Protein AF-A0A661NHE3-F1 (afdb_monomer_lite)

Secondary structure (DSSP, 8-state):
----PPPPP-----------------BSSSEEEEEE---SSSEEEEEEE-TTSSEEEEEEE--TT--S-EEEEEETTT--EEE-S-SSS-EEEEEE-TTSSEEEEEE-TTSTTHHHHHHHHHHHHHTT----------TEEEEEEEETTT--EEE----SEE-EEEEE-TTSSEEEEEE-HHHHHS---HHHHHHHHH-GGGG-EEEEEETTS---EE----SS-EEEEEE-TTSSEEEEEEE-TTSS-EEEEEEETTS-S-EE----SSBEEEEEE-TTSSEEEEEE-TT-TT-BEEEEEETT--S--EE-B-SSSBEEEEEE-TTSSEEEEEE--STT---EEEEEEE-HHHHHHHTTS-SPPPPPPPPP----PPPPSS--SS--HHHHHHHHHHHTSGGGTT--TTSHHHHHHHHHHHHHHHHTTPEE-SSTTSSEEEEEEEEEEEE-TT-EEEETT--B--BTTTEEE-TTPPSEEEEEEEEEE-TT--EEEETTEEEETTTT---TTSEEEEESS--TT--HHHHHHHGGGS-HHHHHHHHHHTT-SEEEEEPPTT-S-S-SSPP----S-----SSEEEEE-HHHHHHHHGGGT--HHHHHHHTSSTT----EEEEEEEEEEEE-EEEEEEEEEEEEEEE--S-TTSPPEEEEEE----TT-SSSS----GGGTT-----IIIIIIHHHHHHHHHHHHHHHHHTT----SS-EEEEEES-STTTSHHHHHHHHHHHHTTPPPPSEEEEE-S-S--SS-EEEE-GGG-THHHHHHHHHHHTT---EEE------SSTHHHHHHTT--EEEEE----TTTTSTT--GGG--HHHHHHHHHHHHHHHHHHHT-SSPPPPPPPP-PPPPSS---S-SEE--EEE-TT--S-SSEEEEEE-TTSHHHHTT--TT-EEEEETTEE--SHHHHHHHHHTPPTTS-EEEEEEETTEEEEEEE-PEE--

Structure (mmCIF, N/CA/C/O backbone):
data_AF-A0A661NHE3-F1
#
_entry.id   AF-A0A661NHE3-F1
#
loop_
_atom_site.group_PDB
_atom_site.id
_atom_site.type_symbol
_atom_site.label_atom_id
_atom_site.label_alt_id
_atom_site.label_comp_id
_atom_site.label_asym_id
_atom_site.label_entity_id
_atom_site.label_seq_id
_atom_site.pdbx_PDB_ins_code
_atom_site.Cartn_x
_atom_site.Cartn_y
_atom_site.Cartn_z
_atom_site.occupancy
_atom_site.B_iso_or_equiv
_atom_site.auth_seq_id
_atom_site.auth_comp_id
_atom_site.auth_asym_id
_atom_site.auth_atom_id
_atom_site.pdbx_PDB_model_num
ATOM 1 N N . MET A 1 1 ? -23.216 45.157 18.270 1.00 33.38 1 MET A N 1
ATOM 2 C CA . MET A 1 1 ? -23.134 44.299 17.065 1.00 33.38 1 MET A CA 1
ATOM 3 C C . MET A 1 1 ? -21.672 44.033 16.724 1.00 33.38 1 MET A C 1
ATOM 5 O O . MET A 1 1 ? -21.000 44.964 16.312 1.00 33.38 1 MET A O 1
ATOM 9 N N . ARG A 1 2 ? -21.183 42.803 16.937 1.00 21.91 2 ARG A N 1
ATOM 10 C CA . ARG A 1 2 ? -20.090 42.123 16.203 1.00 21.91 2 ARG A CA 1
ATOM 11 C C . ARG A 1 2 ? -19.847 40.778 16.897 1.00 21.91 2 ARG A C 1
ATOM 13 O O . ARG A 1 2 ? -19.421 40.731 18.045 1.00 21.91 2 ARG A O 1
ATOM 20 N N . ALA A 1 3 ? -20.243 39.705 16.220 1.00 22.00 3 ALA A N 1
ATOM 21 C CA . ALA A 1 3 ? -20.172 38.332 16.696 1.00 22.00 3 ALA A CA 1
ATOM 22 C C . ALA A 1 3 ? -18.764 37.768 16.459 1.00 22.00 3 ALA A C 1
ATOM 24 O O . ALA A 1 3 ? -18.305 37.716 15.321 1.00 22.00 3 ALA A O 1
ATOM 25 N N . THR A 1 4 ? -18.088 37.337 17.522 1.00 23.34 4 THR A N 1
ATOM 26 C CA . THR A 1 4 ? -16.823 36.598 17.454 1.00 23.34 4 THR A CA 1
ATOM 27 C C . THR A 1 4 ? -17.102 35.110 17.662 1.00 23.34 4 THR A C 1
ATOM 29 O O . THR A 1 4 ? -17.581 34.673 18.709 1.00 23.34 4 THR A O 1
ATOM 32 N N . GLY A 1 5 ? -16.857 34.325 16.611 1.00 21.53 5 GLY A N 1
ATOM 33 C CA . GLY A 1 5 ? -17.004 32.873 16.614 1.00 21.53 5 GLY A CA 1
ATOM 34 C C . GLY A 1 5 ? -15.977 32.212 17.532 1.00 21.53 5 GLY A C 1
ATOM 35 O O . GLY A 1 5 ? -14.779 32.432 17.391 1.00 21.53 5 GLY A O 1
ATOM 36 N N . LYS A 1 6 ? -16.455 31.391 18.473 1.00 22.67 6 LYS A N 1
ATOM 37 C CA . LYS A 1 6 ? -15.630 30.536 19.336 1.00 22.67 6 LYS A CA 1
ATOM 38 C C . LYS A 1 6 ? -15.621 29.107 18.795 1.00 22.67 6 LYS A C 1
ATOM 40 O O . LYS A 1 6 ? -16.653 28.438 18.757 1.00 22.67 6 LYS A O 1
ATOM 45 N N . THR A 1 7 ? -14.443 28.652 18.391 1.00 21.48 7 THR A N 1
ATOM 46 C CA . THR A 1 7 ? -14.122 27.285 17.968 1.00 21.48 7 THR A CA 1
ATOM 47 C C . THR A 1 7 ? -14.024 26.364 19.192 1.00 21.48 7 THR A C 1
ATOM 49 O O . THR A 1 7 ? -13.417 26.709 20.202 1.00 21.48 7 THR A O 1
ATOM 52 N N . ILE A 1 8 ? -14.671 25.198 19.122 1.00 22.72 8 ILE A N 1
ATOM 53 C CA . ILE A 1 8 ? -14.806 24.211 20.207 1.00 22.72 8 ILE A CA 1
ATOM 54 C C . ILE A 1 8 ? -13.674 23.177 20.090 1.00 22.72 8 ILE A C 1
ATOM 56 O O . ILE A 1 8 ? -13.579 22.504 19.069 1.00 22.72 8 ILE A O 1
ATOM 60 N N . SER A 1 9 ? -12.860 23.028 21.140 1.00 21.00 9 SER A N 1
ATOM 61 C CA . SER A 1 9 ? -11.809 22.004 21.269 1.00 21.00 9 SER A CA 1
ATOM 62 C C . SER A 1 9 ? -12.360 20.740 21.955 1.00 21.00 9 SER A C 1
ATOM 64 O O . SER A 1 9 ? -13.017 20.834 22.992 1.00 21.00 9 SER A O 1
ATOM 66 N N . CYS A 1 10 ? -12.142 19.559 21.368 1.00 22.62 10 CYS A N 1
ATOM 67 C CA . CYS A 1 10 ? -12.418 18.238 21.951 1.00 22.62 10 CYS A CA 1
ATOM 68 C C . CYS A 1 10 ? -11.244 17.309 21.604 1.00 22.62 10 CYS A C 1
ATOM 70 O O . CYS A 1 10 ? -10.941 17.120 20.429 1.00 22.62 10 CYS A O 1
ATOM 72 N N . ILE A 1 11 ? -10.584 16.763 22.629 1.00 23.95 11 ILE A N 1
ATOM 73 C CA . ILE A 1 11 ? -9.364 15.949 22.535 1.00 23.95 11 ILE A CA 1
ATOM 74 C C . ILE A 1 11 ? -9.746 14.456 22.499 1.00 23.95 11 ILE A C 1
ATOM 76 O O . ILE A 1 11 ? -10.227 13.907 23.486 1.00 23.95 11 ILE A O 1
ATOM 80 N N . LEU A 1 12 ? -9.525 13.817 21.349 1.00 21.73 12 LEU A N 1
ATOM 81 C CA . LEU A 1 12 ? -9.171 12.395 21.186 1.00 21.73 12 LEU A CA 1
ATOM 82 C C . LEU A 1 12 ? -7.695 12.394 20.723 1.00 21.73 12 LEU A C 1
ATOM 84 O O . LEU A 1 12 ? -7.276 13.417 20.169 1.00 21.73 12 LEU A O 1
ATOM 88 N N . PRO A 1 13 ? -6.889 11.325 20.887 1.00 23.41 13 PRO A N 1
ATOM 89 C CA . PRO A 1 13 ? -5.563 11.302 20.292 1.00 23.41 13 PRO A CA 1
ATOM 90 C C . PRO A 1 13 ? -5.758 11.246 18.775 1.00 23.41 13 PRO A C 1
ATOM 92 O O . PRO A 1 13 ? -6.022 10.192 18.201 1.00 23.41 13 PRO A O 1
ATOM 95 N N . LEU A 1 14 ? -5.708 12.418 18.137 1.00 23.81 14 LEU A N 1
ATOM 96 C CA . LEU A 1 14 ? -5.632 12.534 16.695 1.00 23.81 14 LEU A CA 1
ATOM 97 C C . LEU A 1 14 ? -4.378 11.763 16.282 1.00 23.81 14 LEU A C 1
ATOM 99 O O . LEU A 1 14 ? -3.260 12.151 16.623 1.00 23.81 14 LEU A O 1
ATOM 103 N N . LEU A 1 15 ? -4.564 10.704 15.500 1.00 25.50 15 LEU A N 1
ATOM 104 C CA . LEU A 1 15 ? -3.601 10.336 14.473 1.00 25.50 15 LEU A CA 1
ATOM 105 C C . LEU A 1 15 ? -3.486 11.544 13.531 1.00 25.50 15 LEU A C 1
ATOM 107 O O . LEU A 1 15 ? -4.123 11.603 12.483 1.00 25.50 15 LEU A O 1
ATOM 111 N N . LEU A 1 16 ? -2.694 12.540 13.933 1.00 23.27 16 LEU A N 1
ATOM 112 C CA . LEU A 1 16 ? -2.116 13.531 13.039 1.00 23.27 16 LEU A CA 1
ATOM 113 C C . LEU A 1 16 ? -1.080 12.784 12.195 1.00 23.27 16 LEU A C 1
ATOM 115 O O . LEU A 1 16 ? 0.127 12.906 12.371 1.00 23.27 16 LEU A O 1
ATOM 119 N N . LEU A 1 17 ? -1.572 11.981 11.252 1.00 26.16 17 LEU A N 1
ATOM 120 C CA . LEU A 1 17 ? -0.911 11.947 9.965 1.00 26.16 17 LEU A CA 1
ATOM 121 C C . LEU A 1 17 ? -1.036 13.380 9.467 1.00 26.16 17 LEU A C 1
ATOM 123 O O . LEU A 1 17 ? -2.151 13.861 9.255 1.00 26.16 17 LEU A O 1
ATOM 127 N N . ALA A 1 18 ? 0.094 14.080 9.353 1.00 22.95 18 ALA A N 1
ATOM 128 C CA . ALA A 1 18 ? 0.154 15.231 8.475 1.00 22.95 18 ALA A CA 1
ATOM 129 C C . ALA A 1 18 ? -0.562 14.798 7.198 1.00 22.95 18 ALA A C 1
ATOM 131 O O . ALA A 1 18 ? -0.171 13.792 6.597 1.00 22.95 18 ALA A O 1
ATOM 132 N N . ALA A 1 19 ? -1.663 15.468 6.850 1.00 23.30 19 ALA A N 1
ATOM 133 C CA . ALA A 1 19 ? -2.209 15.307 5.522 1.00 23.30 19 ALA A CA 1
ATOM 134 C C . ALA A 1 19 ? -1.012 15.566 4.603 1.00 23.30 19 ALA A C 1
ATOM 136 O O . ALA A 1 19 ? -0.454 16.668 4.675 1.00 23.30 19 ALA A O 1
ATOM 137 N N . PRO A 1 20 ? -0.527 14.575 3.829 1.00 26.94 20 PRO A N 1
ATOM 138 C CA . PRO A 1 20 ? 0.420 14.918 2.795 1.00 26.94 20 PRO A CA 1
ATOM 139 C C . PRO A 1 20 ? -0.284 16.002 1.992 1.00 26.94 20 PRO A C 1
ATOM 141 O O . PRO A 1 20 ? -1.492 15.887 1.737 1.00 26.94 20 PRO A O 1
ATOM 144 N N . ALA A 1 21 ? 0.445 17.075 1.679 1.00 24.94 21 ALA A N 1
ATOM 145 C CA . ALA A 1 21 ? -0.025 18.074 0.740 1.00 24.94 21 ALA A CA 1
ATOM 146 C C . ALA A 1 21 ? -0.766 17.338 -0.377 1.00 24.94 21 ALA A C 1
ATOM 148 O O . ALA A 1 21 ? -0.314 16.265 -0.811 1.00 24.94 21 ALA A O 1
ATOM 149 N N . ARG A 1 22 ? -1.940 17.863 -0.756 1.00 27.81 22 ARG A N 1
ATOM 150 C CA . ARG A 1 22 ? -2.633 17.457 -1.979 1.00 27.81 22 ARG A CA 1
ATOM 151 C C . ARG A 1 22 ? -1.551 17.054 -2.977 1.00 27.81 22 ARG A C 1
ATOM 153 O O . ARG A 1 22 ? -0.647 17.852 -3.226 1.00 27.81 22 ARG A O 1
ATOM 160 N N . ALA A 1 23 ? -1.631 15.854 -3.546 1.00 33.88 23 ALA A N 1
ATOM 161 C CA . ALA A 1 23 ? -1.002 15.631 -4.841 1.00 33.88 23 ALA A CA 1
ATOM 162 C C . ALA A 1 23 ? -1.813 16.466 -5.848 1.00 33.88 23 ALA A C 1
ATOM 164 O O . ALA A 1 23 ? -2.555 15.936 -6.659 1.00 33.88 23 ALA A O 1
ATOM 165 N N . GLY A 1 24 ? -1.820 17.781 -5.646 1.00 31.31 24 GLY A N 1
ATOM 166 C CA . GLY A 1 24 ? -2.369 18.760 -6.541 1.00 31.31 24 GLY A CA 1
ATOM 167 C C . GLY A 1 24 ? -1.268 18.980 -7.542 1.00 31.31 24 GLY A C 1
ATOM 168 O O . GLY A 1 24 ? -0.211 19.478 -7.174 1.00 31.31 24 GLY A O 1
ATOM 169 N N . ASP A 1 25 ? -1.511 18.502 -8.752 1.00 35.94 25 ASP A N 1
ATOM 170 C CA . ASP A 1 25 ? -1.355 19.293 -9.966 1.00 35.94 25 ASP A CA 1
ATOM 171 C C . ASP A 1 25 ? -0.020 20.040 -10.140 1.00 35.94 25 ASP A C 1
ATOM 173 O O . ASP A 1 25 ? 0.026 21.074 -10.795 1.00 35.94 25 ASP A O 1
ATOM 177 N N . GLY A 1 26 ? 1.078 19.484 -9.622 1.00 37.78 26 GLY A N 1
ATOM 178 C CA . GLY A 1 26 ? 2.458 19.877 -9.931 1.00 37.78 26 GLY A CA 1
ATOM 179 C C . GLY A 1 26 ? 2.926 19.382 -11.307 1.00 37.78 26 GLY A C 1
ATOM 180 O O . GLY A 1 26 ? 4.033 18.872 -11.494 1.00 37.78 26 GLY A O 1
ATOM 181 N N . THR A 1 27 ? 2.021 19.394 -12.281 1.00 54.16 27 THR A N 1
ATOM 182 C CA . THR A 1 27 ? 2.339 19.135 -13.684 1.00 54.16 27 THR A CA 1
ATOM 183 C C . THR A 1 27 ? 1.502 20.097 -14.504 1.00 54.16 27 THR A C 1
ATOM 185 O O . THR A 1 27 ? 0.339 20.347 -14.186 1.00 54.16 27 THR A O 1
ATOM 188 N N . ALA A 1 28 ? 2.060 20.644 -15.580 1.00 62.88 28 ALA A N 1
ATOM 189 C CA . ALA A 1 28 ? 1.405 21.654 -16.415 1.00 62.88 28 ALA A CA 1
ATOM 190 C C . ALA A 1 28 ? 0.200 21.123 -17.241 1.00 62.88 28 ALA A C 1
ATOM 192 O O . ALA A 1 28 ? -0.086 21.648 -18.318 1.00 62.88 28 ALA A O 1
ATOM 193 N N . GLY A 1 29 ? -0.500 20.089 -16.751 1.00 81.00 29 GLY A N 1
ATOM 194 C CA . GLY A 1 29 ? -1.639 19.404 -17.370 1.00 81.00 29 GLY A CA 1
ATOM 195 C C . GLY A 1 29 ? -1.261 18.230 -18.278 1.00 81.00 29 GLY A C 1
ATOM 196 O O . GLY A 1 29 ? -2.140 17.649 -18.915 1.00 81.00 29 GLY A O 1
ATOM 197 N N . PHE A 1 30 ? 0.031 17.899 -18.379 1.00 90.81 30 PHE A N 1
ATOM 198 C CA . PHE A 1 30 ? 0.536 16.853 -19.275 1.00 90.81 30 PHE A CA 1
ATOM 199 C C . PHE A 1 30 ? 0.293 15.436 -18.764 1.00 90.81 30 PHE A C 1
ATOM 201 O O . PHE A 1 30 ? 0.089 14.528 -19.566 1.00 90.81 30 PHE A O 1
ATOM 208 N N . ILE A 1 31 ? 0.345 15.258 -17.446 1.00 91.12 31 ILE A N 1
ATOM 209 C CA . ILE A 1 31 ? 0.334 13.963 -16.776 1.00 91.12 31 ILE A CA 1
ATOM 210 C C . ILE A 1 31 ? -0.879 13.924 -15.852 1.00 91.12 31 ILE A C 1
ATOM 212 O O . ILE A 1 31 ? -1.061 14.812 -15.022 1.00 91.12 31 ILE A O 1
ATOM 216 N N . THR A 1 32 ? -1.702 12.885 -15.966 1.00 87.25 32 THR A N 1
ATOM 217 C CA . THR A 1 32 ? -2.829 12.657 -15.046 1.00 87.25 32 THR A CA 1
ATOM 218 C C . THR A 1 32 ? -2.866 11.206 -14.579 1.00 87.25 32 THR A C 1
ATOM 220 O O . THR A 1 32 ? -2.234 10.340 -15.176 1.00 87.25 32 THR A O 1
ATOM 223 N N . ASN A 1 33 ? -3.559 10.936 -13.467 1.00 83.50 33 ASN A N 1
ATOM 224 C CA . ASN A 1 33 ? -3.674 9.588 -12.891 1.00 83.50 33 ASN A CA 1
ATOM 225 C C . ASN A 1 33 ? -2.318 8.906 -12.608 1.00 83.50 33 ASN A C 1
ATOM 227 O O . ASN A 1 33 ? -2.192 7.685 -12.703 1.00 83.50 33 ASN A O 1
ATOM 231 N N . ALA A 1 34 ? -1.307 9.699 -12.236 1.00 88.56 34 ALA A N 1
ATOM 232 C CA . ALA A 1 34 ? 0.022 9.200 -11.914 1.00 88.56 34 ALA A CA 1
ATOM 233 C C . ALA A 1 34 ? -0.010 8.182 -10.768 1.00 88.56 34 ALA A C 1
ATOM 235 O O . ALA A 1 34 ? -0.600 8.418 -9.709 1.00 88.56 34 ALA A O 1
ATOM 236 N N . ARG A 1 35 ? 0.666 7.050 -10.974 1.00 89.62 35 ARG A N 1
ATOM 237 C CA . ARG A 1 35 ? 0.737 5.952 -10.007 1.00 89.62 35 ARG A CA 1
ATOM 238 C C . ARG A 1 35 ? 2.104 5.288 -10.006 1.00 89.62 35 ARG A C 1
ATOM 240 O O . ARG A 1 35 ? 2.732 5.149 -11.049 1.00 89.62 35 ARG A O 1
ATOM 247 N N . GLN A 1 36 ? 2.527 4.819 -8.836 1.00 92.62 36 GLN A N 1
ATOM 248 C CA . GLN A 1 36 ? 3.694 3.951 -8.712 1.00 92.62 36 GLN A CA 1
ATOM 249 C C . GLN A 1 36 ? 3.363 2.575 -9.310 1.00 92.62 36 GLN A C 1
ATOM 251 O O . GLN A 1 36 ? 2.350 1.965 -8.956 1.00 92.62 36 GLN A O 1
ATOM 256 N N . LEU A 1 37 ? 4.200 2.115 -10.238 1.00 94.19 37 LEU A N 1
ATOM 257 C CA . LEU A 1 37 ? 4.084 0.821 -10.906 1.00 94.19 37 LEU A CA 1
ATOM 258 C C . LEU A 1 37 ? 4.874 -0.255 -10.153 1.00 94.19 37 LEU A C 1
ATOM 260 O O . LEU A 1 37 ? 4.342 -1.338 -9.933 1.00 94.19 37 LEU A O 1
ATOM 264 N N . THR A 1 38 ? 6.099 0.054 -9.709 1.00 95.19 38 THR A N 1
ATOM 265 C CA . THR A 1 38 ? 6.966 -0.894 -8.990 1.00 95.19 38 THR A CA 1
ATOM 266 C C . THR A 1 38 ? 7.050 -0.585 -7.495 1.00 95.19 38 THR A C 1
ATOM 268 O O . THR A 1 38 ? 7.410 0.519 -7.096 1.00 95.19 38 THR A O 1
ATOM 271 N N . PHE A 1 39 ? 6.753 -1.566 -6.645 1.00 92.38 39 PHE A N 1
ATOM 272 C CA . PHE A 1 39 ? 6.856 -1.512 -5.181 1.00 92.38 39 PHE A CA 1
ATOM 273 C C . PHE A 1 39 ? 7.915 -2.474 -4.643 1.00 92.38 39 PHE A C 1
ATOM 275 O O . PHE A 1 39 ? 8.493 -2.214 -3.586 1.00 92.38 39 PHE A O 1
ATOM 282 N N . ALA A 1 40 ? 8.154 -3.594 -5.333 1.00 91.44 40 ALA A N 1
ATOM 283 C CA . ALA A 1 40 ? 9.078 -4.618 -4.868 1.00 91.44 40 ALA A CA 1
ATOM 284 C C . ALA A 1 40 ? 10.536 -4.248 -5.172 1.00 91.44 40 ALA A C 1
ATOM 286 O O . ALA A 1 40 ? 10.857 -3.645 -6.201 1.00 91.44 40 ALA A O 1
ATOM 287 N N . GLY A 1 41 ? 11.426 -4.679 -4.281 1.00 89.69 41 GLY A N 1
ATOM 288 C CA . GLY A 1 41 ? 12.846 -4.363 -4.338 1.00 89.69 41 GLY A CA 1
ATOM 289 C C . GLY A 1 41 ? 13.197 -2.991 -3.768 1.00 89.69 41 GLY A C 1
ATOM 290 O O . GLY A 1 41 ? 12.346 -2.171 -3.431 1.00 89.69 41 GLY A O 1
ATOM 291 N N . ARG A 1 42 ? 14.500 -2.752 -3.630 1.00 89.50 42 ARG A N 1
ATOM 292 C CA . ARG A 1 42 ? 15.057 -1.513 -3.092 1.00 89.50 42 ARG A CA 1
ATOM 293 C C . ARG A 1 42 ? 14.781 -0.332 -4.014 1.00 89.50 42 ARG A C 1
ATOM 295 O O . ARG A 1 42 ? 14.401 0.725 -3.526 1.00 89.50 42 ARG A O 1
ATOM 302 N N . ARG A 1 43 ? 15.015 -0.512 -5.315 1.00 92.81 43 ARG A N 1
ATOM 303 C CA . ARG A 1 43 ? 14.839 0.510 -6.351 1.00 92.81 43 ARG A CA 1
ATOM 304 C C . ARG A 1 43 ? 14.634 -0.120 -7.723 1.00 92.81 43 ARG A C 1
ATOM 306 O O . ARG A 1 43 ? 15.148 -1.210 -7.984 1.00 92.81 43 ARG A O 1
ATOM 313 N N . ALA A 1 44 ? 13.930 0.579 -8.595 1.00 94.94 44 ALA A N 1
ATOM 314 C CA . ALA A 1 44 ? 13.826 0.285 -10.017 1.00 94.94 44 ALA A CA 1
ATOM 315 C C . ALA A 1 44 ? 14.368 1.476 -10.816 1.00 94.94 44 ALA A C 1
ATOM 317 O O . ALA A 1 44 ? 14.286 2.619 -10.364 1.00 94.94 44 ALA A O 1
ATOM 318 N N . GLY A 1 45 ? 14.992 1.178 -11.951 1.00 88.81 45 GLY A N 1
ATOM 319 C CA . GLY A 1 45 ? 15.543 2.172 -12.866 1.00 88.81 45 GLY A CA 1
ATOM 320 C C . GLY A 1 45 ? 14.727 2.238 -14.150 1.00 88.81 45 GLY A C 1
ATOM 321 O O . GLY A 1 45 ? 13.499 2.220 -14.111 1.00 88.81 45 GLY A O 1
ATOM 322 N N . GLU A 1 46 ? 15.434 2.289 -15.275 1.00 91.31 46 GLU A N 1
ATOM 323 C CA . GLU A 1 46 ? 14.850 2.314 -16.619 1.00 91.31 46 GLU A CA 1
ATOM 324 C C . GLU A 1 46 ? 13.948 1.103 -16.902 1.00 91.31 46 GLU A C 1
ATOM 326 O O . GLU A 1 46 ? 14.176 -0.004 -16.394 1.00 91.31 46 GLU A O 1
ATOM 331 N N . GLY A 1 47 ? 12.961 1.308 -17.770 1.00 96.12 47 GLY A N 1
ATOM 332 C CA . GLY A 1 47 ? 12.237 0.213 -18.387 1.00 96.12 47 GLY A CA 1
ATOM 333 C C . GLY A 1 47 ? 11.482 0.629 -19.641 1.00 96.12 47 GLY A C 1
ATOM 334 O O . GLY A 1 47 ? 11.124 1.791 -19.811 1.00 96.12 47 GLY A O 1
ATOM 335 N N . TYR A 1 48 ? 11.258 -0.345 -20.515 1.00 97.25 48 TYR A N 1
ATOM 336 C CA . TYR A 1 48 ? 10.799 -0.160 -21.885 1.00 97.25 48 TYR A CA 1
ATOM 337 C C . TYR A 1 48 ? 9.685 -1.145 -22.217 1.00 97.25 48 TYR A C 1
ATOM 339 O O . TYR A 1 48 ? 9.644 -2.258 -21.689 1.00 97.25 48 TYR A O 1
ATOM 347 N N . PHE A 1 49 ? 8.776 -0.732 -23.093 1.00 97.12 49 PHE A N 1
ATOM 348 C CA . PHE A 1 49 ? 7.597 -1.513 -23.448 1.00 97.12 49 PHE A CA 1
ATOM 349 C C . PHE A 1 49 ? 7.860 -2.440 -24.640 1.00 97.12 49 PHE A C 1
ATOM 351 O O . PHE A 1 49 ? 8.653 -2.119 -25.524 1.00 97.12 49 PHE A O 1
ATOM 358 N N . SER A 1 50 ? 7.160 -3.574 -24.696 1.00 96.12 50 SER A N 1
ATOM 359 C CA . SER A 1 50 ? 7.011 -4.332 -25.944 1.00 96.12 50 SER A CA 1
ATOM 360 C C . SER A 1 50 ? 6.248 -3.505 -26.989 1.00 96.12 50 SER A C 1
ATOM 362 O O . SER A 1 50 ? 5.486 -2.615 -26.609 1.00 96.12 50 SER A O 1
ATOM 364 N N . PRO A 1 51 ? 6.363 -3.821 -28.293 1.00 92.88 51 PRO A N 1
ATOM 365 C CA . PRO A 1 51 ? 5.636 -3.104 -29.349 1.00 92.88 51 PRO A CA 1
ATOM 366 C C . PRO A 1 51 ? 4.110 -3.087 -29.178 1.00 92.88 51 PRO A C 1
ATOM 368 O O . PRO A 1 51 ? 3.459 -2.120 -29.558 1.00 92.88 51 PRO A O 1
ATOM 371 N N . ASP A 1 52 ? 3.535 -4.135 -28.580 1.00 93.38 52 ASP A N 1
ATOM 372 C CA . ASP A 1 52 ? 2.101 -4.232 -28.270 1.00 93.38 52 ASP A CA 1
ATOM 373 C C . ASP A 1 52 ? 1.708 -3.536 -26.949 1.00 93.38 52 ASP A C 1
ATOM 375 O O . ASP A 1 52 ? 0.536 -3.523 -26.579 1.00 93.38 52 ASP A O 1
ATOM 379 N N . GLY A 1 53 ? 2.678 -2.983 -26.212 1.00 94.38 53 GLY A N 1
ATOM 380 C CA . GLY A 1 53 ? 2.475 -2.331 -24.919 1.00 94.38 53 GLY A CA 1
ATOM 381 C C . GLY A 1 53 ? 2.089 -3.274 -23.775 1.00 94.38 53 GLY A C 1
ATOM 382 O O . GLY A 1 53 ? 1.759 -2.795 -22.691 1.00 94.38 53 GLY A O 1
ATOM 383 N N . ARG A 1 54 ? 2.103 -4.599 -23.980 1.00 94.56 54 ARG A N 1
ATOM 384 C CA . ARG A 1 54 ? 1.664 -5.581 -22.974 1.00 94.56 54 ARG A CA 1
ATOM 385 C C . ARG A 1 54 ? 2.745 -5.931 -21.958 1.00 94.56 54 ARG A C 1
ATOM 387 O O . ARG A 1 54 ? 2.422 -6.268 -20.820 1.00 94.56 54 ARG A O 1
ATOM 394 N N . LEU A 1 55 ? 4.010 -5.887 -22.356 1.00 96.69 55 LEU A N 1
ATOM 395 C CA . LEU A 1 55 ? 5.151 -6.240 -21.519 1.00 96.69 55 LEU A CA 1
ATOM 396 C C . LEU A 1 55 ? 5.997 -5.004 -21.227 1.00 96.69 55 LEU A C 1
ATOM 398 O O . LEU A 1 55 ? 6.117 -4.112 -22.064 1.00 96.69 55 LEU A O 1
ATOM 402 N N . MET A 1 56 ? 6.633 -4.992 -20.060 1.00 97.56 56 MET A N 1
ATOM 403 C CA . MET A 1 56 ? 7.670 -4.032 -19.702 1.00 97.56 56 MET A CA 1
ATOM 404 C C . MET A 1 56 ? 8.936 -4.779 -19.293 1.00 97.56 56 MET A C 1
ATOM 406 O O . MET A 1 56 ? 8.914 -5.569 -18.348 1.00 97.56 56 MET A O 1
ATOM 410 N N . ILE A 1 57 ? 10.042 -4.527 -19.989 1.00 98.12 57 ILE A N 1
ATOM 411 C CA . ILE A 1 57 ? 11.373 -4.958 -19.561 1.00 98.12 57 ILE A CA 1
ATOM 412 C C . ILE A 1 57 ? 12.013 -3.833 -18.753 1.00 98.12 57 ILE A C 1
ATOM 414 O O . ILE A 1 57 ? 11.981 -2.685 -19.180 1.00 98.12 57 ILE A O 1
ATOM 418 N N . PHE A 1 58 ? 12.542 -4.117 -17.569 1.00 97.75 58 PHE A N 1
ATOM 419 C CA . PHE A 1 58 ? 13.061 -3.074 -16.684 1.00 97.75 58 PHE A CA 1
ATOM 420 C C . PHE A 1 58 ? 14.163 -3.586 -15.765 1.00 97.75 58 PHE A C 1
ATOM 422 O O . PHE A 1 58 ? 14.267 -4.786 -15.495 1.00 97.75 58 PHE A O 1
ATOM 429 N N . GLN A 1 59 ? 14.966 -2.664 -15.235 1.00 96.31 59 GLN A N 1
ATOM 430 C CA . GLN A 1 59 ? 16.002 -2.993 -14.262 1.00 96.31 59 GLN A CA 1
ATOM 431 C C . GLN A 1 59 ? 15.560 -2.719 -12.824 1.00 96.31 59 GLN A C 1
ATOM 433 O O . GLN A 1 59 ? 14.955 -1.689 -12.517 1.00 96.31 59 GLN A O 1
ATOM 438 N N . SER A 1 60 ? 15.901 -3.618 -11.900 1.00 96.12 60 SER A N 1
ATOM 439 C CA . SER A 1 60 ? 15.603 -3.414 -10.480 1.00 96.12 60 SER A CA 1
ATOM 440 C C . SER A 1 60 ? 16.569 -4.146 -9.535 1.00 96.12 60 SER A C 1
ATOM 442 O O . SER A 1 60 ? 17.087 -5.218 -9.842 1.00 96.12 60 SER A O 1
ATOM 444 N N . GLU A 1 61 ? 16.838 -3.551 -8.369 1.00 94.56 61 GLU A N 1
ATOM 445 C CA . GLU A 1 61 ? 17.544 -4.190 -7.248 1.00 94.56 61 GLU A CA 1
ATOM 446 C C . GLU A 1 61 ? 16.508 -4.844 -6.328 1.00 94.56 61 GLU A C 1
ATOM 448 O O . GLU A 1 61 ? 15.973 -4.186 -5.434 1.00 94.56 61 GLU A O 1
ATOM 453 N N . ARG A 1 62 ? 16.184 -6.121 -6.565 1.00 91.38 62 ARG A N 1
ATOM 454 C CA . ARG A 1 62 ? 15.077 -6.820 -5.871 1.00 91.38 62 ARG A CA 1
ATOM 455 C C . ARG A 1 62 ? 15.497 -8.023 -5.046 1.00 91.38 62 ARG A C 1
ATOM 457 O O . ARG A 1 62 ? 14.786 -8.394 -4.120 1.00 91.38 62 ARG A O 1
ATOM 464 N N . GLU A 1 63 ? 16.639 -8.606 -5.381 1.00 86.62 63 GLU A N 1
ATOM 465 C CA . GLU A 1 63 ? 17.100 -9.869 -4.816 1.00 86.62 63 GLU A CA 1
ATOM 466 C C . GLU A 1 63 ? 17.978 -9.605 -3.586 1.00 86.62 63 GLU A C 1
ATOM 468 O O . GLU A 1 63 ? 18.986 -8.907 -3.706 1.00 86.62 63 GLU A O 1
ATOM 473 N N . PRO A 1 64 ? 17.671 -10.174 -2.408 1.00 79.94 64 PRO A N 1
ATOM 474 C CA . PRO A 1 64 ? 18.513 -10.014 -1.220 1.00 79.94 64 PRO A CA 1
ATOM 475 C C . PRO A 1 64 ? 19.961 -10.485 -1.428 1.00 79.94 64 PRO A C 1
ATOM 477 O O . PRO A 1 64 ? 20.891 -9.890 -0.887 1.00 79.94 64 PRO A O 1
ATOM 480 N N . GLU A 1 65 ? 20.145 -11.524 -2.247 1.00 83.81 65 GLU A N 1
ATOM 481 C CA . GLU A 1 65 ? 21.442 -12.147 -2.536 1.00 83.81 65 GLU A CA 1
ATOM 482 C C . GLU A 1 65 ? 22.229 -11.438 -3.654 1.00 83.81 65 GLU A C 1
ATOM 484 O O . GLU A 1 65 ? 23.383 -11.787 -3.918 1.00 83.81 65 GLU A O 1
ATOM 489 N N . ASN A 1 66 ? 21.640 -10.442 -4.331 1.00 89.25 66 ASN A N 1
ATOM 490 C CA . ASN A 1 66 ? 22.307 -9.686 -5.391 1.00 89.25 66 ASN A CA 1
ATOM 491 C C . ASN A 1 66 ? 22.180 -8.164 -5.159 1.00 89.25 66 ASN A C 1
ATOM 493 O O . ASN A 1 66 ? 21.098 -7.597 -5.296 1.00 89.25 66 ASN A O 1
ATOM 497 N N . PRO A 1 67 ? 23.289 -7.465 -4.849 1.00 90.44 67 PRO A N 1
ATOM 498 C CA . PRO A 1 67 ? 23.288 -6.033 -4.583 1.00 90.44 67 PRO A CA 1
ATOM 499 C C . PRO A 1 67 ? 23.218 -5.171 -5.856 1.00 90.44 67 PRO A C 1
ATOM 501 O O . PRO A 1 67 ? 23.215 -3.944 -5.747 1.00 90.44 67 PRO A O 1
ATOM 504 N N . PHE A 1 68 ? 23.233 -5.763 -7.049 1.00 92.81 68 PHE A N 1
ATOM 505 C CA . PHE A 1 68 ? 23.245 -5.050 -8.322 1.00 92.81 68 PHE A CA 1
ATOM 506 C C . PHE A 1 68 ? 21.876 -5.085 -8.999 1.00 92.81 68 PHE A C 1
ATOM 508 O O . PHE A 1 68 ? 21.064 -5.979 -8.756 1.00 92.81 68 PHE A O 1
ATOM 515 N N . PHE A 1 69 ? 21.636 -4.113 -9.885 1.00 94.81 69 PHE A N 1
ATOM 516 C CA . PHE A 1 69 ? 20.503 -4.168 -10.801 1.00 94.81 69 PHE A CA 1
ATOM 517 C C . PHE A 1 69 ? 20.520 -5.485 -11.576 1.00 94.81 69 PHE A C 1
ATOM 519 O O . PHE A 1 69 ? 21.588 -5.965 -11.959 1.00 94.81 69 PHE A O 1
ATOM 526 N N . GLN A 1 70 ? 19.333 -6.056 -11.749 1.00 97.00 70 GLN A N 1
ATOM 527 C CA . GLN A 1 70 ? 19.034 -7.214 -12.588 1.00 97.00 70 GLN A CA 1
ATOM 528 C C . GLN A 1 70 ? 17.881 -6.852 -13.529 1.00 97.00 70 GLN A C 1
ATOM 530 O O . GLN A 1 70 ? 17.130 -5.919 -13.235 1.00 97.00 70 GLN A O 1
ATOM 535 N N . ILE A 1 71 ? 17.734 -7.587 -14.632 1.00 97.69 71 ILE A N 1
ATOM 536 C CA . ILE A 1 71 ? 16.715 -7.324 -15.656 1.00 97.69 71 ILE A CA 1
ATOM 537 C C . ILE A 1 71 ? 15.499 -8.211 -15.426 1.00 97.69 71 ILE A C 1
ATOM 539 O O . ILE A 1 71 ? 15.628 -9.426 -15.252 1.00 97.69 71 ILE A O 1
ATOM 543 N N . TYR A 1 72 ? 14.320 -7.601 -15.459 1.00 97.56 72 TYR A N 1
ATOM 544 C CA . TYR A 1 72 ? 13.033 -8.242 -15.239 1.00 97.56 72 TYR A CA 1
ATOM 545 C C . TYR A 1 72 ? 12.090 -7.965 -16.398 1.00 97.56 72 TYR A C 1
ATOM 547 O O . TYR A 1 72 ? 12.154 -6.914 -17.026 1.00 97.56 72 TYR A O 1
ATOM 555 N N . LEU A 1 73 ? 11.188 -8.909 -16.639 1.00 97.56 73 LEU A N 1
ATOM 556 C CA . LEU A 1 73 ? 10.072 -8.775 -17.560 1.00 97.56 73 LEU A CA 1
ATOM 557 C C . LEU A 1 73 ? 8.775 -8.828 -16.761 1.00 97.56 73 LEU A C 1
ATOM 559 O O . LEU A 1 73 ? 8.525 -9.824 -16.078 1.00 97.56 73 LEU A O 1
ATOM 563 N N . MET A 1 74 ? 7.981 -7.767 -16.851 1.00 97.00 74 MET A N 1
ATOM 564 C CA . MET A 1 74 ? 6.649 -7.645 -16.268 1.00 97.00 74 MET A CA 1
ATOM 565 C C . MET A 1 74 ? 5.594 -7.749 -17.366 1.00 97.00 74 MET A C 1
ATOM 567 O O . MET A 1 74 ? 5.698 -7.073 -18.386 1.00 97.00 74 MET A O 1
ATOM 571 N N . ASP A 1 75 ? 4.559 -8.552 -17.145 1.00 96.12 75 ASP A N 1
ATOM 572 C CA . ASP A 1 75 ? 3.332 -8.504 -17.939 1.00 96.12 75 ASP A CA 1
ATOM 573 C C . ASP A 1 75 ? 2.366 -7.493 -17.303 1.00 96.12 75 ASP A C 1
ATOM 575 O O . ASP A 1 75 ? 1.939 -7.652 -16.161 1.00 96.12 75 ASP A O 1
ATOM 579 N N . LEU A 1 76 ? 2.018 -6.432 -18.031 1.00 94.50 76 LEU A N 1
ATOM 580 C CA . LEU A 1 76 ? 1.201 -5.324 -17.527 1.00 94.50 76 LEU A CA 1
ATOM 581 C C . LEU A 1 76 ? -0.289 -5.673 -17.388 1.00 94.50 76 LEU A C 1
ATOM 583 O O . LEU A 1 76 ? -1.045 -4.926 -16.767 1.00 94.50 76 LEU A O 1
ATOM 587 N N . SER A 1 77 ? -0.721 -6.807 -17.942 1.00 91.44 77 SER A N 1
ATOM 588 C CA . SER A 1 77 ? -2.097 -7.295 -17.823 1.00 91.44 77 SER A CA 1
ATOM 589 C C . SER A 1 77 ? -2.307 -8.162 -16.580 1.00 91.44 77 SER A C 1
ATOM 591 O O . SER A 1 77 ? -3.393 -8.154 -16.001 1.00 91.44 77 SER A O 1
ATOM 593 N N . THR A 1 78 ? -1.267 -8.871 -16.133 1.00 90.94 78 THR A N 1
ATOM 594 C CA . THR A 1 78 ? -1.330 -9.778 -14.971 1.00 90.94 78 THR A CA 1
ATOM 595 C C . THR A 1 78 ? -0.560 -9.264 -13.755 1.00 90.94 78 THR A C 1
ATOM 597 O O . THR A 1 78 ? -0.842 -9.682 -12.631 1.00 90.94 78 THR A O 1
ATOM 600 N N . GLY A 1 79 ? 0.410 -8.376 -13.980 1.00 93.31 79 GLY A N 1
ATOM 601 C CA . GLY A 1 79 ? 1.410 -7.934 -13.014 1.00 93.31 79 GLY A CA 1
ATOM 602 C C . GLY A 1 79 ? 2.531 -8.944 -12.764 1.00 93.31 79 GLY A C 1
ATOM 603 O O . GLY A 1 79 ? 3.462 -8.635 -12.018 1.00 93.31 79 GLY A O 1
ATOM 604 N N . ASP A 1 80 ? 2.475 -10.134 -13.371 1.00 92.94 80 ASP A N 1
ATOM 605 C CA . ASP A 1 80 ? 3.486 -11.166 -13.175 1.00 92.94 80 ASP A CA 1
ATOM 606 C C . ASP A 1 80 ? 4.842 -10.670 -13.664 1.00 92.94 80 ASP A C 1
ATOM 608 O O . ASP A 1 80 ? 4.983 -10.138 -14.764 1.00 92.94 80 ASP A O 1
ATOM 612 N N . THR A 1 81 ? 5.849 -10.835 -12.811 1.00 94.62 81 THR A N 1
ATOM 613 C CA . THR A 1 81 ? 7.203 -10.354 -13.064 1.00 94.62 81 THR A CA 1
ATOM 614 C C . THR A 1 81 ? 8.188 -11.495 -12.886 1.00 94.62 81 THR A C 1
ATOM 616 O O . THR A 1 81 ? 8.161 -12.186 -11.870 1.00 94.62 81 THR A O 1
ATOM 619 N N . ARG A 1 82 ? 9.093 -11.671 -13.851 1.00 94.31 82 ARG A N 1
ATOM 620 C CA . ARG A 1 82 ? 10.169 -12.670 -13.789 1.00 94.31 82 ARG A CA 1
ATOM 621 C C . ARG A 1 82 ? 11.521 -12.050 -14.104 1.00 94.31 82 ARG A C 1
ATOM 623 O O . ARG A 1 82 ? 11.610 -11.131 -14.913 1.00 94.31 82 ARG A O 1
ATOM 630 N N . ARG A 1 83 ? 12.581 -12.579 -13.497 1.00 95.62 83 ARG A N 1
ATOM 631 C CA . ARG A 1 83 ? 13.960 -12.209 -13.829 1.00 95.62 83 ARG A CA 1
ATOM 632 C C . ARG A 1 83 ? 14.351 -12.826 -15.177 1.00 95.62 83 ARG A C 1
ATOM 634 O O . ARG A 1 83 ? 14.132 -14.016 -15.386 1.00 95.62 83 ARG A O 1
ATOM 641 N N . LEU A 1 84 ? 14.926 -12.017 -16.064 1.00 96.06 84 LEU A N 1
ATOM 642 C CA . LEU A 1 84 ? 15.520 -12.460 -17.329 1.00 96.06 84 LEU A CA 1
ATOM 643 C C . LEU A 1 84 ? 17.034 -12.631 -17.220 1.00 96.06 84 LEU A C 1
ATOM 645 O O . LEU A 1 84 ? 17.585 -13.553 -17.808 1.00 96.06 84 LEU A O 1
ATOM 649 N N . SER A 1 85 ? 17.714 -11.761 -16.472 1.00 95.94 85 SER A N 1
ATOM 650 C CA . SER A 1 85 ? 19.173 -11.815 -16.357 1.00 95.94 85 SER A CA 1
ATOM 651 C C . SER A 1 85 ? 19.665 -12.995 -15.499 1.00 95.94 85 SER A C 1
ATOM 653 O O . SER A 1 85 ? 18.906 -13.519 -14.681 1.00 95.94 85 SER A O 1
ATOM 655 N N . PRO A 1 86 ? 20.951 -13.394 -15.582 1.00 93.44 86 PRO A N 1
ATOM 656 C CA . PRO A 1 86 ? 21.489 -14.565 -14.872 1.00 93.44 86 PRO A CA 1
ATOM 657 C C . PRO A 1 86 ? 21.472 -14.485 -13.343 1.00 93.44 86 PRO A C 1
ATOM 659 O O . PRO A 1 86 ? 21.538 -15.516 -12.673 1.00 93.44 86 PRO A O 1
ATOM 662 N N . GLY A 1 87 ? 21.329 -13.291 -12.752 1.00 93.44 87 GLY A N 1
ATOM 663 C CA . GLY A 1 87 ? 21.307 -13.113 -11.291 1.00 93.44 87 GLY A CA 1
ATOM 664 C C . GLY A 1 87 ? 22.699 -13.031 -10.676 1.00 93.44 87 GLY A C 1
ATOM 665 O O . GLY A 1 87 ? 22.838 -13.048 -9.457 1.00 93.44 87 GLY A O 1
ATOM 666 N N . THR A 1 88 ? 23.728 -12.949 -11.513 1.00 93.31 88 THR A N 1
ATOM 667 C CA . THR A 1 88 ? 25.130 -12.734 -11.155 1.00 93.31 88 THR A CA 1
ATOM 668 C C . THR A 1 88 ? 25.684 -11.642 -12.059 1.00 93.31 88 THR A C 1
ATOM 670 O O . THR A 1 88 ? 25.213 -11.477 -13.182 1.00 93.31 88 THR A O 1
ATOM 673 N N . GLY A 1 89 ? 26.679 -10.901 -11.575 1.00 92.88 89 GLY A N 1
ATOM 674 C CA . GLY A 1 89 ? 27.231 -9.767 -12.309 1.00 92.88 89 GLY A CA 1
ATOM 675 C C . GLY A 1 89 ? 26.276 -8.576 -12.331 1.00 92.88 89 GLY A C 1
ATOM 676 O O . GLY A 1 89 ? 25.163 -8.617 -11.799 1.00 92.88 89 GLY A O 1
ATOM 677 N N . ARG A 1 90 ? 26.742 -7.480 -12.917 1.00 94.44 90 ARG A N 1
ATOM 678 C CA . ARG A 1 90 ? 25.948 -6.263 -13.083 1.00 94.44 90 ARG A CA 1
ATOM 679 C C . ARG A 1 90 ? 25.161 -6.359 -14.378 1.00 94.44 90 ARG A C 1
ATOM 681 O O . ARG A 1 90 ? 25.588 -7.061 -15.297 1.00 94.44 90 ARG A O 1
ATOM 688 N N . THR A 1 91 ? 24.020 -5.686 -14.438 1.00 95.31 91 THR A N 1
ATOM 689 C CA . THR A 1 91 ? 23.236 -5.572 -15.666 1.00 95.31 91 THR A CA 1
ATOM 690 C C . THR A 1 91 ? 22.723 -4.159 -15.847 1.00 95.31 91 THR A C 1
ATOM 692 O O . THR A 1 91 ? 22.473 -3.477 -14.854 1.00 95.31 91 THR A O 1
ATOM 695 N N . THR A 1 92 ? 22.510 -3.769 -17.096 1.00 93.94 92 THR A N 1
ATOM 696 C CA . THR A 1 92 ? 21.926 -2.480 -17.470 1.00 93.94 92 THR A CA 1
ATOM 697 C C . THR A 1 92 ? 21.329 -2.568 -18.874 1.00 93.94 92 THR A C 1
ATOM 699 O O . THR A 1 92 ? 21.641 -3.503 -19.613 1.00 93.94 92 THR A O 1
ATOM 702 N N . CYS A 1 93 ? 20.526 -1.577 -19.242 1.00 91.38 93 CYS A N 1
ATOM 703 C CA . CYS A 1 93 ? 20.107 -1.240 -20.600 1.00 91.38 93 CYS A CA 1
ATOM 704 C C . CYS A 1 93 ? 19.510 -2.416 -21.358 1.00 91.38 93 CYS A C 1
ATOM 706 O O . CYS A 1 93 ? 20.139 -3.018 -22.226 1.00 91.38 93 CYS A O 1
ATOM 708 N N . SER A 1 94 ? 18.288 -2.763 -20.976 1.00 96.06 94 SER A N 1
ATOM 709 C CA . SER A 1 94 ? 17.540 -3.859 -21.577 1.00 96.06 94 SER A CA 1
ATOM 710 C C . SER A 1 94 ? 16.554 -3.378 -22.634 1.00 96.06 94 SER A C 1
ATOM 712 O O . SER A 1 94 ? 15.950 -2.330 -22.448 1.00 96.06 94 SER A O 1
ATOM 714 N N . TRP A 1 95 ? 16.295 -4.173 -23.670 1.00 97.31 95 TRP A N 1
ATOM 715 C CA . TRP A 1 95 ? 15.328 -3.835 -24.718 1.00 97.31 95 TRP A CA 1
ATOM 716 C C . TRP A 1 95 ? 14.594 -5.077 -25.227 1.00 97.31 95 TRP A C 1
ATOM 718 O O . TRP A 1 95 ? 15.183 -6.153 -25.316 1.00 97.31 95 TRP A O 1
ATOM 728 N N . LEU A 1 96 ? 13.311 -4.946 -25.570 1.00 97.44 96 LEU A N 1
ATOM 729 C CA . LEU A 1 96 ? 12.519 -6.034 -26.153 1.00 97.44 96 LEU A CA 1
ATOM 730 C C . LEU A 1 96 ? 12.632 -6.002 -27.675 1.00 97.44 96 LEU A C 1
ATOM 732 O O . LEU A 1 96 ? 12.453 -4.957 -28.296 1.00 97.44 96 LEU A O 1
ATOM 736 N N . HIS A 1 97 ? 12.924 -7.147 -28.283 1.00 97.19 97 HIS A N 1
ATOM 737 C CA . HIS A 1 97 ? 12.980 -7.248 -29.734 1.00 97.19 97 HIS A CA 1
ATOM 738 C C . HIS A 1 97 ? 11.566 -7.073 -30.340 1.00 97.19 97 HIS A C 1
ATOM 740 O O . HIS A 1 97 ? 10.599 -7.574 -29.754 1.00 97.19 97 HIS A O 1
ATOM 746 N N . PRO A 1 98 ? 11.410 -6.414 -31.511 1.00 95.56 98 PRO A N 1
ATOM 747 C CA . PRO A 1 98 ? 10.097 -6.162 -32.119 1.00 95.56 98 PRO A CA 1
ATOM 748 C C . PRO A 1 98 ? 9.244 -7.408 -32.420 1.00 95.56 98 PRO A C 1
ATOM 750 O O . PRO A 1 98 ? 8.021 -7.327 -32.461 1.00 95.56 98 PRO A O 1
ATOM 753 N N . ASP A 1 99 ? 9.870 -8.577 -32.588 1.00 94.19 99 ASP A N 1
ATOM 754 C CA . ASP A 1 99 ? 9.171 -9.866 -32.755 1.00 94.19 99 ASP A CA 1
ATOM 755 C C . ASP A 1 99 ? 8.490 -10.391 -31.471 1.00 94.19 99 ASP A C 1
ATOM 757 O O . ASP A 1 99 ? 7.755 -11.378 -31.527 1.00 94.19 99 ASP A O 1
ATOM 761 N N . GLY A 1 100 ? 8.753 -9.774 -30.312 1.00 93.06 100 GLY A N 1
ATOM 762 C CA . GLY A 1 100 ? 8.218 -10.171 -29.008 1.00 93.06 100 GLY A CA 1
ATOM 763 C C . GLY A 1 100 ? 8.753 -11.500 -28.461 1.00 93.06 100 GLY A C 1
ATOM 764 O O . GLY A 1 100 ? 8.240 -11.993 -27.456 1.00 93.06 100 GLY A O 1
ATOM 765 N N . ARG A 1 101 ? 9.761 -12.103 -29.102 1.00 94.75 101 ARG A N 1
ATOM 766 C CA . ARG A 1 101 ? 10.332 -13.412 -28.731 1.00 94.75 101 ARG A CA 1
ATOM 767 C C . ARG A 1 101 ? 11.689 -13.299 -28.062 1.00 94.75 101 ARG A C 1
ATOM 769 O O . ARG A 1 101 ? 12.084 -14.223 -27.354 1.00 94.75 101 ARG A O 1
ATOM 776 N N . ARG A 1 102 ? 12.392 -12.189 -28.269 1.00 96.62 102 ARG A N 1
ATOM 777 C CA . ARG A 1 102 ? 13.749 -11.974 -27.764 1.00 96.62 102 ARG A CA 1
ATOM 778 C C . ARG A 1 102 ? 13.862 -10.671 -26.986 1.00 96.62 102 ARG A C 1
ATOM 780 O O . ARG A 1 102 ? 13.029 -9.774 -27.117 1.00 96.62 102 ARG A O 1
ATOM 787 N N . ALA A 1 103 ? 14.894 -10.565 -26.168 1.00 97.69 103 ALA A N 1
ATOM 788 C CA . ALA A 1 103 ? 1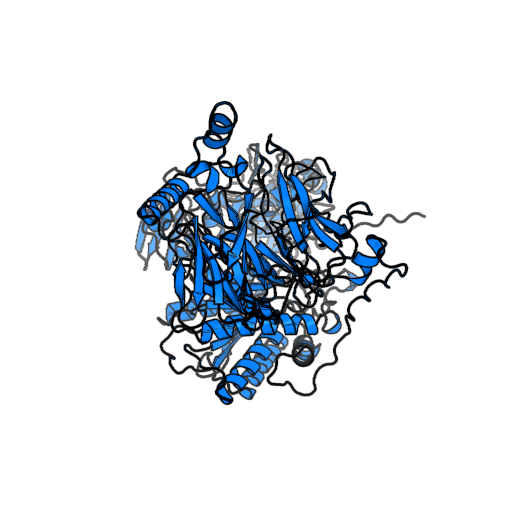5.278 -9.327 -25.511 1.00 97.69 103 ALA A CA 1
ATOM 789 C C . ALA A 1 103 ? 16.797 -9.215 -25.473 1.00 97.69 103 ALA A C 1
ATOM 791 O O . ALA A 1 103 ? 17.476 -10.229 -25.382 1.00 97.69 103 ALA A O 1
ATOM 792 N N . LEU A 1 104 ? 17.321 -7.996 -25.474 1.00 97.06 104 LEU A N 1
ATOM 793 C CA . LEU A 1 104 ? 18.729 -7.753 -25.184 1.00 97.06 104 LEU A CA 1
ATOM 794 C C . LEU A 1 104 ? 18.902 -7.119 -23.807 1.00 97.06 104 LEU A C 1
ATOM 796 O O . LEU A 1 104 ? 17.979 -6.491 -23.282 1.00 97.06 104 LEU A O 1
ATOM 800 N N . PHE A 1 105 ? 20.084 -7.283 -23.226 1.00 97.69 105 PHE A N 1
ATOM 801 C CA . PHE A 1 105 ? 20.571 -6.504 -22.090 1.00 97.69 105 PHE A CA 1
ATOM 802 C C . PHE A 1 105 ? 22.094 -6.578 -22.015 1.00 97.69 105 PHE A C 1
ATOM 804 O O . PHE A 1 105 ? 22.698 -7.543 -22.485 1.00 97.69 105 PHE A O 1
ATOM 811 N N . SER A 1 106 ? 22.715 -5.607 -21.354 1.00 97.44 106 SER A N 1
ATOM 812 C CA . SER A 1 106 ? 24.155 -5.641 -21.104 1.00 97.44 106 SER A CA 1
ATOM 813 C C . SER A 1 106 ? 24.476 -6.199 -19.738 1.00 97.44 106 SER A C 1
ATOM 815 O O . SER A 1 106 ? 23.763 -5.943 -18.762 1.00 97.44 106 SER A O 1
ATOM 817 N N . SER A 1 107 ? 25.558 -6.970 -19.638 1.00 96.94 107 SER A N 1
ATOM 818 C CA . SER A 1 107 ? 25.942 -7.593 -18.383 1.00 96.94 107 SER A CA 1
ATOM 819 C C . SER A 1 107 ? 27.427 -7.901 -18.257 1.00 96.94 107 SER A C 1
ATOM 821 O O . SER A 1 107 ? 28.104 -8.188 -19.232 1.00 96.94 107 SER A O 1
ATOM 823 N N . THR A 1 108 ? 27.904 -7.925 -17.013 1.00 96.94 108 THR A N 1
ATOM 824 C CA . THR A 1 108 ? 29.256 -8.379 -16.661 1.00 96.94 108 THR A CA 1
ATOM 825 C C . THR A 1 108 ? 29.286 -9.827 -16.168 1.00 96.94 108 THR A C 1
ATOM 827 O O . THR A 1 108 ? 30.228 -10.223 -15.490 1.00 96.94 108 THR A O 1
ATOM 830 N N . HIS A 1 109 ? 28.232 -10.623 -16.367 1.00 95.75 109 HIS A N 1
ATOM 831 C CA . HIS A 1 109 ? 28.152 -11.964 -15.770 1.00 95.75 109 HIS A CA 1
ATOM 832 C C . HIS A 1 109 ? 29.172 -12.962 -16.341 1.00 95.75 109 HIS A C 1
ATOM 834 O O . HIS A 1 109 ? 29.428 -13.978 -15.696 1.00 95.75 109 HIS A O 1
ATOM 840 N N . ALA A 1 110 ? 29.741 -12.673 -17.514 1.00 95.19 110 ALA A N 1
ATOM 841 C CA . ALA A 1 110 ? 30.828 -13.443 -18.113 1.00 95.19 110 ALA A CA 1
ATOM 842 C C . ALA A 1 110 ? 32.208 -13.130 -17.497 1.00 95.19 110 ALA A C 1
ATOM 844 O O . ALA A 1 110 ? 33.148 -13.888 -17.718 1.00 95.19 110 ALA A O 1
ATOM 845 N N . ASP A 1 111 ? 32.337 -12.062 -16.694 1.00 95.38 111 ASP A N 1
ATOM 846 C CA . ASP A 1 111 ? 33.556 -11.772 -15.930 1.00 95.38 111 ASP A CA 1
ATOM 847 C C . ASP A 1 111 ? 33.824 -12.912 -14.924 1.00 95.38 111 ASP A C 1
ATOM 849 O O . ASP A 1 111 ? 32.993 -13.146 -14.033 1.00 95.38 111 ASP A O 1
ATOM 853 N N . PRO A 1 112 ? 34.989 -13.588 -14.981 1.00 94.69 112 PRO A N 1
ATOM 854 C CA . PRO A 1 112 ? 35.359 -14.627 -14.018 1.00 94.69 112 PRO A CA 1
ATOM 855 C C . PRO A 1 112 ? 35.292 -14.161 -12.552 1.00 94.69 112 PRO A C 1
ATOM 857 O O . PRO A 1 112 ? 35.045 -14.963 -11.648 1.00 94.69 112 PRO A O 1
ATOM 860 N N . ARG A 1 113 ? 35.457 -12.856 -12.297 1.00 95.75 113 ARG A N 1
ATOM 861 C CA . ARG A 1 113 ? 35.385 -12.237 -10.965 1.00 95.75 113 ARG A CA 1
ATOM 862 C C . ARG A 1 113 ? 33.994 -11.719 -10.599 1.00 95.75 113 ARG A C 1
ATOM 864 O O . ARG A 1 113 ? 33.828 -11.194 -9.496 1.00 95.75 113 ARG A O 1
ATOM 871 N N . ALA A 1 114 ? 32.963 -11.893 -11.432 1.00 94.44 114 ALA A N 1
ATOM 872 C CA . ALA A 1 114 ? 31.618 -11.360 -11.180 1.00 94.44 114 ALA A CA 1
ATOM 873 C C . ALA A 1 114 ? 31.053 -11.774 -9.808 1.00 94.44 114 ALA A C 1
ATOM 875 O O . ALA A 1 114 ? 30.540 -10.939 -9.057 1.00 94.44 114 ALA A O 1
ATOM 876 N N . ARG A 1 115 ? 31.196 -13.056 -9.438 1.00 94.56 115 ARG A N 1
ATOM 877 C CA . ARG A 1 115 ? 30.743 -13.580 -8.133 1.00 94.56 115 ARG A CA 1
ATOM 878 C C . ARG A 1 115 ? 31.554 -13.026 -6.964 1.00 94.56 115 ARG A C 1
ATOM 880 O O . ARG A 1 115 ? 31.006 -12.790 -5.890 1.00 94.56 115 ARG A O 1
ATOM 887 N N . GLU A 1 116 ? 32.853 -12.827 -7.160 1.00 95.06 116 GLU A N 1
ATOM 888 C CA . GLU A 1 116 ? 33.737 -12.233 -6.156 1.00 95.06 116 GLU A CA 1
ATOM 889 C C . GLU A 1 116 ? 33.358 -10.768 -5.904 1.00 95.06 116 GLU A C 1
ATOM 891 O O . GLU A 1 116 ? 33.081 -10.400 -4.761 1.00 95.06 116 GLU A O 1
ATOM 896 N N . LYS A 1 117 ? 33.228 -9.968 -6.974 1.00 93.06 117 LYS A N 1
ATOM 897 C CA . LYS A 1 117 ? 32.767 -8.570 -6.935 1.00 93.06 117 LYS A CA 1
ATOM 8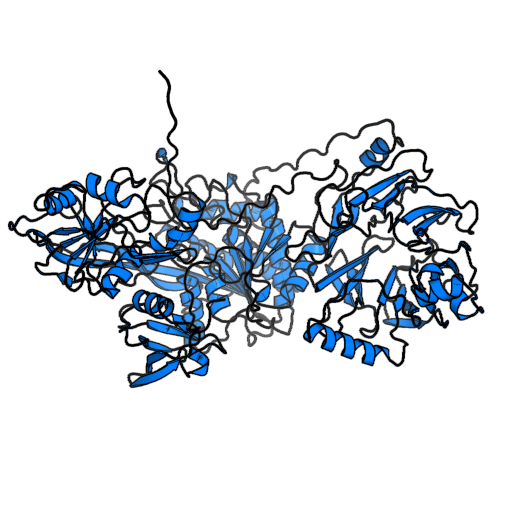98 C C . LYS A 1 117 ? 31.402 -8.442 -6.245 1.00 93.06 117 LYS A C 1
ATOM 900 O O . LYS A 1 117 ? 31.175 -7.506 -5.480 1.00 93.06 117 LYS A O 1
ATOM 905 N N . GLN A 1 118 ? 30.494 -9.391 -6.484 1.00 93.31 118 GLN A N 1
ATOM 906 C CA . GLN A 1 118 ? 29.184 -9.444 -5.829 1.00 93.31 118 GLN A CA 1
ATOM 907 C C . GLN A 1 118 ? 29.295 -9.650 -4.315 1.00 93.31 118 GLN A C 1
ATOM 909 O O . GLN A 1 118 ? 28.703 -8.884 -3.554 1.00 93.31 118 GLN A O 1
ATOM 914 N N . ARG A 1 119 ? 30.087 -10.633 -3.863 1.00 92.12 119 ARG A N 1
ATOM 915 C CA . ARG A 1 119 ? 30.325 -10.867 -2.427 1.00 92.12 119 ARG A CA 1
ATOM 916 C C . ARG A 1 119 ? 30.966 -9.656 -1.753 1.00 92.12 119 ARG A C 1
ATOM 918 O O . ARG A 1 119 ? 30.528 -9.258 -0.678 1.00 92.12 119 ARG A O 1
ATOM 925 N N . GLN A 1 120 ? 31.959 -9.047 -2.401 1.00 91.56 120 GLN A N 1
ATOM 926 C CA . GLN A 1 120 ? 32.624 -7.846 -1.893 1.00 91.56 120 GLN A CA 1
ATOM 927 C C . GLN A 1 120 ? 31.637 -6.689 -1.699 1.00 91.56 120 GLN A C 1
ATOM 929 O O . GLN A 1 120 ? 31.658 -6.040 -0.657 1.00 91.56 120 GLN A O 1
ATOM 934 N N . GLU A 1 121 ? 30.729 -6.456 -2.652 1.00 89.94 121 GLU A N 1
ATOM 935 C CA . GLU A 1 121 ? 29.716 -5.404 -2.522 1.00 89.94 121 GLU A CA 1
ATOM 936 C C . GLU A 1 121 ? 28.711 -5.692 -1.394 1.00 89.94 121 GLU A C 1
ATOM 938 O O . GLU A 1 121 ? 28.332 -4.769 -0.669 1.00 89.94 121 GLU A O 1
ATOM 943 N N . ILE A 1 122 ? 28.299 -6.951 -1.203 1.00 89.56 122 ILE A N 1
ATOM 944 C CA . ILE A 1 122 ? 27.428 -7.345 -0.081 1.00 89.56 122 ILE A CA 1
ATOM 945 C C . ILE A 1 122 ? 28.113 -7.043 1.258 1.00 89.56 122 ILE A C 1
ATOM 947 O O . ILE A 1 122 ? 27.523 -6.375 2.111 1.00 89.56 122 ILE A O 1
ATOM 951 N N . GLU A 1 123 ? 29.362 -7.477 1.436 1.00 89.00 123 GLU A N 1
ATOM 952 C CA . GLU A 1 123 ? 30.125 -7.234 2.667 1.00 89.00 123 GLU A CA 1
ATOM 953 C C . GLU A 1 123 ? 30.380 -5.741 2.905 1.00 89.00 123 GLU A C 1
ATOM 955 O O . GLU A 1 123 ? 30.200 -5.241 4.017 1.00 89.00 123 GLU A O 1
ATOM 960 N N . ARG A 1 124 ? 30.693 -4.985 1.850 1.00 87.38 124 ARG A N 1
ATOM 961 C CA . ARG A 1 124 ? 30.848 -3.528 1.922 1.00 87.38 124 ARG A CA 1
ATOM 962 C C . ARG A 1 124 ? 29.561 -2.834 2.379 1.00 87.38 124 ARG A C 1
ATOM 964 O O . ARG A 1 124 ? 29.590 -1.986 3.272 1.00 87.38 124 ARG A O 1
ATOM 971 N N . ARG A 1 125 ? 28.405 -3.210 1.810 1.00 85.94 125 ARG A N 1
ATOM 972 C CA . ARG A 1 125 ? 27.090 -2.668 2.207 1.00 85.94 125 ARG A CA 1
ATOM 973 C C . ARG A 1 125 ? 26.753 -3.003 3.662 1.00 85.94 125 ARG A C 1
ATOM 975 O O . ARG A 1 125 ? 26.199 -2.145 4.351 1.00 85.94 125 ARG A O 1
ATOM 982 N N . LYS A 1 126 ? 27.128 -4.191 4.157 1.00 85.31 126 LYS A N 1
ATOM 983 C CA . LYS A 1 126 ? 26.979 -4.561 5.580 1.00 85.31 126 LYS A CA 1
ATOM 984 C C . LYS A 1 126 ? 27.796 -3.650 6.502 1.00 85.31 126 LYS A C 1
ATOM 986 O O . LYS A 1 126 ? 27.296 -3.263 7.556 1.00 85.31 126 LYS A O 1
ATOM 991 N N . LYS A 1 127 ? 29.000 -3.243 6.082 1.00 86.44 127 LYS A N 1
ATOM 992 C CA . LYS A 1 127 ? 29.873 -2.310 6.822 1.00 86.44 127 LYS A CA 1
ATOM 993 C C . LYS A 1 127 ? 29.411 -0.844 6.791 1.00 86.44 127 LYS A C 1
ATOM 995 O O . LYS A 1 127 ? 29.998 -0.018 7.478 1.00 86.44 127 LYS A O 1
ATOM 1000 N N . LYS A 1 128 ? 28.348 -0.510 6.040 1.00 75.88 128 LYS A N 1
ATOM 1001 C CA . LYS A 1 128 ? 27.835 0.864 5.835 1.00 75.88 128 LYS A CA 1
ATOM 1002 C C . LYS A 1 128 ? 28.883 1.858 5.317 1.00 75.88 128 LYS A C 1
ATOM 1004 O O . LYS A 1 128 ? 28.743 3.062 5.516 1.00 75.88 128 LYS A O 1
ATOM 1009 N N . GLU A 1 129 ? 29.908 1.376 4.626 1.00 69.06 129 GLU A N 1
ATOM 1010 C CA . GLU A 1 129 ? 30.902 2.242 3.997 1.00 69.06 129 GLU A CA 1
ATOM 1011 C C . GLU A 1 129 ? 30.215 3.064 2.894 1.00 69.06 129 GLU A C 1
ATOM 1013 O O . GLU A 1 129 ? 29.684 2.529 1.910 1.00 69.06 129 GLU A O 1
ATOM 1018 N N . GLY A 1 130 ? 30.152 4.381 3.097 1.00 52.56 130 GLY A N 1
ATOM 1019 C CA . GLY A 1 130 ? 29.532 5.308 2.159 1.00 52.56 130 GLY A CA 1
ATOM 1020 C C . GLY A 1 130 ? 30.295 5.351 0.836 1.00 52.56 130 GLY A C 1
ATOM 1021 O O . GLY A 1 130 ? 31.520 5.308 0.806 1.00 52.56 130 GLY A O 1
ATOM 1022 N N . ARG A 1 131 ? 29.568 5.466 -0.277 1.00 56.50 131 ARG A N 1
ATOM 1023 C CA . ARG A 1 131 ? 30.144 5.849 -1.569 1.00 56.50 131 ARG A CA 1
ATOM 1024 C C . ARG A 1 131 ? 29.193 6.834 -2.236 1.00 56.50 131 ARG A C 1
ATOM 1026 O O . ARG A 1 131 ? 27.990 6.575 -2.273 1.00 56.50 131 ARG A O 1
ATOM 1033 N N . ARG A 1 132 ? 29.715 7.937 -2.781 1.00 53.00 132 ARG A N 1
ATOM 1034 C CA . ARG A 1 132 ? 28.952 8.754 -3.736 1.00 53.00 132 ARG A CA 1
ATOM 1035 C C . ARG A 1 132 ? 28.661 7.892 -4.966 1.00 53.00 132 ARG A C 1
ATOM 1037 O O . ARG A 1 132 ? 29.562 7.229 -5.482 1.00 53.00 132 ARG A O 1
ATOM 1044 N N . HIS A 1 133 ? 27.400 7.828 -5.383 1.00 51.16 133 HIS A N 1
ATOM 1045 C CA . HIS A 1 133 ? 27.009 7.025 -6.536 1.00 51.16 133 HIS A CA 1
ATOM 1046 C C . HIS A 1 133 ? 27.665 7.609 -7.794 1.00 51.16 133 HIS A C 1
ATOM 1048 O O . HIS A 1 133 ? 27.371 8.732 -8.177 1.00 51.16 133 HIS A O 1
ATOM 1054 N N . ARG A 1 134 ? 28.575 6.850 -8.408 1.00 62.38 134 ARG A N 1
ATOM 1055 C CA . ARG A 1 134 ? 29.110 7.107 -9.748 1.00 62.38 134 ARG A CA 1
ATOM 1056 C C . ARG A 1 134 ? 28.844 5.852 -10.559 1.00 62.38 134 ARG A C 1
ATOM 1058 O O . ARG A 1 134 ? 29.138 4.756 -10.064 1.00 62.38 134 ARG A O 1
ATOM 1065 N N . TRP A 1 135 ? 28.255 6.004 -11.742 1.00 71.00 135 TRP A N 1
ATOM 1066 C CA . TRP A 1 135 ? 28.050 4.871 -12.637 1.00 71.00 135 TRP A CA 1
ATOM 1067 C C . TRP A 1 135 ? 29.395 4.206 -12.933 1.00 71.00 135 TRP A C 1
ATOM 1069 O O . TRP A 1 135 ? 30.413 4.885 -13.076 1.00 71.00 135 TRP A O 1
ATOM 1079 N N . ASN A 1 136 ? 29.416 2.875 -12.934 1.00 77.81 136 ASN A N 1
ATOM 1080 C CA . ASN A 1 136 ? 30.646 2.133 -13.164 1.00 77.81 136 ASN A CA 1
ATOM 1081 C C . ASN A 1 136 ? 30.683 1.645 -14.606 1.00 77.81 136 ASN A C 1
ATOM 1083 O O . ASN A 1 136 ? 29.980 0.689 -14.936 1.00 77.81 136 ASN A O 1
ATOM 1087 N N . TYR A 1 137 ? 31.549 2.255 -15.404 1.00 87.50 137 TYR A N 1
ATOM 1088 C CA . TYR A 1 137 ? 31.911 1.797 -16.741 1.00 87.50 137 TYR A CA 1
ATOM 1089 C C . TYR A 1 137 ? 32.861 0.595 -16.626 1.00 87.50 137 TYR A C 1
ATOM 1091 O O . TYR A 1 137 ? 34.052 0.704 -16.893 1.00 87.50 137 TYR A O 1
ATOM 1099 N N . ASP A 1 138 ? 32.350 -0.526 -16.099 1.00 91.75 138 ASP A N 1
ATOM 1100 C CA . ASP A 1 138 ? 33.115 -1.775 -15.970 1.00 91.75 138 ASP A CA 1
ATOM 1101 C C . ASP A 1 138 ? 33.509 -2.272 -17.368 1.00 91.75 138 ASP A C 1
ATOM 1103 O O . ASP A 1 138 ? 32.661 -2.367 -18.249 1.00 91.75 138 ASP A O 1
ATOM 1107 N N . GLU A 1 139 ? 34.785 -2.594 -17.555 1.00 93.94 139 GLU A N 1
ATOM 1108 C CA . GLU A 1 139 ? 35.374 -2.987 -18.844 1.00 93.94 139 GLU A CA 1
ATOM 1109 C C . GLU A 1 139 ? 35.019 -4.417 -19.299 1.00 93.94 139 GLU A C 1
ATOM 1111 O O . GLU A 1 139 ? 35.574 -4.909 -20.280 1.00 93.94 139 GLU A O 1
ATOM 1116 N N . HIS A 1 140 ? 34.136 -5.094 -18.562 1.00 96.00 140 HIS A N 1
ATOM 1117 C CA . HIS A 1 140 ? 33.642 -6.442 -18.859 1.00 96.00 140 HIS A CA 1
ATOM 1118 C C . HIS A 1 140 ? 32.149 -6.448 -19.210 1.00 96.00 140 HIS A C 1
ATOM 1120 O O . HIS A 1 140 ? 31.485 -7.472 -19.044 1.00 96.00 140 HIS A O 1
ATOM 1126 N N . TYR A 1 141 ? 31.581 -5.301 -19.583 1.00 97.00 141 TYR A N 1
ATOM 1127 C CA . TYR A 1 141 ? 30.199 -5.260 -20.044 1.00 97.00 141 TYR A CA 1
ATOM 1128 C C . TYR A 1 141 ? 30.130 -5.739 -21.486 1.00 97.00 141 TYR A C 1
ATOM 1130 O O . TYR A 1 141 ? 30.703 -5.110 -22.368 1.00 97.00 141 TYR A O 1
ATOM 1138 N N . ASP A 1 142 ? 29.366 -6.807 -21.690 1.00 97.81 142 ASP A N 1
ATOM 1139 C CA . ASP A 1 142 ? 28.985 -7.311 -23.003 1.00 97.81 142 ASP A CA 1
ATOM 1140 C C . ASP A 1 142 ? 27.465 -7.219 -23.200 1.00 97.81 142 ASP A C 1
ATOM 1142 O O . ASP A 1 142 ? 26.703 -7.211 -22.225 1.00 97.81 142 ASP A O 1
ATOM 1146 N N . ILE A 1 143 ? 27.018 -7.191 -24.457 1.00 98.38 143 ILE A N 1
ATOM 1147 C CA . ILE A 1 143 ? 25.604 -7.224 -24.853 1.00 98.38 143 ILE A CA 1
ATOM 1148 C C . ILE A 1 143 ? 25.177 -8.674 -25.085 1.00 98.38 143 ILE A C 1
ATOM 1150 O O . ILE A 1 143 ? 25.783 -9.395 -25.874 1.00 98.38 143 ILE A O 1
ATOM 1154 N N . PHE A 1 144 ? 24.081 -9.085 -24.454 1.00 98.19 144 PHE A N 1
ATOM 1155 C CA . PHE A 1 144 ? 23.509 -10.422 -24.584 1.00 98.19 144 PHE A CA 1
ATOM 1156 C C . PHE A 1 144 ? 22.109 -10.351 -25.180 1.00 98.19 144 PHE A C 1
ATOM 1158 O O . PHE A 1 144 ? 21.306 -9.524 -24.759 1.00 98.19 144 PHE A O 1
ATOM 1165 N N . ASP A 1 145 ? 21.809 -11.261 -26.104 1.00 97.56 145 ASP A N 1
ATOM 1166 C CA . ASP A 1 145 ? 20.456 -11.559 -26.579 1.00 97.56 145 ASP A CA 1
ATOM 1167 C C . ASP A 1 145 ? 19.905 -12.767 -25.813 1.00 97.56 145 ASP A C 1
ATOM 1169 O O . ASP A 1 145 ? 20.624 -13.742 -25.583 1.00 97.56 145 ASP A O 1
ATOM 1173 N N . VAL A 1 146 ? 18.642 -12.719 -25.401 1.00 97.25 146 VAL A N 1
ATOM 1174 C CA . VAL A 1 146 ? 17.961 -13.794 -24.677 1.00 97.25 146 VAL A CA 1
ATOM 1175 C C . VAL A 1 146 ? 16.656 -14.163 -25.364 1.00 97.25 146 VAL A C 1
ATOM 1177 O O . VAL A 1 146 ? 15.801 -13.316 -25.620 1.00 97.25 146 VAL A O 1
ATOM 1180 N N . ASP A 1 147 ? 16.477 -15.456 -25.616 1.00 96.81 147 ASP A N 1
ATOM 1181 C CA . ASP A 1 147 ? 15.200 -16.009 -26.051 1.00 96.81 147 ASP A CA 1
ATOM 1182 C C . ASP A 1 147 ? 14.231 -16.064 -24.861 1.00 96.81 147 ASP A C 1
ATOM 1184 O O . ASP A 1 147 ? 14.510 -16.677 -23.828 1.00 96.81 147 ASP A O 1
ATOM 1188 N N . LEU A 1 148 ? 13.080 -15.403 -24.981 1.00 95.56 148 LEU A N 1
ATOM 1189 C CA . LEU A 1 148 ? 12.159 -15.217 -23.863 1.00 95.56 148 LEU A CA 1
ATOM 1190 C C . LEU A 1 148 ? 11.457 -16.512 -23.447 1.00 95.56 148 LEU A C 1
ATOM 1192 O O . LEU A 1 148 ? 11.049 -16.605 -22.285 1.00 95.56 148 LEU A O 1
ATOM 1196 N N . ALA A 1 149 ? 11.310 -17.482 -24.353 1.00 93.62 149 ALA A N 1
ATOM 1197 C CA . ALA A 1 149 ? 10.628 -18.746 -24.084 1.00 93.62 149 ALA A CA 1
ATOM 1198 C C . ALA A 1 149 ? 11.544 -19.750 -23.368 1.00 93.62 149 ALA A C 1
ATOM 1200 O O . ALA A 1 149 ? 11.167 -20.313 -22.344 1.00 93.62 149 ALA A O 1
ATOM 1201 N N . SER A 1 150 ? 12.756 -19.946 -23.886 1.00 94.75 150 SER A N 1
ATOM 1202 C CA . SER A 1 150 ? 13.741 -20.905 -23.375 1.00 94.75 150 SER A CA 1
ATOM 1203 C C . SER A 1 150 ? 14.668 -20.326 -22.303 1.00 94.75 150 SER A C 1
ATOM 1205 O O . SER A 1 150 ? 15.262 -21.080 -21.537 1.00 94.75 150 SER A O 1
ATOM 1207 N N . GLY A 1 151 ? 14.831 -18.999 -22.253 1.00 93.75 151 GLY A N 1
ATOM 1208 C CA . GLY A 1 151 ? 15.826 -18.329 -21.412 1.00 93.75 151 GLY A CA 1
ATOM 1209 C C . GLY A 1 151 ? 17.268 -18.497 -21.902 1.00 93.75 151 GLY A C 1
ATOM 1210 O O . GLY A 1 151 ? 18.197 -18.096 -21.199 1.00 93.75 151 GLY A O 1
ATOM 1211 N N . LYS A 1 152 ? 17.484 -19.091 -23.085 1.00 95.81 152 LYS A N 1
ATOM 1212 C CA . LYS A 1 152 ? 18.820 -19.275 -23.659 1.00 95.81 152 LYS A CA 1
ATOM 1213 C C . LYS A 1 152 ? 19.411 -17.919 -24.038 1.00 95.81 152 LYS A C 1
ATOM 1215 O O . LYS A 1 152 ? 18.771 -17.141 -24.741 1.00 95.81 152 LYS A O 1
ATOM 1220 N N . MET A 1 153 ? 20.642 -17.669 -23.598 1.00 95.88 153 MET A N 1
ATOM 1221 C CA . MET A 1 153 ? 21.370 -16.430 -23.870 1.00 95.88 153 MET A CA 1
ATOM 1222 C C . MET A 1 153 ? 22.460 -16.646 -24.919 1.00 95.88 153 MET A C 1
ATOM 1224 O O . MET A 1 153 ? 23.144 -17.672 -24.912 1.00 95.88 153 MET A O 1
ATOM 1228 N N . LYS A 1 154 ? 22.645 -15.656 -25.789 1.00 96.56 154 LYS A N 1
ATOM 1229 C CA . LYS A 1 154 ? 23.748 -15.543 -26.743 1.00 96.56 154 LYS A CA 1
ATOM 1230 C C . LYS A 1 154 ? 24.506 -14.253 -26.440 1.00 96.56 154 LYS A C 1
ATOM 1232 O O . LYS A 1 154 ? 23.906 -13.184 -26.420 1.00 96.56 154 LYS A O 1
ATOM 1237 N N . ASN A 1 155 ? 25.813 -14.352 -26.220 1.00 97.75 155 ASN A N 1
ATOM 1238 C CA . ASN A 1 155 ? 26.662 -13.168 -26.137 1.00 97.75 155 ASN A CA 1
ATOM 1239 C C . ASN A 1 155 ? 26.891 -12.606 -27.554 1.00 97.75 155 ASN A C 1
ATOM 1241 O O . ASN A 1 155 ? 27.232 -13.373 -28.457 1.00 97.75 155 ASN A O 1
ATOM 1245 N N . LEU A 1 156 ? 26.645 -11.312 -27.756 1.00 98.12 156 LEU A N 1
ATOM 1246 C CA . LEU A 1 156 ? 26.784 -10.624 -29.044 1.00 98.12 156 LEU A CA 1
ATOM 1247 C C . LEU A 1 156 ? 28.089 -9.829 -29.151 1.00 98.12 156 LEU A C 1
ATOM 1249 O O . LEU A 1 156 ? 28.518 -9.522 -30.262 1.00 98.12 156 LEU A O 1
ATOM 1253 N N . THR A 1 157 ? 28.720 -9.493 -28.026 1.00 97.25 157 THR A N 1
ATOM 1254 C CA . THR A 1 157 ? 29.989 -8.761 -27.995 1.00 97.25 157 THR A CA 1
ATOM 1255 C C . THR A 1 157 ? 31.034 -9.535 -27.200 1.00 97.25 157 THR A C 1
ATOM 1257 O O . THR A 1 157 ? 30.721 -10.317 -26.315 1.00 97.25 157 THR A O 1
ATOM 1260 N N . HIS A 1 158 ? 32.302 -9.375 -27.570 1.00 93.81 158 HIS A N 1
ATOM 1261 C CA . HIS A 1 158 ? 33.420 -10.089 -26.939 1.00 93.81 158 HIS A CA 1
ATOM 1262 C C . HIS A 1 158 ? 34.629 -9.169 -26.757 1.00 93.81 158 HIS A C 1
ATOM 1264 O O . HIS A 1 158 ? 35.777 -9.580 -26.931 1.00 93.81 158 HIS A O 1
ATOM 1270 N N . THR A 1 159 ? 34.379 -7.879 -26.534 1.00 91.88 159 THR A N 1
ATOM 1271 C CA . THR A 1 159 ? 35.431 -6.860 -26.543 1.00 91.88 159 THR A CA 1
ATOM 1272 C C . THR A 1 159 ? 35.594 -6.266 -25.161 1.00 91.88 159 THR A C 1
ATOM 1274 O O . THR A 1 159 ? 34.619 -5.881 -24.534 1.00 91.88 159 THR A O 1
ATOM 1277 N N . ARG A 1 160 ? 36.845 -6.123 -24.712 1.00 94.88 160 ARG A N 1
ATOM 1278 C CA . ARG A 1 160 ? 37.147 -5.358 -23.503 1.00 94.88 160 ARG A CA 1
ATOM 1279 C C . ARG A 1 160 ? 36.648 -3.920 -23.659 1.00 94.88 160 ARG A C 1
ATOM 1281 O O . ARG A 1 160 ? 37.030 -3.228 -24.604 1.00 94.88 160 ARG A O 1
ATOM 1288 N N . GLY A 1 161 ? 35.823 -3.490 -22.718 1.00 95.19 161 GLY A N 1
ATOM 1289 C CA . GLY A 1 161 ? 35.177 -2.190 -22.714 1.00 95.19 161 GLY A CA 1
ATOM 1290 C C . GLY A 1 161 ? 33.783 -2.249 -22.103 1.00 95.19 161 GLY A C 1
ATOM 1291 O O . GLY A 1 161 ? 33.356 -3.250 -21.532 1.00 95.19 161 GLY A O 1
ATOM 1292 N N . TYR A 1 162 ? 33.089 -1.126 -22.195 1.00 96.25 162 TYR A N 1
ATOM 1293 C CA . TYR A 1 162 ? 31.716 -0.979 -21.752 1.00 96.25 162 TYR A CA 1
ATOM 1294 C C . TYR A 1 162 ? 30.784 -1.062 -22.962 1.00 96.25 162 TYR A C 1
ATOM 1296 O O . TYR A 1 162 ? 30.488 -0.037 -23.560 1.00 96.25 162 TYR A O 1
ATOM 1304 N N . ASP A 1 163 ? 30.337 -2.259 -23.349 1.00 97.12 163 ASP A N 1
ATOM 1305 C CA . ASP A 1 163 ? 29.329 -2.416 -24.404 1.00 97.12 163 ASP A CA 1
ATOM 1306 C C . ASP A 1 163 ? 27.922 -2.421 -23.792 1.00 97.12 163 ASP A C 1
ATOM 1308 O O . ASP A 1 163 ? 27.443 -3.431 -23.259 1.00 97.12 163 ASP A O 1
ATOM 1312 N N . ALA A 1 164 ? 27.249 -1.266 -23.828 1.00 96.06 164 ALA A N 1
ATOM 1313 C CA . ALA A 1 164 ? 25.919 -1.132 -23.243 1.00 96.06 164 ALA A CA 1
ATOM 1314 C C . ALA A 1 164 ? 25.033 -0.071 -23.891 1.00 96.06 164 ALA A C 1
ATOM 1316 O O . ALA A 1 164 ? 25.290 0.372 -25.003 1.00 96.06 164 ALA A O 1
ATOM 1317 N N . GLU A 1 165 ? 23.939 0.291 -23.212 1.00 94.75 165 GLU A N 1
ATOM 1318 C CA . GLU A 1 165 ? 22.971 1.284 -23.703 1.00 94.75 165 GLU A CA 1
ATOM 1319 C C . GLU A 1 165 ? 22.380 0.865 -25.063 1.00 94.75 165 GLU A C 1
ATOM 1321 O O . GLU A 1 165 ? 22.157 1.688 -25.945 1.00 94.75 165 GLU A O 1
ATOM 1326 N N . GLY A 1 166 ? 22.182 -0.452 -25.223 1.00 95.06 166 GLY A N 1
ATOM 1327 C CA . GLY A 1 166 ? 21.734 -1.092 -26.453 1.00 95.06 166 GLY A CA 1
ATOM 1328 C C . GLY A 1 166 ? 20.224 -0.997 -26.681 1.00 95.06 166 GLY A C 1
ATOM 1329 O O . GLY A 1 166 ? 19.444 -1.159 -25.743 1.00 95.06 166 GLY A O 1
ATOM 1330 N N . SER A 1 167 ? 19.796 -0.822 -27.931 1.00 95.75 167 SER A N 1
ATOM 1331 C CA . SER A 1 167 ? 18.401 -0.986 -28.360 1.00 95.75 167 SER A CA 1
ATOM 1332 C C . SER A 1 167 ? 18.315 -1.587 -29.765 1.00 95.75 167 SER A C 1
ATOM 1334 O O . SER A 1 167 ? 19.178 -1.352 -30.613 1.00 95.75 167 SER A O 1
ATOM 1336 N N . TYR A 1 168 ? 17.277 -2.391 -30.009 1.00 97.50 168 TYR A N 1
ATOM 1337 C CA . TYR A 1 168 ? 16.969 -2.883 -31.353 1.00 97.50 168 TYR A CA 1
ATOM 1338 C C . TYR A 1 168 ? 16.358 -1.758 -32.195 1.00 97.50 168 TYR A C 1
ATOM 1340 O O . TYR A 1 168 ? 15.555 -0.971 -31.688 1.00 97.50 168 TYR A O 1
ATOM 1348 N N . SER A 1 169 ? 16.682 -1.717 -33.488 1.00 97.12 169 SER A N 1
ATOM 1349 C CA . SER A 1 169 ? 15.942 -0.899 -34.454 1.00 97.12 169 SER A CA 1
ATOM 1350 C C . SER A 1 169 ? 14.471 -1.325 -34.540 1.00 97.12 169 SER A C 1
ATOM 1352 O O . SER A 1 169 ? 14.144 -2.471 -34.215 1.00 97.12 169 SER A O 1
ATOM 1354 N N . PRO A 1 170 ? 13.561 -0.443 -35.000 1.00 96.06 170 PRO A N 1
ATOM 1355 C CA . PRO A 1 170 ? 12.138 -0.773 -35.108 1.00 96.06 170 PRO A CA 1
ATOM 1356 C C . PRO A 1 170 ? 11.835 -1.998 -35.983 1.00 96.06 170 PRO A C 1
ATOM 1358 O O . PRO A 1 170 ? 10.852 -2.693 -35.734 1.00 96.06 170 PRO A O 1
ATOM 1361 N N . ASP A 1 171 ? 12.685 -2.299 -36.974 1.00 96.50 171 ASP A N 1
ATOM 1362 C CA . ASP A 1 171 ? 12.572 -3.500 -37.812 1.00 96.50 171 ASP A CA 1
ATOM 1363 C C . ASP A 1 171 ? 13.309 -4.732 -37.245 1.00 96.50 171 ASP A C 1
ATOM 1365 O O . ASP A 1 171 ? 13.212 -5.825 -37.805 1.00 96.50 171 ASP A O 1
ATOM 1369 N N . GLY A 1 172 ? 14.026 -4.568 -36.129 1.00 97.06 172 GLY A N 1
ATOM 1370 C CA . GLY A 1 172 ? 14.733 -5.619 -35.402 1.00 97.06 172 GLY A CA 1
ATOM 1371 C C . GLY A 1 172 ? 16.033 -6.099 -36.050 1.00 97.06 172 GLY A C 1
ATOM 1372 O O . GLY A 1 172 ? 16.637 -7.052 -35.557 1.00 97.06 172 GLY A O 1
ATOM 1373 N N . LYS A 1 173 ? 16.491 -5.487 -37.149 1.00 97.50 173 LYS A N 1
ATOM 1374 C CA . LYS A 1 173 ? 17.648 -6.004 -37.906 1.00 97.50 173 LYS A CA 1
ATOM 1375 C C . LYS A 1 173 ? 18.993 -5.545 -37.368 1.00 97.50 173 LYS A C 1
ATOM 1377 O O . LYS A 1 173 ? 20.008 -6.189 -37.632 1.00 97.50 173 LYS A O 1
ATOM 1382 N N . THR A 1 174 ? 19.015 -4.446 -36.628 1.00 98.12 174 THR A N 1
ATOM 1383 C CA . THR A 1 174 ? 20.238 -3.818 -36.123 1.00 98.12 174 THR A CA 1
ATOM 1384 C C . THR A 1 174 ? 20.121 -3.482 -34.642 1.00 98.12 174 THR A C 1
ATOM 1386 O O . THR A 1 174 ? 19.024 -3.385 -34.091 1.00 98.12 174 THR A O 1
ATOM 1389 N N . ILE A 1 175 ? 21.271 -3.326 -33.991 1.00 98.38 175 ILE A N 1
ATOM 1390 C CA . ILE A 1 175 ? 21.403 -2.899 -32.601 1.00 98.38 175 ILE A CA 1
ATOM 1391 C C . ILE A 1 175 ? 22.248 -1.630 -32.571 1.00 98.38 175 ILE A C 1
ATOM 1393 O O . ILE A 1 175 ? 23.380 -1.617 -33.057 1.00 98.38 175 ILE A O 1
ATOM 1397 N N . LEU A 1 176 ? 21.690 -0.581 -31.980 1.00 98.50 176 LEU A N 1
ATOM 1398 C CA . LEU A 1 176 ? 22.370 0.665 -31.645 1.00 98.50 176 LEU A CA 1
ATOM 1399 C C . LEU A 1 176 ? 22.836 0.581 -30.200 1.00 98.50 176 LEU A C 1
ATOM 1401 O O . LEU A 1 176 ? 22.046 0.191 -29.348 1.00 98.50 176 LEU A O 1
ATOM 1405 N N . PHE A 1 177 ? 24.090 0.915 -29.919 1.00 98.25 177 PHE A N 1
ATOM 1406 C CA . PHE A 1 177 ? 24.659 0.812 -28.576 1.00 98.25 177 PHE A CA 1
ATOM 1407 C C . PHE A 1 177 ? 25.776 1.838 -28.358 1.00 98.25 177 PHE A C 1
ATOM 1409 O O . PHE A 1 177 ? 26.299 2.416 -29.311 1.00 98.25 177 PHE A O 1
ATOM 1416 N N . ALA A 1 178 ? 26.148 2.063 -27.102 1.00 97.31 178 ALA A N 1
ATOM 1417 C CA . ALA A 1 178 ? 27.253 2.931 -26.716 1.00 97.31 178 ALA A CA 1
ATOM 1418 C C . ALA A 1 178 ? 28.456 2.090 -26.265 1.00 97.31 178 ALA A C 1
ATOM 1420 O O . ALA A 1 178 ? 28.289 1.065 -25.597 1.00 97.31 178 ALA A O 1
ATOM 1421 N N . SER A 1 179 ? 29.672 2.512 -26.624 1.00 97.19 179 SER A N 1
ATOM 1422 C CA . SER A 1 179 ? 30.890 1.799 -26.244 1.00 97.19 179 SER A CA 1
ATOM 1423 C C . SER A 1 179 ? 32.141 2.663 -26.175 1.00 97.19 179 SER A C 1
ATOM 1425 O O . SER A 1 179 ? 32.342 3.552 -26.996 1.00 97.19 179 SER A O 1
ATOM 1427 N N . ASN A 1 180 ? 33.031 2.337 -25.235 1.00 95.94 180 ASN A N 1
ATOM 1428 C CA . ASN A 1 180 ? 34.399 2.861 -25.164 1.00 95.94 180 ASN A CA 1
ATOM 1429 C C . ASN A 1 180 ? 35.458 1.848 -25.639 1.00 95.94 180 ASN A C 1
ATOM 1431 O O . ASN A 1 180 ? 36.654 2.023 -25.397 1.00 95.94 180 ASN A O 1
ATOM 1435 N N . ARG A 1 181 ? 35.042 0.790 -26.351 1.00 95.00 181 ARG A N 1
ATOM 1436 C CA . ARG A 1 181 ? 35.906 -0.294 -26.862 1.00 95.00 181 ARG A CA 1
ATOM 1437 C C . ARG A 1 181 ? 37.153 0.174 -27.609 1.00 95.00 181 ARG A C 1
ATOM 1439 O O . ARG A 1 181 ? 38.164 -0.524 -27.620 1.00 95.00 181 ARG A O 1
ATOM 1446 N N . LEU A 1 182 ? 37.085 1.326 -28.276 1.00 94.00 182 LEU A N 1
ATOM 1447 C CA . LEU A 1 182 ? 38.190 1.824 -29.086 1.00 94.00 182 LEU A CA 1
ATOM 1448 C C . LEU A 1 182 ? 39.363 2.292 -28.218 1.00 94.00 182 LEU A C 1
ATOM 1450 O O . LEU A 1 182 ? 40.509 2.005 -28.555 1.00 94.00 182 LEU A O 1
ATOM 1454 N N . ALA A 1 183 ? 39.078 2.922 -27.075 1.00 93.12 183 ALA A N 1
ATOM 1455 C CA . ALA A 1 183 ? 40.089 3.390 -26.128 1.00 93.12 183 ALA A CA 1
ATOM 1456 C C . ALA A 1 183 ? 40.914 2.252 -25.512 1.00 93.12 183 ALA A C 1
ATOM 1458 O O . ALA A 1 183 ? 42.068 2.458 -25.160 1.00 93.12 183 ALA A O 1
ATOM 1459 N N . TYR A 1 184 ? 40.352 1.042 -25.425 1.00 92.56 184 TYR A N 1
ATOM 1460 C CA . TYR A 1 184 ? 41.070 -0.148 -24.958 1.00 92.56 184 TYR A CA 1
ATOM 1461 C C . TYR A 1 184 ? 41.908 -0.834 -26.044 1.00 92.56 184 TYR A C 1
ATOM 1463 O O . TYR A 1 184 ? 42.769 -1.651 -25.723 1.00 92.56 184 TYR A O 1
ATOM 1471 N N . ARG A 1 185 ? 41.639 -0.553 -27.325 1.00 90.38 185 ARG A N 1
ATOM 1472 C CA . ARG A 1 185 ? 42.351 -1.152 -28.468 1.00 90.38 185 ARG A CA 1
ATOM 1473 C C . ARG A 1 185 ? 43.434 -0.244 -29.036 1.00 90.38 185 ARG A C 1
ATOM 1475 O O . ARG A 1 185 ? 44.372 -0.739 -29.651 1.00 90.38 185 ARG A O 1
ATOM 1482 N N . GLN A 1 186 ? 43.275 1.067 -28.890 1.00 89.50 186 GLN A N 1
ATOM 1483 C CA . GLN A 1 186 ? 44.211 2.065 -29.391 1.00 89.50 186 GLN A CA 1
ATOM 1484 C C . GLN A 1 186 ? 45.134 2.553 -28.276 1.00 89.50 186 GLN A C 1
ATOM 1486 O O . GLN A 1 186 ? 44.738 2.631 -27.116 1.00 89.50 186 GLN A O 1
ATOM 1491 N N . GLN A 1 187 ? 46.357 2.930 -28.640 1.00 86.56 187 GLN A N 1
ATOM 1492 C CA . GLN A 1 187 ? 47.272 3.598 -27.723 1.00 86.56 187 GLN A CA 1
ATOM 1493 C C . GLN A 1 187 ? 46.818 5.052 -27.536 1.00 86.56 187 GLN A C 1
ATOM 1495 O O . GLN A 1 187 ? 46.900 5.864 -28.457 1.00 86.56 187 GLN A O 1
ATOM 1500 N N . LEU A 1 188 ? 46.285 5.369 -26.353 1.00 91.69 188 LEU A N 1
ATOM 1501 C CA . LEU A 1 188 ? 45.995 6.744 -25.949 1.00 91.69 188 LEU A CA 1
ATOM 1502 C C . LEU A 1 188 ? 47.261 7.390 -25.384 1.00 91.69 188 LEU A C 1
ATOM 1504 O O . LEU A 1 188 ? 47.999 6.758 -24.634 1.00 91.69 188 LEU A O 1
ATOM 1508 N N . GLU A 1 189 ? 47.476 8.670 -25.686 1.00 92.06 189 GLU A N 1
ATOM 1509 C CA . GLU A 1 189 ? 48.642 9.423 -25.216 1.00 92.06 189 GLU A CA 1
ATOM 1510 C C . GLU A 1 189 ? 48.247 10.789 -24.645 1.00 92.06 189 GLU A C 1
ATOM 1512 O O . GLU A 1 189 ? 47.159 11.321 -24.899 1.00 92.06 189 GLU A O 1
ATOM 1517 N N . GLY A 1 190 ? 49.150 11.357 -23.844 1.00 93.75 190 GLY A N 1
ATOM 1518 C CA . GLY A 1 190 ? 49.020 12.704 -23.297 1.00 93.75 190 GLY A CA 1
ATOM 1519 C C . GLY A 1 190 ? 47.744 12.907 -22.478 1.00 93.75 190 GLY A C 1
ATOM 1520 O O . GLY A 1 190 ? 47.440 12.154 -21.554 1.00 93.75 190 GLY A O 1
ATOM 1521 N N . GLU A 1 191 ? 47.005 13.969 -22.798 1.00 90.25 191 GLU A N 1
ATOM 1522 C CA . GLU A 1 191 ? 45.812 14.371 -22.048 1.00 90.25 191 GLU A CA 1
ATOM 1523 C C . GLU A 1 191 ? 44.659 13.367 -22.173 1.00 90.25 191 GLU A C 1
ATOM 1525 O O . GLU A 1 191 ? 43.957 13.124 -21.195 1.00 90.25 191 GLU A O 1
ATOM 1530 N N . LYS A 1 192 ? 44.497 12.714 -23.332 1.00 90.69 192 LYS A N 1
ATOM 1531 C CA . LYS A 1 192 ? 43.428 11.723 -23.533 1.00 90.69 192 LYS A CA 1
ATOM 1532 C C . LYS A 1 192 ? 43.615 10.491 -22.652 1.00 90.69 192 LYS A C 1
ATOM 1534 O O . LYS A 1 192 ? 42.638 10.010 -22.085 1.00 90.69 192 LYS A O 1
ATOM 1539 N N . LEU A 1 193 ? 44.857 10.020 -22.498 1.00 93.06 193 LEU A N 1
ATOM 1540 C CA . LEU A 1 193 ? 45.172 8.911 -21.595 1.00 93.06 193 LEU A CA 1
ATOM 1541 C C . LEU A 1 193 ? 44.839 9.280 -20.145 1.00 93.06 193 LEU A C 1
ATOM 1543 O O . LEU A 1 193 ? 44.083 8.566 -19.494 1.00 93.06 193 LEU A O 1
ATOM 1547 N N . ARG A 1 194 ? 45.308 10.446 -19.678 1.00 90.69 194 ARG A N 1
ATOM 1548 C CA . ARG A 1 194 ? 45.021 10.934 -18.316 1.00 90.69 194 ARG A CA 1
ATOM 1549 C C . ARG A 1 194 ? 43.522 11.066 -18.044 1.00 90.69 194 ARG A C 1
ATOM 1551 O O . ARG A 1 194 ? 43.053 10.717 -16.962 1.00 90.69 194 ARG A O 1
ATOM 1558 N N . GLN A 1 195 ? 42.764 11.579 -19.013 1.00 89.25 195 GLN A N 1
ATOM 1559 C CA . GLN A 1 195 ? 41.312 11.716 -18.895 1.00 89.25 195 GLN A CA 1
ATOM 1560 C C . GLN A 1 195 ? 40.620 10.354 -18.822 1.00 89.25 195 GLN A C 1
ATOM 1562 O O . GLN A 1 195 ? 39.768 10.165 -17.956 1.00 89.25 195 GLN A O 1
ATOM 1567 N N . PHE A 1 196 ? 41.016 9.407 -19.672 1.00 90.88 196 PHE A N 1
ATOM 1568 C CA . PHE A 1 196 ? 40.451 8.060 -19.709 1.00 90.88 196 PHE A CA 1
ATOM 1569 C C . PHE A 1 196 ? 40.760 7.247 -18.442 1.00 90.88 196 PHE A C 1
ATOM 1571 O O . PHE A 1 196 ? 39.866 6.610 -17.888 1.00 90.88 196 PHE A O 1
ATOM 1578 N N . GLU A 1 197 ? 41.991 7.317 -17.925 1.00 90.62 197 GLU A N 1
ATOM 1579 C CA . GLU A 1 197 ? 42.379 6.666 -16.663 1.00 90.62 197 GLU A CA 1
ATOM 1580 C C . GLU A 1 197 ? 41.592 7.213 -15.461 1.00 90.62 197 GLU A C 1
ATOM 1582 O O . GLU A 1 197 ? 41.274 6.478 -14.522 1.00 90.62 197 GLU A O 1
ATOM 1587 N N . ARG A 1 198 ? 41.239 8.504 -15.494 1.00 88.44 198 ARG A N 1
ATOM 1588 C CA . ARG A 1 198 ? 40.404 9.146 -14.470 1.00 88.44 198 ARG A CA 1
ATOM 1589 C C . ARG A 1 198 ? 38.931 8.755 -14.598 1.00 88.44 198 ARG A C 1
ATOM 1591 O O . ARG A 1 198 ? 38.270 8.507 -13.580 1.00 88.44 198 ARG A O 1
ATOM 1598 N N . ASP A 1 199 ? 38.413 8.757 -15.822 1.00 88.75 199 ASP A N 1
ATOM 1599 C CA . ASP A 1 199 ? 37.022 8.454 -16.140 1.00 88.75 199 ASP A CA 1
ATOM 1600 C C . ASP A 1 199 ? 36.888 7.803 -17.530 1.00 88.75 199 ASP A C 1
ATOM 1602 O O . ASP A 1 199 ? 36.891 8.507 -18.539 1.00 88.75 199 ASP A O 1
ATOM 1606 N N . PRO A 1 200 ? 36.693 6.472 -17.607 1.00 91.31 200 PRO A N 1
ATOM 1607 C CA . PRO A 1 200 ? 36.552 5.766 -18.881 1.00 91.31 200 PRO A CA 1
ATOM 1608 C C . PRO A 1 200 ? 35.341 6.186 -19.726 1.00 91.31 200 PRO A C 1
ATOM 1610 O O . PRO A 1 200 ? 35.241 5.777 -20.885 1.00 91.31 200 PRO A O 1
ATOM 1613 N N . SER A 1 201 ? 34.405 6.959 -19.163 1.00 89.50 201 SER A N 1
ATOM 1614 C CA . SER A 1 201 ? 33.216 7.432 -19.875 1.00 89.50 201 SER A CA 1
ATOM 1615 C C . SER A 1 201 ? 33.517 8.504 -20.926 1.00 89.50 201 SER A C 1
ATOM 1617 O O . SER A 1 201 ? 32.756 8.650 -21.876 1.00 89.50 201 SER A O 1
ATOM 1619 N N . VAL A 1 202 ? 34.652 9.205 -20.817 1.00 89.75 202 VAL A N 1
ATOM 1620 C CA . VAL A 1 202 ? 35.064 10.281 -21.746 1.00 89.75 202 VAL A CA 1
ATOM 1621 C C . VAL A 1 202 ? 35.387 9.781 -23.158 1.00 89.75 202 VAL A C 1
ATOM 1623 O O . VAL A 1 202 ? 35.562 10.584 -24.069 1.00 89.75 202 VAL A O 1
ATOM 1626 N N . ALA A 1 203 ? 35.517 8.463 -23.322 1.00 93.25 203 ALA A N 1
ATOM 1627 C CA . ALA A 1 203 ? 35.819 7.805 -24.587 1.00 93.25 203 ALA A CA 1
ATOM 1628 C C . ALA A 1 203 ? 34.626 6.999 -25.128 1.00 93.25 203 ALA A C 1
ATOM 1630 O O . ALA A 1 203 ? 34.821 6.047 -25.882 1.00 93.25 203 ALA A O 1
ATOM 1631 N N . MET A 1 204 ? 33.408 7.320 -24.686 1.00 94.88 204 MET A N 1
ATOM 1632 C CA . MET A 1 204 ? 32.191 6.655 -25.138 1.00 94.88 204 MET A CA 1
ATOM 1633 C C . MET A 1 204 ? 31.731 7.222 -26.479 1.00 94.88 204 MET A C 1
ATOM 1635 O O . MET A 1 204 ? 31.462 8.415 -26.587 1.00 94.88 204 MET A O 1
ATOM 1639 N N . ASP A 1 205 ? 31.557 6.342 -27.462 1.00 96.75 205 ASP A N 1
ATOM 1640 C CA . ASP A 1 205 ? 30.934 6.659 -28.746 1.00 96.75 205 ASP A CA 1
ATOM 1641 C C . ASP A 1 205 ? 29.699 5.792 -28.994 1.00 96.75 205 ASP A C 1
ATOM 1643 O O . ASP A 1 205 ? 29.504 4.748 -28.364 1.00 96.75 205 ASP A O 1
ATOM 1647 N N . LEU A 1 206 ? 28.900 6.186 -29.982 1.00 98.25 206 LEU A N 1
ATOM 1648 C CA . LEU A 1 206 ? 27.778 5.397 -30.474 1.00 98.25 206 LEU A CA 1
ATOM 1649 C C . LEU A 1 206 ? 28.204 4.476 -31.616 1.00 98.25 206 LEU A C 1
ATOM 1651 O O . LEU A 1 206 ? 28.981 4.860 -32.494 1.00 98.25 206 LEU A O 1
ATOM 1655 N N . TYR A 1 207 ? 27.649 3.271 -31.629 1.00 98.25 207 TYR A N 1
ATOM 1656 C CA . TYR A 1 207 ? 27.913 2.233 -32.616 1.00 98.25 207 TYR A CA 1
ATOM 1657 C C . TYR A 1 207 ? 26.614 1.570 -33.070 1.00 98.25 207 TYR A C 1
ATOM 1659 O O . TYR A 1 207 ? 25.636 1.490 -32.330 1.00 98.25 207 TYR A O 1
ATOM 1667 N N . LEU A 1 208 ? 26.642 1.038 -34.287 1.00 98.25 208 LEU A N 1
ATOM 1668 C CA . LEU A 1 208 ? 25.599 0.211 -34.872 1.00 98.25 208 LEU A CA 1
ATOM 1669 C C . LEU A 1 208 ? 26.177 -1.167 -35.202 1.00 98.25 208 LEU A C 1
ATOM 1671 O O . LEU A 1 208 ? 27.315 -1.259 -35.655 1.00 98.25 208 LEU A O 1
ATOM 1675 N N . MET A 1 209 ? 25.413 -2.234 -35.005 1.00 98.06 209 MET A N 1
ATOM 1676 C CA . MET A 1 209 ? 25.753 -3.587 -35.462 1.00 98.06 209 MET A CA 1
ATOM 1677 C C . MET A 1 209 ? 24.511 -4.313 -35.979 1.00 98.06 209 MET A C 1
ATOM 1679 O O . MET A 1 209 ? 23.386 -3.891 -35.715 1.00 98.06 209 MET A O 1
ATOM 1683 N N . ASN A 1 210 ? 24.695 -5.412 -36.700 1.00 98.38 210 ASN A N 1
ATOM 1684 C CA . ASN A 1 210 ? 23.609 -6.326 -37.040 1.00 98.38 210 ASN A CA 1
ATOM 1685 C C . ASN A 1 210 ? 23.075 -7.006 -35.769 1.00 98.38 210 ASN A C 1
ATOM 1687 O O . ASN A 1 210 ? 23.810 -7.208 -34.801 1.00 98.38 210 ASN A O 1
ATOM 1691 N N . ALA A 1 211 ? 21.806 -7.418 -35.779 1.00 97.06 211 ALA A N 1
ATOM 1692 C CA . ALA A 1 211 ? 21.160 -8.076 -34.638 1.00 97.06 211 ALA A CA 1
ATOM 1693 C C . ALA A 1 211 ? 21.826 -9.400 -34.211 1.00 97.06 211 ALA A C 1
ATOM 1695 O O . ALA A 1 211 ? 21.572 -9.898 -33.117 1.00 97.06 211 ALA A O 1
ATOM 1696 N N . ASP A 1 212 ? 22.677 -9.985 -35.057 1.00 96.12 212 ASP A N 1
ATOM 1697 C CA . ASP A 1 212 ? 23.452 -11.184 -34.745 1.00 96.12 212 ASP A CA 1
ATOM 1698 C C . ASP A 1 212 ? 24.820 -10.906 -34.089 1.00 96.12 212 ASP A C 1
ATOM 1700 O O . ASP A 1 212 ? 25.476 -11.871 -33.681 1.00 96.12 212 ASP A O 1
ATOM 1704 N N . GLY A 1 213 ? 25.211 -9.630 -33.957 1.00 97.38 213 GLY A N 1
ATOM 1705 C CA . GLY A 1 213 ? 26.487 -9.148 -33.412 1.00 97.38 213 GLY A CA 1
ATOM 1706 C C . GLY A 1 213 ? 27.543 -8.778 -34.465 1.00 97.38 213 GLY A C 1
ATOM 1707 O O . GLY A 1 213 ? 28.596 -8.240 -34.123 1.00 97.38 213 GLY A O 1
ATOM 1708 N N . SER A 1 214 ? 27.295 -9.049 -35.750 1.00 98.00 214 SER A N 1
ATOM 1709 C CA . SER A 1 214 ? 28.236 -8.749 -36.839 1.00 98.00 214 SER A CA 1
ATOM 1710 C C . SER A 1 214 ? 28.141 -7.295 -37.330 1.00 98.00 214 SER A C 1
ATOM 1712 O O . SER A 1 214 ? 27.246 -6.547 -36.948 1.00 98.00 214 SER A O 1
ATOM 1714 N N . GLY A 1 215 ? 29.066 -6.864 -38.196 1.00 97.12 215 GLY A N 1
ATOM 1715 C CA . GLY A 1 215 ? 28.931 -5.588 -38.918 1.00 97.12 215 GLY A CA 1
ATOM 1716 C C . GLY A 1 215 ? 29.018 -4.325 -38.052 1.00 97.12 215 GLY A C 1
ATOM 1717 O O . GLY A 1 215 ? 28.368 -3.330 -38.359 1.00 97.12 215 GLY A O 1
ATOM 1718 N N . VAL A 1 216 ? 29.799 -4.356 -36.967 1.00 97.62 216 VAL A N 1
ATOM 1719 C CA . VAL A 1 216 ? 29.978 -3.203 -36.070 1.00 97.62 216 VAL A CA 1
ATOM 1720 C C . VAL A 1 216 ? 30.532 -1.988 -36.828 1.00 97.62 216 VAL A C 1
ATOM 1722 O O . VAL A 1 216 ? 31.614 -2.054 -37.411 1.00 97.62 216 VAL A O 1
ATOM 1725 N N . ARG A 1 217 ? 29.846 -0.847 -36.722 1.00 96.56 217 ARG A N 1
ATOM 1726 C CA . ARG A 1 217 ? 30.215 0.445 -37.310 1.00 96.56 217 ARG A CA 1
ATOM 1727 C C . ARG A 1 217 ? 30.072 1.569 -36.282 1.00 96.56 217 ARG A C 1
ATOM 1729 O O . ARG A 1 217 ? 29.074 1.631 -35.576 1.00 96.56 217 ARG A O 1
ATOM 1736 N N . ARG A 1 218 ? 31.058 2.465 -36.203 1.00 96.94 218 ARG A N 1
ATOM 1737 C CA . ARG A 1 218 ? 31.042 3.653 -35.327 1.00 96.94 218 ARG A CA 1
ATOM 1738 C C . ARG A 1 218 ? 30.215 4.780 -35.963 1.00 96.94 218 ARG A C 1
ATOM 1740 O O . ARG A 1 218 ? 30.328 4.988 -37.169 1.00 96.94 218 ARG A O 1
ATOM 1747 N N . LEU A 1 219 ? 29.411 5.485 -35.167 1.00 97.69 219 LEU A N 1
ATOM 1748 C CA . LEU A 1 219 ? 28.539 6.591 -35.598 1.00 97.69 219 LEU A CA 1
ATOM 1749 C C . LEU A 1 219 ? 29.030 7.960 -35.116 1.00 97.69 219 LEU A C 1
ATOM 1751 O O . LEU A 1 219 ? 28.925 8.940 -35.848 1.00 97.69 219 LEU A O 1
ATOM 1755 N N . THR A 1 220 ? 29.583 8.044 -33.904 1.00 96.81 220 THR A N 1
ATOM 1756 C CA . THR A 1 220 ? 30.126 9.297 -33.357 1.00 96.81 220 THR A CA 1
ATOM 1757 C C . THR A 1 220 ? 31.625 9.188 -33.118 1.00 96.81 220 THR A C 1
ATOM 1759 O O . THR A 1 220 ? 32.148 8.096 -32.907 1.00 96.81 220 THR A O 1
ATOM 1762 N N . THR A 1 221 ? 32.340 10.310 -33.233 1.00 92.75 221 THR A N 1
ATOM 1763 C CA . THR A 1 221 ? 33.808 10.346 -33.100 1.00 92.75 221 THR A CA 1
ATOM 1764 C C . THR A 1 221 ? 34.332 11.471 -32.212 1.00 92.75 221 THR A C 1
ATOM 1766 O O . THR A 1 221 ? 35.547 11.652 -32.097 1.00 92.75 221 THR A O 1
ATOM 1769 N N . ALA A 1 222 ? 33.434 12.273 -31.638 1.00 88.06 222 ALA A N 1
ATOM 1770 C CA . ALA A 1 222 ? 33.803 13.392 -30.786 1.00 88.06 222 ALA A CA 1
ATOM 1771 C C . ALA A 1 222 ? 34.375 12.871 -29.462 1.00 88.06 222 ALA A C 1
ATOM 1773 O O . ALA A 1 222 ? 33.838 11.942 -28.873 1.00 88.06 222 ALA A O 1
ATOM 1774 N N . TRP A 1 223 ? 35.460 13.481 -28.979 1.00 88.25 223 TRP A N 1
ATOM 1775 C CA . TRP A 1 223 ? 35.981 13.162 -27.651 1.00 88.25 223 TRP A CA 1
ATOM 1776 C C . TRP A 1 223 ? 35.031 13.731 -26.591 1.00 88.25 223 TRP A C 1
ATOM 1778 O O . TRP A 1 223 ? 34.761 14.933 -26.596 1.00 88.25 223 TRP A O 1
ATOM 1788 N N . GLY A 1 224 ? 34.505 12.872 -25.724 1.00 84.25 224 GLY A N 1
ATOM 1789 C CA . GLY A 1 224 ? 33.400 13.177 -24.823 1.00 84.25 224 GLY A CA 1
ATOM 1790 C C . GLY A 1 224 ? 32.563 11.931 -24.543 1.00 84.25 224 GLY A C 1
ATOM 1791 O O . GLY A 1 224 ? 32.796 10.863 -25.101 1.00 84.25 224 GLY A O 1
ATOM 1792 N N . GLN A 1 225 ? 31.590 12.056 -23.647 1.00 89.25 225 GLN A N 1
ATOM 1793 C CA . GLN A 1 225 ? 30.736 10.937 -23.258 1.00 89.25 225 GLN A CA 1
ATOM 1794 C C . GLN A 1 225 ? 29.422 10.978 -24.050 1.00 89.25 225 GLN A C 1
ATOM 1796 O O . GLN A 1 225 ? 28.467 11.641 -23.628 1.00 89.25 225 GLN A O 1
ATOM 1801 N N . ASP A 1 226 ? 29.367 10.260 -25.175 1.00 94.62 226 ASP A N 1
ATOM 1802 C CA . ASP A 1 226 ? 28.114 9.992 -25.889 1.00 94.62 226 ASP A CA 1
ATOM 1803 C C . ASP A 1 226 ? 27.403 8.765 -25.300 1.00 94.62 226 ASP A C 1
ATOM 1805 O O . ASP A 1 226 ? 28.019 7.738 -25.013 1.00 94.62 226 ASP A O 1
ATOM 1809 N N . GLY A 1 227 ? 26.084 8.842 -25.122 1.00 93.88 227 GLY A N 1
ATOM 1810 C CA . GLY A 1 227 ? 25.319 7.695 -24.635 1.00 93.88 227 GLY A CA 1
ATOM 1811 C C . GLY A 1 227 ? 23.805 7.856 -24.694 1.00 93.88 227 GLY A C 1
ATOM 1812 O O . GLY A 1 227 ? 23.264 8.899 -25.046 1.00 93.88 227 GLY A O 1
ATOM 1813 N N . GLY A 1 228 ? 23.111 6.799 -24.297 1.00 92.56 228 GLY A N 1
ATOM 1814 C CA . GLY A 1 228 ? 21.657 6.670 -24.227 1.00 92.56 228 GLY A CA 1
ATOM 1815 C C . GLY A 1 228 ? 21.000 6.883 -25.574 1.00 92.56 228 GLY A C 1
ATOM 1816 O O . GLY A 1 228 ? 20.127 7.749 -25.649 1.00 92.56 228 GLY A O 1
ATOM 1817 N N . PRO A 1 229 ? 21.464 6.188 -26.627 1.00 96.62 229 PRO A N 1
ATOM 1818 C CA . PRO A 1 229 ? 20.941 6.395 -27.956 1.00 96.62 229 PRO A CA 1
ATOM 1819 C C . PRO A 1 229 ? 19.610 5.649 -28.141 1.00 96.62 229 PRO A C 1
ATOM 1821 O O . PRO A 1 229 ? 19.475 4.488 -27.750 1.00 96.62 229 PRO A O 1
ATOM 1824 N N . PHE A 1 230 ? 18.634 6.287 -28.784 1.00 96.81 230 PHE A N 1
ATOM 1825 C CA . PHE A 1 230 ? 17.359 5.659 -29.138 1.00 96.81 230 PHE A CA 1
ATOM 1826 C C . PHE A 1 230 ? 16.960 5.991 -30.568 1.00 96.81 230 PHE A C 1
ATOM 1828 O O . PHE A 1 230 ? 17.111 7.129 -31.014 1.00 96.81 230 PHE A O 1
ATOM 1835 N N . PHE A 1 231 ? 16.402 5.002 -31.265 1.00 97.88 231 PHE A N 1
ATOM 1836 C CA . PHE A 1 231 ? 15.772 5.208 -32.564 1.00 97.88 231 PHE A CA 1
ATOM 1837 C C . PHE A 1 231 ? 14.433 5.943 -32.434 1.00 97.88 231 PHE A C 1
ATOM 1839 O O . PHE A 1 231 ? 13.682 5.734 -31.478 1.00 97.88 231 PHE A O 1
ATOM 1846 N N . SER A 1 232 ? 14.096 6.746 -33.442 1.00 97.06 232 SER A N 1
ATOM 1847 C CA . SER A 1 232 ? 12.717 7.165 -33.693 1.00 97.06 232 SER A CA 1
ATOM 1848 C C . SER A 1 232 ? 11.847 5.960 -34.075 1.00 97.06 232 SER A C 1
ATOM 1850 O O . SER A 1 232 ? 12.345 4.940 -34.554 1.00 97.06 232 SER A O 1
ATOM 1852 N N . ALA A 1 233 ? 10.527 6.067 -33.892 1.00 94.88 233 ALA A N 1
ATOM 1853 C CA . ALA A 1 233 ? 9.597 4.967 -34.177 1.00 94.88 233 ALA A CA 1
ATOM 1854 C C . ALA A 1 233 ? 9.613 4.515 -35.652 1.00 94.88 233 ALA A C 1
ATOM 1856 O O . ALA A 1 233 ? 9.357 3.350 -35.942 1.00 94.88 233 ALA A O 1
ATOM 1857 N N . ASP A 1 234 ? 9.946 5.421 -36.576 1.00 96.19 234 ASP A N 1
ATOM 1858 C CA . ASP A 1 234 ? 10.117 5.131 -38.004 1.00 96.19 234 ASP A CA 1
ATOM 1859 C C . ASP A 1 234 ? 11.533 4.652 -38.377 1.00 96.19 234 ASP A C 1
ATOM 1861 O O . ASP A 1 234 ? 11.791 4.342 -39.539 1.00 96.19 234 ASP A O 1
ATOM 1865 N N . GLY A 1 235 ? 12.451 4.598 -37.407 1.00 96.62 235 GLY A N 1
ATOM 1866 C CA . GLY A 1 235 ? 13.825 4.131 -37.566 1.00 96.62 235 GLY A CA 1
ATOM 1867 C C . GLY A 1 235 ? 14.751 5.092 -38.309 1.00 96.62 235 GLY A C 1
ATOM 1868 O O . GLY A 1 235 ? 15.892 4.724 -38.568 1.00 96.62 235 GLY A O 1
ATOM 1869 N N . LYS A 1 236 ? 14.295 6.300 -38.663 1.00 96.94 236 LYS A N 1
ATOM 1870 C CA . LYS A 1 236 ? 15.070 7.231 -39.497 1.00 96.94 236 LYS A CA 1
ATOM 1871 C C . LYS A 1 236 ? 16.078 8.063 -38.725 1.00 96.94 236 LYS A C 1
ATOM 1873 O O . LYS A 1 236 ? 17.105 8.417 -39.296 1.00 96.94 236 LYS A O 1
ATOM 1878 N N . HIS A 1 237 ? 15.809 8.342 -37.454 1.00 98.06 237 HIS A N 1
ATOM 1879 C CA . HIS A 1 237 ? 16.627 9.226 -36.633 1.00 98.06 237 HIS A CA 1
ATOM 1880 C C . HIS A 1 237 ? 17.087 8.545 -35.347 1.00 98.06 237 HIS A C 1
ATOM 1882 O O . HIS A 1 237 ? 16.460 7.603 -34.859 1.00 98.06 237 HIS A O 1
ATOM 1888 N N . ILE A 1 238 ? 18.182 9.055 -34.789 1.00 98.50 238 ILE A N 1
ATOM 1889 C CA . ILE A 1 238 ? 18.733 8.654 -33.498 1.00 98.50 238 ILE A CA 1
ATOM 1890 C C . ILE A 1 238 ? 18.846 9.886 -32.606 1.00 98.50 238 ILE A C 1
ATOM 1892 O O . ILE A 1 238 ? 19.443 10.885 -33.005 1.00 98.50 238 ILE A O 1
ATOM 1896 N N . VAL A 1 239 ? 18.311 9.792 -31.388 1.00 98.25 239 VAL A N 1
ATOM 1897 C CA . VAL A 1 239 ? 18.495 10.790 -30.325 1.00 98.25 239 VAL A CA 1
ATOM 1898 C C . VAL A 1 239 ? 19.450 10.254 -29.268 1.00 98.25 239 VAL A C 1
ATOM 1900 O O . VAL A 1 239 ? 19.379 9.073 -28.935 1.00 98.25 239 VAL A O 1
ATOM 1903 N N . TRP A 1 240 ? 20.335 11.092 -28.729 1.00 97.88 240 TRP A N 1
ATOM 1904 C CA . TRP A 1 240 ? 21.256 10.707 -27.653 1.00 97.88 240 TRP A CA 1
ATOM 1905 C C . TRP A 1 240 ? 21.645 11.901 -26.774 1.00 97.88 240 TRP A C 1
ATOM 1907 O O . TRP A 1 240 ? 21.275 13.043 -27.054 1.00 97.88 240 TRP A O 1
ATOM 1917 N N . ARG A 1 241 ? 22.383 11.634 -25.688 1.00 96.12 241 ARG A N 1
ATOM 1918 C CA . ARG A 1 241 ? 22.997 12.664 -24.832 1.00 96.12 241 ARG A CA 1
ATOM 1919 C C . ARG A 1 241 ? 24.501 12.757 -25.098 1.00 96.12 241 ARG A C 1
ATOM 1921 O O . ARG A 1 241 ? 25.152 11.720 -25.233 1.00 96.12 241 ARG A O 1
ATOM 1928 N N . ARG A 1 242 ? 25.059 13.965 -25.039 1.00 94.56 242 ARG A N 1
ATOM 1929 C CA . ARG A 1 242 ? 26.509 14.217 -25.052 1.00 94.56 242 ARG A CA 1
ATOM 1930 C C . ARG A 1 242 ? 26.907 15.060 -23.849 1.00 94.56 242 ARG A C 1
ATOM 1932 O O . ARG A 1 242 ? 26.355 16.144 -23.674 1.00 94.56 242 ARG A O 1
ATOM 1939 N N . PHE A 1 243 ? 27.864 14.593 -23.047 1.00 90.38 243 PHE A N 1
ATOM 1940 C CA . PHE A 1 243 ? 28.420 15.401 -21.954 1.00 90.38 243 PHE A CA 1
ATOM 1941 C C . PHE A 1 243 ? 29.503 16.361 -22.443 1.00 90.38 243 PHE A C 1
ATOM 1943 O O . PHE A 1 243 ? 30.258 16.057 -23.370 1.00 90.38 243 PHE A O 1
ATOM 1950 N N . SER A 1 244 ? 29.634 17.486 -21.743 1.00 86.38 244 SER A N 1
ATOM 1951 C CA . SER A 1 244 ? 30.836 18.313 -21.781 1.00 86.38 244 SER A CA 1
ATOM 1952 C C . SER A 1 244 ? 32.040 17.568 -21.187 1.00 86.38 244 SER A C 1
ATOM 1954 O O . SER A 1 244 ? 31.897 16.675 -20.353 1.00 86.38 244 SER A O 1
ATOM 1956 N N . LEU A 1 245 ? 33.256 17.947 -21.594 1.00 82.19 245 LEU A N 1
ATOM 1957 C CA . LEU A 1 245 ? 34.501 17.295 -21.149 1.00 82.19 245 LEU A CA 1
ATOM 1958 C C . LEU A 1 245 ? 34.757 17.395 -19.635 1.00 82.19 245 LEU A C 1
ATOM 1960 O O . LEU A 1 245 ? 35.464 16.563 -19.069 1.00 82.19 245 LEU A O 1
ATOM 1964 N N . ASP A 1 246 ? 34.200 18.413 -18.980 1.00 78.06 246 ASP A N 1
ATOM 1965 C CA . ASP A 1 246 ? 34.241 18.570 -17.522 1.00 78.06 246 ASP A CA 1
ATOM 1966 C C . ASP A 1 246 ? 33.244 17.650 -16.786 1.00 78.06 246 ASP A C 1
ATOM 1968 O O . ASP A 1 246 ? 33.317 17.523 -15.563 1.00 78.06 246 ASP A O 1
ATOM 1972 N N . GLY A 1 247 ? 32.334 16.993 -17.517 1.00 76.50 247 GLY A N 1
ATOM 1973 C CA . GLY A 1 247 ? 31.284 16.128 -16.985 1.00 76.50 247 GLY A CA 1
ATOM 1974 C C . GLY A 1 247 ? 30.168 16.866 -16.237 1.00 76.50 247 GLY A C 1
ATOM 1975 O O . GLY A 1 247 ? 29.361 16.214 -15.573 1.00 76.50 247 GLY A O 1
ATOM 1976 N N . LEU A 1 248 ? 30.121 18.203 -16.297 1.00 76.88 248 LEU A N 1
ATOM 1977 C CA . LEU A 1 248 ? 29.180 19.025 -15.525 1.00 76.88 248 LEU A CA 1
ATOM 1978 C C . LEU A 1 248 ? 27.847 19.264 -16.243 1.00 76.88 248 LEU A C 1
ATOM 1980 O O . LEU A 1 248 ? 26.828 19.461 -15.579 1.00 76.88 248 LEU A O 1
ATOM 1984 N N . HIS A 1 249 ? 27.839 19.217 -17.574 1.00 86.50 249 HIS A N 1
ATOM 1985 C CA . HIS A 1 249 ? 26.669 19.501 -18.399 1.00 86.50 249 HIS A CA 1
ATOM 1986 C C . HIS A 1 249 ? 26.487 18.406 -19.448 1.00 86.50 249 HIS A C 1
ATOM 1988 O O . HIS A 1 249 ? 27.451 17.767 -19.875 1.00 86.50 249 HIS A O 1
ATOM 1994 N N . ALA A 1 250 ? 25.249 18.199 -19.881 1.00 91.94 250 ALA A N 1
ATOM 1995 C CA . ALA A 1 250 ? 24.936 17.300 -20.979 1.00 91.94 250 ALA A CA 1
ATOM 1996 C C . ALA A 1 250 ? 23.815 17.893 -21.824 1.00 91.94 250 ALA A C 1
ATOM 1998 O O . ALA A 1 250 ? 22.890 18.506 -21.296 1.00 91.94 250 ALA A O 1
ATOM 1999 N N . GLU A 1 251 ? 23.903 17.709 -23.132 1.00 95.69 251 GLU A N 1
ATOM 2000 C CA . GLU A 1 251 ? 22.920 18.227 -24.078 1.00 95.69 251 GLU A CA 1
ATOM 2001 C C . GLU A 1 251 ? 22.365 17.086 -24.930 1.00 95.69 251 GLU A C 1
ATOM 2003 O O . GLU A 1 251 ? 23.011 16.049 -25.114 1.00 95.69 251 GLU A O 1
ATOM 2008 N N . ILE A 1 252 ? 21.146 17.272 -25.430 1.00 97.75 252 ILE A N 1
ATOM 2009 C CA . ILE A 1 252 ? 20.451 16.323 -26.294 1.00 97.75 252 ILE A CA 1
ATOM 2010 C C . ILE A 1 252 ? 20.828 16.610 -27.743 1.00 97.75 252 ILE A C 1
ATOM 2012 O O . ILE A 1 252 ? 20.856 17.765 -28.165 1.00 97.75 252 ILE A O 1
ATOM 2016 N N . TRP A 1 253 ? 21.110 15.556 -28.497 1.00 97.44 253 TRP A N 1
ATOM 2017 C CA . TRP A 1 253 ? 21.519 15.612 -29.896 1.00 97.44 253 TRP A CA 1
ATOM 2018 C C . TRP A 1 253 ? 20.654 14.695 -30.756 1.00 97.44 253 TRP A C 1
ATOM 2020 O O . TRP A 1 253 ? 20.082 13.722 -30.258 1.00 97.44 253 TRP A O 1
ATOM 2030 N N . LEU A 1 254 ? 20.582 15.014 -32.047 1.00 97.75 254 LEU A N 1
ATOM 2031 C CA . LEU A 1 254 ? 19.845 14.275 -33.067 1.00 97.75 254 LEU A CA 1
ATOM 2032 C C . LEU A 1 254 ? 20.724 14.036 -34.296 1.00 97.75 254 LEU A C 1
ATOM 2034 O O . LEU A 1 254 ? 21.556 14.871 -34.649 1.00 97.75 254 LEU A O 1
ATOM 2038 N N . MET A 1 255 ? 20.550 12.881 -34.933 1.00 97.50 255 MET A N 1
ATOM 2039 C CA . MET A 1 255 ? 21.231 12.498 -36.168 1.00 97.50 255 MET A CA 1
ATOM 2040 C C . MET A 1 255 ? 20.355 11.566 -36.992 1.00 97.50 255 MET A C 1
ATOM 2042 O O . MET A 1 255 ? 19.378 11.004 -36.485 1.00 97.50 255 MET A O 1
ATOM 2046 N N . ASP A 1 256 ? 20.729 11.361 -38.247 1.00 97.75 256 ASP A N 1
ATOM 2047 C CA . ASP A 1 256 ? 20.149 10.307 -39.067 1.00 97.75 256 ASP A CA 1
ATOM 2048 C C . ASP A 1 256 ? 20.637 8.932 -38.603 1.00 97.75 256 ASP A C 1
ATOM 2050 O O . ASP A 1 256 ? 21.710 8.779 -38.020 1.00 97.75 256 ASP A O 1
ATOM 2054 N N . SER A 1 257 ? 19.838 7.899 -38.857 1.00 95.88 257 SER A N 1
ATOM 2055 C CA . SER A 1 257 ? 20.130 6.518 -38.444 1.00 95.88 257 SER A CA 1
ATOM 2056 C C . SER A 1 257 ? 21.433 5.950 -39.023 1.00 95.88 257 SER A C 1
ATOM 2058 O O . SER A 1 257 ? 21.997 4.999 -38.475 1.00 95.88 257 SER A O 1
ATOM 2060 N N . ASP A 1 258 ? 21.949 6.545 -40.099 1.00 94.25 258 ASP A N 1
ATOM 2061 C CA . ASP A 1 258 ? 23.246 6.213 -40.678 1.00 94.25 258 ASP A CA 1
ATOM 2062 C C . ASP A 1 258 ? 24.430 6.936 -39.999 1.00 94.25 258 ASP A C 1
ATOM 2064 O O . ASP A 1 258 ? 25.578 6.551 -40.233 1.00 94.25 258 ASP A O 1
ATOM 2068 N N . GLY A 1 259 ? 24.176 7.889 -39.099 1.00 95.44 259 GLY A N 1
ATOM 2069 C CA . GLY A 1 259 ? 25.166 8.703 -38.389 1.00 95.44 259 GLY A CA 1
ATOM 2070 C C . GLY A 1 259 ? 25.404 10.095 -38.990 1.00 95.44 259 GLY A C 1
ATOM 2071 O O . GLY A 1 259 ? 26.183 10.866 -38.420 1.00 95.44 259 GLY A O 1
ATOM 2072 N N . GLY A 1 260 ? 24.765 10.421 -40.119 1.00 96.06 260 GLY A N 1
ATOM 2073 C CA . GLY A 1 260 ? 24.820 11.731 -40.766 1.00 96.06 260 GLY A CA 1
ATOM 2074 C C . GLY A 1 260 ? 24.003 12.811 -40.045 1.00 96.06 260 GLY A C 1
ATOM 2075 O O . GLY A 1 260 ? 23.241 12.534 -39.122 1.00 96.06 260 GLY A O 1
ATOM 2076 N N . ASN A 1 261 ? 24.169 14.069 -40.468 1.00 95.62 261 ASN A N 1
ATOM 2077 C CA . ASN A 1 261 ? 23.356 15.219 -40.031 1.00 95.62 261 ASN A CA 1
ATOM 2078 C C . ASN A 1 261 ? 23.243 15.412 -38.502 1.00 95.62 261 ASN A C 1
ATOM 2080 O O . ASN A 1 261 ? 22.194 15.800 -37.980 1.00 95.62 261 ASN A O 1
ATOM 2084 N N . GLN A 1 262 ? 24.342 15.174 -37.780 1.00 95.75 262 GLN A N 1
ATOM 2085 C CA . GLN A 1 262 ? 24.409 15.381 -36.331 1.00 95.75 262 GLN A CA 1
ATOM 2086 C C . GLN A 1 262 ? 24.213 16.859 -35.977 1.00 95.75 262 GLN A C 1
ATOM 2088 O O . GLN A 1 262 ? 24.960 17.716 -36.449 1.00 95.75 262 GLN A O 1
ATOM 2093 N N . HIS A 1 263 ? 23.260 17.156 -35.098 1.00 94.56 263 HIS A N 1
ATOM 2094 C CA . HIS A 1 263 ? 23.046 18.499 -34.567 1.00 94.56 263 HIS A CA 1
ATOM 2095 C C . HIS A 1 263 ? 22.548 18.468 -33.119 1.00 94.56 263 HIS A C 1
ATOM 2097 O O . HIS A 1 263 ? 21.913 17.515 -32.663 1.00 94.56 263 HIS A O 1
ATOM 2103 N N . GLN A 1 264 ? 22.876 19.526 -32.385 1.00 95.56 264 GLN A N 1
ATOM 2104 C CA . GLN A 1 264 ? 22.490 19.718 -30.993 1.00 95.56 264 GLN A CA 1
ATOM 2105 C C . GLN A 1 264 ? 21.065 20.278 -30.921 1.00 95.56 264 GLN A C 1
ATOM 2107 O O . GLN A 1 264 ? 20.744 21.227 -31.631 1.00 95.56 264 GLN A O 1
ATOM 2112 N N . LEU A 1 265 ? 20.218 19.696 -30.070 1.00 96.12 265 LEU A N 1
ATOM 2113 C CA . LEU A 1 265 ? 18.827 20.114 -29.875 1.00 96.12 265 LEU A CA 1
ATOM 2114 C C . LEU A 1 265 ? 18.644 21.040 -28.668 1.00 96.12 265 LEU A C 1
ATOM 2116 O O . LEU A 1 265 ? 17.777 21.907 -28.690 1.00 96.12 265 LEU A O 1
ATOM 2120 N N . THR A 1 266 ? 19.418 20.854 -27.597 1.00 96.38 266 THR A N 1
ATOM 2121 C CA . THR A 1 266 ? 19.288 21.652 -26.366 1.00 96.38 266 THR A CA 1
ATOM 2122 C C . THR A 1 266 ? 20.530 22.494 -26.102 1.00 96.38 266 THR A C 1
ATOM 2124 O O . THR A 1 266 ? 21.645 22.074 -26.393 1.00 96.38 266 THR A O 1
ATOM 2127 N N . HIS A 1 267 ? 20.339 23.679 -25.519 1.00 94.06 267 HIS A N 1
ATOM 2128 C CA . HIS A 1 267 ? 21.408 24.605 -25.122 1.00 94.06 267 HIS A CA 1
ATOM 2129 C C . HIS A 1 267 ? 21.139 25.138 -23.708 1.00 94.06 267 HIS A C 1
ATOM 2131 O O . HIS A 1 267 ? 21.005 26.340 -23.488 1.00 94.06 267 HIS A O 1
ATOM 2137 N N . LEU A 1 268 ? 20.943 24.228 -22.752 1.00 92.38 268 LEU A N 1
ATOM 2138 C CA . LEU A 1 268 ? 20.448 24.574 -21.419 1.00 92.38 268 LEU A CA 1
ATOM 2139 C C . LEU A 1 268 ? 21.557 24.895 -20.416 1.00 92.38 268 LEU A C 1
ATOM 2141 O O . LEU A 1 268 ? 21.252 25.474 -19.373 1.00 92.38 268 LEU A O 1
ATOM 2145 N N . GLY A 1 269 ? 22.809 24.511 -20.692 1.00 89.25 269 GLY A N 1
ATOM 2146 C CA . GLY A 1 269 ? 23.905 24.682 -19.731 1.00 89.25 269 GLY A CA 1
ATOM 2147 C C . GLY A 1 269 ? 23.647 23.914 -18.431 1.00 89.25 269 GLY A C 1
ATOM 2148 O O . GLY A 1 269 ? 24.023 24.353 -17.349 1.00 89.25 269 GLY A O 1
ATOM 2149 N N . ALA A 1 270 ? 22.941 22.789 -18.540 1.00 90.81 270 ALA A N 1
ATOM 2150 C CA . ALA A 1 270 ? 22.514 21.935 -17.441 1.00 90.81 270 ALA A CA 1
ATOM 2151 C C . ALA A 1 270 ? 22.748 20.464 -17.814 1.00 90.81 270 ALA A C 1
ATOM 2153 O O . ALA A 1 270 ? 23.152 20.142 -18.929 1.00 90.81 270 ALA A O 1
ATOM 2154 N N . MET A 1 271 ? 22.495 19.546 -16.886 1.00 89.75 271 MET A N 1
ATOM 2155 C CA . MET A 1 271 ? 22.572 18.110 -17.136 1.00 89.75 271 MET A CA 1
ATOM 2156 C C . MET A 1 271 ? 21.295 17.625 -17.826 1.00 89.75 271 MET A C 1
ATOM 2158 O O . MET A 1 271 ? 20.352 17.235 -17.141 1.00 89.75 271 MET A O 1
ATOM 2162 N N . SER A 1 272 ? 21.254 17.636 -19.158 1.00 94.00 272 SER A N 1
ATOM 2163 C CA . SER A 1 272 ? 20.140 17.105 -19.953 1.00 94.00 272 SER A CA 1
ATOM 2164 C C . SER A 1 272 ? 20.458 15.697 -20.460 1.00 94.00 272 SER A C 1
ATOM 2166 O O . SER A 1 272 ? 21.437 15.482 -21.172 1.00 94.00 272 SER A O 1
ATOM 2168 N N . TRP A 1 273 ? 19.653 14.707 -20.075 1.00 90.81 273 TRP A N 1
ATOM 2169 C CA . TRP A 1 273 ? 19.937 13.296 -20.345 1.00 90.81 273 TRP A CA 1
ATOM 2170 C C . TRP A 1 273 ? 18.672 12.434 -20.476 1.00 90.81 273 TRP A C 1
ATOM 2172 O O . TRP A 1 273 ? 17.554 12.922 -20.322 1.00 90.81 273 TRP A O 1
ATOM 2182 N N . ALA A 1 274 ? 18.874 11.146 -20.783 1.00 93.75 274 ALA A N 1
ATOM 2183 C CA . ALA A 1 274 ? 17.828 10.145 -21.017 1.00 93.75 274 ALA A CA 1
ATOM 2184 C C . ALA A 1 274 ? 16.728 10.604 -22.002 1.00 93.75 274 ALA A C 1
ATOM 2186 O O . ALA A 1 274 ? 15.550 10.607 -21.636 1.00 93.75 274 ALA A O 1
ATOM 2187 N N . PRO A 1 275 ? 17.093 11.036 -23.226 1.00 97.56 275 PRO A N 1
ATOM 2188 C CA . PRO A 1 275 ? 16.103 11.431 -24.216 1.00 97.56 275 PRO A CA 1
ATOM 2189 C C . PRO A 1 275 ? 15.313 10.223 -24.727 1.00 97.56 275 PRO A C 1
ATOM 2191 O O . PRO A 1 275 ? 15.857 9.130 -24.854 1.00 97.56 275 PRO A O 1
ATOM 2194 N N . PHE A 1 276 ? 14.047 10.428 -25.075 1.00 97.94 276 PHE A N 1
ATOM 2195 C CA . PHE A 1 276 ? 13.199 9.411 -25.685 1.00 97.94 276 PHE A CA 1
ATOM 2196 C C . PHE A 1 276 ? 12.186 10.047 -26.640 1.00 97.94 276 PHE A C 1
ATOM 2198 O O . PHE A 1 276 ? 11.607 11.095 -26.344 1.00 97.94 276 PHE A O 1
ATOM 2205 N N . PHE A 1 277 ? 11.943 9.424 -27.792 1.00 98.25 277 PHE A N 1
ATOM 2206 C CA . PHE A 1 277 ? 10.959 9.927 -28.751 1.00 98.25 277 PHE A CA 1
ATOM 2207 C C . PHE A 1 277 ? 9.529 9.670 -28.282 1.00 98.25 277 PHE A C 1
ATOM 2209 O O . PHE A 1 277 ? 9.194 8.583 -27.810 1.00 98.25 277 PHE A O 1
ATOM 2216 N N . HIS A 1 278 ? 8.640 10.635 -28.512 1.00 98.25 278 HIS A N 1
ATOM 2217 C CA . HIS A 1 278 ? 7.222 10.307 -28.601 1.00 98.25 278 HIS A CA 1
ATOM 2218 C C . HIS A 1 278 ? 6.956 9.473 -29.871 1.00 98.25 278 HIS A C 1
ATOM 2220 O O . HIS A 1 278 ? 7.541 9.788 -30.909 1.00 98.25 278 HIS A O 1
ATOM 2226 N N . PRO A 1 279 ? 6.051 8.469 -29.859 1.00 97.31 279 PRO A N 1
ATOM 2227 C CA . PRO A 1 279 ? 5.785 7.625 -31.031 1.00 97.31 279 PRO A CA 1
ATOM 2228 C C . PRO A 1 279 ? 5.346 8.376 -32.297 1.00 97.31 279 PRO A C 1
ATOM 2230 O O . PRO A 1 279 ? 5.480 7.846 -33.394 1.00 97.31 279 PRO A O 1
ATOM 2233 N N . SER A 1 280 ? 4.853 9.615 -32.174 1.00 97.00 280 SER A N 1
ATOM 2234 C CA . SER A 1 280 ? 4.551 10.462 -33.340 1.00 97.00 280 SER A CA 1
ATOM 2235 C C . SER A 1 280 ? 5.791 10.990 -34.073 1.00 97.00 280 SER A C 1
ATOM 2237 O O . SER A 1 280 ? 5.652 11.504 -35.177 1.00 97.00 280 SER A O 1
ATOM 2239 N N . GLY A 1 281 ? 6.980 10.924 -33.463 1.00 96.62 281 GLY A N 1
ATOM 2240 C CA . GLY A 1 281 ? 8.227 11.477 -34.002 1.00 96.62 281 GLY A CA 1
ATOM 2241 C C . GLY A 1 281 ? 8.337 13.004 -33.938 1.00 96.62 281 GLY A C 1
ATOM 2242 O O . GLY A 1 281 ? 9.366 13.558 -34.310 1.00 96.62 281 GLY A O 1
ATOM 2243 N N . GLU A 1 282 ? 7.314 13.705 -33.443 1.00 96.81 282 GLU A N 1
ATOM 2244 C CA . GLU A 1 282 ? 7.250 15.173 -33.510 1.00 96.81 282 GLU A CA 1
ATOM 2245 C C . GLU A 1 282 ? 8.012 15.885 -32.384 1.00 96.81 282 GLU A C 1
ATOM 2247 O O . GLU A 1 282 ? 8.340 17.066 -32.511 1.00 96.81 282 GLU A O 1
ATOM 2252 N N . TYR A 1 283 ? 8.262 15.192 -31.272 1.00 98.19 283 TYR A N 1
ATOM 2253 C CA . TYR A 1 283 ? 9.003 15.725 -30.133 1.00 98.19 283 TYR A CA 1
ATOM 2254 C C . TYR A 1 283 ? 9.686 14.626 -29.317 1.00 98.19 283 TYR A C 1
ATOM 2256 O O . TYR A 1 283 ? 9.344 13.440 -29.393 1.00 98.19 283 TYR A O 1
ATOM 2264 N N . ILE A 1 284 ? 10.632 15.063 -28.494 1.00 98.50 284 ILE A N 1
ATOM 2265 C CA . ILE A 1 284 ? 11.451 14.249 -27.602 1.00 98.50 284 ILE A CA 1
ATOM 2266 C C . ILE A 1 284 ? 11.139 14.653 -26.162 1.00 98.50 284 ILE A C 1
ATOM 2268 O O . ILE A 1 284 ? 10.995 15.840 -25.870 1.00 98.50 284 ILE A O 1
ATOM 2272 N N . ILE A 1 285 ? 11.036 13.676 -25.262 1.00 98.50 285 ILE A N 1
ATOM 2273 C CA . ILE A 1 285 ? 11.031 13.888 -23.811 1.00 98.50 285 ILE A CA 1
ATOM 2274 C C . ILE A 1 285 ? 12.424 13.592 -23.253 1.00 98.50 285 ILE A C 1
ATOM 2276 O O . ILE A 1 285 ? 13.090 12.678 -23.721 1.00 98.50 285 ILE A O 1
ATOM 2280 N N . PHE A 1 286 ? 12.880 14.357 -22.270 1.00 98.19 286 PHE A N 1
ATOM 2281 C CA . PHE A 1 286 ? 14.185 14.180 -21.637 1.00 98.19 286 PHE A CA 1
ATOM 2282 C C . PHE A 1 286 ? 14.156 14.644 -20.180 1.00 98.19 286 PHE A C 1
ATOM 2284 O O . PHE A 1 286 ? 13.175 15.217 -19.703 1.00 98.19 286 PHE A O 1
ATOM 2291 N N . THR A 1 287 ? 15.236 14.373 -19.457 1.00 96.75 287 THR A N 1
ATOM 2292 C CA . THR A 1 287 ? 15.417 14.743 -18.054 1.00 96.75 287 THR A CA 1
ATOM 2293 C C . THR A 1 287 ? 16.451 15.851 -17.926 1.00 96.75 287 THR A C 1
ATOM 2295 O O . THR A 1 287 ? 17.514 15.742 -18.529 1.00 96.75 287 THR A O 1
ATOM 2298 N N . THR A 1 288 ? 16.197 16.884 -17.119 1.00 95.62 288 THR A N 1
ATOM 2299 C CA . THR A 1 288 ? 17.183 17.947 -16.864 1.00 95.62 288 THR A CA 1
ATOM 2300 C C . THR A 1 288 ? 17.200 18.430 -15.416 1.00 95.62 288 THR A C 1
ATOM 2302 O O . THR A 1 288 ? 16.165 18.434 -14.752 1.00 95.62 288 THR A O 1
ATOM 2305 N N . ASN A 1 289 ? 18.372 18.852 -14.929 1.00 91.94 289 ASN A N 1
ATOM 2306 C CA . ASN A 1 289 ? 18.555 19.444 -13.597 1.00 91.94 289 ASN A CA 1
ATOM 2307 C C . ASN A 1 289 ? 18.599 20.984 -13.597 1.00 91.94 289 ASN A C 1
ATOM 2309 O O . ASN A 1 289 ? 19.167 21.609 -12.699 1.00 91.94 289 ASN A O 1
ATOM 2313 N N . ARG A 1 290 ? 17.982 21.612 -14.607 1.00 92.06 290 ARG A N 1
ATOM 2314 C CA . ARG A 1 290 ? 17.930 23.072 -14.808 1.00 92.06 290 ARG A CA 1
ATOM 2315 C C . ARG A 1 290 ? 17.503 23.874 -13.564 1.00 92.06 290 ARG A C 1
ATOM 2317 O O . ARG A 1 290 ? 17.842 25.048 -13.461 1.00 92.06 290 ARG A O 1
ATOM 2324 N N . HIS A 1 291 ? 16.779 23.262 -12.625 1.00 86.19 291 HIS A N 1
ATOM 2325 C CA . HIS A 1 291 ? 16.259 23.910 -11.408 1.00 86.19 291 HIS A CA 1
ATOM 2326 C C . HIS A 1 291 ? 17.024 23.566 -10.127 1.00 86.19 291 HIS A C 1
ATOM 2328 O O . HIS A 1 291 ? 16.536 23.834 -9.030 1.00 86.19 291 HIS A O 1
ATOM 2334 N N . GLY A 1 292 ? 18.203 22.960 -10.240 1.00 81.56 292 GLY A N 1
ATOM 2335 C CA . GLY A 1 292 ? 19.072 22.660 -9.108 1.00 81.56 292 GLY A CA 1
ATOM 2336 C C . GLY A 1 292 ? 19.761 21.312 -9.256 1.00 81.56 292 GLY A C 1
ATOM 2337 O O . GLY A 1 292 ? 19.199 20.376 -9.810 1.00 81.56 292 GLY A O 1
ATOM 2338 N N . PHE A 1 293 ? 20.971 21.199 -8.707 1.00 76.81 293 PHE A N 1
ATOM 2339 C CA . PHE A 1 293 ? 21.839 20.032 -8.894 1.00 76.81 293 PHE A CA 1
ATOM 2340 C C . PHE A 1 293 ? 21.175 18.692 -8.527 1.00 76.81 293 PHE A C 1
ATOM 2342 O O . PHE A 1 293 ? 21.325 17.718 -9.261 1.00 76.81 293 PHE A O 1
ATOM 2349 N N . ASP A 1 294 ? 20.403 18.669 -7.436 1.00 76.75 294 ASP A N 1
ATOM 2350 C CA . ASP A 1 294 ? 19.688 17.481 -6.949 1.00 76.75 294 ASP A CA 1
ATOM 2351 C C . ASP A 1 294 ? 18.219 17.408 -7.420 1.00 76.75 294 ASP A C 1
ATOM 2353 O O . ASP A 1 294 ? 17.495 16.495 -7.014 1.00 76.75 294 ASP A O 1
ATOM 2357 N N . ASN A 1 295 ? 17.762 18.358 -8.249 1.00 86.88 295 ASN A N 1
ATOM 2358 C CA . ASN A 1 295 ? 16.385 18.428 -8.737 1.00 86.88 295 ASN A CA 1
ATOM 2359 C C . ASN A 1 295 ? 16.305 18.100 -10.232 1.00 86.88 295 ASN A C 1
ATOM 2361 O O . ASN A 1 295 ? 16.550 18.967 -11.067 1.00 86.88 295 ASN A O 1
ATOM 2365 N N . PHE A 1 296 ? 15.937 16.864 -10.561 1.00 91.50 296 PHE A N 1
ATOM 2366 C CA . PHE A 1 296 ? 15.779 16.395 -11.936 1.00 91.50 296 PHE A CA 1
ATOM 2367 C C . PHE A 1 296 ? 14.309 16.329 -12.324 1.00 91.50 296 PHE A C 1
ATOM 2369 O O . PHE A 1 296 ? 13.498 15.722 -11.623 1.00 91.50 296 PHE A O 1
ATOM 2376 N N . GLU A 1 297 ? 13.987 16.917 -13.470 1.00 94.75 297 GLU A N 1
ATOM 2377 C CA . GLU A 1 297 ? 12.618 17.047 -13.955 1.00 94.75 297 GLU A CA 1
ATOM 2378 C C . GLU A 1 297 ? 12.499 16.698 -15.431 1.00 94.75 297 GLU A C 1
ATOM 2380 O O . GLU A 1 297 ? 13.471 16.744 -16.190 1.00 94.75 297 GLU A O 1
ATOM 2385 N N . LEU A 1 298 ? 11.278 16.361 -15.840 1.00 97.25 298 LEU A N 1
ATOM 2386 C CA . LEU A 1 298 ? 10.974 15.991 -17.213 1.00 97.25 298 LEU A CA 1
ATOM 2387 C C . LEU A 1 298 ? 10.681 17.231 -18.056 1.00 97.25 298 LEU A C 1
ATOM 2389 O O . LEU A 1 298 ? 9.965 18.138 -17.626 1.00 97.25 298 LEU A O 1
ATOM 2393 N N . TYR A 1 299 ? 11.200 17.237 -19.276 1.00 97.81 299 TYR A N 1
ATOM 2394 C CA . TYR A 1 299 ? 11.027 18.284 -20.273 1.00 97.81 299 TYR A CA 1
ATOM 2395 C C . TYR A 1 299 ? 10.731 17.675 -21.638 1.00 97.81 299 TYR A C 1
ATOM 2397 O O . TYR A 1 299 ? 11.175 16.570 -21.929 1.00 97.81 299 TYR A O 1
ATOM 2405 N N . ILE A 1 300 ? 10.006 18.404 -22.482 1.00 98.00 300 ILE A N 1
ATOM 2406 C CA . ILE A 1 300 ? 9.805 18.058 -23.893 1.00 98.00 300 ILE A CA 1
ATOM 2407 C C . ILE A 1 300 ? 10.378 19.143 -24.803 1.00 98.00 300 ILE A C 1
ATOM 2409 O O . ILE A 1 300 ? 10.329 20.320 -24.454 1.00 98.00 300 ILE A O 1
ATOM 2413 N N . ILE A 1 301 ? 10.886 18.758 -25.970 1.00 97.69 301 ILE A N 1
ATOM 2414 C CA . ILE A 1 301 ? 11.366 19.658 -27.031 1.00 97.69 301 ILE A CA 1
ATOM 2415 C C . ILE A 1 301 ? 10.901 19.135 -28.393 1.00 97.69 301 ILE A C 1
ATOM 2417 O O . ILE A 1 301 ? 10.831 17.920 -28.582 1.00 97.69 301 ILE A O 1
ATOM 2421 N N . ASP A 1 302 ? 10.562 20.016 -29.337 1.00 96.44 302 ASP A N 1
ATOM 2422 C CA . ASP A 1 302 ? 10.229 19.577 -30.694 1.00 96.44 302 ASP A CA 1
ATOM 2423 C C . ASP A 1 302 ? 11.437 18.932 -31.386 1.00 96.44 302 ASP A C 1
ATOM 2425 O O . ASP A 1 302 ? 12.575 19.355 -31.193 1.00 96.44 302 ASP A O 1
ATOM 2429 N N . SER A 1 303 ? 11.196 17.917 -32.219 1.00 95.00 303 SER A N 1
ATOM 2430 C CA . SER A 1 303 ? 12.277 17.146 -32.852 1.00 95.00 303 SER A CA 1
ATOM 2431 C C . SER A 1 303 ? 13.123 17.959 -33.830 1.00 95.00 303 SER A C 1
ATOM 2433 O O . SER A 1 303 ? 14.190 17.507 -34.219 1.00 95.00 303 SER A O 1
ATOM 2435 N N . ALA A 1 304 ? 12.653 19.136 -34.252 1.00 91.38 304 ALA A N 1
ATOM 2436 C CA . ALA A 1 304 ? 13.414 20.030 -35.115 1.00 91.38 304 ALA A CA 1
ATOM 2437 C C . ALA A 1 304 ? 14.235 21.066 -34.323 1.00 91.38 304 ALA A C 1
ATOM 2439 O O . ALA A 1 304 ? 14.905 21.886 -34.944 1.00 91.38 304 ALA A O 1
ATOM 2440 N N . GLY A 1 305 ? 14.151 21.073 -32.985 1.00 88.75 305 GLY A N 1
ATOM 2441 C CA . GLY A 1 305 ? 14.867 22.013 -32.118 1.00 88.75 305 GLY A CA 1
ATOM 2442 C C . GLY A 1 305 ? 14.501 23.482 -32.350 1.00 88.75 305 GLY A C 1
ATOM 2443 O O . GLY A 1 305 ? 15.328 24.361 -32.125 1.00 88.75 305 GLY A O 1
ATOM 2444 N N . ARG A 1 306 ? 13.292 23.771 -32.855 1.00 89.38 306 ARG A N 1
ATOM 2445 C CA . ARG A 1 306 ? 12.882 25.135 -33.240 1.00 89.38 306 ARG A CA 1
ATOM 2446 C C . ARG A 1 306 ? 12.323 25.958 -32.083 1.00 89.38 306 ARG A C 1
ATOM 2448 O O . ARG A 1 306 ? 12.269 27.182 -32.191 1.00 89.38 306 ARG A O 1
ATOM 2455 N N . HIS A 1 307 ? 11.873 25.310 -31.016 1.00 91.12 307 HIS A N 1
ATOM 2456 C CA . HIS A 1 307 ? 11.247 25.949 -29.866 1.00 91.12 307 HIS A CA 1
ATOM 2457 C C . HIS A 1 307 ? 11.961 25.587 -28.566 1.00 91.12 307 HIS A C 1
ATOM 2459 O O . HIS A 1 307 ? 12.563 24.524 -28.421 1.00 91.12 307 HIS A O 1
ATOM 2465 N N . GLU A 1 308 ? 11.830 26.481 -27.588 1.00 92.25 308 GLU A N 1
ATOM 2466 C CA . GLU A 1 308 ? 12.341 26.265 -26.238 1.00 92.25 308 GLU A CA 1
ATOM 2467 C C . GLU A 1 308 ? 11.727 25.016 -25.582 1.00 92.25 308 GLU A C 1
ATOM 2469 O O . GLU A 1 308 ? 10.511 24.798 -25.680 1.00 92.25 308 GLU A O 1
ATOM 2474 N N . PRO A 1 309 ? 12.524 24.226 -24.837 1.00 95.88 309 PRO A N 1
ATOM 2475 C CA . PRO A 1 309 ? 12.011 23.095 -24.083 1.00 95.88 309 PRO A CA 1
ATOM 2476 C C . PRO A 1 309 ? 10.924 23.478 -23.073 1.00 95.88 309 PRO A C 1
ATOM 2478 O O . PRO A 1 309 ? 11.056 24.429 -22.296 1.00 95.88 309 PRO A O 1
ATOM 2481 N N . VAL A 1 310 ? 9.872 22.664 -23.002 1.00 95.94 310 VAL A N 1
ATOM 2482 C CA . VAL A 1 310 ? 8.728 22.858 -22.107 1.00 95.94 310 VAL A CA 1
ATOM 2483 C C . VAL A 1 310 ? 8.804 21.896 -20.924 1.00 95.94 310 VAL A C 1
ATOM 2485 O O . VAL A 1 310 ? 8.911 20.684 -21.096 1.00 95.94 310 VAL A O 1
ATOM 2488 N N . ARG A 1 311 ? 8.697 22.444 -19.710 1.00 95.31 311 ARG A N 1
ATOM 2489 C CA . ARG A 1 311 ? 8.709 21.697 -18.443 1.00 95.31 311 ARG A CA 1
ATOM 2490 C C . ARG A 1 311 ? 7.447 20.847 -18.279 1.00 95.31 311 ARG A C 1
ATOM 2492 O O . ARG A 1 311 ? 6.340 21.361 -18.437 1.00 95.31 311 ARG A O 1
ATOM 2499 N N . VAL A 1 312 ? 7.611 19.579 -17.911 1.00 95.38 312 VAL A N 1
ATOM 2500 C CA . VAL A 1 312 ? 6.525 18.601 -17.729 1.00 95.38 312 VAL A CA 1
ATOM 2501 C C . VAL A 1 312 ? 6.214 18.358 -16.251 1.00 95.38 312 VAL A C 1
ATOM 2503 O O . VAL A 1 312 ? 5.040 18.385 -15.873 1.00 95.38 312 VAL A O 1
ATOM 2506 N N . THR A 1 313 ? 7.239 18.144 -15.422 1.00 93.25 313 THR A N 1
ATOM 2507 C CA . THR A 1 313 ? 7.115 17.950 -13.967 1.00 93.25 313 THR A CA 1
ATOM 2508 C C . THR A 1 313 ? 7.745 19.114 -13.207 1.00 93.25 313 THR A C 1
ATOM 2510 O O . THR A 1 313 ? 8.699 19.714 -13.696 1.00 93.25 313 THR A O 1
ATOM 2513 N N . ASP A 1 314 ? 7.194 19.474 -12.041 1.00 88.88 314 ASP A N 1
ATOM 2514 C CA . ASP A 1 314 ? 7.641 20.666 -11.295 1.00 88.88 314 ASP A CA 1
ATOM 2515 C C . ASP A 1 314 ? 7.869 20.465 -9.785 1.00 88.88 314 ASP A C 1
ATOM 2517 O O . ASP A 1 314 ? 8.133 21.424 -9.054 1.00 88.88 314 ASP A O 1
ATOM 2521 N N . LEU A 1 315 ? 7.774 19.221 -9.312 1.00 83.62 315 LEU A N 1
ATOM 2522 C CA . LEU A 1 315 ? 7.948 18.899 -7.902 1.00 83.62 315 LEU A CA 1
ATOM 2523 C C . LEU A 1 315 ? 9.416 18.555 -7.602 1.00 83.62 315 LEU A C 1
ATOM 2525 O O . LEU A 1 315 ? 9.984 17.719 -8.309 1.00 83.62 315 LEU A O 1
ATOM 2529 N N . PRO A 1 316 ? 10.000 19.071 -6.505 1.00 82.44 316 PRO A N 1
ATOM 2530 C CA . PRO A 1 316 ? 11.372 18.759 -6.126 1.00 82.44 316 PRO A CA 1
ATOM 2531 C C . PRO A 1 316 ? 11.643 17.253 -6.024 1.00 82.44 316 PRO A C 1
ATOM 2533 O O . PRO A 1 316 ? 10.811 16.494 -5.511 1.00 82.44 316 PRO A O 1
ATOM 2536 N N . GLY A 1 317 ? 12.827 16.832 -6.460 1.00 88.50 317 GLY A N 1
ATOM 2537 C CA . GLY A 1 317 ? 13.319 15.465 -6.320 1.00 88.50 317 GLY A CA 1
ATOM 2538 C C . GLY A 1 317 ? 13.912 14.940 -7.618 1.00 88.50 317 GLY A C 1
ATOM 2539 O O . GLY A 1 317 ? 14.540 15.672 -8.370 1.00 88.50 317 GLY A O 1
ATOM 2540 N N . PHE A 1 318 ? 13.737 13.648 -7.870 1.00 91.31 318 PHE A N 1
ATOM 2541 C CA . PHE A 1 318 ? 14.186 13.021 -9.103 1.00 91.31 318 PHE A CA 1
ATOM 2542 C C . PHE A 1 318 ? 12.981 12.508 -9.874 1.00 91.31 318 PHE A C 1
ATOM 2544 O O . PHE A 1 318 ? 12.299 11.613 -9.380 1.00 91.31 318 PHE A O 1
ATOM 2551 N N . ASP A 1 319 ? 12.771 13.032 -11.077 1.00 94.88 319 ASP A N 1
ATOM 2552 C CA . ASP A 1 319 ? 12.068 12.372 -12.167 1.00 94.88 319 ASP A CA 1
ATOM 2553 C C . ASP A 1 319 ? 13.035 12.188 -13.329 1.00 94.88 319 ASP A C 1
ATOM 2555 O O . ASP A 1 319 ? 13.615 13.158 -13.810 1.00 94.88 319 ASP A O 1
ATOM 2559 N N . GLY A 1 320 ? 13.182 10.963 -13.818 1.00 95.31 320 GLY A N 1
ATOM 2560 C CA . GLY A 1 320 ? 13.993 10.721 -14.998 1.00 95.31 320 GLY A CA 1
ATOM 2561 C C . GLY A 1 320 ? 13.699 9.404 -15.685 1.00 95.31 320 GLY A C 1
ATOM 2562 O O . GLY A 1 320 ? 12.786 8.684 -15.287 1.00 95.31 320 GLY A O 1
ATOM 2563 N N . LEU A 1 321 ? 14.481 9.094 -16.719 1.00 96.00 321 LEU A N 1
ATOM 2564 C CA . LEU A 1 321 ? 14.310 7.890 -17.545 1.00 96.00 321 LEU A CA 1
ATOM 2565 C C . LEU A 1 321 ? 12.883 7.780 -18.140 1.00 96.00 321 LEU A C 1
ATOM 2567 O O . LEU A 1 321 ? 12.218 6.760 -17.943 1.00 96.00 321 LEU A O 1
ATOM 2571 N N . PRO A 1 322 ? 12.370 8.843 -18.797 1.00 97.69 322 PRO A N 1
ATOM 2572 C CA . PRO A 1 322 ? 11.019 8.857 -19.347 1.00 97.69 322 PRO A CA 1
ATOM 2573 C C . PRO A 1 322 ? 10.893 7.950 -20.578 1.00 97.69 322 PRO A C 1
ATOM 2575 O O . PRO A 1 322 ? 11.732 7.994 -21.472 1.00 97.69 322 PRO A O 1
ATOM 2578 N N . VAL A 1 323 ? 9.811 7.174 -20.658 1.00 97.62 323 VAL A N 1
ATOM 2579 C CA . VAL A 1 323 ? 9.505 6.291 -21.793 1.00 97.62 323 VAL A CA 1
ATOM 2580 C C . VAL A 1 323 ? 8.003 6.315 -22.076 1.00 97.62 323 VAL A C 1
ATOM 2582 O O . VAL A 1 323 ? 7.186 6.081 -21.183 1.00 97.62 323 VAL A O 1
ATOM 2585 N N . PHE A 1 324 ? 7.622 6.588 -23.324 1.00 98.19 324 PHE A N 1
ATOM 2586 C CA . PHE A 1 324 ? 6.224 6.529 -23.756 1.00 98.19 324 PHE A CA 1
ATOM 2587 C C . PHE A 1 324 ? 5.790 5.094 -24.055 1.00 98.19 324 PHE A C 1
ATOM 2589 O O . PHE A 1 324 ? 6.577 4.282 -24.544 1.00 98.19 324 PHE A O 1
ATOM 2596 N N . THR A 1 325 ? 4.513 4.789 -23.819 1.00 96.81 325 THR A N 1
ATOM 2597 C CA . THR A 1 325 ? 3.906 3.576 -24.382 1.00 96.81 325 THR A CA 1
ATOM 2598 C C . THR A 1 325 ? 3.861 3.662 -25.914 1.00 96.81 325 THR A C 1
ATOM 2600 O O . THR A 1 325 ? 3.768 4.770 -26.447 1.00 96.81 325 THR A O 1
ATOM 2603 N N . PRO A 1 326 ? 3.879 2.531 -26.651 1.00 96.00 326 PRO A N 1
ATOM 2604 C CA . PRO A 1 326 ? 3.879 2.541 -28.121 1.00 96.00 326 PRO A CA 1
ATOM 2605 C C . PRO A 1 326 ? 2.683 3.271 -28.749 1.00 96.00 326 PRO A C 1
ATOM 2607 O O . PRO A 1 326 ? 2.790 3.819 -29.841 1.00 96.00 326 PRO A O 1
ATOM 2610 N N . ASP A 1 327 ? 1.549 3.320 -28.045 1.00 96.12 327 ASP A N 1
ATOM 2611 C CA . ASP A 1 327 ? 0.346 4.049 -28.461 1.00 96.12 327 ASP A CA 1
ATOM 2612 C C . ASP A 1 327 ? 0.399 5.567 -28.183 1.00 96.12 327 ASP A C 1
ATOM 2614 O O . ASP A 1 327 ? -0.526 6.292 -28.556 1.00 96.12 327 ASP A O 1
ATOM 2618 N N . GLY A 1 328 ? 1.445 6.053 -27.505 1.00 96.62 328 GLY A N 1
ATOM 2619 C CA . GLY A 1 328 ? 1.637 7.456 -27.127 1.00 96.62 328 GLY A CA 1
ATOM 2620 C C . GLY A 1 328 ? 0.663 7.976 -26.063 1.00 96.62 328 GLY A C 1
ATOM 2621 O O . GLY A 1 328 ? 0.605 9.183 -25.827 1.00 96.62 328 GLY A O 1
ATOM 2622 N N . ARG A 1 329 ? -0.134 7.104 -25.429 1.00 95.44 329 ARG A N 1
ATOM 2623 C CA . ARG A 1 329 ? -1.190 7.510 -24.480 1.00 95.44 329 ARG A CA 1
ATOM 2624 C C . ARG A 1 329 ? -0.739 7.561 -23.032 1.00 95.44 329 ARG A C 1
ATOM 2626 O O . ARG A 1 329 ? -1.416 8.197 -22.228 1.00 95.44 329 ARG A O 1
ATOM 2633 N N . HIS A 1 330 ? 0.371 6.917 -22.692 1.00 95.94 330 HIS A N 1
ATOM 2634 C CA . HIS A 1 330 ? 0.887 6.888 -21.332 1.00 95.94 330 HIS A CA 1
ATOM 2635 C C . HIS A 1 330 ? 2.383 7.189 -21.306 1.00 95.94 330 HIS A C 1
ATOM 2637 O O . HIS A 1 330 ? 3.109 6.968 -22.278 1.00 95.94 330 HIS A O 1
ATOM 2643 N N . LEU A 1 331 ? 2.835 7.676 -20.157 1.00 97.50 331 LEU A N 1
ATOM 2644 C CA . LEU A 1 331 ? 4.234 7.944 -19.863 1.00 97.50 331 LEU A CA 1
ATOM 2645 C C . LEU A 1 331 ? 4.649 7.142 -18.632 1.00 97.50 331 LEU A C 1
ATOM 2647 O O . LEU A 1 331 ? 4.008 7.251 -17.582 1.00 97.50 331 LEU A O 1
ATOM 2651 N N . ALA A 1 332 ? 5.729 6.375 -18.755 1.00 97.56 332 ALA A N 1
ATOM 2652 C CA . ALA A 1 332 ? 6.450 5.814 -17.625 1.00 97.56 332 ALA A CA 1
ATOM 2653 C C . ALA A 1 332 ? 7.714 6.623 -17.332 1.00 97.56 332 ALA A C 1
ATOM 2655 O O . ALA A 1 332 ? 8.340 7.155 -18.244 1.00 97.56 332 ALA A O 1
ATOM 2656 N N . TRP A 1 333 ? 8.085 6.729 -16.059 1.00 97.69 333 TRP A N 1
ATOM 2657 C CA . TRP A 1 333 ? 9.335 7.368 -15.640 1.00 97.69 333 TRP A CA 1
ATOM 2658 C C . TRP A 1 333 ? 9.772 6.845 -14.274 1.00 97.69 333 TRP A C 1
ATOM 2660 O O . TRP A 1 333 ? 8.957 6.360 -13.489 1.00 97.69 333 TRP A O 1
ATOM 2670 N N . THR A 1 334 ? 11.057 6.950 -13.959 1.00 97.38 334 THR A N 1
ATOM 2671 C CA . THR A 1 334 ? 11.568 6.676 -12.618 1.00 97.38 334 THR A CA 1
ATOM 2672 C C . THR A 1 334 ? 11.432 7.920 -11.749 1.00 97.38 334 THR A C 1
ATOM 2674 O O . THR A 1 334 ? 11.934 8.982 -12.109 1.00 97.38 334 THR A O 1
ATOM 2677 N N . SER A 1 335 ? 10.817 7.786 -10.574 1.00 94.50 335 SER A N 1
ATOM 2678 C CA . SER A 1 335 ? 10.730 8.858 -9.583 1.00 94.50 335 SER A CA 1
ATOM 2679 C C . SER A 1 335 ? 11.173 8.400 -8.199 1.00 94.50 335 SER A C 1
ATOM 2681 O O . SER A 1 335 ? 10.909 7.266 -7.795 1.00 94.50 335 SER A O 1
ATOM 2683 N N . ASN A 1 336 ? 11.827 9.285 -7.442 1.00 91.44 336 ASN A N 1
ATOM 2684 C CA . ASN A 1 336 ? 12.156 9.048 -6.031 1.00 91.44 336 ASN A CA 1
ATOM 2685 C C . ASN A 1 336 ? 11.074 9.557 -5.065 1.00 91.44 336 ASN A C 1
ATOM 2687 O O . ASN A 1 336 ? 11.300 9.598 -3.855 1.00 91.44 336 ASN A O 1
ATOM 2691 N N . ARG A 1 337 ? 9.889 9.923 -5.574 1.00 83.75 337 ARG A N 1
ATOM 2692 C CA . ARG A 1 337 ? 8.726 10.347 -4.775 1.00 83.75 337 ARG A CA 1
ATOM 2693 C C . ARG A 1 337 ? 8.024 9.163 -4.105 1.00 83.75 337 ARG A C 1
ATOM 2695 O O . ARG A 1 337 ? 6.822 8.951 -4.236 1.00 83.75 337 ARG A O 1
ATOM 2702 N N . THR A 1 338 ? 8.805 8.384 -3.374 1.00 81.94 338 THR A N 1
ATOM 2703 C CA . THR A 1 338 ? 8.392 7.210 -2.611 1.00 81.94 338 THR A CA 1
ATOM 2704 C C . THR A 1 338 ? 8.651 7.457 -1.120 1.00 81.94 338 THR A C 1
ATOM 2706 O O . THR A 1 338 ? 9.506 8.275 -0.774 1.00 81.94 338 THR A O 1
ATOM 2709 N N . PRO A 1 339 ? 7.968 6.755 -0.194 1.00 70.62 339 PRO A N 1
ATOM 2710 C CA . PRO A 1 339 ? 8.147 6.974 1.249 1.00 70.62 339 PRO A CA 1
ATOM 2711 C C . PRO A 1 339 ? 9.582 6.785 1.767 1.00 70.62 339 PRO A C 1
ATOM 2713 O O . PRO A 1 339 ? 9.915 7.253 2.851 1.00 70.62 339 PRO A O 1
ATOM 2716 N N . ASN A 1 340 ? 10.425 6.062 1.024 1.00 75.31 340 ASN A N 1
ATOM 2717 C CA . ASN A 1 340 ? 11.823 5.786 1.357 1.00 75.31 340 ASN A CA 1
ATOM 2718 C C . ASN A 1 340 ? 12.823 6.524 0.443 1.00 75.31 340 ASN A C 1
ATOM 2720 O O . ASN A 1 340 ? 14.018 6.215 0.489 1.00 75.31 340 ASN A O 1
ATOM 2724 N N . HIS A 1 341 ? 12.342 7.457 -0.386 1.00 82.75 341 HIS A N 1
ATOM 2725 C CA . HIS A 1 341 ? 13.119 8.224 -1.363 1.00 82.75 341 HIS A CA 1
ATOM 2726 C C . HIS A 1 341 ? 13.948 7.368 -2.335 1.00 82.75 341 HIS A C 1
ATOM 2728 O O . HIS A 1 341 ? 14.969 7.811 -2.861 1.00 82.75 341 HIS A O 1
ATOM 2734 N N . GLN A 1 342 ? 13.547 6.114 -2.559 1.00 88.62 342 GLN A N 1
ATOM 2735 C CA . GLN A 1 342 ? 14.171 5.252 -3.557 1.00 88.62 342 GLN A CA 1
ATOM 2736 C C . GLN A 1 342 ? 13.484 5.432 -4.910 1.00 88.62 342 GLN A C 1
ATOM 2738 O O . GLN A 1 342 ? 12.260 5.562 -4.973 1.00 88.62 342 GLN A O 1
ATOM 2743 N N . GLY A 1 343 ? 14.274 5.401 -5.985 1.00 92.69 343 GLY A N 1
ATOM 2744 C CA . GLY A 1 343 ? 13.764 5.431 -7.355 1.00 92.69 343 GLY A CA 1
ATOM 2745 C C . GLY A 1 343 ? 12.879 4.221 -7.641 1.00 92.69 343 GLY A C 1
ATOM 2746 O O . GLY A 1 343 ? 13.287 3.084 -7.402 1.00 92.69 343 GLY A O 1
ATOM 2747 N N . GLN A 1 344 ? 11.665 4.469 -8.112 1.00 95.81 344 GLN A N 1
ATOM 2748 C CA . GLN A 1 344 ? 10.711 3.458 -8.564 1.00 95.81 344 GLN A CA 1
ATOM 2749 C C . GLN A 1 344 ? 10.066 3.920 -9.865 1.00 95.81 344 GLN A C 1
ATOM 2751 O O . GLN A 1 344 ? 10.050 5.114 -10.150 1.00 95.81 344 GLN A O 1
ATOM 2756 N N . ILE A 1 345 ? 9.533 2.989 -10.650 1.00 96.88 345 ILE A N 1
ATOM 2757 C CA . ILE A 1 345 ? 8.858 3.302 -11.908 1.00 96.88 345 ILE A CA 1
ATOM 2758 C C . ILE A 1 345 ? 7.430 3.747 -11.604 1.00 96.88 345 ILE A C 1
ATOM 2760 O O . ILE A 1 345 ? 6.716 3.111 -10.825 1.00 96.88 345 ILE A O 1
ATOM 2764 N N . PHE A 1 346 ? 7.019 4.838 -12.234 1.00 95.31 346 PHE A N 1
ATOM 2765 C CA . PHE A 1 346 ? 5.673 5.389 -12.240 1.00 95.31 346 PHE A CA 1
ATOM 2766 C C . PHE A 1 346 ? 5.087 5.276 -13.644 1.00 95.31 346 PHE A C 1
ATOM 2768 O O . PHE A 1 346 ? 5.827 5.185 -14.618 1.00 95.31 346 PHE A O 1
ATOM 2775 N N . LEU A 1 347 ? 3.761 5.272 -13.732 1.00 94.56 347 LEU A N 1
ATOM 2776 C CA . LEU A 1 347 ? 2.999 5.285 -14.976 1.00 94.56 347 LEU A CA 1
ATOM 2777 C C . LEU A 1 347 ? 1.849 6.284 -14.843 1.00 94.56 347 LEU A C 1
ATOM 2779 O O . LEU A 1 347 ? 1.246 6.395 -13.771 1.00 94.56 347 LEU A O 1
ATOM 2783 N N . ALA A 1 348 ? 1.536 6.994 -15.920 1.00 93.25 348 ALA A N 1
ATOM 2784 C CA . ALA A 1 348 ? 0.457 7.971 -15.950 1.00 93.25 348 ALA A CA 1
ATOM 2785 C C . ALA A 1 348 ? -0.118 8.155 -17.353 1.00 93.25 348 ALA A C 1
ATOM 2787 O O . ALA A 1 348 ? 0.549 7.856 -18.343 1.00 93.25 348 ALA A O 1
ATOM 2788 N N . ASP A 1 349 ? -1.320 8.719 -17.422 1.00 93.00 349 ASP A N 1
ATOM 2789 C CA . ASP A 1 349 ? -1.941 9.129 -18.677 1.00 93.00 349 ASP A CA 1
ATOM 2790 C C . ASP A 1 349 ? -1.227 10.373 -19.218 1.00 93.00 349 ASP A C 1
ATOM 2792 O O . ASP A 1 349 ? -0.967 11.324 -18.470 1.00 93.00 349 ASP A O 1
ATOM 2796 N N . TRP A 1 350 ? -0.942 10.377 -20.519 1.00 95.31 350 TRP A N 1
ATOM 2797 C CA . TRP A 1 350 ? -0.224 11.437 -21.215 1.00 95.31 350 TRP A CA 1
ATOM 2798 C C . TRP A 1 350 ? -1.141 12.261 -22.127 1.00 95.31 350 TRP A C 1
ATOM 2800 O O . TRP A 1 350 ? -1.873 11.734 -22.966 1.00 95.31 350 TRP A O 1
ATOM 2810 N N . ASN A 1 351 ? -1.054 13.587 -22.018 1.00 94.69 351 ASN A N 1
ATOM 2811 C CA . ASN A 1 351 ? -1.807 14.518 -22.854 1.00 94.69 351 ASN A CA 1
ATOM 2812 C C . ASN A 1 351 ? -0.999 14.967 -24.084 1.00 94.69 351 ASN A C 1
ATOM 2814 O O . ASN A 1 351 ? -0.439 16.067 -24.130 1.00 94.69 351 ASN A O 1
ATOM 2818 N N . HIS A 1 352 ? -0.983 14.120 -25.115 1.00 95.00 352 HIS A N 1
ATOM 2819 C CA . HIS A 1 352 ? -0.280 14.385 -26.375 1.00 95.00 352 HIS A CA 1
ATOM 2820 C C . HIS A 1 352 ? -0.736 15.678 -27.078 1.00 95.00 352 HIS A C 1
ATOM 2822 O O . HIS A 1 352 ? 0.084 16.437 -27.596 1.00 95.00 352 HIS A O 1
ATOM 2828 N N . GLN A 1 353 ? -2.037 15.984 -27.062 1.00 93.69 353 GLN A N 1
ATOM 2829 C CA . GLN A 1 353 ? -2.557 17.201 -27.696 1.00 93.69 353 GLN A CA 1
ATOM 2830 C C . GLN A 1 353 ? -2.033 18.467 -27.010 1.00 93.69 353 GLN A C 1
ATOM 2832 O O . GLN A 1 353 ? -1.687 19.441 -27.680 1.00 93.69 353 GLN A O 1
ATOM 2837 N N . LEU A 1 354 ? -1.935 18.448 -25.676 1.00 93.44 354 LEU A N 1
ATOM 2838 C CA . LEU A 1 354 ? -1.386 19.568 -24.922 1.00 93.44 354 LEU A CA 1
ATOM 2839 C C . LEU A 1 354 ? 0.113 19.722 -25.175 1.00 93.44 354 LEU A C 1
ATOM 2841 O O . LEU A 1 354 ? 0.569 20.853 -25.324 1.00 93.44 354 LEU A O 1
ATOM 2845 N N . ALA A 1 355 ? 0.857 18.615 -25.275 1.00 94.88 355 ALA A N 1
ATOM 2846 C CA . ALA A 1 355 ? 2.274 18.620 -25.649 1.00 94.88 355 ALA A CA 1
ATOM 2847 C C . ALA A 1 355 ? 2.496 19.324 -26.991 1.00 94.88 355 ALA A C 1
ATOM 2849 O O . ALA A 1 355 ? 3.249 20.293 -27.059 1.00 94.88 355 ALA A O 1
ATOM 2850 N N . ARG A 1 356 ? 1.749 18.928 -28.029 1.00 95.50 356 ARG A N 1
ATOM 2851 C CA . ARG A 1 356 ? 1.818 19.567 -29.351 1.00 95.50 356 ARG A CA 1
ATOM 2852 C C . ARG A 1 356 ? 1.489 21.054 -29.306 1.00 95.50 356 ARG A C 1
ATOM 2854 O O . ARG A 1 356 ? 2.190 21.847 -29.921 1.00 95.50 356 ARG A O 1
ATOM 2861 N N . TYR A 1 357 ? 0.436 21.442 -28.587 1.00 94.06 357 TYR A N 1
ATOM 2862 C CA . TYR A 1 357 ? 0.064 22.851 -28.445 1.00 94.06 357 TYR A CA 1
ATOM 2863 C C . TYR A 1 357 ? 1.163 23.664 -27.745 1.00 94.06 357 TYR A C 1
ATOM 2865 O O . TYR A 1 357 ? 1.538 24.738 -28.207 1.00 94.06 357 TYR A O 1
ATOM 2873 N N . ARG A 1 358 ? 1.708 23.145 -26.640 1.00 94.00 358 ARG A N 1
ATOM 2874 C CA . ARG A 1 358 ? 2.731 23.828 -25.837 1.00 94.00 358 ARG A CA 1
ATOM 2875 C C . ARG A 1 358 ? 4.075 23.956 -26.550 1.00 94.00 358 ARG A C 1
ATOM 2877 O O . ARG A 1 358 ? 4.779 24.921 -26.288 1.00 94.00 358 ARG A O 1
ATOM 2884 N N . LEU A 1 359 ? 4.385 23.028 -27.451 1.00 95.06 359 LEU A N 1
ATOM 2885 C CA . LEU A 1 359 ? 5.562 23.058 -28.321 1.00 95.06 359 LEU A CA 1
ATOM 2886 C C . LEU A 1 359 ? 5.348 23.852 -29.624 1.00 95.06 359 LEU A C 1
ATOM 2888 O O . LEU A 1 359 ? 6.209 23.832 -30.493 1.00 95.06 359 LEU A O 1
ATOM 2892 N N . GLY A 1 360 ? 4.189 24.493 -29.823 1.00 93.62 360 GLY A N 1
ATOM 2893 C CA . GLY A 1 360 ? 3.897 25.228 -31.063 1.00 93.62 360 GLY A CA 1
ATOM 2894 C C . GLY A 1 360 ? 3.632 24.344 -32.293 1.00 93.62 360 GLY A C 1
ATOM 2895 O O . GLY A 1 360 ? 3.448 24.855 -33.395 1.00 93.62 360 GLY A O 1
ATOM 2896 N N . LEU A 1 361 ? 3.539 23.022 -32.121 1.00 92.94 361 LEU A N 1
ATOM 2897 C CA . LEU A 1 361 ? 3.262 22.031 -33.174 1.00 92.94 361 LEU A CA 1
ATOM 2898 C C . LEU A 1 361 ? 1.767 21.927 -33.535 1.00 92.94 361 LEU A C 1
ATOM 2900 O O . LEU A 1 361 ? 1.382 21.201 -34.453 1.00 92.94 361 LEU A O 1
ATOM 2904 N N . SER A 1 362 ? 0.897 22.607 -32.786 1.00 92.06 362 SER A N 1
ATOM 2905 C CA . SER A 1 362 ? -0.536 22.728 -33.062 1.00 92.06 362 SER A CA 1
ATOM 2906 C C . SER A 1 362 ? -1.049 24.100 -32.638 1.00 92.06 362 SER A C 1
ATOM 2908 O O . SER A 1 362 ? -0.690 24.605 -31.577 1.00 92.06 362 SER A O 1
ATOM 2910 N N . ARG A 1 363 ? -1.955 24.677 -33.436 1.00 87.62 363 ARG A N 1
ATOM 2911 C CA . ARG A 1 363 ? -2.625 25.954 -33.130 1.00 87.62 363 ARG A CA 1
ATOM 2912 C C . ARG A 1 363 ? -3.814 25.805 -32.172 1.00 87.62 363 ARG A C 1
ATOM 2914 O O . ARG A 1 363 ? -4.284 26.799 -31.630 1.00 87.62 363 ARG A O 1
ATOM 2921 N N . HIS A 1 364 ? -4.309 24.585 -31.960 1.00 83.81 364 HIS A N 1
ATOM 2922 C CA . HIS A 1 364 ? -5.507 24.332 -31.158 1.00 83.81 364 HIS A CA 1
ATOM 2923 C C . HIS A 1 364 ? -5.140 23.938 -29.727 1.00 83.81 364 HIS A C 1
ATOM 2925 O O . HIS A 1 364 ? -4.513 22.900 -29.507 1.00 83.81 364 HIS A O 1
ATOM 2931 N N . ARG A 1 365 ? -5.576 24.743 -28.750 1.00 82.31 365 ARG A N 1
ATOM 2932 C CA . ARG A 1 365 ? -5.474 24.401 -27.328 1.00 82.31 365 ARG A CA 1
ATOM 2933 C C . ARG A 1 365 ? -6.529 23.341 -26.986 1.00 82.31 365 ARG A C 1
ATOM 2935 O O . ARG A 1 365 ? -7.715 23.624 -27.158 1.00 82.31 365 ARG A O 1
ATOM 2942 N N . PRO A 1 366 ? -6.146 22.153 -26.487 1.00 79.88 366 PRO A N 1
ATOM 2943 C CA . PRO A 1 366 ? -7.124 21.147 -26.090 1.00 79.88 366 PRO A CA 1
ATOM 2944 C C . PRO A 1 366 ? -7.942 21.624 -24.885 1.00 79.88 366 PRO A C 1
ATOM 2946 O O . PRO A 1 366 ? -7.440 22.351 -24.019 1.00 79.88 366 PRO A O 1
ATOM 2949 N N . ALA A 1 367 ? -9.206 21.201 -24.824 1.00 71.44 367 ALA A N 1
ATOM 2950 C CA . ALA A 1 367 ? -10.051 21.417 -23.656 1.00 71.44 367 ALA A CA 1
ATOM 2951 C C . ALA A 1 367 ? -9.456 20.704 -22.428 1.00 71.44 367 ALA A C 1
ATOM 2953 O O . ALA A 1 367 ? -8.844 19.641 -22.549 1.00 71.44 367 ALA A O 1
ATOM 2954 N N . ALA A 1 368 ? -9.635 21.287 -21.240 1.00 63.66 368 ALA A N 1
ATOM 2955 C CA . ALA A 1 368 ? -9.222 20.636 -20.001 1.00 63.66 368 ALA A CA 1
ATOM 2956 C C . ALA A 1 368 ? -9.995 19.311 -19.812 1.00 63.66 368 ALA A C 1
ATOM 2958 O O . ALA A 1 368 ? -11.185 19.263 -20.145 1.00 63.66 368 ALA A O 1
ATOM 2959 N N . PRO A 1 369 ? -9.366 18.250 -19.269 1.00 56.84 369 PRO A N 1
ATOM 2960 C CA . PRO A 1 369 ? -10.072 17.012 -18.963 1.00 56.84 369 PRO A CA 1
ATOM 2961 C C . PRO A 1 369 ? -11.249 17.292 -18.019 1.00 56.84 369 PRO A C 1
ATOM 2963 O O . PRO A 1 369 ? -11.093 17.984 -17.011 1.00 56.84 369 PRO A O 1
ATOM 2966 N N . ALA A 1 370 ? -12.431 16.755 -18.331 1.00 49.03 370 ALA A N 1
ATOM 2967 C CA . ALA A 1 370 ? -13.570 16.838 -17.425 1.00 49.03 370 ALA A CA 1
ATOM 2968 C C . ALA A 1 370 ? -13.283 16.018 -16.148 1.00 49.03 370 ALA A C 1
ATOM 2970 O O . ALA A 1 370 ? -12.765 14.902 -16.252 1.00 49.03 370 ALA A O 1
ATOM 2971 N N . PRO A 1 371 ? -13.620 16.519 -14.945 1.00 46.50 371 PRO A N 1
ATOM 2972 C CA . PRO A 1 371 ? -13.433 15.756 -13.717 1.00 46.50 371 PRO A CA 1
ATOM 2973 C C . PRO A 1 371 ? -14.272 14.466 -13.745 1.00 46.50 371 PRO A C 1
ATOM 2975 O O . PRO A 1 371 ? -15.388 14.469 -14.277 1.00 46.50 371 PRO A O 1
ATOM 2978 N N . PRO A 1 372 ? -13.782 13.356 -13.162 1.00 50.44 372 PRO A N 1
ATOM 2979 C CA . PRO A 1 372 ? -14.525 12.104 -13.140 1.00 50.44 372 PRO A CA 1
ATOM 2980 C C . PRO A 1 372 ? -15.861 12.284 -12.409 1.00 50.44 372 PRO A C 1
ATOM 2982 O O . PRO A 1 372 ? -15.927 12.853 -11.318 1.00 50.44 372 PRO A O 1
ATOM 2985 N N . ALA A 1 373 ? -16.941 11.772 -13.005 1.00 46.47 373 ALA A N 1
ATOM 2986 C CA . ALA A 1 373 ? -18.284 11.840 -12.442 1.00 46.47 373 ALA A CA 1
ATOM 2987 C C . ALA A 1 373 ? -18.383 11.000 -11.152 1.00 46.47 373 ALA A C 1
ATOM 2989 O O . ALA A 1 373 ? -18.671 9.803 -11.176 1.00 46.47 373 ALA A O 1
ATOM 2990 N N . GLY A 1 374 ? -18.148 11.632 -10.000 1.00 48.25 374 GLY A N 1
ATOM 2991 C CA . GLY A 1 374 ? -18.344 11.056 -8.668 1.00 48.25 374 GLY A CA 1
ATOM 2992 C C . GLY A 1 374 ? -19.827 10.954 -8.308 1.00 48.25 374 GLY A C 1
ATOM 2993 O O . GLY A 1 374 ? -20.322 11.698 -7.466 1.00 48.25 374 GLY A O 1
ATOM 2994 N N . GLY A 1 375 ? -20.560 10.071 -8.984 1.00 53.47 375 GLY A N 1
ATOM 2995 C CA . GLY A 1 375 ? -21.993 9.879 -8.773 1.00 53.47 375 GLY A CA 1
ATOM 2996 C C . GLY A 1 375 ? -22.321 8.910 -7.633 1.00 53.47 375 GLY A C 1
ATOM 2997 O O . GLY A 1 375 ? -21.715 7.847 -7.496 1.00 53.47 375 GLY A O 1
ATOM 2998 N N . TYR A 1 376 ? -23.352 9.239 -6.852 1.00 62.50 376 TYR A N 1
ATOM 2999 C CA . TYR A 1 376 ? -24.023 8.302 -5.949 1.00 62.50 376 TYR A CA 1
ATOM 3000 C C . TYR A 1 376 ? -24.543 7.084 -6.737 1.00 62.50 376 TYR A C 1
ATOM 3002 O O . TYR A 1 376 ? -25.440 7.214 -7.572 1.00 62.50 376 TYR A O 1
ATOM 3010 N N . LEU A 1 377 ? -23.998 5.891 -6.471 1.00 76.25 377 LEU A N 1
ATOM 3011 C CA . LEU A 1 377 ? -24.459 4.651 -7.104 1.00 76.25 377 LEU A CA 1
ATOM 3012 C C . LEU A 1 377 ? -25.665 4.057 -6.367 1.00 76.25 377 LEU A C 1
ATOM 3014 O O . LEU A 1 377 ? -25.609 3.771 -5.165 1.00 76.25 377 LEU A O 1
ATOM 3018 N N . ARG A 1 378 ? -26.744 3.802 -7.120 1.00 82.69 378 ARG A N 1
ATOM 3019 C CA . ARG A 1 378 ? -27.941 3.125 -6.605 1.00 82.69 378 ARG A CA 1
ATOM 3020 C C . ARG A 1 378 ? -27.611 1.688 -6.155 1.00 82.69 378 ARG A C 1
ATOM 3022 O O . ARG A 1 378 ? -26.909 0.981 -6.880 1.00 82.69 378 ARG A O 1
ATOM 3029 N N . PRO A 1 379 ? -28.152 1.227 -5.011 1.00 90.19 379 PRO A N 1
ATOM 3030 C CA . PRO A 1 379 ? -27.985 -0.149 -4.546 1.00 90.19 379 PRO A CA 1
ATOM 3031 C C . PRO A 1 379 ? -28.483 -1.194 -5.548 1.00 90.19 379 PRO A C 1
ATOM 3033 O O . PRO A 1 379 ? -29.579 -1.066 -6.100 1.00 90.19 379 PRO A O 1
ATOM 3036 N N . ALA A 1 380 ? -27.730 -2.279 -5.725 1.00 91.31 380 ALA A N 1
ATOM 3037 C CA . ALA A 1 380 ? -28.164 -3.403 -6.544 1.00 91.31 380 ALA A CA 1
ATOM 3038 C C . ALA A 1 380 ? -29.327 -4.186 -5.904 1.00 91.31 380 ALA A C 1
ATOM 3040 O O . ALA A 1 380 ? -29.379 -4.421 -4.690 1.00 91.31 380 ALA A O 1
ATOM 3041 N N . ARG A 1 381 ? -30.252 -4.679 -6.742 1.00 90.31 381 ARG A N 1
ATOM 3042 C CA . ARG A 1 381 ? -31.356 -5.562 -6.309 1.00 90.31 381 ARG A CA 1
ATOM 3043 C C . ARG A 1 381 ? -30.890 -6.966 -5.913 1.00 90.31 381 ARG A C 1
ATOM 3045 O O . ARG A 1 381 ? -31.534 -7.586 -5.066 1.00 90.31 381 ARG A O 1
ATOM 3052 N N . ARG A 1 382 ? -29.796 -7.452 -6.500 1.00 92.31 382 ARG A N 1
ATOM 3053 C CA . ARG A 1 382 ? -29.100 -8.714 -6.195 1.00 92.31 382 ARG A CA 1
ATOM 3054 C C . ARG A 1 382 ? -27.617 -8.519 -6.505 1.00 92.31 382 ARG A C 1
ATOM 3056 O O . ARG A 1 382 ? -27.317 -7.784 -7.443 1.00 92.31 382 ARG A O 1
ATOM 3063 N N . THR A 1 383 ? -26.744 -9.164 -5.738 1.00 94.75 383 THR A N 1
ATOM 3064 C CA . THR A 1 383 ? -25.293 -9.111 -5.956 1.00 94.75 383 THR A CA 1
ATOM 3065 C C . THR A 1 383 ? -24.858 -10.085 -7.051 1.00 94.75 383 THR A C 1
ATOM 3067 O O . THR A 1 383 ? -25.583 -11.038 -7.365 1.00 94.75 383 THR A O 1
ATOM 3070 N N . ARG A 1 384 ? -23.691 -9.852 -7.656 1.00 95.88 384 ARG A N 1
ATOM 3071 C CA . ARG A 1 384 ? -23.092 -10.691 -8.705 1.00 95.88 384 ARG A CA 1
ATOM 3072 C C . ARG A 1 384 ? -21.735 -11.245 -8.265 1.00 95.88 384 ARG A C 1
ATOM 3074 O O . ARG A 1 384 ? -21.193 -10.869 -7.243 1.00 95.88 384 ARG A O 1
ATOM 3081 N N . ALA A 1 385 ? -21.213 -12.206 -9.029 1.00 95.00 385 ALA A N 1
ATOM 3082 C CA . ALA A 1 385 ? -19.925 -12.836 -8.727 1.00 95.00 385 ALA A CA 1
ATOM 3083 C C . ALA A 1 385 ? -18.726 -11.881 -8.879 1.00 95.00 385 ALA A C 1
ATOM 3085 O O . ALA A 1 385 ? -17.697 -12.091 -8.249 1.00 95.00 385 ALA A O 1
ATOM 3086 N N . GLU A 1 386 ? -18.840 -10.877 -9.745 1.00 95.38 386 GLU A N 1
ATOM 3087 C CA . GLU A 1 386 ? -17.840 -9.822 -9.903 1.00 95.38 386 GLU A CA 1
ATOM 3088 C C . GLU A 1 386 ? -17.964 -8.787 -8.788 1.00 95.38 386 GLU A C 1
ATOM 3090 O O . GLU A 1 386 ? -19.076 -8.419 -8.421 1.00 95.38 386 GLU A O 1
ATOM 3095 N N . ILE A 1 387 ? -16.834 -8.233 -8.348 1.00 97.25 387 ILE A N 1
ATOM 3096 C CA . ILE A 1 387 ? -16.810 -7.152 -7.358 1.00 97.25 387 ILE A CA 1
ATOM 3097 C C . ILE A 1 387 ? -17.309 -5.855 -8.008 1.00 97.25 387 ILE A C 1
ATOM 3099 O O . ILE A 1 387 ? -16.665 -5.312 -8.927 1.00 97.25 387 ILE A O 1
ATOM 3103 N N . ARG A 1 388 ? -18.459 -5.351 -7.538 1.00 96.06 388 ARG A N 1
ATOM 3104 C CA . ARG A 1 388 ? -19.169 -4.209 -8.144 1.00 96.06 388 ARG A CA 1
ATOM 3105 C C . ARG A 1 388 ? -19.575 -3.170 -7.104 1.00 96.06 388 ARG A C 1
ATOM 3107 O O . ARG A 1 388 ? -20.148 -3.479 -6.066 1.00 96.06 388 ARG A O 1
ATOM 3114 N N . GLY A 1 389 ? -19.406 -1.891 -7.444 1.00 94.94 389 GLY A N 1
ATOM 3115 C CA . GLY A 1 389 ? -19.784 -0.786 -6.552 1.00 94.94 389 GLY A CA 1
ATOM 3116 C C . GLY A 1 389 ? -21.271 -0.787 -6.164 1.00 94.94 389 GLY A C 1
ATOM 3117 O O . GLY A 1 389 ? -21.619 -0.436 -5.041 1.00 94.94 389 GLY A O 1
ATOM 3118 N N . ALA A 1 390 ? -22.160 -1.232 -7.057 1.00 95.56 390 ALA A N 1
ATOM 3119 C CA . ALA A 1 390 ? -23.593 -1.342 -6.768 1.00 95.56 390 ALA A CA 1
ATOM 3120 C C . ALA A 1 390 ? -23.923 -2.437 -5.730 1.00 95.56 390 ALA A C 1
ATOM 3122 O O . ALA A 1 390 ? -24.890 -2.296 -4.972 1.00 95.56 390 ALA A O 1
ATOM 3123 N N . ASP A 1 391 ? -23.118 -3.498 -5.676 1.00 97.50 391 ASP A N 1
ATOM 3124 C CA . ASP A 1 391 ? -23.289 -4.628 -4.761 1.00 97.50 391 ASP A CA 1
ATOM 3125 C C . ASP A 1 391 ? -22.744 -4.249 -3.369 1.00 97.50 391 ASP A C 1
ATOM 3127 O O . ASP A 1 391 ? -23.459 -4.364 -2.370 1.00 97.50 391 ASP A O 1
ATOM 3131 N N . ILE A 1 392 ? -21.584 -3.578 -3.321 1.00 97.75 392 ILE A N 1
ATOM 3132 C CA . ILE A 1 392 ? -21.080 -2.889 -2.115 1.00 97.75 392 ILE A CA 1
ATOM 3133 C C . ILE A 1 392 ? -22.127 -1.902 -1.578 1.00 97.75 392 ILE A C 1
ATOM 3135 O O . ILE A 1 392 ? -22.454 -1.918 -0.390 1.00 97.75 392 ILE A O 1
ATOM 3139 N N . SER A 1 393 ? -22.715 -1.074 -2.451 1.00 97.19 393 SER A N 1
ATOM 3140 C CA . SER A 1 393 ? -23.767 -0.116 -2.084 1.00 97.19 393 SER A CA 1
ATOM 3141 C C . SER A 1 393 ? -24.960 -0.799 -1.425 1.00 97.19 393 SER A C 1
ATOM 3143 O O . SER A 1 393 ? -25.442 -0.331 -0.393 1.00 97.19 393 SER A O 1
ATOM 3145 N N . ARG A 1 394 ? -25.399 -1.957 -1.927 1.00 97.19 394 ARG A N 1
ATOM 3146 C CA . ARG A 1 394 ? -26.459 -2.752 -1.291 1.00 97.19 394 ARG A CA 1
ATOM 3147 C C . ARG A 1 394 ? -26.105 -3.153 0.141 1.00 97.19 394 ARG A C 1
ATOM 3149 O O . ARG A 1 394 ? -26.941 -2.979 1.032 1.00 97.19 394 ARG A O 1
ATOM 3156 N N . HIS A 1 395 ? -24.906 -3.683 0.364 1.00 98.12 395 HIS A N 1
ATOM 3157 C CA . HIS A 1 395 ? -24.460 -4.101 1.693 1.00 98.12 395 HIS A CA 1
ATOM 3158 C C . HIS A 1 395 ? -24.374 -2.914 2.661 1.00 98.12 395 HIS A C 1
ATOM 3160 O O . HIS A 1 395 ? -24.975 -2.958 3.739 1.00 98.12 395 HIS A O 1
ATOM 3166 N N . VAL A 1 396 ? -23.737 -1.816 2.241 1.00 97.94 396 VAL A N 1
ATOM 3167 C CA . VAL A 1 396 ? -23.605 -0.591 3.046 1.00 97.94 396 VAL A CA 1
ATOM 3168 C C . VAL A 1 396 ? -24.971 -0.016 3.420 1.00 97.94 396 VAL A C 1
ATOM 3170 O O . VAL A 1 396 ? -25.195 0.325 4.580 1.00 97.94 396 VAL A O 1
ATOM 3173 N N . HIS A 1 397 ? -25.923 0.057 2.484 1.00 97.06 397 HIS A N 1
ATOM 3174 C CA . HIS A 1 397 ? -27.251 0.614 2.765 1.00 97.06 397 HIS A CA 1
ATOM 3175 C C . HIS A 1 397 ? -28.025 -0.189 3.814 1.00 97.06 397 HIS A C 1
ATOM 3177 O O . HIS A 1 397 ? -28.765 0.404 4.601 1.00 97.06 397 HIS A O 1
ATOM 3183 N N . TYR A 1 398 ? -27.863 -1.515 3.855 1.00 97.81 398 TYR A N 1
ATOM 3184 C CA . TYR A 1 398 ? -28.447 -2.322 4.925 1.00 97.81 398 TYR A CA 1
ATOM 3185 C C . TYR A 1 398 ? -27.713 -2.097 6.249 1.00 97.81 398 TYR A C 1
ATOM 3187 O O . TYR A 1 398 ? -28.355 -1.801 7.263 1.00 97.81 398 TYR A O 1
ATOM 3195 N N . LEU A 1 399 ? -26.381 -2.217 6.236 1.00 97.94 399 LEU A N 1
ATOM 3196 C CA . LEU A 1 399 ? -25.549 -2.151 7.435 1.00 97.94 399 LEU A CA 1
ATOM 3197 C C . LEU A 1 399 ? -25.687 -0.793 8.137 1.00 97.94 399 LEU A C 1
ATOM 3199 O O . LEU A 1 399 ? -25.936 -0.755 9.340 1.00 97.94 399 LEU A O 1
ATOM 3203 N N . ALA A 1 400 ? -25.666 0.306 7.385 1.00 97.12 400 ALA A N 1
ATOM 3204 C CA . ALA A 1 400 ? -25.844 1.672 7.881 1.00 97.12 400 ALA A CA 1
ATOM 3205 C C . ALA A 1 400 ? -27.319 2.130 7.942 1.00 97.12 400 ALA A C 1
ATOM 3207 O O . ALA A 1 400 ? -27.612 3.326 8.022 1.00 97.12 400 ALA A O 1
ATOM 3208 N N . SER A 1 401 ? -28.286 1.207 7.891 1.00 96.75 401 SER A N 1
ATOM 3209 C CA . SER A 1 401 ? -29.703 1.571 7.981 1.00 96.75 401 SER A CA 1
ATOM 3210 C C . SER A 1 401 ? -30.111 1.965 9.404 1.00 96.75 401 SER A C 1
ATOM 3212 O O . SER A 1 401 ? -29.568 1.491 10.404 1.00 96.75 401 SER A O 1
ATOM 3214 N N . ARG A 1 402 ? -31.173 2.776 9.514 1.00 94.69 402 ARG A N 1
ATOM 3215 C CA . ARG A 1 402 ? -31.762 3.162 10.812 1.00 94.69 402 ARG A CA 1
ATOM 3216 C C . ARG A 1 402 ? -32.140 1.955 11.677 1.00 94.69 402 ARG A C 1
ATOM 3218 O O . ARG A 1 402 ? -32.034 2.033 12.896 1.00 94.69 402 ARG A O 1
ATOM 3225 N N . LYS A 1 403 ? -32.531 0.834 11.054 1.00 96.06 403 LYS A N 1
ATOM 3226 C CA . LYS A 1 403 ? -32.901 -0.419 11.735 1.00 96.06 403 LYS A CA 1
ATOM 3227 C C . LYS A 1 403 ? -31.765 -0.975 12.599 1.00 96.06 403 LYS A C 1
ATOM 3229 O O . LYS A 1 403 ? -32.033 -1.644 13.593 1.00 96.06 403 LYS A O 1
ATOM 3234 N N . LEU A 1 404 ? -30.517 -0.715 12.216 1.00 97.00 404 LEU A N 1
ATOM 3235 C CA . LEU A 1 404 ? -29.339 -1.215 12.913 1.00 97.00 404 LEU A CA 1
ATOM 3236 C C . LEU A 1 404 ? -28.825 -0.248 13.988 1.00 97.00 404 LEU A C 1
ATOM 3238 O O . LEU A 1 404 ? -27.925 -0.622 14.730 1.00 97.00 404 LEU A O 1
ATOM 3242 N N . ALA A 1 405 ? -29.415 0.948 14.118 1.00 95.31 405 ALA A N 1
ATOM 3243 C CA . ALA A 1 405 ? -29.192 1.887 15.224 1.00 95.31 405 ALA A CA 1
ATOM 3244 C C . ALA A 1 405 ? -27.705 2.128 15.585 1.00 95.31 405 ALA A C 1
ATOM 3246 O O . ALA A 1 405 ? -27.368 2.286 16.755 1.00 95.31 405 ALA A O 1
ATOM 3247 N N . GLY A 1 406 ? -26.823 2.129 14.578 1.00 93.56 406 GLY A N 1
ATOM 3248 C CA . GLY A 1 406 ? -25.380 2.342 14.737 1.00 93.56 406 GLY A CA 1
ATOM 3249 C C . GLY A 1 406 ? -24.593 1.160 15.303 1.00 93.56 406 GLY A C 1
ATOM 3250 O O . GLY A 1 406 ? -23.448 1.336 15.676 1.00 93.56 406 GLY A O 1
ATOM 3251 N N . ARG A 1 407 ? -25.192 -0.037 15.372 1.00 95.50 407 ARG A N 1
ATOM 3252 C CA . ARG A 1 407 ? -24.508 -1.330 15.570 1.00 95.50 407 ARG A CA 1
ATOM 3253 C C . ARG A 1 407 ? -23.552 -1.417 16.768 1.00 95.50 407 ARG A C 1
ATOM 3255 O O . ARG A 1 407 ? -22.615 -2.199 16.717 1.00 95.50 407 ARG A O 1
ATOM 3262 N N . LEU A 1 408 ? -23.809 -0.701 17.863 1.00 93.06 408 LEU A N 1
ATOM 3263 C CA . LEU A 1 408 ? -22.977 -0.822 19.066 1.00 93.06 408 LEU A CA 1
ATOM 3264 C C . LEU A 1 408 ? -22.932 -2.264 19.579 1.00 93.06 408 LEU A C 1
ATOM 3266 O O . LEU A 1 408 ? -23.975 -2.926 19.649 1.00 93.06 408 LEU A O 1
ATOM 3270 N N . ALA A 1 409 ? -21.741 -2.737 19.947 1.00 91.69 409 ALA A N 1
ATOM 3271 C CA . ALA A 1 409 ? -21.517 -4.098 20.417 1.00 91.69 409 ALA A CA 1
ATOM 3272 C C . ALA A 1 409 ? -22.512 -4.512 21.521 1.00 91.69 409 ALA A C 1
ATOM 3274 O O . ALA A 1 409 ? -22.833 -3.751 22.442 1.00 91.69 409 ALA A O 1
ATOM 3275 N N . GLY A 1 410 ? -23.061 -5.724 21.405 1.00 90.06 410 GLY A N 1
ATOM 3276 C CA . GLY A 1 410 ? -24.056 -6.278 22.328 1.00 90.06 410 GLY A CA 1
ATOM 3277 C C . GLY A 1 410 ? -25.474 -5.699 22.219 1.00 90.06 410 GLY A C 1
ATOM 3278 O O . GLY A 1 410 ? -26.390 -6.142 22.925 1.00 90.06 410 GLY A O 1
ATOM 3279 N N . THR A 1 411 ? -25.719 -4.742 21.321 1.00 93.12 411 THR A N 1
ATOM 3280 C CA . THR A 1 411 ? -27.071 -4.222 21.068 1.00 93.12 411 THR A CA 1
ATOM 3281 C C . THR A 1 411 ? -27.870 -5.101 20.099 1.00 93.12 411 THR A C 1
ATOM 3283 O O . THR A 1 411 ? -27.352 -5.988 19.420 1.00 93.12 411 THR A O 1
ATOM 3286 N N . ARG A 1 412 ? -29.181 -4.836 19.982 1.00 95.69 412 ARG A N 1
ATOM 3287 C CA . ARG A 1 412 ? -30.019 -5.445 18.932 1.00 95.69 412 ARG A CA 1
ATOM 3288 C C . ARG A 1 412 ? -29.490 -5.123 17.527 1.00 95.69 412 ARG A C 1
ATOM 3290 O O . ARG A 1 412 ? -29.605 -5.965 16.642 1.00 95.69 412 ARG A O 1
ATOM 3297 N N . GLY A 1 413 ? -28.927 -3.929 17.334 1.00 96.56 413 GLY A N 1
ATOM 3298 C CA . GLY A 1 413 ? -28.363 -3.480 16.063 1.00 96.56 413 GLY A CA 1
ATOM 3299 C C . GLY A 1 413 ? -27.198 -4.349 15.597 1.00 96.56 413 GLY A C 1
ATOM 3300 O O . GLY A 1 413 ? -27.223 -4.859 14.479 1.00 96.56 413 GLY A O 1
ATOM 3301 N N . GLU A 1 414 ? -26.236 -4.599 16.486 1.00 96.38 414 GLU A N 1
ATOM 3302 C CA . GLU A 1 414 ? -25.093 -5.485 16.225 1.00 96.38 414 GLU A CA 1
ATOM 3303 C C . GLU A 1 414 ? -25.539 -6.938 15.985 1.00 96.38 414 GLU A C 1
ATOM 3305 O O . GLU A 1 414 ? -25.107 -7.576 15.020 1.00 96.38 414 GLU A O 1
ATOM 3310 N N . ARG A 1 415 ? -26.517 -7.451 16.746 1.00 97.62 415 ARG A N 1
ATOM 3311 C CA . ARG A 1 415 ? -27.102 -8.779 16.472 1.00 97.62 415 ARG A CA 1
ATOM 3312 C C . ARG A 1 415 ? -27.737 -8.881 15.082 1.00 97.62 415 ARG A C 1
ATOM 3314 O O . ARG A 1 415 ? -27.610 -9.920 14.433 1.00 97.62 415 ARG A O 1
ATOM 3321 N N . LEU A 1 416 ? -28.416 -7.834 14.609 1.00 98.44 416 LEU A N 1
ATOM 3322 C CA . LEU A 1 416 ? -28.990 -7.798 13.258 1.00 98.44 416 LEU A CA 1
ATOM 3323 C C . LEU A 1 416 ? -27.914 -7.711 12.167 1.00 98.44 416 LEU A C 1
ATOM 3325 O O . LEU A 1 416 ? -28.103 -8.298 11.098 1.00 98.44 416 LEU A O 1
ATOM 3329 N N . ALA A 1 417 ? -26.813 -7.005 12.430 1.00 98.50 417 ALA A N 1
ATOM 3330 C CA . ALA A 1 417 ? -25.669 -6.899 11.528 1.00 98.50 417 ALA A CA 1
ATOM 3331 C C . ALA A 1 417 ? -24.945 -8.245 11.382 1.00 98.50 417 ALA A C 1
ATOM 3333 O O . ALA A 1 417 ? -24.830 -8.784 10.284 1.00 98.50 417 ALA A O 1
ATOM 3334 N N . THR A 1 418 ? -24.573 -8.862 12.502 1.00 98.56 418 THR A N 1
ATOM 3335 C CA . THR A 1 418 ? -23.919 -10.181 12.537 1.00 98.56 418 THR A CA 1
ATOM 3336 C C . THR A 1 418 ? -24.798 -11.273 11.911 1.00 98.56 418 THR A C 1
ATOM 3338 O O . THR A 1 418 ? -24.322 -12.103 11.138 1.00 98.56 418 THR A O 1
ATOM 3341 N N . ALA A 1 419 ? -26.117 -11.243 12.140 1.00 98.62 419 ALA A N 1
ATOM 3342 C CA . ALA A 1 419 ? -27.054 -12.169 11.494 1.00 98.62 419 ALA A CA 1
ATOM 3343 C C . ALA A 1 419 ? -27.207 -11.941 9.979 1.00 98.62 419 ALA A C 1
ATOM 3345 O O . ALA A 1 419 ? -27.606 -12.855 9.254 1.00 98.62 419 ALA A O 1
ATOM 3346 N N . TYR A 1 420 ? -26.952 -10.726 9.492 1.00 98.69 420 TYR A N 1
ATOM 3347 C CA . TYR A 1 420 ? -26.931 -10.425 8.063 1.00 98.69 420 TYR A CA 1
ATOM 3348 C C . TYR A 1 420 ? -25.671 -10.976 7.395 1.00 98.69 420 TYR A C 1
ATOM 3350 O O . TYR A 1 420 ? -25.783 -11.649 6.370 1.00 98.69 420 TYR A O 1
ATOM 3358 N N . VAL A 1 421 ? -24.504 -10.782 8.016 1.00 98.75 421 VAL A N 1
ATOM 3359 C CA . VAL A 1 421 ? -23.234 -11.362 7.550 1.00 98.75 421 VAL A CA 1
ATOM 3360 C C . VAL A 1 421 ? -23.333 -12.889 7.496 1.00 98.75 421 VAL A C 1
ATOM 3362 O O . VAL A 1 421 ? -23.119 -13.474 6.439 1.00 98.75 421 VAL A O 1
ATOM 3365 N N . ALA A 1 422 ? -23.786 -13.537 8.577 1.00 98.75 422 ALA A N 1
ATOM 3366 C CA . ALA A 1 422 ? -23.921 -14.997 8.633 1.00 98.75 422 ALA A CA 1
ATOM 3367 C C . ALA A 1 422 ? -24.881 -15.554 7.563 1.00 98.75 422 ALA A C 1
ATOM 3369 O O . ALA A 1 422 ? -24.606 -16.586 6.952 1.00 98.75 422 ALA A O 1
ATOM 3370 N N . ARG A 1 423 ? -26.004 -14.865 7.298 1.00 98.56 423 ARG A N 1
ATOM 3371 C CA . ARG A 1 423 ? -26.920 -15.246 6.206 1.00 98.56 423 ARG A CA 1
ATOM 3372 C C . ARG A 1 423 ? -26.275 -15.098 4.839 1.00 98.56 423 ARG A C 1
ATOM 3374 O O . ARG A 1 423 ? -26.512 -15.943 3.983 1.00 98.56 423 ARG A O 1
ATOM 3381 N N . THR A 1 424 ? -25.491 -14.043 4.644 1.00 98.50 424 THR A N 1
ATOM 3382 C CA . THR A 1 424 ? -24.796 -13.805 3.378 1.00 98.50 424 THR A CA 1
ATOM 3383 C C . THR A 1 424 ? -23.760 -14.904 3.146 1.00 98.50 424 THR A C 1
ATOM 3385 O O . THR A 1 424 ? -23.822 -15.566 2.115 1.00 98.50 424 THR A O 1
ATOM 3388 N N . PHE A 1 425 ? -22.922 -15.222 4.140 1.00 98.75 425 PHE A N 1
ATOM 3389 C CA . PHE A 1 425 ? -21.992 -16.358 4.080 1.00 98.75 425 PHE A CA 1
ATOM 3390 C C . PHE A 1 425 ? -22.698 -17.675 3.751 1.00 98.75 425 PHE A C 1
ATOM 3392 O O . PHE A 1 425 ? -22.287 -18.376 2.827 1.00 98.75 425 PHE A O 1
ATOM 3399 N N . ARG A 1 426 ? -23.813 -17.974 4.428 1.00 98.50 426 ARG A N 1
ATOM 3400 C CA . ARG A 1 426 ? -24.621 -19.162 4.128 1.00 98.50 426 ARG A CA 1
ATOM 3401 C C . ARG A 1 426 ? -25.147 -19.168 2.692 1.00 98.50 426 ARG A C 1
ATOM 3403 O O . ARG A 1 426 ? -25.044 -20.188 2.024 1.00 98.50 426 ARG A O 1
ATOM 3410 N N . SER A 1 427 ? -25.677 -18.046 2.195 1.00 97.81 427 SER A N 1
ATOM 3411 C CA . SER A 1 427 ? -26.192 -17.963 0.816 1.00 97.81 427 SER A CA 1
ATOM 3412 C C . SER A 1 427 ? -25.111 -18.118 -0.255 1.00 97.81 427 SER A C 1
ATOM 3414 O O . SER A 1 427 ? -25.413 -18.494 -1.383 1.00 97.81 427 SER A O 1
ATOM 3416 N N . LEU A 1 428 ? -23.855 -17.848 0.102 1.00 97.75 428 LEU A N 1
ATOM 3417 C CA . LEU A 1 428 ? -22.696 -18.034 -0.763 1.00 97.75 428 LEU A CA 1
ATOM 3418 C C . LEU A 1 428 ? -22.120 -19.460 -0.689 1.00 97.75 428 LEU A C 1
ATOM 3420 O O . LEU A 1 428 ? -21.233 -19.786 -1.472 1.00 97.75 428 LEU A O 1
ATOM 3424 N N . GLY A 1 429 ? -22.623 -20.308 0.217 1.00 97.50 429 GLY A N 1
ATOM 3425 C CA . GLY A 1 429 ? -22.150 -21.682 0.406 1.00 97.50 429 GLY A CA 1
ATOM 3426 C C . GLY A 1 429 ? -20.897 -21.812 1.278 1.00 97.50 429 GLY A C 1
ATOM 3427 O O . GLY A 1 429 ? -20.285 -22.876 1.295 1.00 97.50 429 GLY A O 1
ATOM 3428 N N . LEU A 1 430 ? -20.500 -20.761 2.006 1.00 98.38 430 LEU A N 1
ATOM 3429 C CA . LEU A 1 430 ? -19.385 -20.845 2.955 1.00 98.38 430 LEU A CA 1
ATOM 3430 C C . LEU A 1 430 ? -19.762 -21.771 4.111 1.00 98.38 430 LEU A C 1
ATOM 3432 O O . LEU A 1 430 ? -20.868 -21.679 4.643 1.00 98.38 430 LEU A O 1
ATOM 3436 N N . GLN A 1 431 ? -18.827 -22.600 4.563 1.00 98.06 431 GLN A N 1
ATOM 3437 C CA . GLN A 1 431 ? -19.005 -23.415 5.759 1.00 98.06 431 GLN A CA 1
ATOM 3438 C C . GLN A 1 431 ? -18.935 -22.543 7.022 1.00 98.06 431 GLN A C 1
ATOM 3440 O O . GLN A 1 431 ? -18.179 -21.569 7.049 1.00 98.06 431 GLN A O 1
ATOM 3445 N N . PRO A 1 432 ? -19.688 -22.867 8.081 1.00 97.94 432 PRO A N 1
ATOM 3446 C CA . PRO A 1 432 ? -19.535 -22.192 9.363 1.00 97.94 432 PRO A CA 1
ATOM 3447 C C . PRO A 1 432 ? -18.146 -22.447 9.971 1.00 97.94 432 PRO A C 1
ATOM 3449 O O . PRO A 1 432 ? -17.631 -23.563 9.896 1.00 97.94 432 PRO A O 1
ATOM 3452 N N . ALA A 1 433 ? -17.538 -21.416 10.562 1.00 95.62 433 ALA A N 1
ATOM 3453 C CA . ALA A 1 433 ? -16.220 -21.497 11.209 1.00 95.62 433 ALA A CA 1
ATOM 3454 C C . ALA A 1 433 ? -16.185 -20.850 12.608 1.00 95.62 433 ALA A C 1
ATOM 3456 O O . ALA A 1 433 ? -15.115 -20.529 13.123 1.00 95.62 433 ALA A O 1
ATOM 3457 N N . GLY A 1 434 ? -17.357 -20.636 13.208 1.00 93.31 434 GLY A N 1
ATOM 3458 C CA . GLY A 1 434 ? -17.515 -20.203 14.593 1.00 93.31 434 GLY A CA 1
ATOM 3459 C C . GLY A 1 434 ? -17.488 -21.375 15.576 1.00 93.31 434 GLY A C 1
ATOM 3460 O O . GLY A 1 434 ? -16.853 -22.404 15.338 1.00 93.31 434 GLY A O 1
ATOM 3461 N N . GLU A 1 435 ? -18.169 -21.208 16.705 1.00 90.38 435 GLU A N 1
ATOM 3462 C CA . GLU A 1 435 ? -18.317 -22.253 17.723 1.00 90.38 435 GLU A CA 1
ATOM 3463 C C . GLU A 1 435 ? -19.545 -23.133 17.453 1.00 90.38 435 GLU A C 1
ATOM 3465 O O . GLU A 1 435 ? -20.439 -22.750 16.697 1.00 90.38 435 GLU A O 1
ATOM 3470 N N . ASP A 1 436 ? -19.553 -24.339 18.030 1.00 89.44 436 ASP A N 1
ATOM 3471 C CA . ASP A 1 436 ? -20.657 -25.312 17.970 1.00 89.44 436 ASP A CA 1
ATOM 3472 C C . ASP A 1 436 ? -21.177 -25.613 16.550 1.00 89.44 436 ASP A C 1
ATOM 3474 O O . ASP A 1 436 ? -22.371 -25.797 16.319 1.00 89.44 436 ASP A O 1
ATOM 3478 N N . GLY A 1 437 ? -20.279 -25.609 15.557 1.00 88.94 437 GLY A N 1
ATOM 3479 C CA . GLY A 1 437 ? -20.632 -25.822 14.147 1.00 88.94 437 GLY A CA 1
ATOM 3480 C C . GLY A 1 437 ? -21.429 -24.673 13.511 1.00 88.94 437 GLY A C 1
ATOM 3481 O O . GLY A 1 437 ? -21.931 -24.812 12.397 1.00 88.94 437 GLY A O 1
ATOM 3482 N N . GLY A 1 438 ? -21.555 -23.533 14.196 1.00 96.56 438 GLY A N 1
ATOM 3483 C CA . GLY A 1 438 ? -22.223 -22.325 13.725 1.00 96.56 438 GLY A CA 1
ATOM 3484 C C . GLY A 1 438 ? -21.270 -21.285 13.128 1.00 96.56 438 GLY A C 1
ATOM 3485 O O . GLY A 1 438 ? -20.055 -21.450 13.088 1.00 96.56 438 GLY A O 1
ATOM 3486 N N . TYR A 1 439 ? -21.829 -20.176 12.627 1.00 98.31 439 TYR A N 1
ATOM 3487 C CA . TYR A 1 439 ? -21.032 -19.040 12.128 1.00 98.31 439 TYR A CA 1
ATOM 3488 C C . TYR A 1 439 ? -20.609 -18.089 13.250 1.00 98.31 439 TYR A C 1
ATOM 3490 O O . TYR A 1 439 ? -19.799 -17.202 13.018 1.00 98.31 439 TYR A O 1
ATOM 3498 N N . PHE A 1 440 ? -21.202 -18.205 14.437 1.00 98.31 440 PHE A N 1
ATOM 3499 C CA . PHE A 1 440 ? -21.015 -17.237 15.510 1.00 98.31 440 PHE A CA 1
ATOM 3500 C C . PHE A 1 440 ? -19.946 -17.709 16.489 1.00 98.31 440 PHE A C 1
ATOM 3502 O O . PHE A 1 440 ? -19.928 -18.876 16.866 1.00 98.31 440 PHE A O 1
ATOM 3509 N N . GLN A 1 441 ? -19.100 -16.785 16.932 1.00 96.81 441 GLN A N 1
ATOM 3510 C CA . GLN A 1 441 ? -18.186 -16.981 18.056 1.00 96.81 441 GLN A CA 1
ATOM 3511 C C . GLN A 1 441 ? -18.529 -15.931 19.125 1.00 96.81 441 GLN A C 1
ATOM 3513 O O . GLN A 1 441 ? -18.147 -14.764 18.975 1.00 96.81 441 GLN A O 1
ATOM 3518 N N . PRO A 1 442 ? -19.351 -16.291 20.129 1.00 96.31 442 PRO A N 1
ATOM 3519 C CA . PRO A 1 442 ? -19.815 -15.363 21.152 1.00 96.31 442 PRO A CA 1
ATOM 3520 C C . PRO A 1 442 ? -18.748 -15.108 22.221 1.00 96.31 442 PRO A C 1
ATOM 3522 O O . PRO A 1 442 ? -18.002 -16.006 22.586 1.00 96.31 442 PRO A O 1
ATOM 3525 N N . PHE A 1 443 ? -18.739 -13.905 22.790 1.00 94.56 443 PHE A N 1
ATOM 3526 C CA . PHE A 1 443 ? -17.882 -13.570 23.928 1.00 94.56 443 PHE A CA 1
ATOM 3527 C C . PHE A 1 443 ? -18.526 -12.507 24.822 1.00 94.56 443 PHE A C 1
ATOM 3529 O O . PHE A 1 443 ? -19.322 -11.679 24.361 1.00 94.56 443 PHE A O 1
ATOM 3536 N N . ASP A 1 444 ? -18.172 -12.541 26.105 1.00 90.88 444 ASP A N 1
ATOM 3537 C CA . ASP A 1 444 ? -18.658 -11.603 27.113 1.00 90.88 444 ASP A CA 1
ATOM 3538 C C . ASP A 1 444 ? -17.672 -10.446 27.317 1.00 90.88 444 ASP A C 1
ATOM 3540 O O . ASP A 1 444 ? -16.456 -10.600 27.187 1.00 90.88 444 ASP A O 1
ATOM 3544 N N . PHE A 1 445 ? -18.205 -9.266 27.626 1.00 86.38 445 PHE A N 1
ATOM 3545 C CA . PHE A 1 445 ? -17.436 -8.051 27.889 1.00 86.38 445 PHE A CA 1
ATOM 3546 C C . PHE A 1 445 ? -18.194 -7.109 28.836 1.00 86.38 445 PHE A C 1
ATOM 3548 O O . PHE A 1 445 ? -19.378 -7.297 29.120 1.00 86.38 445 PHE A O 1
ATOM 3555 N N . VAL A 1 446 ? -17.532 -6.055 29.318 1.00 81.88 446 VAL A N 1
ATOM 3556 C CA . VAL A 1 446 ? -18.179 -5.012 30.130 1.00 81.88 446 VAL A CA 1
ATOM 3557 C C . VAL A 1 446 ? -18.744 -3.930 29.209 1.00 81.88 446 VAL A C 1
ATOM 3559 O O . VAL A 1 446 ? -18.003 -3.135 28.638 1.00 81.88 446 VAL A O 1
ATOM 3562 N N . ARG A 1 447 ? -20.073 -3.883 29.063 1.00 77.25 447 ARG A N 1
ATOM 3563 C CA . ARG A 1 447 ? -20.780 -2.934 28.179 1.00 77.25 447 ARG A CA 1
ATOM 3564 C C . ARG A 1 447 ? -20.945 -1.548 28.788 1.00 77.25 447 ARG A C 1
ATOM 3566 O O . ARG A 1 447 ? -21.135 -0.564 28.080 1.00 77.25 447 ARG A O 1
ATOM 3573 N N . GLY A 1 448 ? -20.966 -1.471 30.108 1.00 77.31 448 GLY A N 1
ATOM 3574 C CA . GLY A 1 448 ? -21.242 -0.239 30.827 1.00 77.31 448 GLY A CA 1
ATOM 3575 C C . GLY A 1 448 ? -20.898 -0.381 32.295 1.00 77.31 448 GLY A C 1
ATOM 3576 O O . GLY A 1 448 ? -20.643 -1.480 32.777 1.00 77.31 448 GLY A O 1
ATOM 3577 N N . ILE A 1 449 ? -20.921 0.734 33.013 1.00 82.56 449 ILE A N 1
ATOM 3578 C CA . ILE A 1 449 ? -20.656 0.768 34.449 1.00 82.56 449 ILE A CA 1
ATOM 3579 C C . ILE A 1 449 ? -21.769 1.575 35.093 1.00 82.56 449 ILE A C 1
ATOM 3581 O O . ILE A 1 449 ? -22.130 2.648 34.610 1.00 82.56 449 ILE A O 1
ATOM 3585 N N . ARG A 1 450 ? -22.331 1.056 36.182 1.00 87.50 450 ARG A N 1
ATOM 3586 C CA . ARG A 1 450 ? -23.353 1.754 36.965 1.00 87.50 450 ARG A CA 1
ATOM 3587 C C . ARG A 1 450 ? -22.925 1.882 38.423 1.00 87.50 450 ARG A C 1
ATOM 3589 O O . ARG A 1 450 ? -22.230 1.007 38.936 1.00 87.50 450 ARG A O 1
ATOM 3596 N N . PRO A 1 451 ? -23.360 2.940 39.116 1.00 90.19 451 PRO A N 1
ATOM 3597 C CA . PRO A 1 451 ? -23.106 3.072 40.538 1.00 90.19 451 PRO A CA 1
ATOM 3598 C C . PRO A 1 451 ? -24.002 2.101 41.322 1.00 90.19 451 PRO A C 1
ATOM 3600 O O . PRO A 1 451 ? -25.189 1.958 41.025 1.00 90.19 451 PRO A O 1
ATOM 3603 N N . GLY A 1 452 ? -23.428 1.437 42.321 1.00 89.75 452 GLY A N 1
ATOM 3604 C CA . GLY A 1 452 ? -24.147 0.686 43.345 1.00 89.75 452 GLY A CA 1
ATOM 3605 C C . GLY A 1 452 ? -24.772 1.591 44.421 1.00 89.75 452 GLY A C 1
ATOM 3606 O O . GLY A 1 452 ? -24.500 2.799 44.458 1.00 89.75 452 GLY A O 1
ATOM 3607 N N . PRO A 1 453 ? -25.623 1.030 45.294 1.00 89.31 453 PRO A N 1
ATOM 3608 C CA . PRO A 1 453 ? -26.297 1.777 46.353 1.00 89.31 453 PRO A CA 1
ATOM 3609 C C . PRO A 1 453 ? -25.344 2.258 47.459 1.00 89.31 453 PRO A C 1
ATOM 3611 O O . PRO A 1 453 ? -25.627 3.273 48.082 1.00 89.31 453 PRO A O 1
ATOM 3614 N N . GLY A 1 454 ? -24.197 1.601 47.672 1.00 89.88 454 GLY A N 1
ATOM 3615 C CA . GLY A 1 454 ? -23.246 1.932 48.737 1.00 89.88 454 GLY A CA 1
ATOM 3616 C C . GLY A 1 454 ? -22.332 3.130 48.464 1.00 89.88 454 GLY A C 1
ATOM 3617 O O . GLY A 1 454 ? -21.392 3.346 49.223 1.00 89.88 454 GLY A O 1
ATOM 3618 N N . ASN A 1 455 ? -22.556 3.896 47.390 1.00 95.31 455 ASN A N 1
ATOM 3619 C CA . ASN A 1 455 ? -21.748 5.083 47.108 1.00 95.31 455 ASN A CA 1
ATOM 3620 C C . ASN A 1 455 ? -22.077 6.224 48.079 1.00 95.31 455 ASN A C 1
ATOM 3622 O O . ASN A 1 455 ? -23.212 6.700 48.108 1.00 95.31 455 ASN A O 1
ATOM 3626 N N . SER A 1 456 ? -21.077 6.739 48.790 1.00 95.56 456 SER A N 1
ATOM 3627 C CA . SER A 1 456 ? -21.237 7.875 49.705 1.00 95.56 456 SER A CA 1
ATOM 3628 C C . SER A 1 456 ? -20.004 8.770 49.711 1.00 95.56 456 SER A C 1
ATOM 3630 O O . SER A 1 456 ? -18.890 8.267 49.614 1.00 95.56 456 SER A O 1
ATOM 3632 N N . LEU A 1 457 ? -20.199 10.077 49.887 1.00 94.44 457 LEU A N 1
ATOM 3633 C CA . LEU A 1 457 ? -19.125 11.055 50.054 1.00 94.44 457 LEU A CA 1
ATOM 3634 C C . LEU A 1 457 ? -19.468 11.995 51.211 1.00 94.44 457 LEU A C 1
ATOM 3636 O O . LEU A 1 457 ? -20.555 12.583 51.213 1.00 94.44 457 LEU A O 1
ATOM 3640 N N . VAL A 1 458 ? -18.559 12.111 52.181 1.00 92.44 458 VAL A N 1
ATOM 3641 C CA . VAL A 1 458 ? -18.754 12.871 53.425 1.00 92.44 458 VAL A CA 1
ATOM 3642 C C . VAL A 1 458 ? -17.513 13.710 53.731 1.00 92.44 458 VAL A C 1
ATOM 3644 O O . VAL A 1 458 ? -16.400 13.183 53.707 1.00 92.44 458 VAL A O 1
ATOM 3647 N N . THR A 1 459 ? -17.698 14.998 54.030 1.00 88.44 459 THR A N 1
ATOM 3648 C CA . THR A 1 459 ? -16.621 15.928 54.435 1.00 88.44 459 THR A CA 1
ATOM 3649 C C . THR A 1 459 ? -16.512 16.057 55.962 1.00 88.44 459 THR A C 1
ATOM 3651 O O . THR A 1 459 ? -17.367 15.541 56.686 1.00 88.44 459 THR A O 1
ATOM 3654 N N . THR A 1 460 ? -15.475 16.731 56.483 1.00 75.12 460 THR A N 1
ATOM 3655 C CA . THR A 1 460 ? -15.189 16.852 57.933 1.00 75.12 460 THR A CA 1
ATOM 3656 C C . THR A 1 460 ? -16.390 17.305 58.762 1.00 75.12 460 THR A C 1
ATOM 3658 O O . THR A 1 460 ? -16.589 16.794 59.859 1.00 75.12 460 THR A O 1
ATOM 3661 N N . ALA A 1 461 ? -17.235 18.184 58.210 1.00 72.69 461 ALA A N 1
ATOM 3662 C CA . ALA A 1 461 ? -18.452 18.694 58.849 1.00 72.69 461 ALA A CA 1
ATOM 3663 C C . ALA A 1 461 ? -19.613 17.673 58.928 1.00 72.69 461 ALA A C 1
ATOM 3665 O O . ALA A 1 461 ? -20.733 18.036 59.271 1.00 72.69 461 ALA A O 1
ATOM 3666 N N . GLY A 1 462 ? -19.401 16.412 58.532 1.00 80.06 462 GLY A N 1
ATOM 3667 C CA . GLY A 1 462 ? -20.447 15.381 58.479 1.00 80.06 462 GLY A CA 1
ATOM 3668 C C . GLY A 1 462 ? -21.435 15.543 57.315 1.00 80.06 462 GLY A C 1
ATOM 3669 O O . GLY A 1 462 ? -22.357 14.741 57.163 1.00 80.06 462 GLY A O 1
ATOM 3670 N N . LYS A 1 463 ? -21.236 16.552 56.459 1.00 88.06 463 LYS A N 1
ATOM 3671 C CA . LYS A 1 463 ? -22.097 16.850 55.311 1.00 88.06 463 LYS A CA 1
ATOM 3672 C C . LYS A 1 463 ? -21.977 15.766 54.239 1.00 88.06 463 LYS A C 1
ATOM 3674 O O . LYS A 1 463 ? -20.886 15.490 53.737 1.00 88.06 463 LYS A O 1
ATOM 3679 N N . LYS A 1 464 ? -23.117 15.176 53.865 1.00 91.88 464 LYS A N 1
ATOM 3680 C CA . LYS A 1 464 ? -23.239 14.202 52.769 1.00 91.88 464 LYS A CA 1
ATOM 3681 C C . LYS A 1 464 ? -23.510 14.905 51.440 1.00 91.88 464 LYS A C 1
ATOM 3683 O O . LYS A 1 464 ? -24.372 15.776 51.360 1.00 91.88 464 LYS A O 1
ATOM 3688 N N . TRP A 1 465 ? -22.830 14.464 50.386 1.00 94.31 465 TRP A N 1
ATOM 3689 C CA . TRP A 1 465 ? -22.931 15.053 49.047 1.00 94.31 465 TRP A CA 1
ATOM 3690 C C . TRP A 1 465 ? -23.676 14.168 48.054 1.00 94.31 465 TRP A C 1
ATOM 3692 O O . TRP A 1 465 ? -23.546 12.939 48.075 1.00 94.31 465 TRP A O 1
ATOM 3702 N N . ARG A 1 466 ? -24.445 14.782 47.143 1.00 94.50 466 ARG A N 1
ATOM 3703 C CA . ARG A 1 466 ? -25.296 14.039 46.208 1.00 94.50 466 ARG A CA 1
ATOM 3704 C C . ARG A 1 466 ? -24.495 13.547 45.008 1.00 94.50 466 ARG A C 1
ATOM 3706 O O . ARG A 1 466 ? -24.000 14.329 44.196 1.00 94.50 466 ARG A O 1
ATOM 3713 N N . ARG A 1 467 ? -24.425 12.224 44.854 1.00 93.12 467 ARG A N 1
ATOM 3714 C CA . ARG A 1 467 ? -23.820 11.581 43.682 1.00 93.12 467 ARG A CA 1
ATOM 3715 C C . ARG A 1 467 ? -24.587 11.956 42.407 1.00 93.12 467 ARG A C 1
ATOM 3717 O O . ARG A 1 467 ? -25.812 11.901 42.388 1.00 93.12 467 ARG A O 1
ATOM 3724 N N . GLY A 1 468 ? -23.873 12.290 41.338 1.00 88.00 468 GLY A N 1
ATOM 3725 C CA . GLY A 1 468 ? -24.426 12.728 40.053 1.00 88.00 468 GLY A CA 1
ATOM 3726 C C . GLY A 1 468 ? -24.763 14.221 39.984 1.00 88.00 468 GLY A C 1
ATOM 3727 O O . GLY A 1 468 ? -24.938 14.735 38.881 1.00 88.00 468 GLY A O 1
ATOM 3728 N N . CYS A 1 469 ? -24.808 14.916 41.127 1.00 91.44 469 CYS A N 1
ATOM 3729 C CA . CYS A 1 469 ? -24.959 16.371 41.200 1.00 91.44 469 CYS A CA 1
ATOM 3730 C C . CYS A 1 469 ? -23.655 17.044 41.626 1.00 91.44 469 CYS A C 1
ATOM 3732 O O . CYS A 1 469 ? -23.219 17.978 40.973 1.00 91.44 469 CYS A O 1
ATOM 3734 N N . ASP A 1 470 ? -23.041 16.551 42.702 1.00 94.56 470 ASP A N 1
ATOM 3735 C CA . ASP A 1 470 ? -21.870 17.160 43.339 1.00 94.56 470 ASP A CA 1
ATOM 3736 C C . ASP A 1 470 ? -20.580 16.412 43.035 1.00 94.56 470 ASP A C 1
ATOM 3738 O O . ASP A 1 470 ? -19.518 17.018 42.894 1.00 94.56 470 ASP A O 1
ATOM 3742 N N . TRP A 1 471 ? -20.688 15.088 42.939 1.00 95.75 471 TRP A N 1
ATOM 3743 C CA . TRP A 1 471 ? -19.570 14.179 42.743 1.00 95.75 471 TRP A CA 1
ATOM 3744 C C . TRP A 1 471 ? -20.002 12.917 41.998 1.00 95.75 471 TRP A C 1
ATOM 3746 O O . TRP A 1 471 ? -21.181 12.561 41.972 1.00 95.75 471 TRP A O 1
ATOM 3756 N N . GLN A 1 472 ? -19.048 12.210 41.404 1.00 94.81 472 GLN A N 1
ATOM 3757 C CA . GLN A 1 472 ? -19.276 10.959 40.688 1.00 94.81 472 GLN A CA 1
ATOM 3758 C C . GLN A 1 472 ? -17.986 10.124 40.703 1.00 94.81 472 GLN A C 1
ATOM 3760 O O . GLN A 1 472 ? -16.938 10.680 40.374 1.00 94.81 472 GLN A O 1
ATOM 3765 N N . PRO A 1 473 ? -18.014 8.815 41.029 1.00 94.44 473 PRO A N 1
ATOM 3766 C CA . PRO A 1 473 ? -16.840 7.963 40.841 1.00 94.44 473 PRO A CA 1
ATOM 3767 C C . PRO A 1 473 ? -16.353 7.998 39.390 1.00 94.44 473 PRO A C 1
ATOM 3769 O O . PRO A 1 473 ? -17.173 8.067 38.470 1.00 94.44 473 PRO A O 1
ATOM 3772 N N . LEU A 1 474 ? -15.042 7.905 39.170 1.00 91.50 474 LEU A N 1
ATOM 3773 C CA . LEU A 1 474 ? -14.518 7.696 37.821 1.00 91.50 474 LEU A CA 1
ATOM 3774 C C . LEU A 1 474 ? -14.905 6.288 37.329 1.00 91.50 474 LEU A C 1
ATOM 3776 O O . LEU A 1 474 ? -14.940 5.365 38.146 1.00 91.50 474 LEU A O 1
ATOM 3780 N N . PRO A 1 475 ? -15.156 6.076 36.020 1.00 85.12 475 PRO A N 1
ATOM 3781 C CA . PRO A 1 475 ? -15.602 4.783 35.485 1.00 85.12 475 PRO A CA 1
ATOM 3782 C C . PRO A 1 475 ? -14.716 3.604 35.896 1.00 85.12 475 PRO A C 1
ATOM 3784 O O . PRO A 1 475 ? -15.204 2.514 36.154 1.00 85.12 475 PRO A O 1
ATOM 3787 N N . TYR A 1 476 ? -13.414 3.835 36.008 1.00 85.38 476 TYR A N 1
ATOM 3788 C CA . TYR A 1 476 ? -12.398 2.839 36.334 1.00 85.38 476 TYR A CA 1
ATOM 3789 C C . TYR A 1 476 ? -11.939 2.891 37.801 1.00 85.38 476 TYR A C 1
ATOM 3791 O O . TYR A 1 476 ? -10.930 2.277 38.136 1.00 85.38 476 TYR A O 1
ATOM 3799 N N . SER A 1 477 ? -12.642 3.609 38.685 1.00 90.81 477 SER A N 1
ATOM 3800 C CA . SER A 1 477 ? -12.321 3.632 40.119 1.00 90.81 477 SER A CA 1
ATOM 3801 C C . SER A 1 477 ? -12.338 2.228 40.718 1.00 90.81 477 SER A C 1
ATOM 3803 O O . SER A 1 477 ? -13.211 1.425 40.389 1.00 90.81 477 SER A O 1
ATOM 3805 N N . GLN A 1 478 ? -11.422 1.953 41.648 1.00 90.88 478 GLN A N 1
ATOM 3806 C CA . GLN A 1 478 ? -11.510 0.773 42.504 1.00 90.88 478 GLN A CA 1
ATOM 3807 C C . GLN A 1 478 ? -12.739 0.878 43.419 1.00 90.88 478 GLN A C 1
ATOM 3809 O O . GLN A 1 478 ? -13.080 1.971 43.883 1.00 90.88 478 GLN A O 1
ATOM 3814 N N . ASN A 1 479 ? -13.387 -0.258 43.683 1.00 92.31 479 ASN A N 1
ATOM 3815 C CA . ASN A 1 479 ? -14.408 -0.357 44.724 1.00 92.31 479 ASN A CA 1
ATOM 3816 C C . ASN A 1 479 ? -13.735 -0.422 46.092 1.00 92.31 479 ASN A C 1
ATOM 3818 O O . ASN A 1 479 ? -12.799 -1.199 46.283 1.00 92.31 479 ASN A O 1
ATOM 3822 N N . GLY A 1 480 ? -14.221 0.365 47.044 1.00 93.25 480 GLY A N 1
ATOM 3823 C CA . GLY A 1 480 ? -13.638 0.436 48.377 1.00 93.25 480 GLY A CA 1
ATOM 3824 C C . GLY A 1 480 ? -14.032 1.703 49.117 1.00 93.25 480 GLY A C 1
ATOM 3825 O O . GLY A 1 480 ? -14.793 2.529 48.607 1.00 93.25 480 GLY A O 1
ATOM 3826 N N . SER A 1 481 ? -13.496 1.844 50.323 1.00 93.62 481 SER A N 1
ATOM 3827 C CA . SER A 1 481 ? -13.655 3.036 51.147 1.00 93.62 481 SER A CA 1
ATOM 3828 C C . SER A 1 481 ? -12.303 3.699 51.363 1.00 93.62 481 SER A C 1
ATOM 3830 O O . SER A 1 481 ? -11.295 3.017 51.534 1.00 93.62 481 SER A O 1
ATOM 3832 N N . VAL A 1 482 ? -12.300 5.024 51.383 1.00 94.38 482 VAL A N 1
ATOM 3833 C CA . VAL A 1 482 ? -11.189 5.836 51.871 1.00 94.38 482 VAL A CA 1
ATOM 3834 C C . VAL A 1 482 ? -11.728 6.643 53.038 1.00 94.38 482 VAL A C 1
ATOM 3836 O O . VAL A 1 482 ? -12.693 7.397 52.877 1.00 94.38 482 VAL A O 1
ATOM 3839 N N . ASP A 1 483 ? -11.129 6.449 54.209 1.00 90.19 483 ASP A N 1
ATOM 3840 C CA . ASP A 1 483 ? -11.495 7.169 55.428 1.00 90.19 483 ASP A CA 1
ATOM 3841 C C . ASP A 1 483 ? -11.095 8.646 55.350 1.00 90.19 483 ASP A C 1
ATOM 3843 O O . ASP A 1 483 ? -10.530 9.109 54.359 1.00 90.19 483 ASP A O 1
ATOM 3847 N N . LYS A 1 484 ? -11.392 9.404 56.407 1.00 89.44 484 LYS A N 1
ATOM 3848 C CA . LYS A 1 484 ? -11.027 10.818 56.497 1.00 89.44 484 LYS A CA 1
ATOM 3849 C C . LYS A 1 484 ? -9.504 10.981 56.397 1.00 89.44 484 LYS A C 1
ATOM 3851 O O . LYS A 1 484 ? -8.765 10.547 57.278 1.00 89.44 484 LYS A O 1
ATOM 3856 N N . ARG A 1 485 ? -9.036 11.599 55.310 1.00 90.12 485 ARG A N 1
ATOM 3857 C CA . ARG A 1 485 ? -7.616 11.896 55.050 1.00 90.12 485 ARG A CA 1
ATOM 3858 C C . ARG A 1 485 ? -7.430 13.369 54.670 1.00 90.12 485 ARG A C 1
ATOM 3860 O O . ARG A 1 485 ? -8.373 13.944 54.119 1.00 90.12 485 ARG A O 1
ATOM 3867 N N . PRO A 1 486 ? -6.244 13.959 54.916 1.00 88.31 486 PRO A N 1
ATOM 3868 C CA . PRO A 1 486 ? -5.892 15.289 54.418 1.00 88.31 486 PRO A CA 1
ATOM 3869 C C . PRO A 1 486 ? -5.977 15.372 52.893 1.00 88.31 486 PRO A C 1
ATOM 3871 O O . PRO A 1 486 ? -5.862 14.353 52.205 1.00 88.31 486 PRO A O 1
ATOM 3874 N N . LEU A 1 487 ? -6.145 16.585 52.374 1.00 93.06 487 LEU A N 1
ATOM 3875 C CA . LEU A 1 487 ? -6.257 16.862 50.947 1.00 93.06 487 LEU A CA 1
ATOM 3876 C C . LEU A 1 487 ? -5.012 17.603 50.443 1.00 93.06 487 LEU A C 1
ATOM 3878 O O . LEU A 1 487 ? -4.590 18.593 51.034 1.00 93.06 487 LEU A O 1
ATOM 3882 N N . VAL A 1 488 ? -4.449 17.145 49.327 1.00 95.31 488 VAL A N 1
ATOM 3883 C CA . VAL A 1 488 ? -3.319 17.779 48.642 1.00 95.31 488 VAL A CA 1
ATOM 3884 C C . VAL A 1 488 ? -3.704 18.047 47.195 1.00 95.31 488 VAL A C 1
ATOM 3886 O O . VAL A 1 488 ? -4.053 17.129 46.456 1.00 95.31 488 VAL A O 1
ATOM 3889 N N . PHE A 1 489 ? -3.652 19.306 46.786 1.00 95.12 489 PHE A N 1
ATOM 3890 C CA . PHE A 1 489 ? -3.810 19.718 45.401 1.00 95.12 489 PHE A CA 1
ATOM 3891 C C . PHE A 1 489 ? -2.455 19.675 44.688 1.00 95.12 489 PHE A C 1
ATOM 3893 O O . PHE A 1 489 ? -1.476 20.201 45.211 1.00 95.12 489 PHE A O 1
ATOM 3900 N N . VAL A 1 490 ? -2.409 19.048 43.511 1.00 94.19 490 VAL A N 1
ATOM 3901 C CA . VAL A 1 490 ? -1.174 18.779 42.743 1.00 94.19 490 VAL A CA 1
ATOM 3902 C C . VAL A 1 490 ? -1.241 19.353 41.324 1.00 94.19 490 VAL A C 1
ATOM 3904 O O . VAL A 1 490 ? -0.742 18.752 40.379 1.00 94.19 490 VAL A O 1
ATOM 3907 N N . GLY A 1 491 ? -1.948 20.467 41.123 1.00 92.69 491 GLY A N 1
ATOM 3908 C CA . GLY A 1 491 ? -2.074 21.073 39.796 1.00 92.69 491 GLY A CA 1
ATOM 3909 C C . GLY A 1 491 ? -2.676 20.118 38.764 1.00 92.69 491 GLY A C 1
ATOM 3910 O O . GLY A 1 491 ? -3.789 19.625 38.952 1.00 92.69 491 GLY A O 1
ATOM 3911 N N . HIS A 1 492 ? -1.951 19.853 37.676 1.00 91.06 492 HIS A N 1
ATOM 3912 C CA . HIS A 1 492 ? -2.378 18.952 36.603 1.00 91.06 492 HIS A CA 1
ATOM 3913 C C . HIS A 1 492 ? -1.916 17.500 36.818 1.00 91.06 492 HIS A C 1
ATOM 3915 O O . HIS A 1 492 ? -2.182 16.647 35.974 1.00 91.06 492 HIS A O 1
ATOM 3921 N N . GLY A 1 493 ? -1.250 17.175 37.931 1.00 89.81 493 GLY A N 1
ATOM 3922 C CA . GLY A 1 493 ? -0.754 15.824 38.207 1.00 89.81 493 GLY A CA 1
ATOM 3923 C C . GLY A 1 493 ? 0.219 15.306 37.141 1.00 89.81 493 GLY A C 1
ATOM 3924 O O . GLY A 1 493 ? 0.258 14.102 36.875 1.00 89.81 493 GLY A O 1
ATOM 3925 N N . ILE A 1 494 ? 0.964 16.203 36.488 1.00 88.88 494 ILE A N 1
ATOM 3926 C CA . ILE A 1 494 ? 1.924 15.870 35.437 1.00 88.88 494 ILE A CA 1
ATOM 3927 C C . ILE A 1 494 ? 3.275 15.537 36.074 1.00 88.88 494 ILE A C 1
ATOM 3929 O O . ILE A 1 494 ? 3.825 16.307 36.855 1.00 88.88 494 ILE A O 1
ATOM 3933 N N . SER A 1 495 ? 3.836 14.392 35.684 1.00 86.38 495 SER A N 1
ATOM 3934 C CA . SER A 1 495 ? 5.237 14.045 35.931 1.00 86.38 495 SER A CA 1
ATOM 3935 C C . SER A 1 495 ? 5.884 13.647 34.599 1.00 86.38 495 SER A C 1
ATOM 3937 O O . SER A 1 495 ? 5.582 12.592 34.027 1.00 86.38 495 SER A O 1
ATOM 3939 N N . ALA A 1 496 ? 6.679 14.551 34.026 1.00 82.88 496 ALA A N 1
ATOM 3940 C CA . ALA A 1 496 ? 7.205 14.484 32.665 1.00 82.88 496 ALA A CA 1
ATOM 3941 C C . ALA A 1 496 ? 8.663 14.941 32.575 1.00 82.88 496 ALA A C 1
ATOM 3943 O O . ALA A 1 496 ? 9.149 15.716 33.394 1.00 82.88 496 ALA A O 1
ATOM 3944 N N . GLU A 1 497 ? 9.332 14.513 31.509 1.00 76.25 497 GLU A N 1
ATOM 3945 C CA . GLU A 1 497 ? 10.603 15.086 31.078 1.00 76.25 497 GLU A CA 1
ATOM 3946 C C . GLU A 1 497 ? 10.436 15.554 29.628 1.00 76.25 497 GLU A C 1
ATOM 3948 O O . GLU A 1 497 ? 10.167 14.737 28.741 1.00 76.25 497 GLU A O 1
ATOM 3953 N N . LEU A 1 498 ? 10.537 16.863 29.407 1.00 67.44 498 LEU A N 1
ATOM 3954 C CA . LEU A 1 498 ? 10.319 17.531 28.127 1.00 67.44 498 LEU A CA 1
ATOM 3955 C C . LEU A 1 498 ? 11.591 18.300 27.762 1.00 67.44 498 LEU A C 1
ATOM 3957 O O . LEU A 1 498 ? 12.019 19.153 28.526 1.00 67.44 498 LEU A O 1
ATOM 3961 N N . GLU A 1 499 ? 12.230 17.959 26.639 1.00 62.25 499 GLU A N 1
ATOM 3962 C CA . GLU A 1 499 ? 13.437 18.651 26.136 1.00 62.25 499 GLU A CA 1
ATOM 3963 C C . GLU A 1 499 ? 14.579 18.809 27.170 1.00 62.25 499 GLU A C 1
ATOM 3965 O O . GLU A 1 499 ? 15.357 19.755 27.135 1.00 62.25 499 GLU A O 1
ATOM 3970 N N . GLY A 1 500 ? 14.697 17.860 28.107 1.00 61.69 500 GLY A N 1
ATOM 3971 C CA . GLY A 1 500 ? 15.698 17.892 29.183 1.00 61.69 500 GLY A CA 1
ATOM 3972 C C . GLY A 1 500 ? 15.264 18.654 30.442 1.00 61.69 500 GLY A C 1
ATOM 3973 O O . GLY A 1 500 ? 15.987 18.635 31.436 1.00 61.69 500 GLY A O 1
ATOM 3974 N N . GLN A 1 501 ? 14.076 19.261 30.448 1.00 66.06 501 GLN A N 1
ATOM 3975 C CA . GLN A 1 501 ? 13.457 19.865 31.626 1.00 66.06 501 GLN A CA 1
ATOM 3976 C C . GLN A 1 501 ? 12.494 18.881 32.299 1.00 66.06 501 GLN A C 1
ATOM 3978 O O . GLN A 1 501 ? 11.679 18.224 31.646 1.00 66.06 501 GLN A O 1
ATOM 3983 N N . ARG A 1 502 ? 12.580 18.769 33.628 1.00 80.69 502 ARG A N 1
ATOM 3984 C CA . ARG A 1 502 ? 11.685 17.929 34.432 1.00 80.69 502 ARG A CA 1
ATOM 3985 C C . ARG A 1 502 ? 10.494 18.756 34.909 1.00 80.69 502 ARG A C 1
ATOM 3987 O O . ARG A 1 502 ? 10.673 19.726 35.635 1.00 80.69 502 ARG A O 1
ATOM 3994 N N . ILE A 1 503 ? 9.291 18.322 34.551 1.00 84.38 503 ILE A N 1
ATOM 3995 C CA . ILE A 1 503 ? 8.022 18.843 35.069 1.00 84.38 503 ILE A CA 1
ATOM 3996 C C . ILE A 1 503 ? 7.512 17.822 36.086 1.00 84.38 503 ILE A C 1
ATOM 3998 O O . ILE A 1 503 ? 7.294 16.667 35.728 1.00 84.38 503 ILE A O 1
ATOM 4002 N N . ASP A 1 504 ? 7.351 18.207 37.350 1.00 88.06 504 ASP A N 1
ATOM 4003 C CA . ASP A 1 504 ? 6.846 17.311 38.396 1.00 88.06 504 ASP A CA 1
ATOM 4004 C C . ASP A 1 504 ? 5.908 18.067 39.341 1.00 88.06 504 ASP A C 1
ATOM 4006 O O . ASP A 1 504 ? 6.353 18.661 40.319 1.00 88.06 504 ASP A O 1
ATOM 4010 N N . ASP A 1 505 ? 4.600 18.018 39.074 1.00 90.12 505 ASP A N 1
ATOM 4011 C CA . ASP A 1 505 ? 3.586 18.731 39.870 1.00 90.12 505 ASP A CA 1
ATOM 4012 C C . ASP A 1 505 ? 3.460 18.198 41.317 1.00 90.12 505 ASP A C 1
ATOM 4014 O O . ASP A 1 505 ? 2.755 18.766 42.150 1.00 90.12 505 ASP A O 1
ATOM 4018 N N . TYR A 1 506 ? 4.127 17.080 41.620 1.00 90.81 506 TYR A N 1
ATOM 4019 C CA . TYR A 1 506 ? 4.177 16.457 42.943 1.00 90.81 506 TYR A CA 1
ATOM 4020 C C . TYR A 1 506 ? 5.382 16.905 43.780 1.00 90.81 506 TYR A C 1
ATOM 4022 O O . TYR A 1 506 ? 5.509 16.456 44.923 1.00 90.81 506 TYR A O 1
ATOM 4030 N N . ALA A 1 507 ? 6.294 17.704 43.214 1.00 87.38 507 ALA A N 1
ATOM 4031 C CA . ALA A 1 507 ? 7.513 18.130 43.894 1.00 87.38 507 ALA A CA 1
ATOM 4032 C C . ALA A 1 507 ? 7.187 18.810 45.236 1.00 87.38 507 ALA A C 1
ATOM 4034 O O . ALA A 1 507 ? 6.301 19.656 45.311 1.00 87.38 507 ALA A O 1
ATOM 4035 N N . ASP A 1 508 ? 7.880 18.388 46.296 1.00 86.31 508 ASP A N 1
ATOM 4036 C CA . ASP A 1 508 ? 7.777 18.929 47.661 1.00 86.31 508 ASP A CA 1
ATOM 4037 C C . ASP A 1 508 ? 6.390 18.829 48.339 1.00 86.31 508 ASP A C 1
ATOM 4039 O O . ASP A 1 508 ? 6.153 19.445 49.381 1.00 86.31 508 ASP A O 1
ATOM 4043 N N . LEU A 1 509 ? 5.473 18.000 47.814 1.00 91.94 509 LEU A N 1
ATOM 4044 C CA . LEU A 1 509 ? 4.124 17.818 48.369 1.00 91.94 509 LEU A CA 1
ATOM 4045 C C . LEU A 1 509 ? 3.955 16.503 49.168 1.00 91.94 509 LEU A C 1
ATOM 4047 O O . LEU A 1 509 ? 4.321 15.422 48.693 1.00 91.94 509 LEU A O 1
ATOM 4051 N N . PRO A 1 510 ? 3.307 16.531 50.354 1.00 92.50 510 PRO A N 1
ATOM 4052 C CA . PRO A 1 510 ? 3.107 15.358 51.211 1.00 92.50 510 PRO A CA 1
ATOM 4053 C C . PRO A 1 510 ? 1.908 14.500 50.764 1.00 92.50 510 PRO A C 1
ATOM 4055 O O . PRO A 1 510 ? 0.877 14.432 51.431 1.00 92.50 510 PRO A O 1
ATOM 4058 N N . VAL A 1 511 ? 2.024 13.827 49.619 1.00 93.56 511 VAL A N 1
ATOM 4059 C CA . VAL A 1 511 ? 0.905 13.087 48.995 1.00 93.56 511 VAL A CA 1
ATOM 4060 C C . VAL A 1 511 ? 0.644 11.687 49.564 1.00 93.56 511 VAL A C 1
ATOM 4062 O O . VAL A 1 511 ? -0.446 11.136 49.387 1.00 93.56 511 VAL A O 1
ATOM 4065 N N . LYS A 1 512 ? 1.617 11.093 50.263 1.00 94.88 512 LYS A N 1
ATOM 4066 C CA . LYS A 1 512 ? 1.502 9.733 50.805 1.00 94.88 512 LYS A CA 1
ATOM 4067 C C . LYS A 1 512 ? 0.370 9.653 51.837 1.00 94.88 512 LYS A C 1
ATOM 4069 O O . LYS A 1 512 ? 0.405 10.316 52.867 1.00 94.88 512 LYS A O 1
ATOM 4074 N N . GLY A 1 513 ? -0.622 8.806 51.574 1.00 92.38 513 GLY A N 1
ATOM 4075 C CA . GLY A 1 513 ? -1.796 8.595 52.422 1.00 92.38 513 GLY A CA 1
ATOM 4076 C C . GLY A 1 513 ? -2.854 9.703 52.356 1.00 92.38 513 GLY A C 1
ATOM 4077 O O . GLY A 1 513 ? -3.846 9.613 53.079 1.00 92.38 513 GLY A O 1
ATOM 4078 N N . ALA A 1 514 ? -2.674 10.720 51.508 1.00 93.81 514 ALA A N 1
ATOM 4079 C CA . ALA A 1 514 ? -3.603 11.836 51.347 1.00 93.81 514 ALA A CA 1
ATOM 4080 C C . ALA A 1 514 ? -4.595 11.608 50.192 1.00 93.81 514 ALA A C 1
ATOM 4082 O O . ALA A 1 514 ? -4.377 10.773 49.309 1.00 93.81 514 ALA A O 1
ATOM 4083 N N . TRP A 1 515 ? -5.681 12.380 50.178 1.00 95.31 515 TRP A N 1
ATOM 4084 C CA . TRP A 1 515 ? -6.457 12.607 48.962 1.00 95.31 515 TRP A CA 1
ATOM 4085 C C . TRP A 1 515 ? -5.683 13.535 48.034 1.00 95.31 515 TRP A C 1
ATOM 4087 O O . TRP A 1 515 ? -5.266 14.610 48.451 1.00 95.31 515 TRP A O 1
ATOM 4097 N N . VAL A 1 516 ? -5.535 13.147 46.771 1.00 96.38 516 VAL A N 1
ATOM 4098 C CA . VAL A 1 516 ? -4.886 13.972 45.748 1.00 96.38 516 VAL A CA 1
ATOM 4099 C C . VAL A 1 516 ? -5.946 14.613 44.859 1.00 96.38 516 VAL A C 1
ATOM 4101 O O . VAL A 1 516 ? -6.670 13.903 44.163 1.00 96.38 516 VAL A O 1
ATOM 4104 N N . MET A 1 517 ? -6.042 15.942 44.866 1.00 96.50 517 MET A N 1
ATOM 4105 C CA . MET A 1 517 ? -6.882 16.710 43.944 1.00 96.50 517 MET A CA 1
ATOM 4106 C C . MET A 1 517 ? -6.070 17.208 42.752 1.00 96.50 517 MET A C 1
ATOM 4108 O O . MET A 1 517 ? -5.004 17.788 42.930 1.00 96.50 517 MET A O 1
ATOM 4112 N N . LEU A 1 518 ? -6.595 17.010 41.543 1.00 95.50 518 LEU A N 1
ATOM 4113 C CA . LEU A 1 518 ? -5.932 17.386 40.295 1.00 95.50 518 LEU A CA 1
ATOM 4114 C C . LEU A 1 518 ? -6.904 17.948 39.254 1.00 95.50 518 LEU A C 1
ATOM 4116 O O . LEU A 1 518 ? -8.090 17.601 39.225 1.00 95.50 518 LEU A O 1
ATOM 4120 N N . LEU A 1 519 ? -6.378 18.797 38.377 1.00 93.06 519 LEU A N 1
ATOM 4121 C CA . LEU A 1 519 ? -7.063 19.385 37.234 1.00 93.06 519 LEU A CA 1
ATOM 4122 C C . LEU A 1 519 ? -7.083 18.402 36.055 1.00 93.06 519 LEU A C 1
ATOM 4124 O O . LEU A 1 519 ? -6.046 17.931 35.589 1.00 93.06 519 LEU A O 1
ATOM 4128 N N . ARG A 1 520 ? -8.281 18.130 35.529 1.00 87.38 520 ARG A N 1
ATOM 4129 C CA . ARG A 1 520 ? -8.470 17.363 34.292 1.00 87.38 520 ARG A CA 1
ATOM 4130 C C . ARG A 1 520 ? -8.311 18.309 33.092 1.00 87.38 520 ARG A C 1
ATOM 4132 O O . ARG A 1 520 ? -9.254 18.999 32.734 1.00 87.38 520 ARG A O 1
ATOM 4139 N N . ASP A 1 521 ? -7.107 18.419 32.553 1.00 82.06 521 ASP A N 1
ATOM 4140 C CA . ASP A 1 521 ? -6.717 18.926 31.218 1.00 82.06 521 ASP A CA 1
ATOM 4141 C C . ASP A 1 521 ? -5.191 19.133 31.250 1.00 82.06 521 ASP A C 1
ATOM 4143 O O . ASP A 1 521 ? -4.544 18.847 32.258 1.00 82.06 521 ASP A O 1
ATOM 4147 N N . LEU A 1 522 ? -4.626 19.693 30.186 1.00 84.62 522 LEU A N 1
ATOM 4148 C CA . LEU A 1 522 ? -3.325 20.350 30.212 1.00 84.62 522 LEU A CA 1
ATOM 4149 C C . LEU A 1 522 ? -3.396 21.799 30.731 1.00 84.62 522 LEU A C 1
ATOM 4151 O O . LEU A 1 522 ? -4.460 22.425 30.659 1.00 84.62 522 LEU A O 1
ATOM 4155 N N . PRO A 1 523 ? -2.261 22.362 31.187 1.00 83.94 523 PRO A N 1
ATOM 4156 C CA . PRO A 1 523 ? -2.126 23.792 31.449 1.00 83.94 523 PRO A CA 1
ATOM 4157 C C . PRO A 1 523 ? -2.562 24.644 30.247 1.00 83.94 523 PRO A C 1
ATOM 4159 O O . PRO A 1 523 ? -2.293 24.320 29.089 1.00 83.94 523 PRO A O 1
ATOM 4162 N N . GLY A 1 524 ? -3.266 25.746 30.513 1.00 74.62 524 GLY A N 1
ATOM 4163 C CA . GLY A 1 524 ? -3.875 26.575 29.466 1.00 74.62 524 GLY A CA 1
ATOM 4164 C C . GLY A 1 524 ? -2.896 27.436 28.657 1.00 74.62 524 GLY A C 1
ATOM 4165 O O . GLY A 1 524 ? -3.270 27.882 27.576 1.00 74.62 524 GLY A O 1
ATOM 4166 N N . GLY A 1 525 ? -1.683 27.679 29.165 1.00 71.00 525 GLY A N 1
ATOM 4167 C CA . GLY A 1 525 ? -0.675 28.547 28.545 1.00 71.00 525 GLY A CA 1
ATOM 4168 C C . GLY A 1 525 ? 0.212 27.883 27.487 1.00 71.00 525 GLY A C 1
ATOM 4169 O O . GLY A 1 525 ? 1.158 28.520 27.046 1.00 71.00 525 GLY A O 1
ATOM 4170 N N . LEU A 1 526 ? -0.072 26.634 27.109 1.00 77.56 526 LEU A N 1
ATOM 4171 C CA . LEU A 1 526 ? 0.754 25.849 26.185 1.00 77.56 526 LEU A CA 1
ATOM 4172 C C . LEU A 1 526 ? 0.553 26.225 24.715 1.00 77.56 526 LEU A C 1
ATOM 4174 O O . LEU A 1 526 ? -0.591 26.381 24.263 1.00 77.56 526 LEU A O 1
ATOM 4178 N N . ASP A 1 527 ? 1.646 26.239 23.951 1.00 76.94 527 ASP A N 1
ATOM 4179 C CA . ASP A 1 527 ? 1.593 26.275 22.491 1.00 76.94 527 ASP A CA 1
ATOM 4180 C C . ASP A 1 527 ? 1.149 24.924 21.885 1.00 76.94 527 ASP A C 1
ATOM 4182 O O . ASP A 1 527 ? 0.909 23.936 22.585 1.00 76.94 527 ASP A O 1
ATOM 4186 N N . GLN A 1 528 ? 0.976 24.859 20.560 1.00 64.00 528 GLN A N 1
ATOM 4187 C CA . GLN A 1 528 ? 0.492 23.639 19.903 1.00 64.00 528 GLN A CA 1
ATOM 4188 C C . GLN A 1 528 ? 1.477 22.461 20.010 1.00 64.00 528 GLN A C 1
ATOM 4190 O O . GLN A 1 528 ? 1.030 21.319 20.142 1.00 64.00 528 GLN A O 1
ATOM 4195 N N . ALA A 1 529 ? 2.785 22.711 19.947 1.00 65.75 529 ALA A N 1
ATOM 4196 C CA . ALA A 1 529 ? 3.814 21.678 19.991 1.00 65.75 529 ALA A CA 1
ATOM 4197 C C . ALA A 1 529 ? 3.963 21.109 21.409 1.00 65.75 529 ALA A C 1
ATOM 4199 O O . ALA A 1 529 ? 3.928 19.890 21.590 1.00 65.75 529 ALA A O 1
ATOM 4200 N N . GLU A 1 530 ? 4.013 21.973 22.423 1.00 72.06 530 GLU A N 1
ATOM 4201 C CA . GLU A 1 530 ? 4.049 21.594 23.837 1.00 72.06 530 GLU A CA 1
ATOM 4202 C C . GLU A 1 530 ? 2.790 20.822 24.235 1.00 72.06 530 GLU A C 1
ATOM 4204 O O . GLU A 1 530 ? 2.849 19.799 24.923 1.00 72.06 530 GLU A O 1
ATOM 4209 N N . ARG A 1 531 ? 1.626 21.272 23.753 1.00 70.75 531 ARG A N 1
ATOM 4210 C CA . ARG A 1 531 ? 0.349 20.605 24.012 1.00 70.75 531 ARG A CA 1
ATOM 4211 C C . ARG A 1 531 ? 0.305 19.214 23.389 1.00 70.75 531 ARG A C 1
ATOM 4213 O O . ARG A 1 531 ? -0.209 18.294 24.019 1.00 70.75 531 ARG A O 1
ATOM 4220 N N . LEU A 1 532 ? 0.868 19.034 22.192 1.00 62.16 532 LEU A N 1
ATOM 4221 C CA . LEU A 1 532 ? 1.031 17.713 21.575 1.00 62.16 532 LEU A CA 1
ATOM 4222 C C . LEU A 1 532 ? 2.011 16.834 22.365 1.00 62.16 532 LEU A C 1
ATOM 4224 O O . LEU A 1 532 ? 1.735 15.649 22.558 1.00 62.16 532 LEU A O 1
ATOM 4228 N N . ALA A 1 533 ? 3.112 17.403 22.859 1.00 67.50 533 ALA A N 1
ATOM 4229 C CA . ALA A 1 533 ? 4.117 16.675 23.629 1.00 67.50 533 ALA A CA 1
ATOM 4230 C C . ALA A 1 533 ? 3.595 16.207 25.000 1.00 67.50 533 ALA A C 1
ATOM 4232 O O . ALA A 1 533 ? 3.857 15.074 25.409 1.00 67.50 533 ALA A O 1
ATOM 4233 N N . LEU A 1 534 ? 2.815 17.043 25.692 1.00 74.38 534 LEU A N 1
ATOM 4234 C CA . LEU A 1 534 ? 2.252 16.738 27.010 1.00 74.38 534 LEU A CA 1
ATOM 4235 C C . LEU A 1 534 ? 0.889 16.033 26.950 1.00 74.38 534 LEU A C 1
ATOM 4237 O O . LEU A 1 534 ? 0.451 15.490 27.962 1.00 74.38 534 LEU A O 1
ATOM 4241 N N . ALA A 1 535 ? 0.213 15.974 25.796 1.00 70.25 535 ALA A N 1
ATOM 4242 C CA . ALA A 1 535 ? -1.125 15.378 25.671 1.00 70.25 535 ALA A CA 1
ATOM 4243 C C . ALA A 1 535 ? -1.275 13.994 26.334 1.00 70.25 535 ALA A C 1
ATOM 4245 O O . ALA A 1 535 ? -2.259 13.795 27.050 1.00 70.25 535 ALA A O 1
ATOM 4246 N N . PRO A 1 536 ? -0.323 13.045 26.211 1.00 68.56 536 PRO A N 1
ATOM 4247 C CA . PRO A 1 536 ? -0.494 11.742 26.856 1.00 68.56 536 PRO A CA 1
ATOM 4248 C C . PRO A 1 536 ? -0.280 11.744 28.388 1.00 68.56 536 PRO A C 1
ATOM 4250 O O . PRO A 1 536 ? -0.390 10.691 29.019 1.00 68.56 536 PRO A O 1
ATOM 4253 N N . TRP A 1 537 ? 0.066 12.888 28.993 1.00 78.81 537 TRP A N 1
ATOM 4254 C CA . TRP A 1 537 ? 0.230 13.105 30.436 1.00 78.81 537 TRP A CA 1
ATOM 4255 C C . TRP A 1 537 ? -1.040 13.697 31.050 1.00 78.81 537 TRP A C 1
ATOM 4257 O O . TRP A 1 537 ? -1.285 13.506 32.235 1.00 78.81 537 TRP A O 1
ATOM 4267 N N . ALA A 1 538 ? -1.881 14.324 30.225 1.00 74.62 538 ALA A N 1
ATOM 4268 C CA . ALA A 1 538 ? -3.214 14.800 30.590 1.00 74.62 538 ALA A CA 1
ATOM 4269 C C . ALA A 1 538 ? -4.273 13.679 30.635 1.00 74.62 538 ALA A C 1
ATOM 4271 O O . ALA A 1 538 ? -5.437 13.934 30.947 1.00 74.62 538 ALA A O 1
ATOM 4272 N N . ASP A 1 539 ? -3.903 12.441 30.289 1.00 80.06 539 ASP A N 1
ATOM 4273 C CA . ASP A 1 539 ? -4.799 11.294 30.398 1.00 80.06 539 ASP A CA 1
ATOM 4274 C C . ASP A 1 539 ? -5.139 11.020 31.870 1.00 80.06 539 ASP A C 1
ATOM 4276 O O . ASP A 1 539 ? -4.276 10.711 32.695 1.00 80.06 539 ASP A O 1
ATOM 4280 N N . LEU A 1 540 ? -6.428 11.097 32.200 1.00 84.75 540 LEU A N 1
ATOM 4281 C CA . LEU A 1 540 ? -6.887 11.015 33.583 1.00 84.75 540 LEU A CA 1
ATOM 4282 C C . LEU A 1 540 ? -6.616 9.648 34.227 1.00 84.75 540 LEU A C 1
ATOM 4284 O O . LEU A 1 540 ? -6.445 9.566 35.444 1.00 84.75 540 LEU A O 1
ATOM 4288 N N . ARG A 1 541 ? -6.567 8.552 33.456 1.00 81.62 541 ARG A N 1
ATOM 4289 C CA . ARG A 1 541 ? -6.176 7.244 34.013 1.00 81.62 541 ARG A CA 1
ATOM 4290 C C . ARG A 1 541 ? -4.705 7.251 34.401 1.00 81.62 541 ARG A C 1
ATOM 4292 O O . ARG A 1 541 ? -4.359 6.737 35.463 1.00 81.62 541 ARG A O 1
ATOM 4299 N N . ARG A 1 542 ? -3.853 7.854 33.575 1.00 82.38 542 ARG A N 1
ATOM 4300 C CA . ARG A 1 542 ? -2.434 8.014 33.875 1.00 82.38 542 ARG A CA 1
ATOM 4301 C C . ARG A 1 542 ? -2.189 8.898 35.095 1.00 82.38 542 ARG A C 1
ATOM 4303 O O . ARG A 1 542 ? -1.417 8.495 35.957 1.00 82.38 542 ARG A O 1
ATOM 4310 N N . GLN A 1 543 ? -2.874 10.034 35.207 1.00 88.06 543 GLN A N 1
ATOM 4311 C CA . GLN A 1 543 ? -2.797 10.910 36.385 1.00 88.06 543 GLN A CA 1
ATOM 4312 C C . GLN A 1 543 ? -3.177 10.155 37.674 1.00 88.06 543 GLN A C 1
ATOM 4314 O O . GLN A 1 543 ? -2.496 10.251 38.694 1.00 88.06 543 GLN A O 1
ATOM 4319 N N . VAL A 1 544 ? -4.226 9.322 37.620 1.00 90.38 544 VAL A N 1
ATOM 4320 C CA . VAL A 1 544 ? -4.615 8.454 38.746 1.00 90.38 544 VAL A CA 1
ATOM 4321 C C . VAL A 1 544 ? -3.529 7.419 39.069 1.00 90.38 544 VAL A C 1
ATOM 4323 O O . VAL A 1 544 ? -3.245 7.181 40.243 1.00 90.38 544 VAL A O 1
ATOM 4326 N N . ALA A 1 545 ? -2.906 6.812 38.056 1.00 85.69 545 ALA A N 1
ATOM 4327 C CA . ALA A 1 545 ? -1.824 5.846 38.247 1.00 85.69 545 ALA A CA 1
ATOM 4328 C C . ALA A 1 545 ? -0.546 6.478 38.832 1.00 85.69 545 ALA A C 1
ATOM 4330 O O . ALA A 1 545 ? 0.157 5.826 39.608 1.00 85.69 545 ALA A O 1
ATOM 4331 N N . GLU A 1 546 ? -0.255 7.737 38.494 1.00 89.12 546 GLU A N 1
ATOM 4332 C CA . GLU A 1 546 ? 0.854 8.498 39.078 1.00 89.12 546 GLU A CA 1
ATOM 4333 C C . GLU A 1 546 ? 0.569 8.847 40.542 1.00 89.12 546 GLU A C 1
ATOM 4335 O O . GLU A 1 546 ? 1.374 8.540 41.418 1.00 89.12 546 GLU A O 1
ATOM 4340 N N . ALA A 1 547 ? -0.622 9.362 40.858 1.00 91.94 547 ALA A N 1
ATOM 4341 C CA . ALA A 1 547 ? -1.016 9.608 42.246 1.00 91.94 547 ALA A CA 1
ATOM 4342 C C . ALA A 1 547 ? -0.958 8.326 43.104 1.00 91.94 547 ALA A C 1
ATOM 4344 O O . ALA A 1 547 ? -0.452 8.352 44.229 1.00 91.94 547 ALA A O 1
ATOM 4345 N N . LYS A 1 548 ? -1.406 7.184 42.558 1.00 92.12 548 LYS A N 1
ATOM 4346 C CA . LYS A 1 548 ? -1.262 5.866 43.200 1.00 92.12 548 LYS A CA 1
ATOM 4347 C C . LYS A 1 548 ? 0.211 5.531 43.465 1.00 92.12 548 LYS A C 1
ATOM 4349 O O . LYS A 1 548 ? 0.535 5.080 44.560 1.00 92.12 548 LYS A O 1
ATOM 4354 N N . ALA A 1 549 ? 1.096 5.785 42.497 1.00 86.56 549 ALA A N 1
ATOM 4355 C CA . ALA A 1 549 ? 2.543 5.564 42.618 1.00 86.56 549 ALA A CA 1
ATOM 4356 C C . ALA A 1 549 ? 3.145 6.277 43.823 1.00 86.56 549 ALA A C 1
ATOM 4358 O O . ALA A 1 549 ? 3.955 5.716 44.555 1.00 86.56 549 ALA A O 1
ATOM 4359 N N . ARG A 1 550 ? 2.724 7.529 44.018 1.00 91.19 550 ARG A N 1
ATOM 4360 C CA . ARG A 1 550 ? 3.193 8.406 45.091 1.00 91.19 550 ARG A CA 1
ATOM 4361 C C . ARG A 1 550 ? 2.541 8.082 46.444 1.00 91.19 550 ARG A C 1
ATOM 4363 O O . ARG A 1 550 ? 2.810 8.749 47.440 1.00 91.19 550 ARG A O 1
ATOM 4370 N N . GLY A 1 551 ? 1.706 7.042 46.498 1.00 92.44 551 GLY A N 1
ATOM 4371 C CA . GLY A 1 551 ? 1.090 6.536 47.718 1.00 92.44 551 GLY A CA 1
ATOM 4372 C C . GLY A 1 551 ? -0.182 7.268 48.134 1.00 92.44 551 GLY A C 1
ATOM 4373 O O . GLY A 1 551 ? -0.522 7.215 49.314 1.00 92.44 551 GLY A O 1
ATOM 4374 N N . ALA A 1 552 ? -0.875 7.955 47.220 1.00 95.75 552 ALA A N 1
ATOM 4375 C CA . ALA A 1 552 ? -2.164 8.581 47.517 1.00 95.75 552 ALA A CA 1
ATOM 4376 C C . ALA A 1 552 ? -3.179 7.556 48.055 1.00 95.75 552 ALA A C 1
ATOM 4378 O O . ALA A 1 552 ? -3.223 6.413 47.602 1.00 95.75 552 ALA A O 1
ATOM 4379 N N . ALA A 1 553 ? -4.033 7.977 48.990 1.00 94.38 553 ALA A N 1
ATOM 4380 C CA . ALA A 1 553 ? -5.144 7.161 49.485 1.00 94.38 553 ALA A CA 1
ATOM 4381 C C . ALA A 1 553 ? -6.349 7.176 48.526 1.00 94.38 553 ALA A C 1
ATOM 4383 O O . ALA A 1 553 ? -7.106 6.209 48.459 1.00 94.38 553 ALA A O 1
ATOM 4384 N N . GLY A 1 554 ? -6.506 8.254 47.754 1.00 96.00 554 GLY A N 1
ATOM 4385 C CA . GLY A 1 554 ? -7.524 8.387 46.717 1.00 96.00 554 GLY A CA 1
ATOM 4386 C C . GLY A 1 554 ? -7.288 9.614 45.836 1.00 96.00 554 GLY A C 1
ATOM 4387 O O . GLY A 1 554 ? -6.481 10.479 46.175 1.00 96.00 554 GLY A O 1
ATOM 4388 N N . VAL A 1 555 ? -7.992 9.697 44.704 1.00 97.06 555 VAL A N 1
ATOM 4389 C CA . VAL A 1 555 ? -7.865 10.802 43.732 1.00 97.06 555 VAL A CA 1
ATOM 4390 C C . VAL A 1 555 ? -9.188 11.527 43.506 1.00 97.06 555 VAL A C 1
ATOM 4392 O O . VAL A 1 555 ? -10.245 10.906 43.393 1.00 97.06 555 VAL A O 1
ATOM 4395 N N . ILE A 1 556 ? -9.108 12.850 43.380 1.00 96.88 556 ILE A N 1
ATOM 4396 C CA . ILE A 1 556 ? -10.206 13.767 43.092 1.00 96.88 556 ILE A CA 1
ATOM 4397 C C . ILE A 1 556 ? -9.884 14.547 41.814 1.00 96.88 556 ILE A C 1
ATOM 4399 O O . ILE A 1 556 ? -8.993 15.389 41.790 1.00 96.88 556 ILE A O 1
ATOM 4403 N N . ALA A 1 557 ? -10.639 14.301 40.751 1.00 95.75 557 ALA A N 1
ATOM 4404 C CA . ALA A 1 557 ? -10.507 14.995 39.478 1.00 95.75 557 ALA A CA 1
ATOM 4405 C C . ALA A 1 557 ? -11.492 16.170 39.375 1.00 95.75 557 ALA A C 1
ATOM 4407 O O . ALA A 1 557 ? -12.714 15.991 39.412 1.00 95.75 557 ALA A O 1
ATOM 4408 N N . VAL A 1 558 ? -10.983 17.376 39.153 1.00 95.00 558 VAL A N 1
ATOM 4409 C CA . VAL A 1 558 ? -11.777 18.604 38.977 1.00 95.00 558 VAL A CA 1
ATOM 4410 C C . VAL A 1 558 ? -11.623 19.143 37.558 1.00 95.00 558 VAL A C 1
ATOM 4412 O O . VAL A 1 558 ? -10.594 18.946 36.922 1.00 95.00 558 VAL A O 1
ATOM 4415 N N . THR A 1 559 ? -12.676 19.740 36.997 1.00 91.69 559 THR A N 1
ATOM 4416 C CA . THR A 1 559 ? -12.578 20.424 35.696 1.00 91.69 559 THR A CA 1
ATOM 4417 C C . THR A 1 559 ? -12.080 21.841 35.954 1.00 91.69 559 THR A C 1
ATOM 4419 O O . THR A 1 559 ? -12.760 22.554 36.689 1.00 91.69 559 THR A O 1
ATOM 4422 N N . PRO A 1 560 ? -10.953 22.278 35.363 1.00 86.88 560 PRO A N 1
ATOM 4423 C CA . PRO A 1 560 ? -10.527 23.662 35.503 1.00 86.88 560 PRO A CA 1
ATOM 4424 C C . PRO A 1 560 ? -11.570 24.614 34.887 1.00 86.88 560 PRO A C 1
ATOM 4426 O O . PRO A 1 560 ? -12.099 24.325 33.806 1.00 86.88 560 PRO A O 1
ATOM 4429 N N . PRO A 1 561 ? -11.868 25.759 35.524 1.00 81.31 561 PRO A N 1
ATOM 4430 C CA . PRO A 1 561 ? -12.743 26.771 34.945 1.00 81.31 561 PRO A CA 1
ATOM 4431 C C . PRO A 1 561 ? -12.253 27.221 33.563 1.00 81.31 561 PRO A C 1
ATOM 4433 O O . PRO A 1 561 ? -11.071 27.491 33.364 1.00 81.31 561 PRO A O 1
ATOM 4436 N N . GLY A 1 562 ? -13.168 27.298 32.593 1.00 71.62 562 GLY A N 1
ATOM 4437 C CA . GLY A 1 562 ? -12.846 27.667 31.209 1.00 71.62 562 GLY A CA 1
ATOM 4438 C C . GLY A 1 562 ? -12.302 26.528 30.3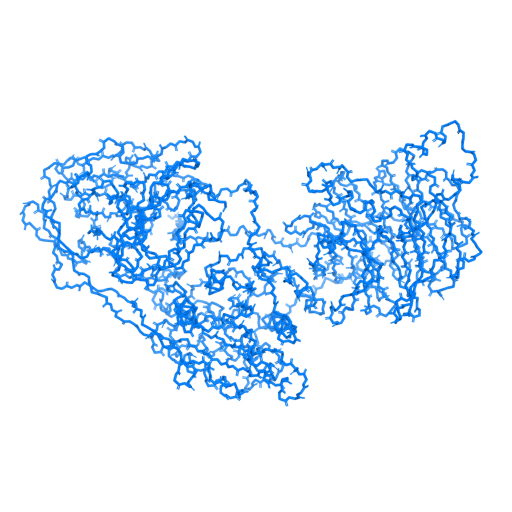37 1.00 71.62 562 GLY A C 1
ATOM 4439 O O . GLY A 1 562 ? -12.095 26.739 29.143 1.00 71.62 562 GLY A O 1
ATOM 4440 N N . ALA A 1 563 ? -12.123 25.321 30.882 1.00 72.06 563 ALA A N 1
ATOM 4441 C CA . ALA A 1 563 ? -11.784 24.149 30.083 1.00 72.06 563 ALA A CA 1
ATOM 4442 C C . ALA A 1 563 ? -12.941 23.748 29.149 1.00 72.06 563 ALA A C 1
ATOM 4444 O O . ALA A 1 563 ? -14.116 23.926 29.472 1.00 72.06 563 ALA A O 1
ATOM 4445 N N . GLY A 1 564 ? -12.624 23.164 27.988 1.00 66.69 564 GLY A N 1
ATOM 4446 C CA . GLY A 1 564 ? -13.594 22.830 26.926 1.00 66.69 564 GLY A CA 1
ATOM 4447 C C . GLY A 1 564 ? -14.617 21.732 27.269 1.00 66.69 564 GLY A C 1
ATOM 4448 O O . GLY A 1 564 ? -15.350 21.266 26.392 1.00 66.69 564 GLY A O 1
ATOM 4449 N N . PHE A 1 565 ? -14.682 21.292 28.529 1.00 73.62 565 PHE A N 1
ATOM 4450 C CA . PHE A 1 565 ? -15.578 20.235 28.986 1.00 73.62 565 PHE A CA 1
ATOM 4451 C C . PHE A 1 565 ? -16.999 20.757 29.204 1.00 73.62 565 PHE A C 1
ATOM 4453 O O . PHE A 1 565 ? -17.237 21.776 29.840 1.00 73.62 565 PHE A O 1
ATOM 4460 N N . LYS A 1 566 ? -17.986 20.005 28.711 1.00 65.12 566 LYS A N 1
ATOM 4461 C CA . LYS A 1 566 ? -19.405 20.400 28.771 1.00 65.12 566 LYS A CA 1
ATOM 4462 C C . LYS A 1 566 ? -20.117 19.993 30.062 1.00 65.12 566 LYS A C 1
ATOM 4464 O O . LYS A 1 566 ? -21.248 20.410 30.281 1.00 65.12 566 LYS A O 1
ATOM 4469 N N . LYS A 1 567 ? -19.503 19.122 30.866 1.00 79.88 567 LYS A N 1
ATOM 4470 C CA . LYS A 1 567 ? -19.982 18.715 32.189 1.00 79.88 567 LYS A CA 1
ATOM 4471 C C . LYS A 1 567 ? -18.809 18.730 33.153 1.00 79.88 567 LYS A C 1
ATOM 4473 O O . LYS A 1 567 ? -17.748 18.204 32.828 1.00 79.88 567 LYS A O 1
ATOM 4478 N N . GLU A 1 568 ? -19.048 19.255 34.347 1.00 86.69 568 GLU A N 1
ATOM 4479 C CA . GLU A 1 568 ? -18.067 19.221 35.426 1.00 86.69 568 GLU A CA 1
ATOM 4480 C C . GLU A 1 568 ? -17.879 17.822 36.004 1.00 86.69 568 GLU A C 1
ATOM 4482 O O . GLU A 1 568 ? -16.850 17.572 36.591 1.00 86.69 568 GLU A O 1
ATOM 4487 N N . LEU A 1 569 ? -18.797 16.868 35.857 1.00 91.19 569 LEU A N 1
ATOM 4488 C CA . LEU A 1 569 ? -18.585 15.492 36.336 1.00 91.19 569 LEU A CA 1
ATOM 4489 C C . LEU A 1 569 ? -18.193 14.569 35.183 1.00 91.19 569 LEU A C 1
ATOM 4491 O O . LEU A 1 569 ? -18.763 14.656 34.091 1.00 91.19 569 LEU A O 1
ATOM 4495 N N . VAL A 1 570 ? -17.238 13.670 35.433 1.00 87.56 570 VAL A N 1
ATOM 4496 C CA . VAL A 1 570 ? -16.842 12.643 34.463 1.00 87.56 570 VAL A CA 1
ATOM 4497 C C . VAL A 1 570 ? -17.978 11.612 34.358 1.00 87.56 570 VAL A C 1
ATOM 4499 O O . VAL A 1 570 ? -18.411 11.075 35.382 1.00 87.56 570 VAL A O 1
ATOM 4502 N N . PRO A 1 571 ? -18.511 11.336 33.153 1.00 82.19 571 PRO A N 1
ATOM 4503 C CA . PRO A 1 571 ? -19.612 10.393 32.985 1.00 82.19 571 PRO A CA 1
ATOM 4504 C C . PRO A 1 571 ? -19.164 8.950 33.254 1.00 82.19 571 PRO A C 1
ATOM 4506 O O . PRO A 1 571 ? -18.051 8.570 32.906 1.00 82.19 571 PRO A O 1
ATOM 4509 N N . LEU A 1 572 ? -20.058 8.122 33.810 1.00 80.44 572 LEU A N 1
ATOM 4510 C CA . LEU A 1 572 ? -19.842 6.678 33.974 1.00 80.44 572 LEU A CA 1
ATOM 4511 C C . LEU A 1 572 ? -20.022 5.925 32.650 1.00 80.44 572 LEU A C 1
ATOM 4513 O O . LEU A 1 572 ? -21.019 5.237 32.435 1.00 80.44 572 LEU A O 1
ATOM 4517 N N . THR A 1 573 ? -19.062 6.069 31.747 1.00 70.25 573 THR A N 1
ATOM 4518 C CA . THR A 1 573 ? -19.022 5.348 30.469 1.00 70.25 573 THR A CA 1
ATOM 4519 C C . THR A 1 573 ? -17.746 4.520 30.385 1.00 70.25 573 THR A C 1
ATOM 4521 O O . THR A 1 573 ? -16.685 4.985 30.799 1.00 70.25 573 THR A O 1
ATOM 4524 N N . VAL A 1 574 ? -17.842 3.291 29.870 1.00 64.75 574 VAL A N 1
ATOM 4525 C CA . VAL A 1 574 ? -16.662 2.448 29.621 1.00 64.75 574 VAL A CA 1
ATOM 4526 C C . VAL A 1 574 ? -15.868 3.085 28.487 1.00 64.75 574 VAL A C 1
ATOM 4528 O O . VAL A 1 574 ? -16.399 3.281 27.399 1.00 64.75 574 VAL A O 1
ATOM 4531 N N . GLN A 1 575 ? -14.616 3.435 28.766 1.00 54.16 575 GLN A N 1
ATOM 4532 C CA . GLN A 1 575 ? -13.655 3.920 27.779 1.00 54.16 575 GLN A CA 1
ATOM 4533 C C . GLN A 1 575 ? -12.406 3.045 27.868 1.00 54.16 575 GLN A C 1
ATOM 4535 O O . GLN A 1 575 ? -11.765 2.989 28.927 1.00 54.16 575 GLN A O 1
ATOM 4540 N N . GLY A 1 576 ? -12.094 2.349 26.773 1.00 55.06 576 GLY A N 1
ATOM 4541 C CA . GLY A 1 576 ? -10.972 1.417 26.688 1.00 55.06 576 GLY A CA 1
ATOM 4542 C C . GLY A 1 576 ? -11.135 0.199 27.601 1.00 55.06 576 GLY A C 1
ATOM 4543 O O . GLY A 1 576 ? -12.194 -0.422 27.650 1.00 55.06 576 GLY A O 1
ATOM 4544 N N . THR A 1 577 ? -10.078 -0.149 28.339 1.00 55.31 577 THR A N 1
ATOM 4545 C CA . THR A 1 577 ? -10.032 -1.379 29.143 1.00 55.31 577 THR A CA 1
ATOM 4546 C C . THR A 1 577 ? -10.998 -1.337 30.333 1.00 55.31 577 THR A C 1
ATOM 4548 O O . THR A 1 577 ? -11.143 -0.322 31.023 1.00 55.31 577 THR A O 1
ATOM 4551 N N . ALA A 1 57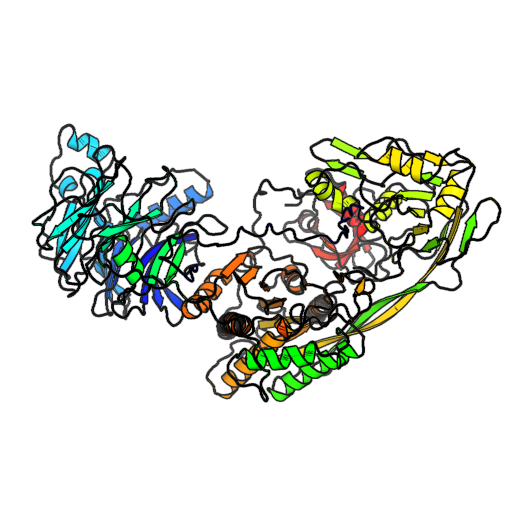8 ? -11.621 -2.480 30.633 1.00 59.34 578 ALA A N 1
ATOM 4552 C CA . ALA A 1 578 ? -12.488 -2.643 31.803 1.00 59.34 578 ALA A CA 1
ATOM 4553 C C . ALA A 1 578 ? -11.713 -2.704 33.139 1.00 59.34 578 ALA A C 1
ATOM 4555 O O . ALA A 1 578 ? -12.322 -2.732 34.207 1.00 59.34 578 ALA A O 1
ATOM 4556 N N . GLN A 1 579 ? -10.375 -2.716 33.102 1.00 66.38 579 GLN A N 1
ATOM 4557 C CA . GLN A 1 579 ? -9.550 -2.858 34.299 1.00 66.38 579 GLN A CA 1
ATOM 4558 C C . GLN A 1 579 ? -9.677 -1.628 35.211 1.00 66.38 579 GLN A C 1
ATOM 4560 O O . GLN A 1 579 ? -9.601 -0.477 34.757 1.00 66.38 579 GLN A O 1
ATOM 4565 N N . ARG A 1 580 ? -9.854 -1.885 36.512 1.00 79.12 580 ARG A N 1
ATOM 4566 C CA . ARG A 1 580 ? -9.897 -0.854 37.556 1.00 79.12 580 ARG A CA 1
ATOM 4567 C C . ARG A 1 580 ? -8.504 -0.266 37.789 1.00 79.12 580 ARG A C 1
ATOM 4569 O O . ARG A 1 580 ? -7.499 -0.961 37.680 1.00 79.12 580 ARG A O 1
ATOM 4576 N N . ALA A 1 581 ? -8.445 1.005 38.175 1.00 78.38 581 ALA A N 1
ATOM 4577 C CA . ALA A 1 581 ? -7.199 1.720 38.456 1.00 78.38 581 ALA A CA 1
ATOM 4578 C C . ALA A 1 581 ? -6.479 1.233 39.728 1.00 78.38 581 ALA A C 1
ATOM 4580 O O . ALA A 1 581 ? -5.351 1.643 39.991 1.00 78.38 581 ALA A O 1
ATOM 4581 N N . GLY A 1 582 ? -7.111 0.372 40.535 1.00 84.44 582 GLY A N 1
ATOM 4582 C CA . GLY A 1 582 ? -6.558 -0.089 41.812 1.00 84.44 582 GLY A CA 1
ATOM 4583 C C . GLY A 1 582 ? -6.454 1.011 42.876 1.00 84.44 582 GLY A C 1
ATOM 4584 O O . GLY A 1 582 ? -5.770 0.818 43.873 1.00 84.44 582 GLY A O 1
ATOM 4585 N N . LEU A 1 583 ? -7.111 2.156 42.664 1.00 91.81 583 LEU A N 1
ATOM 4586 C CA . LEU A 1 583 ? -7.239 3.256 43.616 1.00 91.81 583 LEU A CA 1
ATOM 4587 C C . LEU A 1 583 ? -8.664 3.827 43.551 1.00 91.81 583 LEU A C 1
ATOM 4589 O O . LEU A 1 583 ? -9.287 3.827 42.482 1.00 91.81 583 LEU A O 1
ATOM 4593 N N . VAL A 1 584 ? -9.189 4.293 44.687 1.00 95.19 584 VAL A N 1
ATOM 4594 C CA . VAL A 1 584 ? -10.474 5.003 44.725 1.00 95.19 584 VAL A CA 1
ATOM 4595 C C . VAL A 1 584 ? -10.291 6.370 44.071 1.00 95.19 584 VAL A C 1
ATOM 4597 O O . VAL A 1 584 ? -9.471 7.175 44.508 1.00 95.19 584 VAL A O 1
ATOM 4600 N N . ALA A 1 585 ? -11.048 6.629 43.007 1.00 95.19 585 ALA A N 1
ATOM 4601 C CA . ALA A 1 585 ? -10.947 7.853 42.230 1.00 95.19 585 ALA A CA 1
ATOM 4602 C C . ALA A 1 585 ? -12.333 8.403 41.885 1.00 95.19 585 ALA A C 1
ATOM 4604 O O . ALA A 1 585 ? -13.225 7.685 41.427 1.00 95.19 585 ALA A O 1
ATOM 4605 N N . LEU A 1 586 ? -12.520 9.701 42.080 1.00 96.12 586 LEU A N 1
ATOM 4606 C CA . LEU A 1 586 ? -13.790 10.379 41.860 1.00 96.12 586 LEU A CA 1
ATOM 4607 C C . LEU A 1 586 ? -13.582 11.709 41.143 1.00 96.12 586 LEU A C 1
ATOM 4609 O O . LEU A 1 586 ? -12.492 12.264 41.139 1.00 96.12 586 LEU A O 1
ATOM 4613 N N . SER A 1 587 ? -14.636 12.211 40.515 1.00 96.00 587 SER A N 1
ATOM 4614 C CA . SER A 1 587 ? -14.709 13.576 40.006 1.00 96.00 587 SER A CA 1
ATOM 4615 C C . SER A 1 587 ? -15.701 14.379 40.829 1.00 96.00 587 SER A C 1
ATOM 4617 O O . SER A 1 587 ? -16.712 13.829 41.276 1.00 96.00 587 SER A O 1
ATOM 4619 N N . ILE A 1 588 ? -15.419 15.663 41.024 1.00 96.12 588 ILE A N 1
ATOM 4620 C CA . ILE A 1 588 ? -16.301 16.588 41.741 1.00 96.12 588 ILE A CA 1
ATOM 4621 C C . ILE A 1 588 ? -16.582 17.836 40.909 1.00 96.12 588 ILE A C 1
ATOM 4623 O O . ILE A 1 588 ? -15.863 18.145 39.956 1.00 96.12 588 ILE A O 1
ATOM 4627 N N . THR A 1 589 ? -17.657 18.521 41.278 1.00 95.44 589 THR A N 1
ATOM 4628 C CA . THR A 1 589 ? -18.028 19.839 40.754 1.00 95.44 589 THR A CA 1
ATOM 4629 C C . THR A 1 589 ? -17.147 20.946 41.321 1.00 95.44 589 THR A C 1
ATOM 4631 O O . THR A 1 589 ? -16.582 20.799 42.406 1.00 95.44 589 THR A O 1
ATOM 4634 N N . THR A 1 590 ? -17.094 22.079 40.621 1.00 93.81 590 THR A N 1
ATOM 4635 C CA . THR A 1 590 ? -16.438 23.317 41.066 1.00 93.81 590 THR A CA 1
ATOM 4636 C C . THR A 1 590 ? -16.949 23.729 42.443 1.00 93.81 590 THR A C 1
ATOM 4638 O O . THR A 1 590 ? -16.164 23.981 43.345 1.00 93.81 590 THR A O 1
ATOM 4641 N N . ARG A 1 591 ? -18.271 23.657 42.654 1.00 93.19 591 ARG A N 1
ATOM 4642 C CA . ARG A 1 591 ? -18.912 23.966 43.941 1.00 93.19 591 ARG A CA 1
ATOM 4643 C C . ARG A 1 591 ? -18.348 23.147 45.102 1.00 93.19 591 ARG A C 1
ATOM 4645 O O . ARG A 1 591 ? -18.098 23.686 46.175 1.00 93.19 591 ARG A O 1
ATOM 4652 N N . LEU A 1 592 ? -18.199 21.837 44.906 1.00 93.94 592 LEU A N 1
ATOM 4653 C CA . LEU A 1 592 ? -17.648 20.958 45.934 1.00 93.94 592 LEU A CA 1
ATOM 4654 C C . LEU A 1 592 ? -16.141 21.194 46.112 1.00 93.94 592 LEU A C 1
ATOM 4656 O O . LEU A 1 592 ? -15.655 21.172 47.237 1.00 93.94 592 LEU A O 1
ATOM 4660 N N . ALA A 1 593 ? -15.409 21.454 45.027 1.00 94.25 593 ALA A N 1
ATOM 4661 C CA . ALA A 1 593 ? -13.988 21.781 45.099 1.00 94.25 593 ALA A CA 1
ATOM 4662 C C . ALA A 1 593 ? -13.750 23.058 45.919 1.00 94.25 593 ALA A C 1
ATOM 4664 O O . ALA A 1 593 ? -12.953 23.035 46.851 1.00 94.25 593 ALA A O 1
ATOM 4665 N N . ASP A 1 594 ? -14.501 24.125 45.650 1.00 93.75 594 ASP A N 1
ATOM 4666 C CA . ASP A 1 594 ? -14.402 25.393 46.375 1.00 93.75 594 ASP A CA 1
ATOM 4667 C C . ASP A 1 594 ? -14.751 25.234 47.861 1.00 93.75 594 ASP A C 1
ATOM 4669 O O . ASP A 1 594 ? -14.092 25.822 48.716 1.00 93.75 594 ASP A O 1
ATOM 4673 N N . GLU A 1 595 ? -15.727 24.385 48.213 1.00 91.69 595 GLU A N 1
ATOM 4674 C CA . GLU A 1 595 ? -16.019 24.099 49.625 1.00 91.69 595 GLU A CA 1
ATOM 4675 C C . GLU A 1 595 ? -14.847 23.409 50.337 1.00 91.69 595 GLU A C 1
ATOM 4677 O O . GLU A 1 595 ? -14.575 23.726 51.499 1.00 91.69 595 GLU A O 1
ATOM 4682 N N . LEU A 1 596 ? -14.151 22.498 49.649 1.00 91.19 596 LEU A N 1
ATOM 4683 C CA . LEU A 1 596 ? -12.967 21.820 50.180 1.00 91.19 596 LEU A CA 1
ATOM 4684 C C . LEU A 1 596 ? -11.759 22.759 50.291 1.00 91.19 596 LEU A C 1
ATOM 4686 O O . LEU A 1 596 ? -10.973 22.608 51.219 1.00 91.19 596 LEU A O 1
ATOM 4690 N N . LEU A 1 597 ? -11.614 23.717 49.374 1.00 92.88 597 LEU A N 1
ATOM 4691 C CA . LEU A 1 597 ? -10.472 24.636 49.306 1.00 92.88 597 LEU A CA 1
ATOM 4692 C C . LEU A 1 597 ? -10.614 25.867 50.209 1.00 92.88 597 LEU A C 1
ATOM 4694 O O . LEU A 1 597 ? -9.608 26.431 50.637 1.00 92.88 597 LEU A O 1
ATOM 4698 N N . ARG A 1 598 ? -11.847 26.260 50.545 1.00 90.50 598 ARG A N 1
ATOM 4699 C CA . ARG A 1 598 ? -12.153 27.474 51.316 1.00 90.50 598 ARG A CA 1
ATOM 4700 C C . ARG A 1 598 ? -11.334 27.638 52.610 1.00 90.50 598 ARG A C 1
ATOM 4702 O O . ARG A 1 598 ? -10.911 28.761 52.865 1.00 90.50 598 ARG A O 1
ATOM 4709 N N . PRO A 1 599 ? -11.062 26.598 53.424 1.00 88.12 599 PRO A N 1
ATOM 4710 C CA . PRO A 1 599 ? -10.257 26.767 54.644 1.00 88.12 599 PRO A CA 1
ATOM 4711 C C . PRO A 1 599 ? -8.787 27.100 54.393 1.00 88.12 599 PRO A C 1
ATOM 4713 O O . PRO A 1 599 ? -8.141 27.664 55.263 1.00 88.12 599 PRO A O 1
ATOM 4716 N N . ALA A 1 600 ? -8.275 26.812 53.196 1.00 89.50 600 ALA A N 1
ATOM 4717 C CA . ALA A 1 600 ? -6.957 27.261 52.763 1.00 89.50 600 ALA A CA 1
ATOM 4718 C C . ALA A 1 600 ? -6.980 28.675 52.142 1.00 89.50 600 ALA A C 1
ATOM 4720 O O . ALA A 1 600 ? -5.982 29.105 51.575 1.00 89.50 600 ALA A O 1
ATOM 4721 N N . GLY A 1 601 ? -8.111 29.391 52.217 1.00 91.38 601 GLY A N 1
ATOM 4722 C CA . GLY A 1 601 ? -8.239 30.768 51.735 1.00 91.38 601 GLY A CA 1
ATOM 4723 C C . GLY A 1 601 ? -8.226 30.920 50.212 1.00 91.38 601 GLY A C 1
ATOM 4724 O O . GLY A 1 601 ? -7.914 32.001 49.728 1.00 91.38 601 GLY A O 1
ATOM 4725 N N . THR A 1 602 ? -8.546 29.863 49.455 1.00 93.69 602 THR A N 1
ATOM 4726 C CA . THR A 1 602 ? -8.530 29.882 47.981 1.00 93.69 602 THR A CA 1
ATOM 4727 C C . THR A 1 602 ? -9.741 29.172 47.361 1.00 93.69 602 THR A C 1
ATOM 4729 O O . THR A 1 602 ? -10.595 28.628 48.065 1.00 93.69 602 THR A O 1
ATOM 4732 N N . ASN A 1 603 ? -9.823 29.179 46.030 1.00 94.06 603 ASN A N 1
ATOM 4733 C CA . ASN A 1 603 ? -10.841 28.508 45.220 1.00 94.06 603 ASN A CA 1
ATOM 4734 C C . ASN A 1 603 ? -10.228 27.872 43.956 1.00 94.06 603 ASN A C 1
ATOM 4736 O O . ASN A 1 603 ? -9.064 28.092 43.610 1.00 94.06 603 ASN A O 1
ATOM 4740 N N . LEU A 1 604 ? -11.020 27.076 43.235 1.00 92.50 604 LEU A N 1
ATOM 4741 C CA . LEU A 1 604 ? -10.556 26.332 42.065 1.00 92.50 604 LEU A CA 1
ATOM 4742 C C . LEU A 1 604 ? -10.100 27.248 40.918 1.00 92.50 604 LEU A C 1
ATOM 4744 O O . LEU A 1 604 ? -9.182 26.890 40.179 1.00 92.50 604 LEU A O 1
ATOM 4748 N N . ALA A 1 605 ? -10.721 28.418 40.747 1.00 90.94 605 ALA A N 1
ATOM 4749 C CA . ALA A 1 605 ? -10.359 29.362 39.689 1.00 90.94 605 ALA A CA 1
ATOM 4750 C C . ALA A 1 605 ? -8.985 30.003 39.932 1.00 90.94 605 ALA A C 1
ATOM 4752 O O . ALA A 1 605 ? -8.202 30.161 38.992 1.00 90.94 605 ALA A O 1
ATOM 4753 N N . GLU A 1 606 ? -8.673 30.331 41.185 1.00 91.69 606 GLU A N 1
ATOM 4754 C CA . GLU A 1 606 ? -7.362 30.834 41.597 1.00 91.69 606 GLU A CA 1
ATOM 4755 C C . GLU A 1 606 ? -6.268 29.787 41.410 1.00 91.69 606 GLU A C 1
ATOM 4757 O O . GLU A 1 606 ? -5.255 30.088 40.776 1.00 91.69 606 GLU A O 1
ATOM 4762 N N . LEU A 1 607 ? -6.503 28.550 41.858 1.00 91.00 607 LEU A N 1
ATOM 4763 C CA . LEU A 1 607 ? -5.557 27.448 41.668 1.00 91.00 607 LEU A CA 1
ATOM 4764 C C . LEU A 1 607 ? -5.340 27.124 40.186 1.00 91.00 607 LEU A C 1
ATOM 4766 O O . LEU A 1 607 ? -4.202 27.018 39.736 1.00 91.00 607 LEU A O 1
ATOM 4770 N N . ALA A 1 608 ? -6.407 27.052 39.385 1.00 89.00 608 ALA A N 1
ATOM 4771 C CA . ALA A 1 608 ? -6.287 26.839 37.942 1.00 89.00 608 ALA A CA 1
ATOM 4772 C C . ALA A 1 608 ? -5.533 27.980 37.241 1.00 89.00 608 ALA A C 1
ATOM 4774 O O . ALA A 1 608 ? -4.859 27.744 36.240 1.00 89.00 608 ALA A O 1
ATOM 4775 N N . ARG A 1 609 ? -5.622 29.217 37.751 1.00 88.00 609 ARG A N 1
ATOM 4776 C CA . ARG A 1 609 ? -4.824 30.348 37.260 1.00 88.00 609 ARG A CA 1
ATOM 4777 C C . ARG A 1 609 ? -3.353 30.231 37.663 1.00 88.00 609 ARG A C 1
ATOM 4779 O O . ARG A 1 609 ? -2.502 30.539 36.833 1.00 88.00 609 ARG A O 1
ATOM 4786 N N . ALA A 1 610 ? -3.067 29.781 38.883 1.00 87.06 610 ALA A N 1
ATOM 4787 C CA . ALA A 1 610 ? -1.706 29.548 39.363 1.00 87.06 610 ALA A CA 1
ATOM 4788 C C . ALA A 1 610 ? -1.002 28.408 38.600 1.00 87.06 610 ALA A C 1
ATOM 4790 O O . ALA A 1 610 ? 0.193 28.494 38.343 1.00 87.06 610 ALA A O 1
ATOM 4791 N N . CYS A 1 611 ? -1.745 27.391 38.151 1.00 86.56 611 CYS A N 1
ATOM 4792 C CA . CYS A 1 611 ? -1.218 26.246 37.395 1.00 86.56 611 CYS A CA 1
ATOM 4793 C C . CYS A 1 611 ? -1.231 26.418 35.862 1.00 86.56 611 CYS A C 1
ATOM 4795 O O . CYS A 1 611 ? -1.281 25.432 35.128 1.00 86.56 611 CYS A O 1
ATOM 4797 N N . ARG A 1 612 ? -1.250 27.650 35.330 1.00 82.25 612 ARG A N 1
ATOM 4798 C CA . ARG A 1 612 ? -1.399 27.876 33.874 1.00 82.25 612 ARG A CA 1
ATOM 4799 C C . ARG A 1 612 ? -0.180 27.497 33.038 1.00 82.25 612 ARG A C 1
ATOM 4801 O O . ARG A 1 612 ? -0.344 27.307 31.831 1.00 82.25 612 ARG A O 1
ATOM 4808 N N . LEU A 1 613 ? 0.994 27.415 33.660 1.00 77.94 613 LEU A N 1
ATOM 4809 C CA . LEU A 1 613 ? 2.265 27.092 33.017 1.00 77.94 613 LEU A CA 1
ATOM 4810 C C . LEU A 1 613 ? 2.773 25.721 33.496 1.00 77.94 613 LEU A C 1
ATOM 4812 O O . LEU A 1 613 ? 2.561 25.377 34.662 1.00 77.94 613 LEU A O 1
ATOM 4816 N N . PRO A 1 614 ? 3.451 24.943 32.636 1.00 69.56 614 PRO A N 1
ATOM 4817 C CA . PRO A 1 614 ? 4.101 23.699 33.044 1.00 69.56 614 PRO A CA 1
ATOM 4818 C C . PRO A 1 614 ? 5.134 23.933 34.148 1.00 69.56 614 PRO A C 1
ATOM 4820 O O . PRO A 1 614 ? 5.924 24.869 34.065 1.00 69.56 614 PRO A O 1
ATOM 4823 N N . GLY A 1 615 ? 5.141 23.080 35.176 1.00 65.56 615 GLY A N 1
ATOM 4824 C CA . GLY A 1 615 ? 6.128 23.147 36.260 1.00 65.56 615 GLY A CA 1
ATOM 4825 C C . GLY A 1 615 ? 5.935 24.309 37.242 1.00 65.56 615 GLY A C 1
ATOM 4826 O O . GLY A 1 615 ? 6.785 24.516 38.105 1.00 65.56 615 GLY A O 1
ATOM 4827 N N . ALA A 1 616 ? 4.835 25.064 37.144 1.00 73.56 616 ALA A N 1
ATOM 4828 C CA . ALA A 1 616 ? 4.493 26.071 38.141 1.00 73.56 616 ALA A CA 1
ATOM 4829 C C . ALA A 1 616 ? 4.263 25.413 39.513 1.00 73.56 616 ALA A C 1
ATOM 4831 O O . ALA A 1 616 ? 3.468 24.479 39.634 1.00 73.56 616 ALA A O 1
ATOM 4832 N N . SER A 1 617 ? 4.912 25.932 40.561 1.00 74.81 617 SER A N 1
ATOM 4833 C CA . SER A 1 617 ? 4.663 25.497 41.941 1.00 74.81 617 SER A CA 1
ATOM 4834 C C . SER A 1 617 ? 3.308 26.029 42.414 1.00 74.81 617 SER A C 1
ATOM 4836 O O . SER A 1 617 ? 3.198 27.105 42.995 1.00 74.81 617 SER A O 1
ATOM 4838 N N . CYS A 1 618 ? 2.249 25.300 42.068 1.00 85.06 618 CYS A N 1
ATOM 4839 C CA . CYS A 1 618 ? 0.864 25.644 42.383 1.00 85.06 618 CYS A CA 1
ATOM 4840 C C . CYS A 1 618 ? 0.190 24.619 43.312 1.00 85.06 618 CYS A C 1
ATOM 4842 O O . CYS A 1 618 ? -1.027 24.652 43.504 1.00 85.06 618 CYS A O 1
ATOM 4844 N N . GLY A 1 619 ? 0.972 23.683 43.859 1.00 88.56 619 GLY A N 1
ATOM 4845 C CA . GLY A 1 619 ? 0.497 22.680 44.802 1.00 88.56 619 GLY A CA 1
ATOM 4846 C C . GLY A 1 619 ? 0.084 23.286 46.143 1.00 88.56 619 GLY A C 1
ATOM 4847 O O . GLY A 1 619 ? 0.639 24.289 46.584 1.00 88.56 619 GLY A O 1
ATOM 4848 N N . LEU A 1 620 ? -0.896 22.671 46.804 1.00 92.44 620 LEU A N 1
ATOM 4849 C CA . LEU A 1 620 ? -1.448 23.180 48.062 1.00 92.44 620 LEU A CA 1
ATOM 4850 C C . LEU A 1 620 ? -1.836 22.037 49.000 1.00 92.44 620 LEU A C 1
ATOM 4852 O O . LEU A 1 620 ? -2.533 21.106 48.603 1.00 92.44 620 LEU A O 1
ATOM 4856 N N . VAL A 1 621 ? -1.441 22.136 50.270 1.00 91.75 621 VAL A N 1
ATOM 4857 C CA . VAL A 1 621 ? -1.882 21.221 51.332 1.00 91.75 621 VAL A CA 1
ATOM 4858 C C . VAL A 1 621 ? -3.045 21.853 52.088 1.00 91.75 621 VAL A C 1
ATOM 4860 O O . VAL A 1 621 ? -2.892 22.907 52.700 1.00 91.75 621 VAL A O 1
ATOM 4863 N N . VAL A 1 622 ? -4.195 21.187 52.099 1.00 89.06 622 VAL A N 1
ATOM 4864 C CA . VAL A 1 622 ? -5.390 21.622 52.827 1.00 89.06 622 VAL A CA 1
ATOM 4865 C C . VAL A 1 622 ? -5.528 20.769 54.089 1.00 89.06 622 VAL A C 1
ATOM 4867 O O . VAL A 1 622 ? -5.933 19.606 54.030 1.00 89.06 622 VAL A O 1
ATOM 4870 N N . LYS A 1 623 ? -5.142 21.334 55.241 1.00 76.25 623 LYS A N 1
ATOM 4871 C CA . LYS A 1 623 ? -5.048 20.604 56.521 1.00 76.25 623 LYS A CA 1
ATOM 4872 C C . LYS A 1 623 ? -6.398 20.443 57.233 1.00 76.25 623 LYS A C 1
ATOM 4874 O O . LYS A 1 623 ? -6.653 19.385 57.804 1.00 76.25 623 LYS A O 1
ATOM 4879 N N . ASP A 1 624 ? -7.277 21.439 57.128 1.00 77.62 624 ASP A N 1
ATOM 4880 C CA . ASP A 1 624 ? -8.500 21.530 57.948 1.00 77.62 624 ASP A CA 1
ATOM 4881 C C . ASP A 1 624 ? -9.744 20.902 57.294 1.00 77.62 624 ASP A C 1
ATOM 4883 O O . ASP A 1 624 ? -10.845 20.920 57.851 1.00 77.62 624 ASP A O 1
ATOM 4887 N N . GLN A 1 625 ? -9.590 20.312 56.104 1.00 75.06 625 GLN A N 1
ATOM 4888 C CA . GLN A 1 625 ? -10.644 19.568 55.413 1.00 75.06 625 GLN A CA 1
ATOM 4889 C C . GLN A 1 625 ? -10.190 18.151 55.100 1.00 75.06 625 GLN A C 1
ATOM 4891 O O . GLN A 1 625 ? -9.126 17.909 54.538 1.00 75.06 625 GLN A O 1
ATOM 4896 N N . GLN A 1 626 ? -11.048 17.205 55.451 1.00 81.56 626 GLN A N 1
ATOM 4897 C CA . GLN A 1 626 ? -10.874 15.786 55.252 1.00 81.56 626 GLN A CA 1
ATOM 4898 C C . GLN A 1 626 ? -12.104 15.250 54.539 1.00 81.56 626 GLN A C 1
ATOM 4900 O O . GLN A 1 626 ? -13.249 15.615 54.825 1.00 81.56 626 GLN A O 1
ATOM 4905 N N . LEU A 1 627 ? -11.851 14.355 53.601 1.00 88.56 627 LEU A N 1
ATOM 4906 C CA . LEU A 1 627 ? -12.874 13.716 52.798 1.00 88.56 627 LEU A CA 1
ATOM 4907 C C . LEU A 1 627 ? -12.877 12.228 53.116 1.00 88.56 627 LEU A C 1
ATOM 4909 O O . LEU A 1 627 ? -11.817 11.620 53.241 1.00 88.56 627 LEU A O 1
ATOM 4913 N N . SER A 1 628 ? -14.060 11.638 53.219 1.00 92.88 628 SER A N 1
ATOM 4914 C CA . SER A 1 628 ? -14.231 10.188 53.212 1.00 92.88 628 SER A CA 1
ATOM 4915 C C . SER A 1 628 ? -15.189 9.803 52.096 1.00 92.88 628 SER A C 1
ATOM 4917 O O . SER A 1 628 ? -16.198 10.477 51.868 1.00 92.88 628 SER A O 1
ATOM 4919 N N . ALA A 1 629 ? -14.862 8.738 51.375 1.00 95.12 629 ALA A N 1
ATOM 4920 C CA . ALA A 1 629 ? -15.643 8.269 50.242 1.00 95.12 629 ALA A CA 1
ATOM 4921 C C . ALA A 1 629 ? -15.775 6.751 50.290 1.00 95.12 629 ALA A C 1
ATOM 4923 O O . ALA A 1 629 ? -14.797 6.052 50.533 1.00 95.12 629 ALA A O 1
ATOM 4924 N N . ARG A 1 630 ? -16.964 6.242 49.977 1.00 96.19 630 ARG A N 1
ATOM 4925 C CA . ARG A 1 630 ? -17.183 4.842 49.618 1.00 96.19 630 ARG A CA 1
ATOM 4926 C C . ARG A 1 630 ? -17.591 4.796 48.159 1.00 96.19 630 ARG A C 1
ATOM 4928 O O . ARG A 1 630 ? -18.546 5.467 47.766 1.00 96.19 630 ARG A O 1
ATOM 4935 N N . VAL A 1 631 ? -16.865 4.015 47.370 1.00 95.62 631 VAL A N 1
ATOM 4936 C CA . VAL A 1 631 ? -17.150 3.785 45.957 1.00 95.62 631 VAL A CA 1
ATOM 4937 C C . VAL A 1 631 ? -17.587 2.342 45.755 1.00 95.62 631 VAL A C 1
ATOM 4939 O O . VAL A 1 631 ? -16.896 1.400 46.138 1.00 95.62 631 VAL A O 1
ATOM 4942 N N . GLU A 1 632 ? -18.744 2.185 45.120 1.00 94.31 632 GLU A N 1
ATOM 4943 C CA . GLU A 1 632 ? -19.270 0.903 44.663 1.00 94.31 632 GLU A CA 1
ATOM 4944 C C . GLU A 1 632 ? -19.710 1.050 43.204 1.00 94.31 632 GLU A C 1
ATOM 4946 O O . GLU A 1 632 ? -20.717 1.685 42.892 1.00 94.31 632 GLU A O 1
ATOM 4951 N N . LEU A 1 633 ? -18.959 0.462 42.287 1.00 91.44 633 LEU A N 1
ATOM 4952 C CA . LEU A 1 633 ? -19.279 0.363 40.873 1.00 91.44 633 LEU A CA 1
ATOM 4953 C C . LEU A 1 633 ? -19.641 -1.078 40.541 1.00 91.44 633 LEU A C 1
ATOM 4955 O O . LEU A 1 633 ? -19.011 -2.024 41.013 1.00 91.44 633 LEU A O 1
ATOM 4959 N N . ARG A 1 634 ? -20.676 -1.234 39.720 1.00 89.00 634 ARG A N 1
ATOM 4960 C CA . ARG A 1 634 ? -21.129 -2.521 39.201 1.00 89.00 634 ARG A CA 1
ATOM 4961 C C . ARG A 1 634 ? -20.981 -2.518 37.693 1.00 89.00 634 ARG A C 1
ATOM 4963 O O . ARG A 1 634 ? -21.475 -1.604 37.023 1.00 89.00 634 ARG A O 1
ATOM 4970 N N . ASP A 1 635 ? -20.337 -3.551 37.176 1.00 85.44 635 ASP A N 1
ATOM 4971 C CA . ASP A 1 635 ? -20.226 -3.760 35.742 1.00 85.44 635 ASP A CA 1
ATOM 4972 C C . ASP A 1 635 ? -21.570 -4.186 35.160 1.00 85.44 635 ASP A C 1
ATOM 4974 O O . ASP A 1 635 ? -22.352 -4.923 35.766 1.00 85.44 635 ASP A O 1
ATOM 4978 N N . ILE A 1 636 ? -21.869 -3.651 33.984 1.00 83.38 636 ILE A N 1
ATOM 4979 C CA . ILE A 1 636 ? -23.013 -4.048 33.180 1.00 83.38 636 ILE A CA 1
ATOM 4980 C C . ILE A 1 636 ? -22.472 -5.048 32.160 1.00 83.38 636 ILE A C 1
ATOM 4982 O O . ILE A 1 636 ? -21.773 -4.626 31.230 1.00 83.38 636 ILE A O 1
ATOM 4986 N N . PRO A 1 637 ? -22.780 -6.347 32.299 1.00 84.44 637 PRO A N 1
ATOM 4987 C CA . PRO A 1 637 ? -22.325 -7.335 31.339 1.00 84.44 637 PRO A CA 1
ATOM 4988 C C . PRO A 1 637 ? -22.925 -7.051 29.956 1.00 84.44 637 PRO A C 1
ATOM 4990 O O . PRO A 1 637 ? -24.057 -6.571 29.807 1.00 84.44 637 PRO A O 1
ATOM 4993 N N . GLY A 1 638 ? -22.132 -7.325 28.933 1.00 86.88 638 GLY A N 1
ATOM 4994 C CA . GLY A 1 638 ? -22.506 -7.341 27.531 1.00 86.88 638 GLY A CA 1
ATOM 4995 C C . GLY A 1 638 ? -22.038 -8.636 26.895 1.00 86.88 638 GLY A C 1
ATOM 4996 O O . GLY A 1 638 ? -21.064 -9.235 27.337 1.00 86.88 638 GLY A O 1
ATOM 4997 N N . ARG A 1 639 ? -22.733 -9.047 25.839 1.00 92.94 639 ARG A N 1
ATOM 4998 C CA . ARG A 1 639 ? -22.361 -10.210 25.039 1.00 92.94 639 ARG A CA 1
ATOM 4999 C C . ARG A 1 639 ? -22.389 -9.830 23.571 1.00 92.94 639 ARG A C 1
ATOM 5001 O O . ARG A 1 639 ? -23.418 -9.348 23.095 1.00 92.94 639 ARG A O 1
ATOM 5008 N N . ALA A 1 640 ? -21.269 -10.017 22.890 1.00 94.81 640 ALA A N 1
ATOM 5009 C CA . ALA A 1 640 ? -21.077 -9.752 21.467 1.00 94.81 640 ALA A CA 1
ATOM 5010 C C . ALA A 1 640 ? -20.762 -11.065 20.734 1.00 94.81 640 ALA A C 1
ATOM 5012 O O . ALA A 1 640 ? -20.662 -12.124 21.364 1.00 94.81 640 ALA A O 1
ATOM 5013 N N . ARG A 1 641 ? -20.665 -11.032 19.399 1.00 96.19 641 ARG A N 1
ATOM 5014 C CA . ARG A 1 641 ? -20.316 -12.228 18.616 1.00 96.19 641 ARG A CA 1
ATOM 5015 C C . ARG A 1 641 ? -19.601 -11.908 17.309 1.00 96.19 641 ARG A C 1
ATOM 5017 O O . ARG A 1 641 ? -20.164 -11.236 16.452 1.00 96.19 641 ARG A O 1
ATOM 5024 N N . ASN A 1 642 ? -18.429 -12.504 17.112 1.00 98.38 642 ASN A N 1
ATOM 5025 C CA . ASN A 1 642 ? -17.794 -12.523 15.796 1.00 98.38 642 ASN A CA 1
ATOM 5026 C C . ASN A 1 642 ? -18.606 -13.406 14.833 1.00 98.38 642 ASN A C 1
ATOM 5028 O O . ASN A 1 642 ? -19.336 -14.308 15.269 1.00 98.38 642 ASN A O 1
ATOM 5032 N N . VAL A 1 643 ? -18.456 -13.179 13.526 1.00 98.69 643 VAL A N 1
ATOM 5033 C CA . VAL A 1 643 ? -19.037 -14.029 12.474 1.00 98.69 643 VAL A CA 1
ATOM 5034 C C . VAL A 1 643 ? -17.939 -14.575 11.575 1.00 98.69 643 VAL A C 1
ATOM 5036 O O . VAL A 1 643 ? -17.234 -13.803 10.939 1.00 98.69 643 VAL A O 1
ATOM 5039 N N . LEU A 1 644 ? -17.826 -15.897 11.492 1.00 98.50 644 LEU A N 1
ATOM 5040 C CA . LEU A 1 644 ? -16.750 -16.602 10.800 1.00 98.50 644 LEU A CA 1
ATOM 5041 C C . LEU A 1 644 ? -17.337 -17.557 9.755 1.00 98.50 644 LEU A C 1
ATOM 5043 O O . LEU A 1 644 ? -18.118 -18.453 10.092 1.00 98.50 644 LEU A O 1
ATOM 5047 N N . GLY A 1 645 ? -16.962 -17.369 8.491 1.00 98.44 645 GLY A N 1
ATOM 5048 C CA . GLY A 1 645 ? -17.314 -18.246 7.371 1.00 98.44 645 GLY A CA 1
ATOM 5049 C C . GLY A 1 645 ? -16.067 -18.728 6.637 1.00 98.44 645 GLY A C 1
ATOM 5050 O O . GLY A 1 645 ? -15.105 -17.982 6.500 1.00 98.44 645 GLY A O 1
ATOM 5051 N N . ARG A 1 646 ? -16.071 -19.971 6.156 1.00 97.69 646 ARG A N 1
ATOM 5052 C CA . ARG A 1 646 ? -14.897 -20.628 5.574 1.00 97.69 646 ARG A CA 1
ATOM 5053 C C . ARG A 1 646 ? -15.180 -21.210 4.198 1.00 97.69 646 ARG A C 1
ATOM 5055 O O . ARG A 1 646 ? -16.170 -21.915 4.006 1.00 97.69 646 ARG A O 1
ATOM 5062 N N . LEU A 1 647 ? -14.265 -20.972 3.267 1.00 97.38 647 LEU A N 1
ATOM 5063 C CA . LEU A 1 647 ? -14.122 -21.753 2.043 1.00 97.38 647 LEU A CA 1
ATOM 5064 C C . LEU A 1 647 ? -13.014 -22.777 2.250 1.00 97.38 647 LEU A C 1
ATOM 5066 O O . LEU A 1 647 ? -11.899 -22.421 2.633 1.00 97.38 647 LEU A O 1
ATOM 5070 N N . ARG A 1 648 ? -13.352 -24.048 2.034 1.00 95.06 648 ARG A N 1
ATOM 5071 C CA . ARG A 1 648 ? -12.434 -25.166 2.231 1.00 95.06 648 ARG A CA 1
ATOM 5072 C C . ARG A 1 648 ? -11.567 -25.358 0.990 1.00 95.06 648 ARG A C 1
ATOM 5074 O O . ARG A 1 648 ? -12.058 -25.257 -0.132 1.00 95.06 648 ARG A O 1
ATOM 5081 N N . SER A 1 649 ? -10.298 -25.636 1.222 1.00 94.56 649 SER A N 1
ATOM 5082 C CA . SER A 1 649 ? -9.297 -25.986 0.221 1.00 94.56 649 SER A CA 1
ATOM 5083 C C . SER A 1 649 ? -9.133 -27.497 0.077 1.00 94.56 649 SER A C 1
ATOM 5085 O O . SER A 1 649 ? -9.709 -28.275 0.843 1.00 94.56 649 SER A O 1
ATOM 5087 N N . THR A 1 650 ? -8.311 -27.912 -0.886 1.00 89.81 650 THR A N 1
ATOM 5088 C CA . THR A 1 650 ? -7.822 -29.296 -0.987 1.00 89.81 650 THR A CA 1
ATOM 5089 C C . THR A 1 650 ? -6.772 -29.629 0.079 1.00 89.81 650 THR A C 1
ATOM 5091 O O . THR A 1 650 ? -6.505 -30.805 0.302 1.00 89.81 650 THR A O 1
ATOM 5094 N N . HIS A 1 651 ? -6.237 -28.614 0.769 1.00 93.19 651 HIS A N 1
ATOM 5095 C CA . HIS A 1 651 ? -5.188 -28.717 1.788 1.00 93.19 651 HIS A CA 1
ATOM 5096 C C . HIS A 1 651 ? -5.606 -28.046 3.117 1.00 93.19 651 HIS A C 1
ATOM 5098 O O . HIS A 1 651 ? -4.994 -27.059 3.547 1.00 93.19 651 HIS A O 1
ATOM 5104 N N . PRO A 1 652 ? -6.681 -28.528 3.778 1.00 88.38 652 PRO A N 1
ATOM 5105 C CA . PRO A 1 652 ? -7.235 -27.911 4.989 1.00 88.38 652 PRO A CA 1
ATOM 5106 C C . PRO A 1 652 ? -6.316 -28.007 6.219 1.00 88.38 652 PRO A C 1
ATOM 5108 O O . PRO A 1 652 ? -6.578 -27.363 7.232 1.00 88.38 652 PRO A O 1
ATOM 5111 N N . GLU A 1 653 ? -5.263 -28.823 6.160 1.00 90.81 653 GLU A N 1
ATOM 5112 C CA . GLU A 1 653 ? -4.219 -28.942 7.181 1.00 90.81 653 GLU A CA 1
ATOM 5113 C C . GLU A 1 653 ? -3.278 -27.733 7.237 1.00 90.81 653 GLU A C 1
ATOM 5115 O O . GLU A 1 653 ? -2.551 -27.563 8.221 1.00 90.81 653 GLU A O 1
ATOM 5120 N N . ARG A 1 654 ? -3.263 -26.912 6.180 1.00 93.50 654 ARG A N 1
ATOM 5121 C CA . ARG A 1 654 ? -2.404 -25.734 6.093 1.00 93.50 654 ARG A CA 1
ATOM 5122 C C . ARG A 1 654 ? -3.043 -24.528 6.786 1.00 93.50 654 ARG A C 1
ATOM 5124 O O . ARG A 1 654 ? -4.268 -24.375 6.747 1.00 93.50 654 ARG A O 1
ATOM 5131 N N . PRO A 1 655 ? -2.230 -23.613 7.347 1.00 94.06 655 PRO A N 1
ATOM 5132 C CA . PRO A 1 655 ? -2.740 -22.409 7.990 1.00 94.06 655 PRO A CA 1
ATOM 5133 C C . PRO A 1 655 ? -3.664 -21.601 7.058 1.00 94.06 655 PRO A C 1
ATOM 5135 O O . PRO A 1 655 ? -3.265 -21.286 5.931 1.00 94.06 655 PRO A O 1
ATOM 5138 N N . PRO A 1 656 ? -4.879 -21.221 7.495 1.00 95.88 656 PRO A N 1
ATOM 5139 C CA . PRO A 1 656 ? -5.836 -20.537 6.631 1.00 95.88 656 PRO A CA 1
ATOM 5140 C C . PRO A 1 656 ? -5.410 -19.098 6.321 1.00 95.88 656 PRO A C 1
ATOM 5142 O O . PRO A 1 656 ? -4.757 -18.441 7.132 1.00 95.88 656 PRO A O 1
ATOM 5145 N N . LEU A 1 657 ? -5.843 -18.562 5.180 1.00 97.69 657 LEU A N 1
ATOM 5146 C CA . LEU A 1 657 ? -5.832 -17.121 4.923 1.00 97.69 657 LEU A CA 1
ATOM 5147 C C . LEU A 1 657 ? -7.031 -16.470 5.623 1.00 97.69 657 LEU A C 1
ATOM 5149 O O . LEU A 1 657 ? -8.164 -16.898 5.414 1.00 97.69 657 LEU A O 1
ATOM 5153 N N . LEU A 1 658 ? -6.799 -15.419 6.411 1.00 98.31 658 LEU A N 1
ATOM 5154 C CA . LEU A 1 658 ? -7.859 -14.661 7.073 1.00 98.31 658 LEU A CA 1
ATOM 5155 C C . LEU A 1 658 ? -8.128 -13.339 6.346 1.00 98.31 658 LEU A C 1
ATOM 5157 O O . LEU A 1 658 ? -7.198 -12.586 6.062 1.00 98.31 658 LEU A O 1
ATOM 5161 N N . ILE A 1 659 ? -9.399 -13.043 6.084 1.00 98.69 659 ILE A N 1
ATOM 5162 C CA . ILE A 1 659 ? -9.866 -11.780 5.501 1.00 98.69 659 ILE A CA 1
ATOM 5163 C C . ILE A 1 659 ? -10.906 -11.187 6.455 1.00 98.69 659 ILE A C 1
ATOM 5165 O O . ILE A 1 659 ? -11.950 -11.803 6.679 1.00 98.69 659 ILE A O 1
ATOM 5169 N N . GLY A 1 660 ? -10.612 -10.027 7.045 1.00 97.94 660 GLY A N 1
ATOM 5170 C CA . GLY A 1 660 ? -11.376 -9.483 8.168 1.00 97.94 660 GLY A CA 1
ATOM 5171 C C . GLY A 1 660 ? -11.799 -8.021 8.027 1.00 97.94 660 GLY A C 1
ATOM 5172 O O . GLY A 1 660 ? -11.120 -7.233 7.370 1.00 97.94 660 GLY A O 1
ATOM 5173 N N . ALA A 1 661 ? -12.916 -7.682 8.673 1.00 97.94 661 ALA A N 1
ATOM 5174 C CA . ALA A 1 661 ? -13.410 -6.317 8.881 1.00 97.94 661 ALA A CA 1
ATOM 5175 C C . ALA A 1 661 ? -14.284 -6.266 10.150 1.00 97.94 661 ALA A C 1
ATOM 5177 O O . ALA A 1 661 ? -15.023 -7.217 10.413 1.00 97.94 661 ALA A O 1
ATOM 5178 N N . HIS A 1 662 ? -14.258 -5.185 10.929 1.00 96.88 662 HIS A N 1
ATOM 5179 C CA . HIS A 1 662 ? -15.179 -5.039 12.067 1.00 96.88 662 HIS A CA 1
ATOM 5180 C C . HIS A 1 662 ? -16.605 -4.683 11.627 1.00 96.88 662 HIS A C 1
ATOM 5182 O O . HIS A 1 662 ? -16.814 -4.136 10.547 1.00 96.88 662 HIS A O 1
ATOM 5188 N N . VAL A 1 663 ? -17.604 -5.042 12.443 1.00 96.75 663 VAL A N 1
ATOM 5189 C CA . VAL A 1 663 ? -19.044 -4.900 12.148 1.00 96.75 663 VAL A CA 1
ATOM 5190 C C . VAL A 1 663 ? -19.769 -3.918 13.070 1.00 96.75 663 VAL A C 1
ATOM 5192 O O . VAL A 1 663 ? -20.843 -3.409 12.714 1.00 96.75 663 VAL A O 1
ATOM 5195 N N . ASP A 1 664 ? -19.238 -3.691 14.271 1.00 94.38 664 ASP A N 1
ATOM 5196 C CA . ASP A 1 664 ? -19.830 -2.810 15.272 1.00 94.38 664 ASP A CA 1
ATOM 5197 C C . ASP A 1 664 ? -19.423 -1.352 15.071 1.00 94.38 664 ASP A C 1
ATOM 5199 O O . ASP A 1 664 ? -18.372 -1.079 14.524 1.00 94.38 664 ASP A O 1
ATOM 5203 N N . HIS A 1 665 ? -20.261 -0.413 15.496 1.00 93.00 665 HIS A N 1
ATOM 5204 C CA . HIS A 1 665 ? -19.929 1.013 15.459 1.00 93.00 665 HIS A CA 1
ATOM 5205 C C . HIS A 1 665 ? -20.434 1.702 16.737 1.00 93.00 665 HIS A C 1
ATOM 5207 O O . HIS A 1 665 ? -21.042 1.067 17.599 1.00 93.00 665 HIS A O 1
ATOM 5213 N N . ILE A 1 666 ? -20.252 3.011 16.893 1.00 87.50 666 ILE A N 1
ATOM 5214 C CA . ILE A 1 666 ? -20.478 3.718 18.168 1.00 87.50 666 ILE A CA 1
ATOM 5215 C C . ILE A 1 666 ? -21.952 3.996 18.549 1.00 87.50 666 ILE A C 1
ATOM 5217 O O . ILE A 1 666 ? -22.237 4.751 19.485 1.00 87.50 666 ILE A O 1
ATOM 5221 N N . GLY A 1 667 ? -22.937 3.406 17.862 1.00 90.38 667 GLY A N 1
ATOM 5222 C CA . GLY A 1 667 ? -24.354 3.515 18.234 1.00 90.38 667 GLY A CA 1
ATOM 5223 C C . GLY A 1 667 ? -24.907 4.941 18.132 1.00 90.38 667 GLY A C 1
ATOM 5224 O O . GLY A 1 667 ? -25.120 5.460 17.041 1.00 90.38 667 GLY A O 1
ATOM 5225 N N . ASN A 1 668 ? -25.193 5.583 19.268 1.00 85.12 668 ASN A N 1
ATOM 5226 C CA . ASN A 1 668 ? -25.631 6.987 19.336 1.00 85.12 668 ASN A CA 1
ATOM 5227 C C . ASN A 1 668 ? -24.513 7.961 19.767 1.00 85.12 668 ASN A C 1
ATOM 5229 O O . ASN A 1 668 ? -24.786 9.140 20.011 1.00 85.12 668 ASN A O 1
ATOM 5233 N N . GLY A 1 669 ? -23.271 7.475 19.861 1.00 69.62 669 GLY A N 1
ATOM 5234 C CA . GLY A 1 669 ? -22.082 8.264 20.186 1.00 69.62 669 GLY A CA 1
ATOM 5235 C C . GLY A 1 669 ? -21.985 8.717 21.645 1.00 69.62 669 GLY A C 1
ATOM 5236 O O . GLY A 1 669 ? -21.178 9.589 21.968 1.00 69.62 669 GLY A O 1
ATOM 5237 N N . VAL A 1 670 ? -22.809 8.180 22.552 1.00 63.59 670 VAL A N 1
ATOM 5238 C CA . VAL A 1 670 ? -22.736 8.533 23.977 1.00 63.59 670 VAL A CA 1
ATOM 5239 C C . VAL A 1 670 ? -21.562 7.801 24.631 1.00 63.59 670 VAL A C 1
ATOM 5241 O O . VAL A 1 670 ? -21.623 6.597 24.852 1.00 63.59 670 VAL A O 1
ATOM 5244 N N . GLY A 1 671 ? -20.510 8.547 24.982 1.00 52.84 671 GLY A N 1
ATOM 5245 C CA . GLY A 1 671 ? -19.366 8.039 25.754 1.00 52.84 671 GLY A CA 1
ATOM 5246 C C . GLY A 1 671 ? -18.241 7.394 24.939 1.00 52.84 671 GLY A C 1
ATOM 5247 O O . GLY A 1 671 ? -17.217 7.055 25.526 1.00 52.84 671 GLY A O 1
ATOM 5248 N N . LEU A 1 672 ? -18.406 7.279 23.617 1.00 57.66 672 LEU A N 1
ATOM 5249 C CA . LEU A 1 672 ? -17.494 6.600 22.689 1.00 57.66 672 LEU A CA 1
ATOM 5250 C C . LEU A 1 672 ? -17.204 7.505 21.489 1.00 57.66 672 LEU A C 1
ATOM 5252 O O . LEU A 1 672 ? -18.134 7.787 20.738 1.00 57.66 672 LEU A O 1
ATOM 5256 N N . GLY A 1 673 ? -15.960 7.985 21.356 1.00 56.69 673 GLY A N 1
ATOM 5257 C CA . GLY A 1 673 ? -15.325 8.508 20.126 1.00 56.69 673 GLY A CA 1
ATOM 5258 C C . GLY A 1 673 ? -16.019 9.590 19.274 1.00 56.69 673 GLY A C 1
ATOM 5259 O O . GLY A 1 673 ? -15.434 10.040 18.296 1.00 56.69 673 GLY A O 1
ATOM 5260 N N . SER A 1 674 ? -17.241 10.020 19.600 1.00 69.75 674 SER A N 1
ATOM 5261 C CA . SER A 1 674 ? -18.115 10.781 18.702 1.00 69.75 674 SER A CA 1
ATOM 5262 C C . SER A 1 674 ? -17.583 12.179 18.391 1.00 69.75 674 SER A C 1
ATOM 5264 O O . SER A 1 674 ? -17.320 12.975 19.296 1.00 69.75 674 SER A O 1
ATOM 5266 N N . LEU A 1 675 ? -17.555 12.514 17.099 1.00 65.31 675 LEU A N 1
ATOM 5267 C CA . LEU A 1 675 ? -17.225 13.840 16.565 1.00 65.31 675 LEU A CA 1
ATOM 5268 C C . LEU A 1 675 ? -18.489 14.626 16.149 1.00 65.31 675 LEU A C 1
ATOM 5270 O O . LEU A 1 675 ? -18.443 15.558 15.341 1.00 65.31 675 LEU A O 1
ATOM 5274 N N . ALA A 1 676 ? -19.658 14.250 16.684 1.00 70.12 676 ALA A N 1
ATOM 5275 C CA . ALA A 1 676 ? -20.927 14.916 16.402 1.00 70.12 676 ALA A CA 1
ATOM 5276 C C . ALA A 1 676 ? -20.927 16.389 16.848 1.00 70.12 676 ALA A C 1
ATOM 5278 O O . ALA A 1 676 ? -20.500 16.741 17.955 1.00 70.12 676 ALA A O 1
ATOM 5279 N N . ARG A 1 677 ? -21.506 17.268 16.020 1.00 75.88 677 ARG A N 1
ATOM 5280 C CA . ARG A 1 677 ? -21.695 18.682 16.378 1.00 75.88 677 ARG A CA 1
ATOM 5281 C C . ARG A 1 677 ? -22.704 18.801 17.529 1.00 75.88 677 ARG A C 1
ATOM 5283 O O . ARG A 1 677 ? -23.522 17.901 17.727 1.00 75.88 677 ARG A O 1
ATOM 5290 N N . PRO A 1 678 ? -22.727 19.921 18.282 1.00 70.00 678 PRO A N 1
ATOM 5291 C CA . PRO A 1 678 ? -23.651 20.097 19.402 1.00 70.00 678 PRO A CA 1
ATOM 5292 C C . PRO A 1 678 ? -25.119 19.781 19.081 1.00 70.00 678 PRO A C 1
ATOM 5294 O O . PRO A 1 678 ? -25.745 19.089 19.879 1.00 70.00 678 PRO A O 1
ATOM 5297 N N . ALA A 1 679 ? -25.611 20.211 17.914 1.00 77.00 679 ALA A N 1
ATOM 5298 C CA . ALA A 1 679 ? -26.980 19.986 17.437 1.00 77.00 679 ALA A CA 1
ATOM 5299 C C . ALA A 1 679 ? -27.273 18.538 16.989 1.00 77.00 679 ALA A C 1
ATOM 5301 O O . ALA A 1 679 ? -28.410 18.191 16.684 1.00 77.00 679 ALA A O 1
ATOM 5302 N N . GLU A 1 680 ? -26.257 17.680 16.909 1.00 80.31 680 GLU A N 1
ATOM 5303 C CA . GLU A 1 680 ? -26.373 16.306 16.414 1.00 80.31 680 GLU A CA 1
ATOM 5304 C C . GLU A 1 680 ? -26.184 15.256 17.512 1.00 80.31 680 GLU A C 1
ATOM 5306 O O . GLU A 1 680 ? -26.202 14.057 17.232 1.00 80.31 680 GLU A O 1
ATOM 5311 N N . ARG A 1 681 ? -25.982 15.682 18.760 1.00 76.00 681 ARG A N 1
ATOM 5312 C CA . ARG A 1 681 ? -25.693 14.772 19.868 1.00 76.00 681 ARG A CA 1
ATOM 5313 C C . ARG A 1 681 ? -26.843 13.817 20.160 1.00 76.00 681 ARG A C 1
ATOM 5315 O O . ARG A 1 681 ? -28.011 14.175 20.057 1.00 76.00 681 ARG A O 1
ATOM 5322 N N . GLY A 1 682 ? -26.484 12.587 20.523 1.00 78.81 682 GLY A N 1
ATOM 5323 C CA . GLY A 1 682 ? -27.433 11.505 20.785 1.00 78.81 682 GLY A CA 1
ATOM 5324 C C . GLY A 1 682 ? -28.097 10.935 19.529 1.00 78.81 682 GLY A C 1
ATOM 5325 O O . GLY A 1 682 ? -28.881 9.993 19.634 1.00 78.81 682 GLY A O 1
ATOM 5326 N N . ARG A 1 683 ? -27.793 11.464 18.334 1.00 89.56 683 ARG A N 1
ATOM 5327 C CA . ARG A 1 683 ? -28.252 10.869 17.078 1.00 89.56 683 ARG A CA 1
ATOM 5328 C C . ARG A 1 683 ? -27.477 9.591 16.788 1.00 89.56 683 ARG A C 1
ATOM 5330 O O . ARG A 1 683 ? -26.309 9.449 17.138 1.00 89.56 683 ARG A O 1
ATOM 5337 N N . VAL A 1 684 ? -28.137 8.679 16.083 1.00 92.81 684 VAL A N 1
ATOM 5338 C CA . VAL A 1 684 ? -27.513 7.457 15.573 1.00 92.81 684 VAL A CA 1
ATOM 5339 C C . VAL A 1 684 ? -26.363 7.806 14.629 1.00 92.81 684 VAL A C 1
ATOM 5341 O O . VAL A 1 684 ? -26.538 8.622 13.722 1.00 92.81 684 VAL A O 1
ATOM 5344 N N . HIS A 1 685 ? -25.230 7.148 14.841 1.00 93.69 685 HIS A N 1
ATOM 5345 C CA . HIS A 1 685 ? -24.045 7.139 13.997 1.00 93.69 685 HIS A CA 1
ATOM 5346 C C . HIS A 1 685 ? -24.163 5.928 13.072 1.00 93.69 685 HIS A C 1
ATOM 5348 O O . HIS A 1 685 ? -24.106 4.799 13.551 1.00 93.69 685 HIS A O 1
ATOM 5354 N N . PRO A 1 686 ? -24.463 6.114 11.776 1.00 95.31 686 PRO A N 1
ATOM 5355 C CA . PRO A 1 686 ? -24.723 4.982 10.897 1.00 95.31 686 PRO A CA 1
ATOM 5356 C C . PRO A 1 686 ? -23.474 4.176 10.553 1.00 95.31 686 PRO A C 1
ATOM 5358 O O . PRO A 1 686 ? -23.637 3.009 10.213 1.00 95.31 686 PRO A O 1
ATOM 5361 N N . GLY A 1 687 ? -22.279 4.769 10.613 1.00 93.69 687 GLY A N 1
ATOM 5362 C CA . GLY A 1 687 ? -21.018 4.093 10.311 1.00 93.69 687 GLY A CA 1
ATOM 5363 C C . GLY A 1 687 ? -21.003 3.483 8.914 1.00 93.69 687 GLY A C 1
ATOM 5364 O O . GLY A 1 687 ? -21.012 2.258 8.769 1.00 93.69 687 GLY A O 1
ATOM 5365 N N . ALA A 1 688 ? -21.174 4.319 7.890 1.00 96.12 688 ALA A N 1
ATOM 5366 C CA . ALA A 1 688 ? -21.233 3.862 6.507 1.00 96.12 688 ALA A CA 1
ATOM 5367 C C . ALA A 1 688 ? -19.840 3.574 5.948 1.00 96.12 688 ALA A C 1
ATOM 5369 O O . ALA A 1 688 ? -19.693 2.578 5.241 1.00 96.12 688 ALA A O 1
ATOM 5370 N N . ASP A 1 689 ? -18.851 4.411 6.263 1.00 90.88 689 ASP A N 1
ATOM 5371 C CA . ASP A 1 689 ? -17.453 4.116 5.967 1.00 90.88 689 ASP A CA 1
ATOM 5372 C C . ASP A 1 689 ? -16.772 3.394 7.124 1.00 90.88 689 ASP A C 1
ATOM 5374 O O . ASP A 1 689 ? -16.215 2.325 6.911 1.00 90.88 689 ASP A O 1
ATOM 5378 N N . ASP A 1 690 ? -16.902 3.940 8.333 1.00 82.19 690 ASP A N 1
ATOM 5379 C CA . ASP A 1 690 ? -16.457 3.330 9.586 1.00 82.19 690 ASP A CA 1
ATOM 5380 C C . ASP A 1 690 ? -17.665 2.630 10.216 1.00 82.19 690 ASP A C 1
ATOM 5382 O O . ASP A 1 690 ? -18.413 3.191 11.006 1.00 82.19 690 ASP A O 1
ATOM 5386 N N . ASN A 1 691 ? -18.071 1.462 9.741 1.00 87.12 691 ASN A N 1
ATOM 5387 C CA . ASN A 1 691 ? -17.230 0.424 9.142 1.00 87.12 691 ASN A CA 1
ATOM 5388 C C . ASN A 1 691 ? -17.921 -0.406 8.060 1.00 87.12 691 ASN A C 1
ATOM 5390 O O . ASN A 1 691 ? -17.397 -1.417 7.581 1.00 87.12 691 ASN A O 1
ATOM 5394 N N . ALA A 1 692 ? -19.142 -0.023 7.676 1.00 97.56 692 ALA A N 1
ATOM 5395 C CA . ALA A 1 692 ? -19.945 -0.829 6.767 1.00 97.56 692 ALA A CA 1
ATOM 5396 C C . ALA A 1 692 ? -19.272 -1.031 5.397 1.00 97.56 692 ALA A C 1
ATOM 5398 O O . ALA A 1 692 ? -19.558 -2.035 4.741 1.00 97.56 692 ALA A O 1
ATOM 5399 N N . SER A 1 693 ? -18.393 -0.118 4.967 1.00 97.81 693 SER A N 1
ATOM 5400 C CA . SER A 1 693 ? -17.646 -0.235 3.713 1.00 97.81 693 SER A CA 1
ATOM 5401 C C . SER A 1 693 ? -16.668 -1.416 3.733 1.00 97.81 693 SER A C 1
ATOM 5403 O O . SER A 1 693 ? -16.655 -2.190 2.775 1.00 97.81 693 SER A O 1
ATOM 5405 N N . GLY A 1 694 ? -15.939 -1.625 4.836 1.00 97.81 694 GLY A N 1
ATOM 5406 C CA . GLY A 1 694 ? -15.035 -2.764 5.028 1.00 97.81 694 GLY A CA 1
ATOM 5407 C C . GLY A 1 694 ? -15.776 -4.099 4.997 1.00 97.81 694 GLY A C 1
ATOM 5408 O O . GLY A 1 694 ? -15.448 -4.982 4.204 1.00 97.81 694 GLY A O 1
ATOM 5409 N N . VAL A 1 695 ? -16.862 -4.220 5.770 1.00 98.56 695 VAL A N 1
ATOM 5410 C CA . VAL A 1 695 ? -17.705 -5.432 5.767 1.00 98.56 695 VAL A CA 1
ATOM 5411 C C . VAL A 1 695 ? -18.294 -5.696 4.382 1.00 98.56 695 VAL A C 1
ATOM 5413 O O . VAL A 1 695 ? -18.333 -6.841 3.936 1.00 98.56 695 VAL A O 1
ATOM 5416 N N . ALA A 1 696 ? -18.754 -4.656 3.684 1.00 98.56 696 ALA A N 1
ATOM 5417 C CA . ALA A 1 696 ? -19.311 -4.793 2.344 1.00 98.56 696 ALA A CA 1
ATOM 5418 C C . ALA A 1 696 ? -18.273 -5.310 1.338 1.00 98.56 696 ALA A C 1
ATOM 5420 O O . ALA A 1 696 ? -18.584 -6.219 0.572 1.00 98.56 696 ALA A O 1
ATOM 5421 N N . VAL A 1 697 ? -17.042 -4.789 1.367 1.00 98.69 697 VAL A N 1
ATOM 5422 C CA . VAL A 1 697 ? -15.952 -5.284 0.515 1.00 98.69 697 VAL A CA 1
ATOM 5423 C C . VAL A 1 697 ? -15.590 -6.729 0.881 1.00 98.69 697 VAL A C 1
ATOM 5425 O O . VAL A 1 697 ? -15.493 -7.564 -0.014 1.00 98.69 697 VAL A O 1
ATOM 5428 N N . MET A 1 698 ? -15.498 -7.080 2.168 1.00 98.75 698 MET A N 1
ATOM 5429 C CA . MET A 1 698 ? -15.258 -8.464 2.607 1.00 98.75 698 MET A CA 1
ATOM 5430 C C . MET A 1 698 ? -16.330 -9.439 2.078 1.00 98.75 698 MET A C 1
ATOM 5432 O O . MET A 1 698 ? -15.999 -10.542 1.640 1.00 98.75 698 MET A O 1
ATOM 5436 N N . LEU A 1 699 ? -17.609 -9.045 2.089 1.00 98.81 699 LEU A N 1
ATOM 5437 C CA . LEU A 1 699 ? -18.706 -9.858 1.545 1.00 98.81 699 LEU A CA 1
ATOM 5438 C C . LEU A 1 699 ? -18.588 -10.056 0.024 1.00 98.81 699 LEU A C 1
ATOM 5440 O O . LEU A 1 699 ? -18.827 -11.164 -0.457 1.00 98.81 699 LEU A O 1
ATOM 5444 N N . GLU A 1 700 ? -18.165 -9.030 -0.717 1.00 98.56 700 GLU A N 1
ATOM 5445 C CA . GLU A 1 700 ? -17.896 -9.140 -2.157 1.00 98.56 700 GLU A CA 1
ATOM 5446 C C . GLU A 1 700 ? -16.715 -10.074 -2.449 1.00 98.56 700 GLU A C 1
ATOM 5448 O O . GLU A 1 700 ? -16.798 -10.902 -3.355 1.00 98.56 700 GLU A O 1
ATOM 5453 N N . LEU A 1 701 ? -15.637 -10.005 -1.656 1.00 98.62 701 LEU A N 1
ATOM 5454 C CA . LEU A 1 701 ? -14.519 -10.951 -1.754 1.00 98.62 701 LEU A CA 1
ATOM 5455 C C . LEU A 1 701 ? -15.003 -12.384 -1.497 1.00 98.62 701 LEU A C 1
ATOM 5457 O O . LEU A 1 701 ? -14.685 -13.282 -2.275 1.00 98.62 701 LEU A O 1
ATOM 5461 N N . ALA A 1 702 ? -15.813 -12.602 -0.456 1.00 98.62 702 ALA A N 1
ATOM 5462 C CA . ALA A 1 702 ? -16.391 -13.913 -0.161 1.00 98.62 702 ALA A CA 1
ATOM 5463 C C . ALA A 1 702 ? -17.223 -14.450 -1.332 1.00 98.62 702 ALA A C 1
ATOM 5465 O O . ALA A 1 702 ? -17.103 -15.623 -1.694 1.00 98.62 702 ALA A O 1
ATOM 5466 N N . GLN A 1 703 ? -18.035 -13.595 -1.959 1.00 98.56 703 GLN A N 1
ATOM 5467 C CA . GLN A 1 703 ? -18.835 -13.964 -3.123 1.00 98.56 703 GLN A CA 1
ATOM 5468 C C . GLN A 1 703 ? -17.968 -14.287 -4.344 1.00 98.56 703 GLN A C 1
ATOM 5470 O O . GLN A 1 703 ? -18.225 -15.284 -5.026 1.00 98.56 703 GLN A O 1
ATOM 5475 N N . TRP A 1 704 ? -16.939 -13.481 -4.598 1.00 98.44 704 TRP A N 1
ATOM 5476 C CA . TRP A 1 704 ? -16.010 -13.664 -5.708 1.00 98.44 704 TRP A CA 1
ATOM 5477 C C . TRP A 1 704 ? -15.224 -14.975 -5.588 1.00 98.44 704 TRP A C 1
ATOM 5479 O O . TRP A 1 704 ? -15.239 -15.778 -6.525 1.00 98.44 704 TRP A O 1
ATOM 5489 N N . PHE A 1 705 ? -14.647 -15.258 -4.414 1.00 98.38 705 PHE A N 1
ATOM 5490 C CA . PHE A 1 705 ? -13.968 -16.526 -4.136 1.00 98.38 705 PHE A CA 1
ATOM 5491 C C . PHE A 1 705 ? -14.917 -17.723 -4.249 1.00 98.38 705 PHE A C 1
ATOM 5493 O O . PHE A 1 705 ? -14.625 -18.680 -4.963 1.00 98.38 705 PHE A O 1
ATOM 5500 N N . ALA A 1 706 ? -16.085 -17.670 -3.598 1.00 98.00 706 ALA A N 1
ATOM 5501 C CA . ALA A 1 706 ? -17.046 -18.773 -3.627 1.00 98.00 706 ALA A CA 1
ATOM 5502 C C . ALA A 1 706 ? -17.546 -19.072 -5.049 1.00 98.00 706 ALA A C 1
ATOM 5504 O O . ALA A 1 706 ? -17.837 -20.217 -5.394 1.00 98.00 706 ALA A O 1
ATOM 5505 N N . ALA A 1 707 ? -17.682 -18.047 -5.892 1.00 97.69 707 ALA A N 1
ATOM 5506 C CA . ALA A 1 707 ? -18.047 -18.222 -7.290 1.00 97.69 707 ALA A CA 1
ATOM 5507 C C . ALA A 1 707 ? -16.883 -18.771 -8.134 1.00 97.69 707 ALA A C 1
ATOM 5509 O O . ALA A 1 707 ? -17.121 -19.623 -8.985 1.00 97.69 707 ALA A O 1
ATOM 5510 N N . GLY A 1 708 ? -15.649 -18.319 -7.893 1.00 96.81 708 GLY A N 1
ATOM 5511 C CA . GLY A 1 708 ? -14.456 -18.821 -8.578 1.00 96.81 708 GLY A CA 1
ATOM 5512 C C . GLY A 1 708 ? -14.177 -20.294 -8.285 1.00 96.81 708 GLY A C 1
ATOM 5513 O O . GLY A 1 708 ? -13.989 -21.072 -9.217 1.00 96.81 708 GLY A O 1
ATOM 5514 N N . VAL A 1 709 ? -14.256 -20.696 -7.013 1.00 95.88 709 VAL A N 1
ATOM 5515 C CA . VAL A 1 709 ? -14.103 -22.099 -6.591 1.00 95.88 709 VAL A CA 1
ATOM 5516 C C . VAL A 1 709 ? -15.186 -22.978 -7.218 1.00 95.88 709 VAL A C 1
ATOM 5518 O O . VAL A 1 709 ? -14.873 -23.997 -7.822 1.00 95.88 709 VAL A O 1
ATOM 5521 N N . ARG A 1 710 ? -16.462 -22.562 -7.163 1.00 95.25 710 ARG A N 1
ATOM 5522 C CA . ARG A 1 710 ? -17.571 -23.328 -7.768 1.00 95.25 710 ARG A CA 1
ATOM 5523 C C . ARG A 1 710 ? -17.442 -23.516 -9.279 1.00 95.25 710 ARG A C 1
ATOM 5525 O O . ARG A 1 710 ? -17.933 -24.511 -9.793 1.00 95.25 710 ARG A O 1
ATOM 5532 N N . ARG A 1 711 ? -16.826 -22.567 -9.989 1.00 95.31 711 ARG A N 1
ATOM 5533 C CA . ARG A 1 711 ? -16.580 -22.661 -11.439 1.00 95.31 711 ARG A CA 1
ATOM 5534 C C . ARG A 1 711 ? -15.262 -23.358 -11.793 1.00 95.31 711 ARG A C 1
ATOM 5536 O O . ARG A 1 711 ? -14.946 -23.444 -12.972 1.00 95.31 711 ARG A O 1
ATOM 5543 N N . GLY A 1 712 ? -14.469 -23.784 -10.808 1.00 92.81 712 GLY A N 1
ATOM 5544 C CA . GLY A 1 712 ? -13.144 -24.368 -11.038 1.00 92.81 712 GLY A CA 1
ATOM 5545 C C . GLY A 1 712 ? -12.080 -23.370 -11.511 1.00 92.81 712 GLY A C 1
ATOM 5546 O O . GLY A 1 712 ? -10.989 -23.780 -11.883 1.00 92.81 712 GLY A O 1
ATOM 5547 N N . SER A 1 713 ? -12.356 -22.060 -11.482 1.00 91.75 713 SER A N 1
ATOM 5548 C CA . SER A 1 713 ? -11.413 -21.022 -11.928 1.00 91.75 713 SER A CA 1
ATOM 5549 C C . SER A 1 713 ? -10.480 -20.526 -10.814 1.00 91.75 713 SER A C 1
ATOM 5551 O O . SER A 1 713 ? -9.703 -19.600 -11.030 1.00 91.75 713 SER A O 1
ATOM 5553 N N . MET A 1 714 ? -10.603 -21.068 -9.597 1.00 92.75 714 MET A N 1
ATOM 5554 C CA . MET A 1 714 ? -9.740 -20.761 -8.453 1.00 92.75 714 MET A CA 1
ATOM 5555 C C . MET A 1 714 ? -9.418 -22.043 -7.690 1.00 92.75 714 MET A C 1
ATOM 5557 O O . MET A 1 714 ? -10.291 -22.607 -7.031 1.00 92.75 714 MET A O 1
ATOM 5561 N N . ALA A 1 715 ? -8.157 -22.465 -7.755 1.00 90.56 715 ALA A N 1
ATOM 5562 C CA . ALA A 1 715 ? -7.616 -23.486 -6.870 1.00 90.56 715 ALA A CA 1
ATOM 5563 C C . ALA A 1 715 ? -7.183 -22.839 -5.547 1.00 90.56 715 ALA A C 1
ATOM 5565 O O . ALA A 1 715 ? -6.574 -21.766 -5.545 1.00 90.56 715 ALA A O 1
ATOM 5566 N N . LEU A 1 716 ? -7.522 -23.480 -4.429 1.00 95.44 716 LEU A N 1
ATOM 5567 C CA . LEU A 1 716 ? -7.136 -23.036 -3.094 1.00 95.44 716 LEU A CA 1
ATOM 5568 C C . LEU A 1 716 ? -6.162 -24.052 -2.502 1.00 95.44 716 LEU A C 1
ATOM 5570 O O . LEU A 1 716 ? -6.528 -25.201 -2.278 1.00 95.44 716 LEU A O 1
ATOM 5574 N N . GLU A 1 717 ? -4.955 -23.594 -2.203 1.00 95.88 717 GLU A N 1
ATOM 5575 C CA . GLU A 1 717 ? -3.892 -24.332 -1.518 1.00 95.88 717 GLU A CA 1
ATOM 5576 C C . GLU A 1 717 ? -4.005 -24.239 0.009 1.00 95.88 717 GLU A C 1
ATOM 5578 O O . GLU A 1 717 ? -3.169 -24.788 0.716 1.00 95.88 717 GLU A O 1
ATOM 5583 N N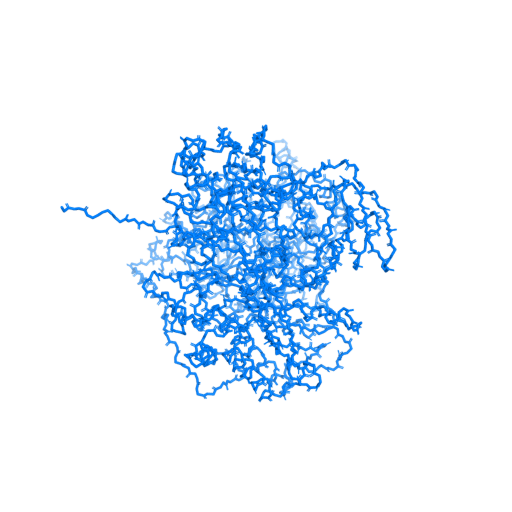 . ARG A 1 718 ? -4.974 -23.482 0.532 1.00 95.50 718 ARG A N 1
ATOM 5584 C CA . ARG A 1 718 ? -5.273 -23.326 1.963 1.00 95.50 718 ARG A CA 1
ATOM 5585 C C . ARG A 1 718 ? -6.683 -22.784 2.147 1.00 95.50 718 ARG A C 1
ATOM 5587 O O . ARG A 1 718 ? -7.209 -22.105 1.260 1.00 95.50 718 ARG A O 1
ATOM 5594 N N . ASP A 1 719 ? -7.290 -23.055 3.295 1.00 96.69 719 ASP A N 1
ATOM 5595 C CA . ASP A 1 719 ? -8.627 -22.547 3.602 1.00 96.69 719 ASP A CA 1
ATOM 5596 C C . ASP A 1 719 ? -8.639 -21.008 3.600 1.00 96.69 719 ASP A C 1
ATOM 5598 O O . ASP A 1 719 ? -7.680 -20.363 4.027 1.00 96.69 719 ASP A O 1
ATOM 5602 N N . VAL A 1 720 ? -9.743 -20.410 3.146 1.00 98.19 720 VAL A N 1
ATOM 5603 C CA . VAL A 1 720 ? -9.968 -18.958 3.232 1.00 98.19 720 VAL A CA 1
ATOM 5604 C C . VAL A 1 720 ? -11.080 -18.703 4.239 1.00 98.19 720 VAL A C 1
ATOM 5606 O O . VAL A 1 720 ? -12.213 -19.156 4.059 1.00 98.19 720 VAL A O 1
ATOM 5609 N N . VAL A 1 721 ? -10.757 -17.986 5.312 1.00 98.19 721 VAL A N 1
ATOM 5610 C CA . VAL A 1 721 ? -11.677 -17.640 6.396 1.00 98.19 721 VAL A CA 1
ATOM 5611 C C . VAL A 1 721 ? -12.017 -16.156 6.312 1.00 98.19 721 VAL A C 1
ATOM 5613 O O . VAL A 1 721 ? -11.139 -15.299 6.357 1.00 98.19 721 VAL A O 1
ATOM 5616 N N . PHE A 1 722 ? -13.308 -15.859 6.223 1.00 98.75 722 PHE A N 1
ATOM 5617 C CA . PHE A 1 722 ? -13.865 -14.513 6.260 1.00 98.75 722 PHE A CA 1
ATOM 5618 C C . PHE A 1 722 ? -14.410 -14.233 7.657 1.00 98.75 722 PHE A C 1
ATOM 5620 O O . PHE A 1 722 ? -15.180 -15.039 8.191 1.00 98.75 722 PHE A O 1
ATOM 5627 N N . ALA A 1 723 ? -14.024 -13.100 8.240 1.00 98.44 723 ALA A N 1
ATOM 5628 C CA . ALA A 1 723 ? -14.318 -12.772 9.627 1.00 98.44 723 ALA A CA 1
ATOM 5629 C C . ALA A 1 723 ? -14.888 -11.358 9.786 1.00 98.44 723 ALA A C 1
ATOM 5631 O O . ALA A 1 723 ? -14.229 -10.374 9.464 1.00 98.44 723 ALA A O 1
ATOM 5632 N N . ALA A 1 724 ? -16.098 -11.259 10.339 1.00 98.38 724 ALA A N 1
ATOM 5633 C CA . ALA A 1 724 ? -16.650 -9.994 10.806 1.00 98.38 724 ALA A CA 1
ATOM 5634 C C . ALA A 1 724 ? -16.454 -9.868 12.324 1.00 98.38 724 ALA A C 1
ATOM 5636 O O . ALA A 1 724 ? -17.033 -10.658 13.081 1.00 98.38 724 ALA A O 1
ATOM 5637 N N . TRP A 1 725 ? -15.635 -8.906 12.751 1.00 98.12 725 TRP A N 1
ATOM 5638 C CA . TRP A 1 725 ? -15.251 -8.707 14.153 1.00 98.12 725 TRP A CA 1
ATOM 5639 C C . TRP A 1 725 ? -16.249 -7.827 14.896 1.00 98.12 725 TRP A C 1
ATOM 5641 O O . TRP A 1 725 ? -16.715 -6.831 14.354 1.00 98.12 725 TRP A O 1
ATOM 5651 N N . SER A 1 726 ? -16.574 -8.182 16.137 1.00 96.56 726 SER A N 1
ATOM 5652 C CA . SER A 1 726 ? -17.375 -7.334 17.026 1.00 96.56 726 SER A CA 1
ATOM 5653 C C . SER A 1 726 ? -16.516 -6.679 18.108 1.00 96.56 726 SER A C 1
ATOM 5655 O O . SER A 1 726 ? -15.523 -7.250 18.552 1.00 96.56 726 SER A O 1
ATOM 5657 N N . ALA A 1 727 ? -16.994 -5.553 18.635 1.00 91.62 727 ALA A N 1
ATOM 5658 C CA . ALA A 1 727 ? -16.385 -4.793 19.724 1.00 91.62 727 ALA A CA 1
ATOM 5659 C C . ALA A 1 727 ? -14.960 -4.295 19.412 1.00 91.62 727 ALA A C 1
ATOM 5661 O O . ALA A 1 727 ? -14.108 -4.246 20.306 1.00 91.62 727 ALA A O 1
ATOM 5662 N N . GLU A 1 728 ? -14.711 -3.923 18.155 1.00 87.62 728 GLU A N 1
ATOM 5663 C CA . GLU A 1 728 ? -13.477 -3.249 17.734 1.00 87.62 728 GLU A CA 1
ATOM 5664 C C . GLU A 1 728 ? -13.399 -1.858 18.385 1.00 87.62 728 GLU A C 1
ATOM 5666 O O . GLU A 1 728 ? -12.423 -1.564 19.078 1.00 87.62 728 GLU A O 1
ATOM 5671 N N . GLU A 1 729 ? -14.516 -1.122 18.358 1.00 77.94 729 GLU A N 1
ATOM 5672 C CA . GLU A 1 729 ? -14.696 0.245 18.885 1.00 77.94 729 GLU A CA 1
ATOM 5673 C C . GLU A 1 729 ? -14.501 0.347 20.407 1.00 77.94 729 GLU A C 1
ATOM 5675 O O . GLU A 1 729 ? -14.405 1.425 21.001 1.00 77.94 729 GLU A O 1
ATOM 5680 N N . LEU A 1 730 ? -14.499 -0.809 21.072 1.00 76.31 730 LEU A N 1
ATOM 5681 C CA . LEU A 1 730 ? -14.290 -0.962 22.509 1.00 76.31 730 LEU A CA 1
ATOM 5682 C C . LEU A 1 730 ? -12.875 -1.462 22.846 1.00 76.31 730 LEU A C 1
ATOM 5684 O O . LEU A 1 730 ? -12.578 -1.693 24.019 1.00 76.31 730 LEU A O 1
ATOM 5688 N N . GLY A 1 731 ? -12.000 -1.607 21.846 1.00 75.44 731 GLY A N 1
ATOM 5689 C CA . GLY A 1 731 ? -10.600 -2.000 21.999 1.00 75.44 731 GLY A CA 1
ATOM 5690 C C . GLY A 1 731 ? -10.253 -3.378 21.430 1.00 75.44 731 GLY A C 1
ATOM 5691 O O . GLY A 1 731 ? -9.555 -4.141 22.100 1.00 75.44 731 GLY A O 1
ATOM 5692 N N . LEU A 1 732 ? -10.691 -3.689 20.204 1.00 86.50 732 LEU A N 1
ATOM 5693 C CA . LEU A 1 732 ? -10.317 -4.906 19.454 1.00 86.50 732 LEU A CA 1
ATOM 5694 C C . LEU A 1 732 ? -10.748 -6.225 20.124 1.00 86.50 732 LEU A C 1
ATOM 5696 O O . LEU A 1 732 ? -10.098 -7.266 19.963 1.00 86.50 732 LEU A O 1
ATOM 5700 N N . LEU A 1 733 ? -11.814 -6.200 20.932 1.00 87.75 733 LEU A N 1
ATOM 5701 C CA . LEU A 1 733 ? -12.150 -7.319 21.821 1.00 87.75 733 LEU A CA 1
ATOM 5702 C C . LEU A 1 733 ? -12.465 -8.601 21.034 1.00 87.75 733 LEU A C 1
ATOM 5704 O O . LEU A 1 733 ? -12.038 -9.687 21.433 1.00 87.75 733 LEU A O 1
ATOM 5708 N N . GLY A 1 734 ? -13.157 -8.481 19.897 1.00 94.50 734 GLY A N 1
ATOM 5709 C CA . GLY A 1 734 ? -13.515 -9.608 19.039 1.00 94.50 734 GLY A CA 1
ATOM 5710 C C . GLY A 1 734 ? -12.309 -10.306 18.419 1.00 94.50 734 GLY A C 1
ATOM 5711 O O . GLY A 1 734 ? -12.176 -11.527 18.557 1.00 94.50 734 GLY A O 1
ATOM 5712 N N . SER A 1 735 ? -11.399 -9.565 17.781 1.00 95.12 735 SER A N 1
ATOM 5713 C CA . SER A 1 735 ? -10.197 -10.154 17.178 1.00 95.12 735 SER A CA 1
ATOM 5714 C C . SER A 1 735 ? -9.232 -10.713 18.228 1.00 95.12 735 SER A C 1
ATOM 5716 O O . SER A 1 735 ? -8.636 -11.773 18.024 1.00 95.12 735 SER A O 1
ATOM 5718 N N . GLN A 1 736 ? -9.101 -10.051 19.385 1.00 91.88 736 GLN A N 1
ATOM 5719 C CA . GLN A 1 736 ? -8.280 -10.550 20.494 1.00 91.88 736 GLN A CA 1
ATOM 5720 C C . GLN A 1 736 ? -8.830 -11.867 21.045 1.00 91.88 736 GLN A C 1
ATOM 5722 O O . GLN A 1 736 ? -8.067 -12.807 21.285 1.00 91.88 736 GLN A O 1
ATOM 5727 N N . HIS A 1 737 ? -10.152 -11.957 21.208 1.00 93.12 737 HIS A N 1
ATOM 5728 C CA . HIS A 1 737 ? -10.817 -13.180 21.637 1.00 93.12 737 HIS A CA 1
ATOM 5729 C C . HIS A 1 737 ? -10.558 -14.339 20.660 1.00 93.12 737 HIS A C 1
ATOM 5731 O O . HIS A 1 737 ? -10.180 -15.431 21.092 1.00 93.12 737 HIS A O 1
ATOM 5737 N N . TYR A 1 738 ? -10.657 -14.090 19.348 1.00 94.75 738 TYR A N 1
ATOM 5738 C CA . TYR A 1 738 ? -10.354 -15.087 18.316 1.00 94.75 738 TYR A CA 1
ATOM 5739 C C . TYR A 1 738 ? -8.918 -15.623 18.425 1.00 94.75 738 TYR A C 1
ATOM 5741 O O . TYR A 1 738 ? -8.706 -16.835 18.512 1.00 94.75 738 TYR A O 1
ATOM 5749 N N . VAL A 1 739 ? -7.924 -14.730 18.493 1.00 92.50 739 VAL A N 1
ATOM 5750 C CA . VAL A 1 739 ? -6.505 -15.108 18.625 1.00 92.50 739 VAL A CA 1
ATOM 5751 C C . VAL A 1 739 ? -6.249 -15.888 19.919 1.00 92.50 739 VAL A C 1
ATOM 5753 O O . VAL A 1 739 ? -5.508 -16.874 19.912 1.00 92.50 739 VAL A O 1
ATOM 5756 N N . LYS A 1 740 ? -6.870 -15.478 21.032 1.00 88.75 740 LYS A N 1
ATOM 5757 C CA . LYS A 1 740 ? -6.758 -16.156 22.331 1.00 88.75 740 LYS A CA 1
ATOM 5758 C C . LYS A 1 740 ? -7.285 -17.590 22.269 1.00 88.75 740 LYS A C 1
ATOM 5760 O O . LYS A 1 740 ? -6.624 -18.496 22.773 1.00 88.75 740 LYS A O 1
ATOM 5765 N N . LEU A 1 741 ? -8.432 -17.808 21.624 1.00 88.12 741 LEU A N 1
ATOM 5766 C CA . LEU A 1 741 ? -9.011 -19.142 21.462 1.00 88.12 741 LEU A CA 1
ATOM 5767 C C . LEU A 1 741 ? -8.148 -20.066 20.600 1.00 88.12 741 LEU A C 1
ATOM 5769 O O . LEU A 1 741 ? -8.025 -21.243 20.933 1.00 88.12 741 LEU A O 1
ATOM 5773 N N . LEU A 1 742 ? -7.535 -19.558 19.525 1.00 85.81 742 LEU A N 1
ATOM 5774 C CA . LEU A 1 742 ? -6.642 -20.375 18.696 1.00 85.81 742 LEU A CA 1
ATOM 5775 C C . LEU A 1 742 ? -5.425 -20.862 19.491 1.00 85.81 742 LEU A C 1
ATOM 5777 O O . LEU A 1 742 ? -5.134 -22.056 19.481 1.00 85.81 742 LEU A O 1
ATOM 5781 N N . LYS A 1 743 ? -4.792 -19.967 20.261 1.00 78.44 743 LYS A N 1
ATOM 5782 C CA . LYS A 1 743 ? -3.664 -20.315 21.142 1.00 78.44 743 LYS A CA 1
ATOM 5783 C C . LYS A 1 743 ? -4.052 -21.309 22.241 1.00 78.44 743 LYS A C 1
ATOM 5785 O O . LYS A 1 743 ? -3.240 -22.143 22.615 1.00 78.44 743 LYS A O 1
ATOM 5790 N N . GLY A 1 744 ? -5.273 -21.214 22.769 1.00 69.94 744 GLY A N 1
ATOM 5791 C CA . GLY A 1 744 ? -5.757 -22.093 23.839 1.00 69.94 744 GLY A CA 1
ATOM 5792 C C . GLY A 1 744 ? -6.170 -23.498 23.387 1.00 69.94 744 GLY A C 1
ATOM 5793 O O . GLY A 1 744 ? -6.265 -24.384 24.227 1.00 69.94 744 GLY A O 1
ATOM 5794 N N . LYS A 1 745 ? -6.430 -23.708 22.089 1.00 68.25 745 LYS A N 1
ATOM 5795 C CA . LYS A 1 745 ? -6.877 -24.996 21.519 1.00 68.25 745 LYS A CA 1
ATOM 5796 C C . LYS A 1 745 ? -5.804 -25.692 20.667 1.00 68.25 745 LYS A C 1
ATOM 5798 O O . LYS A 1 745 ? -6.155 -26.575 19.893 1.00 68.25 745 LYS A O 1
ATOM 5803 N N . ASP A 1 746 ? -4.549 -25.243 20.751 1.00 62.09 746 ASP A N 1
ATOM 5804 C CA . ASP A 1 746 ? -3.427 -25.675 19.895 1.00 62.09 746 ASP A CA 1
ATOM 5805 C C . ASP A 1 746 ? -3.770 -25.659 18.389 1.00 62.09 746 ASP A C 1
ATOM 5807 O O . ASP A 1 746 ? -3.356 -26.499 17.592 1.00 62.09 746 ASP A O 1
ATOM 5811 N N . ARG A 1 747 ? -4.615 -24.697 17.987 1.00 74.75 747 ARG A N 1
ATOM 5812 C CA . ARG A 1 747 ? -5.017 -24.511 16.591 1.00 74.75 747 ARG A CA 1
ATOM 5813 C C . ARG A 1 747 ? -4.002 -23.620 15.892 1.00 74.75 747 ARG A C 1
ATOM 5815 O O . ARG A 1 747 ? -3.534 -22.632 16.460 1.00 74.75 747 ARG A O 1
ATOM 5822 N N . GLN A 1 748 ? -3.729 -23.917 14.625 1.00 80.88 748 GLN A N 1
ATOM 5823 C CA . GLN A 1 748 ? -2.831 -23.103 13.813 1.00 80.88 748 GLN A CA 1
ATOM 5824 C C . GLN A 1 748 ? -3.359 -21.665 13.680 1.00 80.88 748 GLN A C 1
ATOM 5826 O O . GLN A 1 748 ? -4.535 -21.431 13.384 1.00 80.88 748 GLN A O 1
ATOM 5831 N N . LEU A 1 749 ? -2.469 -20.695 13.895 1.00 92.06 749 LEU A N 1
ATOM 5832 C CA . LEU A 1 749 ? -2.728 -19.298 13.557 1.00 92.06 749 LEU A CA 1
ATOM 5833 C C . LEU A 1 749 ? -2.848 -19.141 12.030 1.00 92.06 749 LEU A C 1
ATOM 5835 O O . LEU A 1 749 ? -2.266 -19.940 11.300 1.00 92.06 749 LEU A O 1
ATOM 5839 N N . PRO A 1 750 ? -3.565 -18.122 11.527 1.00 95.56 750 PRO A N 1
ATOM 5840 C CA . PRO A 1 750 ? -3.668 -17.872 10.091 1.00 95.56 750 PRO A CA 1
ATOM 5841 C C . PRO A 1 750 ? -2.307 -17.650 9.414 1.00 95.56 750 PRO A C 1
ATOM 5843 O O . PRO A 1 750 ? -1.409 -17.054 10.007 1.00 95.56 750 PRO A O 1
ATOM 5846 N N . ALA A 1 751 ? -2.187 -18.050 8.144 1.00 96.00 751 ALA A N 1
ATOM 5847 C CA . ALA A 1 751 ? -1.015 -17.793 7.301 1.00 96.00 751 ALA A CA 1
ATOM 5848 C C . ALA A 1 751 ? -0.750 -16.292 7.115 1.00 96.00 751 ALA A C 1
ATOM 5850 O O . ALA A 1 751 ? 0.395 -15.860 7.031 1.00 96.00 751 ALA A O 1
ATOM 5851 N N . ALA A 1 752 ? -1.822 -15.509 7.008 1.00 97.50 752 ALA A N 1
ATOM 5852 C CA . ALA A 1 752 ? -1.812 -14.056 6.942 1.00 97.50 752 ALA A CA 1
ATOM 5853 C C . ALA A 1 752 ? -3.206 -13.516 7.283 1.00 97.50 752 ALA A C 1
ATOM 5855 O O . ALA A 1 752 ? -4.198 -14.246 7.197 1.00 97.50 752 ALA A O 1
ATOM 5856 N N . CYS A 1 753 ? -3.277 -12.232 7.625 1.00 97.38 753 CYS A N 1
ATOM 5857 C CA . CYS A 1 753 ? -4.517 -11.497 7.832 1.00 97.38 753 CYS A CA 1
ATOM 5858 C C . CYS A 1 753 ? -4.569 -10.274 6.907 1.00 97.38 753 CYS A C 1
ATOM 5860 O O . CYS A 1 753 ? -3.728 -9.378 6.993 1.00 97.38 753 CYS A O 1
ATOM 5862 N N . ILE A 1 754 ? -5.565 -10.241 6.023 1.00 98.25 754 ILE A N 1
ATOM 5863 C CA . ILE A 1 754 ? -5.922 -9.058 5.240 1.00 98.25 754 ILE A CA 1
ATOM 5864 C C . ILE A 1 754 ? -7.063 -8.363 5.977 1.00 98.25 754 ILE A C 1
ATOM 5866 O O . ILE A 1 754 ? -8.167 -8.900 6.061 1.00 98.25 754 ILE A O 1
ATOM 5870 N N . ASN A 1 755 ? -6.787 -7.182 6.517 1.00 97.25 755 ASN A N 1
ATOM 5871 C CA . ASN A 1 755 ? -7.752 -6.371 7.248 1.00 97.25 755 ASN A CA 1
ATOM 5872 C C . ASN A 1 755 ? -8.218 -5.199 6.381 1.00 97.25 755 ASN A C 1
ATOM 5874 O O . ASN A 1 755 ? -7.426 -4.606 5.646 1.00 97.25 755 ASN A O 1
ATOM 5878 N N . MET A 1 756 ? -9.495 -4.851 6.466 1.00 94.50 756 MET A N 1
ATOM 5879 C CA . MET A 1 756 ? -10.033 -3.690 5.766 1.00 94.50 756 MET A CA 1
ATOM 5880 C C . MET A 1 756 ? -10.947 -2.885 6.670 1.00 94.50 756 MET A C 1
ATOM 5882 O O . MET A 1 756 ? -11.931 -3.395 7.203 1.00 94.50 756 MET A O 1
ATOM 5886 N N . ASP A 1 757 ? -10.603 -1.613 6.785 1.00 79.88 757 ASP A N 1
ATOM 5887 C CA . ASP A 1 757 ? -11.274 -0.643 7.627 1.00 79.88 757 ASP A CA 1
ATOM 5888 C C . ASP A 1 757 ? -11.348 0.679 6.855 1.00 79.88 757 ASP A C 1
ATOM 5890 O O . ASP A 1 757 ? -10.380 1.065 6.195 1.00 79.88 757 ASP A O 1
ATOM 5894 N N . MET A 1 758 ? -12.515 1.326 6.845 1.00 86.88 758 MET A N 1
ATOM 5895 C CA . MET A 1 758 ? -12.758 2.572 6.104 1.00 86.88 758 MET A CA 1
ATOM 5896 C C . MET A 1 758 ? -12.198 2.564 4.665 1.00 86.88 758 MET A C 1
ATOM 5898 O O . MET A 1 758 ? -11.294 3.326 4.296 1.00 86.88 758 MET A O 1
ATOM 5902 N N . VAL A 1 759 ? -12.717 1.666 3.823 1.00 94.75 759 VAL A N 1
ATOM 5903 C CA . VAL A 1 759 ? -12.290 1.492 2.415 1.00 94.75 759 VAL A CA 1
ATOM 5904 C C . VAL A 1 759 ? -13.265 2.102 1.401 1.00 94.75 759 VAL A C 1
ATOM 5906 O O . VAL A 1 759 ? -13.134 1.910 0.191 1.00 94.75 759 VAL A O 1
ATOM 5909 N N . GLY A 1 760 ? -14.269 2.838 1.871 1.00 91.00 760 GLY A N 1
ATOM 5910 C CA . GLY A 1 760 ? -15.346 3.406 1.067 1.00 91.00 760 GLY A CA 1
ATOM 5911 C C . GLY A 1 760 ? -15.082 4.823 0.564 1.00 91.00 760 GLY A C 1
ATOM 5912 O O . GLY A 1 760 ? -15.911 5.354 -0.178 1.00 91.00 760 GLY A O 1
ATOM 5913 N N . ARG A 1 761 ? -13.972 5.465 0.951 1.00 84.88 761 ARG A N 1
ATOM 5914 C CA . ARG A 1 761 ? -13.734 6.908 0.755 1.00 84.88 761 ARG A CA 1
ATOM 5915 C C . ARG A 1 761 ? -12.476 7.214 -0.046 1.00 84.88 761 ARG A C 1
ATOM 5917 O O . ARG A 1 761 ? -11.852 8.251 0.152 1.00 84.88 761 ARG A O 1
ATOM 5924 N N . LEU A 1 762 ? -12.156 6.362 -1.023 1.00 86.44 762 LEU A N 1
ATOM 5925 C CA . LEU A 1 762 ? -11.068 6.614 -1.969 1.00 86.44 762 LEU A CA 1
ATOM 5926 C C . LEU A 1 762 ? -11.249 7.983 -2.653 1.00 86.44 762 LEU A C 1
ATOM 5928 O O . LEU A 1 762 ? -12.172 8.160 -3.451 1.00 86.44 762 LEU A O 1
ATOM 5932 N N . ARG A 1 763 ? -10.376 8.936 -2.320 1.00 75.06 763 ARG A N 1
ATOM 5933 C CA . ARG A 1 763 ? -10.300 10.279 -2.918 1.00 75.06 763 ARG A CA 1
ATOM 5934 C C . ARG A 1 763 ? -8.987 10.419 -3.672 1.00 75.06 763 ARG A C 1
ATOM 5936 O O . ARG A 1 763 ? -8.984 10.338 -4.892 1.00 75.06 763 ARG A O 1
ATOM 5943 N N . ASP A 1 764 ? -7.894 10.512 -2.918 1.00 71.81 764 ASP A N 1
ATOM 5944 C CA . ASP A 1 764 ? -6.560 10.743 -3.473 1.00 71.81 764 ASP A CA 1
ATOM 5945 C C . ASP A 1 764 ? -5.782 9.433 -3.622 1.00 71.81 764 ASP A C 1
ATOM 5947 O O . ASP A 1 764 ? -5.203 9.161 -4.668 1.00 71.81 764 ASP A O 1
ATOM 5951 N N . ARG A 1 765 ? -5.751 8.610 -2.564 1.00 80.31 765 ARG A N 1
ATOM 5952 C CA . ARG A 1 765 ? -4.944 7.385 -2.508 1.00 80.31 765 ARG A CA 1
ATOM 5953 C C . ARG A 1 765 ? -5.526 6.336 -1.564 1.00 80.31 765 ARG A C 1
ATOM 5955 O O . ARG A 1 765 ? -6.237 6.673 -0.620 1.00 80.31 765 ARG A O 1
ATOM 5962 N N . LEU A 1 766 ? -5.196 5.073 -1.814 1.00 87.69 766 LEU A N 1
ATOM 5963 C CA . LEU A 1 766 ? -5.352 3.962 -0.877 1.00 87.69 766 LEU A CA 1
ATOM 5964 C C . LEU A 1 766 ? -4.070 3.838 -0.052 1.00 87.69 766 LEU A C 1
ATOM 5966 O O . LEU A 1 766 ? -2.983 3.838 -0.624 1.00 87.69 766 LEU A O 1
ATOM 5970 N N . VAL A 1 767 ? -4.185 3.680 1.264 1.00 84.06 767 VAL A N 1
ATOM 5971 C CA . VAL A 1 767 ? -3.046 3.376 2.133 1.00 84.06 767 VAL A CA 1
ATOM 5972 C C . VAL A 1 767 ? -3.068 1.896 2.504 1.00 84.06 767 VAL A C 1
ATOM 5974 O O . VAL A 1 767 ? -4.093 1.380 2.951 1.00 84.06 767 VAL A O 1
ATOM 5977 N N . LEU A 1 768 ? -1.938 1.216 2.309 1.00 90.31 768 LEU A N 1
ATOM 5978 C CA . LEU A 1 768 ? -1.717 -0.162 2.738 1.00 90.31 768 LEU A CA 1
ATOM 5979 C C . LEU A 1 768 ? -0.657 -0.194 3.835 1.00 90.31 768 LEU A C 1
ATOM 5981 O O . LEU A 1 768 ? 0.485 0.198 3.608 1.00 90.31 768 LEU A O 1
ATOM 5985 N N . TYR A 1 769 ? -1.039 -0.676 5.010 1.00 85.31 769 TYR A N 1
ATOM 5986 C CA . TYR A 1 769 ? -0.180 -0.799 6.182 1.00 85.31 769 TYR A CA 1
ATOM 5987 C C . TYR A 1 769 ? 0.267 -2.241 6.431 1.00 85.31 769 TYR A C 1
ATOM 5989 O O . TYR A 1 769 ? -0.359 -3.187 5.949 1.00 85.31 769 TYR A O 1
ATOM 5997 N N . GLY A 1 770 ? 1.303 -2.406 7.256 1.00 84.94 770 GLY A N 1
ATOM 5998 C CA . GLY A 1 770 ? 1.801 -3.709 7.692 1.00 84.94 770 GLY A CA 1
ATOM 5999 C C . GLY A 1 770 ? 2.820 -4.350 6.751 1.00 84.94 770 GLY A C 1
ATOM 6000 O O . GLY A 1 770 ? 3.171 -5.514 6.957 1.00 84.94 770 GLY A O 1
ATOM 6001 N N . LEU A 1 771 ? 3.347 -3.615 5.760 1.00 89.38 771 LEU A N 1
ATOM 6002 C CA . LEU A 1 771 ? 4.286 -4.172 4.775 1.00 89.38 771 LEU A CA 1
ATOM 6003 C C . LEU A 1 771 ? 5.554 -4.767 5.402 1.00 89.38 771 LEU A C 1
ATOM 6005 O O . LEU A 1 771 ? 6.135 -5.688 4.839 1.00 89.38 771 LEU A O 1
ATOM 6009 N N . GLU A 1 772 ? 5.968 -4.306 6.584 1.00 86.31 772 GLU A N 1
ATOM 6010 C CA . GLU A 1 772 ? 7.140 -4.855 7.279 1.00 86.31 772 GLU A CA 1
ATOM 6011 C C . GLU A 1 772 ? 6.932 -6.280 7.806 1.00 86.31 772 GLU A C 1
ATOM 6013 O O . GLU A 1 772 ? 7.900 -6.970 8.117 1.00 86.31 772 GLU A O 1
ATOM 6018 N N . THR A 1 773 ? 5.677 -6.722 7.924 1.00 92.06 773 THR A N 1
ATOM 6019 C CA . THR A 1 773 ? 5.347 -8.020 8.520 1.00 92.06 773 THR A CA 1
ATOM 6020 C C . THR A 1 773 ? 5.593 -9.195 7.584 1.00 92.06 773 THR A C 1
ATOM 6022 O O . THR A 1 773 ? 5.561 -10.337 8.035 1.00 92.06 773 THR A O 1
ATOM 6025 N N . SER A 1 774 ? 5.865 -8.946 6.300 1.00 93.06 774 SER A N 1
ATOM 6026 C CA . SER A 1 774 ? 6.323 -9.967 5.359 1.00 93.06 774 SER A CA 1
ATOM 6027 C C . SER A 1 774 ? 7.045 -9.347 4.161 1.00 93.06 774 SER A C 1
ATOM 6029 O O . SER A 1 774 ? 6.530 -8.394 3.576 1.00 93.06 774 SER A O 1
ATOM 6031 N N . PRO A 1 775 ? 8.171 -9.923 3.696 1.00 89.00 775 PRO A N 1
ATOM 6032 C CA . PRO A 1 775 ? 8.875 -9.426 2.514 1.00 89.00 775 PRO A CA 1
ATOM 6033 C C . PRO A 1 775 ? 8.052 -9.596 1.228 1.00 89.00 775 PRO A C 1
ATOM 6035 O O . PRO A 1 775 ? 8.328 -8.936 0.231 1.00 89.00 775 PRO A O 1
ATOM 6038 N N . ARG A 1 776 ? 7.021 -10.454 1.245 1.00 91.19 776 ARG A N 1
ATOM 6039 C CA . ARG A 1 776 ? 6.165 -10.721 0.083 1.00 91.19 776 ARG A CA 1
ATOM 6040 C C . ARG A 1 776 ? 5.144 -9.620 -0.199 1.00 91.19 776 ARG A C 1
ATOM 6042 O O . ARG A 1 776 ? 4.580 -9.600 -1.289 1.00 91.19 776 ARG A O 1
ATOM 6049 N N . TRP A 1 777 ? 4.879 -8.712 0.744 1.00 94.31 777 TRP A N 1
ATOM 6050 C CA . TRP A 1 777 ? 3.784 -7.754 0.582 1.00 94.31 777 TRP A CA 1
ATOM 6051 C C . TRP A 1 777 ? 3.976 -6.798 -0.586 1.00 94.31 777 TRP A C 1
ATOM 6053 O O . TRP A 1 777 ? 3.045 -6.601 -1.359 1.00 94.31 777 TRP A O 1
ATOM 6063 N N . ALA A 1 778 ? 5.180 -6.253 -0.750 1.00 92.12 778 ALA A N 1
ATOM 6064 C CA . ALA A 1 778 ? 5.468 -5.333 -1.844 1.00 92.12 778 ALA A CA 1
ATOM 6065 C C . ALA A 1 778 ? 5.288 -6.001 -3.219 1.00 92.12 778 ALA A C 1
ATOM 6067 O O . ALA A 1 778 ? 4.666 -5.420 -4.102 1.00 92.12 778 ALA A O 1
ATOM 6068 N N . GLU A 1 779 ? 5.765 -7.241 -3.366 1.00 92.50 779 GLU A N 1
ATOM 6069 C CA . GLU A 1 779 ? 5.614 -8.053 -4.581 1.00 92.50 779 GLU A CA 1
ATOM 6070 C C . GLU A 1 779 ? 4.137 -8.323 -4.905 1.00 92.50 779 GLU A C 1
ATOM 6072 O O . GLU A 1 779 ? 3.690 -8.091 -6.025 1.00 92.50 779 GLU A O 1
ATOM 6077 N N . LEU A 1 780 ? 3.355 -8.768 -3.918 1.00 94.88 780 LEU A N 1
ATOM 6078 C CA . LEU A 1 780 ? 1.942 -9.097 -4.118 1.00 94.88 780 LEU A CA 1
ATOM 6079 C C . LEU A 1 780 ? 1.095 -7.859 -4.437 1.00 94.88 780 LEU A C 1
ATOM 6081 O O . LEU A 1 780 ? 0.205 -7.927 -5.283 1.00 94.88 780 LEU A O 1
ATOM 6085 N N . VAL A 1 781 ? 1.365 -6.736 -3.764 1.00 95.44 781 VAL A N 1
ATOM 6086 C CA . VAL A 1 781 ? 0.686 -5.458 -4.021 1.00 95.44 781 VAL A CA 1
ATOM 6087 C C . VAL A 1 781 ? 1.025 -4.942 -5.414 1.00 95.44 781 VAL A C 1
ATOM 6089 O O . VAL A 1 781 ? 0.121 -4.509 -6.122 1.00 95.44 781 VAL A O 1
ATOM 6092 N N . GLU A 1 782 ? 2.294 -5.015 -5.821 1.00 95.00 782 GLU A N 1
ATOM 6093 C CA . GLU A 1 782 ? 2.728 -4.668 -7.175 1.00 95.00 782 GLU A CA 1
ATOM 6094 C C . GLU A 1 782 ? 1.969 -5.485 -8.219 1.00 95.00 782 GLU A C 1
ATOM 6096 O O . GLU A 1 782 ? 1.232 -4.910 -9.019 1.00 95.00 782 GLU A O 1
ATOM 6101 N N . GLN A 1 783 ? 2.062 -6.815 -8.148 1.00 94.25 783 GLN A N 1
ATOM 6102 C CA . GLN A 1 783 ? 1.414 -7.718 -9.100 1.00 94.25 783 GLN A CA 1
ATOM 6103 C C . GLN A 1 783 ? -0.095 -7.448 -9.201 1.00 94.25 783 GLN A C 1
ATOM 6105 O O . GLN A 1 783 ? -0.646 -7.330 -10.292 1.00 94.25 783 GLN A O 1
ATOM 6110 N N . ALA A 1 784 ? -0.775 -7.284 -8.065 1.00 95.19 784 ALA A N 1
ATOM 6111 C CA . ALA A 1 784 ? -2.211 -7.033 -8.049 1.00 95.19 784 ALA A CA 1
ATOM 6112 C C . ALA A 1 784 ? -2.596 -5.632 -8.566 1.00 95.19 784 ALA A C 1
ATOM 6114 O O . ALA A 1 784 ? -3.693 -5.451 -9.097 1.00 95.19 784 ALA A O 1
ATOM 6115 N N . ASN A 1 785 ? -1.731 -4.624 -8.403 1.00 95.12 785 ASN A N 1
ATOM 6116 C CA . ASN A 1 785 ? -2.054 -3.236 -8.735 1.00 95.12 785 ASN A CA 1
ATOM 6117 C C . ASN A 1 785 ? -1.665 -2.827 -10.161 1.00 95.12 785 ASN A C 1
ATOM 6119 O O . ASN A 1 785 ? -2.227 -1.860 -10.680 1.00 95.12 785 ASN A O 1
ATOM 6123 N N . VAL A 1 786 ? -0.733 -3.534 -10.807 1.00 93.00 786 VAL A N 1
ATOM 6124 C CA . VAL A 1 786 ? -0.241 -3.211 -12.159 1.00 93.00 786 VAL A CA 1
ATOM 6125 C C . VAL A 1 786 ? -1.395 -3.029 -13.154 1.00 93.00 786 VAL A C 1
ATOM 6127 O O . VAL A 1 786 ? -1.475 -1.969 -13.778 1.00 93.00 786 VAL A O 1
ATOM 6130 N N . ALA A 1 787 ? -2.348 -3.963 -13.205 1.00 88.25 787 ALA A N 1
ATOM 6131 C CA . ALA A 1 787 ? -3.513 -3.872 -14.091 1.00 88.25 787 ALA A CA 1
ATOM 6132 C C . ALA A 1 787 ? -4.623 -2.932 -13.573 1.00 88.25 787 ALA A C 1
ATOM 6134 O O . ALA A 1 787 ? -5.368 -2.345 -14.355 1.00 88.25 787 ALA A O 1
ATOM 6135 N N . LEU A 1 788 ? -4.763 -2.779 -12.249 1.00 90.56 788 LEU A N 1
ATOM 6136 C CA . LEU A 1 788 ? -5.847 -1.989 -11.642 1.00 90.56 788 LEU A CA 1
ATOM 6137 C C . LEU A 1 788 ? -5.583 -0.487 -11.636 1.00 90.56 788 LEU A C 1
ATOM 6139 O O . LEU A 1 788 ? -6.530 0.304 -11.652 1.00 90.56 788 LEU A O 1
ATOM 6143 N N . GLY A 1 789 ? -4.318 -0.100 -11.526 1.00 88.69 789 GLY A N 1
ATOM 6144 C CA . GLY A 1 789 ? -3.875 1.282 -11.503 1.00 88.69 789 GLY A CA 1
ATOM 6145 C C . GLY A 1 789 ? -4.442 2.135 -10.378 1.00 88.69 789 GLY A C 1
ATOM 6146 O O . GLY A 1 789 ? -4.866 3.267 -10.618 1.00 88.69 789 GLY A O 1
ATOM 6147 N N . LEU A 1 790 ? -4.498 1.606 -9.153 1.00 90.50 790 LEU A N 1
ATOM 6148 C CA . LEU A 1 790 ? -4.854 2.418 -7.992 1.00 90.50 790 LEU A CA 1
ATOM 6149 C C . LEU A 1 790 ? -3.655 3.259 -7.524 1.00 90.50 790 LEU A C 1
ATOM 6151 O O . LEU A 1 790 ? -2.529 2.752 -7.493 1.00 90.50 790 LEU A O 1
ATOM 6155 N N . PRO A 1 791 ? -3.889 4.513 -7.095 1.00 85.88 791 PRO A N 1
ATOM 6156 C CA . PRO A 1 791 ? -2.890 5.292 -6.375 1.00 85.88 791 PRO A CA 1
ATOM 6157 C C . PRO A 1 791 ? -2.698 4.685 -4.978 1.00 85.88 791 PRO A C 1
ATOM 6159 O O . PRO A 1 791 ? -3.497 4.924 -4.073 1.00 85.88 791 PRO A O 1
ATOM 6162 N N . VAL A 1 792 ? -1.668 3.852 -4.812 1.00 89.12 792 VAL A N 1
ATOM 6163 C CA . VAL A 1 792 ? -1.372 3.137 -3.561 1.00 89.12 792 VAL A CA 1
ATOM 6164 C C . VAL A 1 792 ? -0.182 3.777 -2.855 1.00 89.12 792 VAL A C 1
ATOM 6166 O O . VAL A 1 792 ? 0.889 3.930 -3.435 1.00 89.12 792 VAL A O 1
ATOM 6169 N N . LEU A 1 793 ? -0.363 4.106 -1.578 1.00 82.31 793 LEU A N 1
ATOM 6170 C CA . LEU A 1 793 ? 0.699 4.465 -0.648 1.00 82.31 793 LEU A CA 1
ATOM 6171 C C . LEU A 1 793 ? 0.941 3.293 0.301 1.00 82.31 793 LEU A C 1
ATOM 6173 O O . LEU A 1 793 ? 0.033 2.872 1.014 1.00 82.31 793 LEU A O 1
ATOM 6177 N N . VAL A 1 794 ? 2.169 2.792 0.339 1.00 84.44 794 VAL A N 1
ATOM 6178 C CA . VAL A 1 794 ? 2.544 1.701 1.239 1.00 84.44 794 VAL A CA 1
ATOM 6179 C C . VAL A 1 794 ? 3.225 2.220 2.502 1.00 84.44 794 VAL A C 1
ATOM 6181 O O . VAL A 1 794 ? 4.011 3.165 2.452 1.00 84.44 794 VAL A O 1
ATOM 6184 N N . GLN A 1 795 ? 2.907 1.601 3.634 1.00 75.88 795 GLN A N 1
ATOM 6185 C CA . GLN A 1 795 ? 3.365 1.968 4.969 1.00 75.88 795 GLN A CA 1
ATOM 6186 C C . GLN A 1 795 ? 3.782 0.712 5.742 1.00 75.88 795 GLN A C 1
ATOM 6188 O O . GLN A 1 795 ? 3.202 -0.368 5.589 1.00 75.88 795 GLN A O 1
ATOM 6193 N N . ASN A 1 796 ? 4.808 0.841 6.580 1.00 80.06 796 ASN A N 1
ATOM 6194 C CA . ASN A 1 796 ? 5.379 -0.307 7.285 1.00 80.06 796 ASN A CA 1
ATOM 6195 C C . ASN A 1 796 ? 4.635 -0.620 8.582 1.00 80.06 796 ASN A C 1
ATOM 6197 O O . ASN A 1 796 ? 4.597 -1.776 8.982 1.00 80.06 796 ASN A O 1
ATOM 6201 N N . GLU A 1 797 ? 4.034 0.384 9.217 1.00 71.19 797 GLU A N 1
ATOM 6202 C CA . GLU A 1 797 ? 3.450 0.298 10.549 1.00 71.19 797 GLU A CA 1
ATOM 6203 C C . GLU A 1 797 ? 2.415 -0.828 10.635 1.00 71.19 797 GLU A C 1
ATOM 6205 O O . GLU A 1 797 ? 1.449 -0.867 9.879 1.00 71.19 797 GLU A O 1
ATOM 6210 N N . SER A 1 798 ? 2.622 -1.743 11.580 1.00 70.31 798 SER A N 1
ATOM 6211 C CA . SER A 1 798 ? 1.756 -2.906 11.814 1.00 70.31 798 SER A CA 1
ATOM 6212 C C . SER A 1 798 ? 0.889 -2.792 13.075 1.00 70.31 798 SER A C 1
ATOM 6214 O O . SER A 1 798 ? -0.083 -3.528 13.228 1.00 70.31 798 SER A O 1
ATOM 6216 N N . MET A 1 799 ? 1.222 -1.856 13.972 1.00 69.25 799 MET A N 1
ATOM 6217 C CA . MET A 1 799 ? 0.521 -1.610 15.237 1.00 69.25 799 MET A CA 1
ATOM 6218 C C . MET A 1 799 ? -0.432 -0.422 15.087 1.00 69.25 799 MET A C 1
ATOM 6220 O O . MET A 1 799 ? -0.075 0.718 15.385 1.00 69.25 799 MET A O 1
ATOM 6224 N N . LEU A 1 800 ? -1.633 -0.702 14.593 1.00 62.72 800 LEU A N 1
ATOM 6225 C CA . LEU A 1 800 ? -2.691 0.269 14.311 1.00 62.72 800 LEU A CA 1
ATOM 6226 C C . LEU A 1 800 ? -3.870 0.098 15.287 1.00 62.72 800 LEU A C 1
ATOM 6228 O O . LEU A 1 800 ? -4.060 -0.990 15.832 1.00 62.72 800 LEU A O 1
ATOM 6232 N N . PRO A 1 801 ? -4.704 1.119 15.522 1.00 66.94 801 PRO A N 1
ATOM 6233 C CA . PRO A 1 801 ? -5.941 0.951 16.285 1.00 66.94 801 PRO A CA 1
ATOM 6234 C C . PRO A 1 801 ? -7.015 0.266 15.416 1.00 66.94 801 PRO A C 1
ATOM 6236 O O . PRO A 1 801 ? -7.979 0.902 15.035 1.00 66.94 801 PRO A O 1
ATOM 6239 N N . THR A 1 802 ? -6.779 -0.986 15.016 1.00 80.62 802 THR A N 1
ATOM 6240 C CA . THR A 1 802 ? -7.696 -1.828 14.225 1.00 80.62 802 THR A CA 1
ATOM 6241 C C . THR A 1 802 ? -7.379 -3.306 14.483 1.00 80.62 802 THR A C 1
ATOM 6243 O O . THR A 1 802 ? -6.307 -3.639 15.013 1.00 80.62 802 THR A O 1
ATOM 6246 N N . ASP A 1 803 ? -8.267 -4.219 14.081 1.00 88.94 803 ASP A N 1
ATOM 6247 C CA . ASP A 1 803 ? -8.177 -5.656 14.387 1.00 88.94 803 ASP A CA 1
ATOM 6248 C C . ASP A 1 803 ? -6.866 -6.311 13.915 1.00 88.94 803 ASP A C 1
ATOM 6250 O O . ASP A 1 803 ? -6.392 -7.273 14.533 1.00 88.94 803 ASP A O 1
ATOM 6254 N N . ALA A 1 804 ? -6.225 -5.765 12.870 1.00 87.62 804 ALA A N 1
ATOM 6255 C CA . ALA A 1 804 ? -4.915 -6.204 12.373 1.00 87.62 804 ALA A CA 1
ATOM 6256 C C . ALA A 1 804 ? -3.859 -6.315 13.491 1.00 87.62 804 ALA A C 1
ATOM 6258 O O . ALA A 1 804 ? -3.049 -7.244 13.495 1.00 87.62 804 ALA A O 1
ATOM 6259 N N . THR A 1 805 ? -3.906 -5.433 14.493 1.00 82.06 805 THR A N 1
ATOM 6260 C CA . THR A 1 805 ? -2.957 -5.435 15.617 1.00 82.06 805 THR A CA 1
ATOM 6261 C C . THR A 1 805 ? -3.000 -6.725 16.427 1.00 82.06 805 THR A C 1
ATOM 6263 O O . THR A 1 805 ? -1.956 -7.207 16.873 1.00 82.06 805 THR A O 1
ATOM 6266 N N . SER A 1 806 ? -4.171 -7.350 16.567 1.00 88.12 806 SER A N 1
ATOM 6267 C CA . SER A 1 806 ? -4.297 -8.629 17.280 1.00 88.12 806 SER A CA 1
ATOM 6268 C C . SER A 1 806 ? -3.487 -9.740 16.603 1.00 88.12 806 SER A C 1
ATOM 6270 O O . SER A 1 806 ? -2.902 -10.590 17.277 1.00 88.12 806 SER A O 1
ATOM 6272 N N . PHE A 1 807 ? -3.404 -9.702 15.272 1.00 92.69 807 PHE A N 1
ATOM 6273 C CA . PHE A 1 807 ? -2.676 -10.667 14.449 1.00 92.69 807 PHE A CA 1
ATOM 6274 C C . PHE A 1 807 ? -1.182 -10.343 14.371 1.00 92.69 807 PHE A C 1
ATOM 6276 O O . PHE A 1 807 ? -0.357 -11.242 14.544 1.00 92.69 807 PHE A O 1
ATOM 6283 N N . ALA A 1 808 ? -0.820 -9.066 14.230 1.00 85.12 808 ALA A N 1
ATOM 6284 C CA . ALA A 1 808 ? 0.575 -8.630 14.274 1.00 85.12 808 ALA A CA 1
ATOM 6285 C C . ALA A 1 808 ? 1.244 -9.015 15.610 1.00 85.12 808 ALA A C 1
ATOM 6287 O O . ALA A 1 808 ? 2.334 -9.590 15.625 1.00 85.12 808 ALA A O 1
ATOM 6288 N N . LEU A 1 809 ? 0.558 -8.807 16.744 1.00 84.31 809 LEU A N 1
ATOM 6289 C CA . LEU A 1 809 ? 1.022 -9.246 18.070 1.00 84.31 809 LEU A CA 1
ATOM 6290 C C . LEU A 1 809 ? 1.141 -10.774 18.190 1.00 84.31 809 LEU A C 1
ATOM 6292 O O . LEU A 1 809 ? 1.952 -11.277 18.970 1.00 84.31 809 LEU A O 1
ATOM 6296 N N . ALA A 1 810 ? 0.362 -11.521 17.408 1.00 87.31 810 ALA A N 1
ATOM 6297 C CA . ALA A 1 810 ? 0.445 -12.974 17.306 1.00 87.31 810 ALA A CA 1
ATOM 6298 C C . ALA A 1 810 ? 1.497 -13.466 16.294 1.00 87.31 810 ALA A C 1
ATOM 6300 O O . ALA A 1 810 ? 1.603 -14.673 16.099 1.00 87.31 810 ALA A O 1
ATOM 6301 N N . ARG A 1 811 ? 2.296 -12.565 15.698 1.00 90.25 811 ARG A N 1
ATOM 6302 C CA . ARG A 1 811 ? 3.298 -12.860 14.655 1.00 90.25 811 ARG A CA 1
ATOM 6303 C C . ARG A 1 811 ? 2.698 -13.436 13.368 1.00 90.25 811 ARG A C 1
ATOM 6305 O O . ARG A 1 811 ? 3.320 -14.261 12.705 1.00 90.25 811 ARG A O 1
ATOM 6312 N N . VAL A 1 812 ? 1.497 -12.988 13.020 1.00 93.75 812 VAL A N 1
ATOM 6313 C CA . VAL A 1 812 ? 0.856 -13.273 11.734 1.00 93.75 812 VAL A CA 1
ATOM 6314 C C . VAL A 1 812 ? 1.139 -12.103 10.783 1.00 93.75 812 VAL A C 1
ATOM 6316 O O . VAL A 1 812 ? 0.969 -10.954 11.197 1.00 93.75 812 VAL A O 1
ATOM 6319 N N . PRO A 1 813 ? 1.569 -12.349 9.531 1.00 96.25 813 PRO A N 1
ATOM 6320 C CA . PRO A 1 813 ? 1.678 -11.309 8.510 1.00 96.25 813 PRO A CA 1
ATOM 6321 C C . PRO A 1 813 ? 0.355 -10.563 8.325 1.00 96.25 813 PRO A C 1
ATOM 6323 O O . PRO A 1 813 ? -0.684 -11.196 8.132 1.00 96.25 813 PRO A O 1
ATOM 6326 N N . VAL A 1 814 ? 0.388 -9.232 8.354 1.00 94.94 814 VAL A N 1
ATOM 6327 C CA . VAL A 1 814 ? -0.799 -8.384 8.197 1.00 94.94 814 VAL A CA 1
ATOM 6328 C C . VAL A 1 814 ? -0.659 -7.438 7.014 1.00 94.94 814 VAL A C 1
ATOM 6330 O O . VAL A 1 814 ? 0.395 -6.842 6.810 1.00 94.94 814 VAL A O 1
ATOM 6333 N N . LEU A 1 815 ? -1.752 -7.266 6.276 1.00 96.44 815 LEU A N 1
ATOM 6334 C CA . LEU A 1 815 ? -1.923 -6.196 5.301 1.00 96.44 815 LEU A CA 1
ATOM 6335 C C . LEU A 1 815 ? -3.240 -5.486 5.619 1.00 96.44 815 LEU A C 1
ATOM 6337 O O . LEU A 1 815 ? -4.298 -6.108 5.536 1.00 96.44 815 LEU A O 1
ATOM 6341 N N . SER A 1 816 ? -3.187 -4.211 6.011 1.00 92.81 816 SER A N 1
ATOM 6342 C CA . SER A 1 816 ? -4.388 -3.444 6.375 1.00 92.81 816 SER A CA 1
ATOM 6343 C C . SER A 1 816 ? -4.650 -2.325 5.376 1.00 92.81 816 SER A C 1
ATOM 6345 O O . SER A 1 816 ? -3.776 -1.490 5.147 1.00 92.81 816 SER A O 1
ATOM 6347 N N . ALA A 1 817 ? -5.848 -2.297 4.798 1.00 93.81 817 ALA A N 1
ATOM 6348 C CA . ALA A 1 817 ? -6.278 -1.283 3.839 1.00 93.81 817 ALA A CA 1
ATOM 6349 C C . ALA A 1 817 ? -7.065 -0.156 4.517 1.00 93.81 817 ALA A C 1
ATOM 6351 O O . ALA A 1 817 ? -7.926 -0.439 5.346 1.00 93.81 817 ALA A O 1
ATOM 6352 N N . PHE A 1 818 ? -6.781 1.093 4.129 1.00 83.88 818 PHE A N 1
ATOM 6353 C CA . PHE A 1 818 ? -7.397 2.301 4.687 1.00 83.88 818 PHE A CA 1
ATOM 6354 C C . PHE A 1 818 ? -7.449 3.440 3.655 1.00 83.88 818 PHE A C 1
ATOM 6356 O O . PHE A 1 818 ? -6.477 3.659 2.930 1.00 83.88 818 PHE A O 1
ATOM 6363 N N . THR A 1 819 ? -8.550 4.198 3.578 1.00 79.56 819 THR A N 1
ATOM 6364 C CA . THR A 1 819 ? -8.678 5.339 2.635 1.00 79.56 819 THR A CA 1
ATOM 6365 C C . THR A 1 819 ? -8.501 6.723 3.262 1.00 79.56 819 THR A C 1
ATOM 6367 O O . THR A 1 819 ? -8.632 7.730 2.565 1.00 79.56 819 THR A O 1
ATOM 6370 N N . GLY A 1 820 ? -8.117 6.791 4.538 1.00 65.88 820 GLY A N 1
ATOM 6371 C CA . GLY A 1 820 ? -7.884 8.055 5.235 1.00 65.88 820 GLY A CA 1
ATOM 6372 C C . GLY A 1 820 ? -9.080 8.515 6.067 1.00 65.88 820 GLY A C 1
ATOM 6373 O O . GLY A 1 820 ? -10.215 8.088 5.872 1.00 65.88 820 GLY A O 1
ATOM 6374 N N . LEU A 1 821 ? -8.815 9.429 7.002 1.00 64.81 821 LEU A N 1
ATOM 6375 C CA . LEU A 1 821 ? -9.856 10.082 7.796 1.00 64.81 821 LEU A CA 1
ATOM 6376 C C . LEU A 1 821 ? -10.605 11.140 6.971 1.00 64.81 821 LEU A C 1
ATOM 6378 O O . LEU A 1 821 ? -10.107 11.658 5.970 1.00 64.81 821 LEU A O 1
ATOM 6382 N N . HIS A 1 822 ? -11.810 11.497 7.415 1.00 68.12 822 HIS A N 1
ATOM 6383 C CA . HIS A 1 822 ? -12.636 12.523 6.780 1.00 68.12 822 HIS A CA 1
ATOM 6384 C C . HIS A 1 822 ? -13.592 13.199 7.775 1.00 68.12 822 HIS A C 1
ATOM 6386 O O . HIS A 1 822 ? -13.919 12.627 8.808 1.00 68.12 822 HIS A O 1
ATOM 6392 N N . ASP A 1 823 ? -14.125 14.373 7.430 1.00 67.88 823 ASP A N 1
ATOM 6393 C CA . ASP A 1 823 ? -14.951 15.221 8.317 1.00 67.88 823 ASP A CA 1
ATOM 6394 C C . ASP A 1 823 ? -16.231 14.563 8.867 1.00 67.88 823 ASP A C 1
ATOM 6396 O O . ASP A 1 823 ? -16.815 15.007 9.863 1.00 67.88 823 ASP A O 1
ATOM 6400 N N . GLU A 1 824 ? -16.732 13.529 8.190 1.00 77.56 824 GLU A N 1
ATOM 6401 C CA . GLU A 1 824 ? -17.878 12.746 8.652 1.00 77.56 824 GLU A CA 1
ATOM 6402 C C . GLU A 1 824 ? -17.522 11.583 9.592 1.00 77.56 824 GLU A C 1
ATOM 6404 O O . GLU A 1 824 ? -18.449 10.993 10.147 1.00 77.56 824 GLU A O 1
ATOM 6409 N N . TYR A 1 825 ? -16.237 11.274 9.796 1.00 72.88 825 TYR A N 1
ATOM 6410 C CA . TYR A 1 825 ? -15.764 10.160 10.627 1.00 72.88 825 TYR A CA 1
ATOM 6411 C C . TYR A 1 825 ? -16.341 10.249 12.040 1.00 72.88 825 TYR A C 1
ATOM 6413 O O . TYR A 1 825 ? -16.368 11.328 12.633 1.00 72.88 825 TYR A O 1
ATOM 6421 N N . ASN A 1 826 ? -16.841 9.130 12.569 1.00 73.12 826 ASN A N 1
ATOM 6422 C CA . ASN A 1 826 ? -17.477 9.078 13.885 1.00 73.12 826 ASN A CA 1
ATOM 6423 C C . ASN A 1 826 ? -18.562 10.155 14.106 1.00 73.12 826 ASN A C 1
ATOM 6425 O O . ASN A 1 826 ? -18.742 10.680 15.211 1.00 73.12 826 ASN A O 1
ATOM 6429 N N . THR A 1 827 ? -19.337 10.484 13.058 1.00 82.31 827 THR A N 1
ATOM 6430 C CA . THR A 1 827 ? -20.481 11.415 13.139 1.00 82.31 827 THR A CA 1
ATOM 6431 C C . THR A 1 827 ? -21.786 10.830 12.577 1.00 82.31 827 THR A C 1
ATOM 6433 O O . THR A 1 827 ? -21.766 9.939 11.728 1.00 82.31 827 THR A O 1
ATOM 6436 N N . PRO A 1 828 ? -22.964 11.401 12.912 1.00 90.50 828 PRO A N 1
ATOM 6437 C CA . PRO A 1 828 ? -24.254 11.019 12.313 1.00 90.50 828 PRO A CA 1
ATOM 6438 C C . PRO A 1 828 ? -24.389 11.313 10.806 1.00 90.50 828 PRO A C 1
ATOM 6440 O O . PRO A 1 828 ? -25.444 11.051 10.198 1.00 90.50 828 PRO A O 1
ATOM 6443 N N . ARG A 1 829 ? -23.371 11.947 10.211 1.00 91.12 829 ARG A N 1
ATOM 6444 C CA . ARG A 1 829 ? -23.300 12.282 8.787 1.00 91.12 829 ARG A CA 1
ATOM 6445 C C . ARG A 1 829 ? -22.586 11.215 7.965 1.00 91.12 829 ARG A C 1
ATOM 6447 O O . ARG A 1 829 ? -22.795 11.230 6.754 1.00 91.12 829 ARG A O 1
ATOM 6454 N N . ASP A 1 830 ? -21.852 10.290 8.588 1.00 90.12 830 ASP A N 1
ATOM 6455 C CA . ASP A 1 830 ? -21.281 9.148 7.876 1.00 90.12 830 ASP A CA 1
ATOM 6456 C C . ASP A 1 830 ? -22.409 8.229 7.386 1.00 90.12 830 ASP A C 1
ATOM 6458 O O . ASP A 1 830 ? -23.090 7.562 8.166 1.00 90.12 830 ASP A O 1
ATOM 6462 N N . ARG A 1 831 ? -22.722 8.314 6.092 1.00 93.81 831 ARG A N 1
ATOM 6463 C CA . ARG A 1 831 ? -23.963 7.795 5.502 1.00 93.81 831 ARG A CA 1
ATOM 6464 C C . ARG A 1 831 ? -23.673 7.150 4.157 1.00 93.81 831 ARG A C 1
ATOM 6466 O O . ARG A 1 831 ? -22.814 7.633 3.442 1.00 93.81 831 ARG A O 1
ATOM 6473 N N . PRO A 1 832 ? -24.490 6.190 3.693 1.00 94.50 832 PRO A N 1
ATOM 6474 C CA . PRO A 1 832 ? -24.246 5.509 2.417 1.00 94.50 832 PRO A CA 1
ATOM 6475 C C . PRO A 1 832 ? -24.021 6.427 1.204 1.00 94.50 832 PRO A C 1
ATOM 6477 O O . PRO A 1 832 ? -23.348 6.046 0.254 1.00 94.50 832 PRO A O 1
ATOM 6480 N N . ARG A 1 833 ? -24.580 7.642 1.210 1.00 91.19 833 ARG A N 1
ATOM 6481 C CA . ARG A 1 833 ? -24.410 8.614 0.122 1.00 91.19 833 ARG A CA 1
ATOM 6482 C C . ARG A 1 833 ? -23.048 9.314 0.075 1.00 91.19 833 ARG A C 1
ATOM 6484 O O . ARG A 1 833 ? -22.789 10.010 -0.895 1.00 91.19 833 ARG A O 1
ATOM 6491 N N . THR A 1 834 ? -22.225 9.196 1.116 1.00 89.50 834 THR A N 1
ATOM 6492 C CA . THR A 1 834 ? -20.910 9.850 1.197 1.00 89.50 834 THR A CA 1
ATOM 6493 C C . THR A 1 834 ? -19.790 8.999 0.592 1.00 89.50 834 THR A C 1
ATOM 6495 O O . THR A 1 834 ? -18.675 9.500 0.451 1.00 89.50 834 THR A O 1
ATOM 6498 N N . LEU A 1 835 ? -20.057 7.737 0.235 1.00 91.56 835 LEU A N 1
ATOM 6499 C CA . LEU A 1 835 ? -19.041 6.789 -0.229 1.00 91.56 835 LEU A CA 1
ATOM 6500 C C . LEU A 1 835 ? -18.764 6.870 -1.735 1.00 91.56 835 LEU A C 1
ATOM 6502 O O . LEU A 1 835 ? -19.666 7.089 -2.544 1.00 91.56 835 LEU A O 1
ATOM 6506 N N . ASN A 1 836 ? -17.515 6.579 -2.102 1.00 92.38 836 ASN A N 1
ATOM 6507 C CA . ASN A 1 836 ? -17.065 6.315 -3.463 1.00 92.38 836 ASN A CA 1
ATOM 6508 C C . ASN A 1 836 ? -17.131 4.803 -3.753 1.00 92.38 836 ASN A C 1
ATOM 6510 O O . ASN A 1 836 ? -16.150 4.074 -3.608 1.00 92.38 836 ASN A O 1
ATOM 6514 N N . TYR A 1 837 ? -18.298 4.321 -4.180 1.00 94.50 837 TYR A N 1
ATOM 6515 C CA . TYR A 1 837 ? -18.511 2.901 -4.480 1.00 94.50 837 TYR A CA 1
ATOM 6516 C C . TYR A 1 837 ? -17.672 2.345 -5.647 1.00 94.50 837 TYR A C 1
ATOM 6518 O O . TYR A 1 837 ? -17.189 1.218 -5.518 1.00 94.50 837 TYR A O 1
ATOM 6526 N N . PRO A 1 838 ? -17.463 3.065 -6.772 1.00 92.94 838 PRO A N 1
ATOM 6527 C CA . PRO A 1 838 ? -16.498 2.637 -7.787 1.00 92.94 838 PRO A CA 1
ATOM 6528 C C . PRO A 1 838 ? -15.087 2.457 -7.216 1.00 92.94 838 PRO A C 1
ATOM 6530 O O . PRO A 1 838 ? -14.438 1.447 -7.490 1.00 92.94 838 PRO A O 1
ATOM 6533 N N . GLY A 1 839 ? -14.636 3.399 -6.382 1.00 92.50 839 GLY A N 1
ATOM 6534 C CA . GLY A 1 839 ? -13.348 3.325 -5.694 1.00 92.50 839 GLY A CA 1
ATOM 6535 C C . GLY A 1 839 ? -13.250 2.116 -4.763 1.00 92.50 839 GLY A C 1
ATOM 6536 O O . GLY A 1 839 ? -12.309 1.335 -4.880 1.00 92.50 839 GLY A O 1
ATOM 6537 N N . ALA A 1 840 ? -14.264 1.897 -3.922 1.00 95.31 840 ALA A N 1
ATOM 6538 C CA . ALA A 1 840 ? -14.345 0.737 -3.033 1.00 95.31 840 ALA A CA 1
ATOM 6539 C C . ALA A 1 840 ? -14.308 -0.597 -3.802 1.00 95.31 840 ALA A C 1
ATOM 6541 O O . ALA A 1 840 ? -13.645 -1.540 -3.380 1.00 95.31 840 ALA A O 1
ATOM 6542 N N . ALA A 1 841 ? -14.962 -0.676 -4.967 1.00 96.62 841 ALA A N 1
ATOM 6543 C CA . ALA A 1 841 ? -14.921 -1.868 -5.813 1.00 96.62 841 ALA A CA 1
ATOM 6544 C C . ALA A 1 841 ? -13.527 -2.125 -6.401 1.00 96.62 841 ALA A C 1
ATOM 6546 O O . ALA A 1 841 ? -13.089 -3.273 -6.448 1.00 96.62 841 ALA A O 1
ATOM 6547 N N . ARG A 1 842 ? -12.807 -1.074 -6.818 1.00 95.94 842 ARG A N 1
ATOM 6548 C CA . ARG A 1 842 ? -11.411 -1.204 -7.265 1.00 95.94 842 ARG A CA 1
ATOM 6549 C C . ARG A 1 842 ? -10.504 -1.673 -6.123 1.00 95.94 842 ARG A C 1
ATOM 6551 O O . ARG A 1 842 ? -9.707 -2.579 -6.343 1.00 95.94 842 ARG A O 1
ATOM 6558 N N . ILE A 1 843 ? -10.667 -1.126 -4.913 1.00 97.25 843 ILE A N 1
ATOM 6559 C CA . ILE A 1 843 ? -9.943 -1.585 -3.710 1.00 97.25 843 ILE A CA 1
ATOM 6560 C C . ILE A 1 843 ? -10.257 -3.058 -3.427 1.00 97.25 843 ILE A C 1
ATOM 6562 O O . ILE A 1 843 ? -9.346 -3.850 -3.207 1.00 97.25 843 ILE A O 1
ATOM 6566 N N . GLY A 1 844 ? -11.531 -3.452 -3.507 1.00 98.00 844 GLY A N 1
ATOM 6567 C CA . GLY A 1 844 ? -11.940 -4.845 -3.365 1.00 98.00 844 GLY A CA 1
ATOM 6568 C C . GLY A 1 844 ? -11.248 -5.767 -4.369 1.00 98.00 844 GLY A C 1
ATOM 6569 O O . GLY A 1 844 ? -10.747 -6.812 -3.976 1.00 98.00 844 GLY A O 1
ATOM 6570 N N . ARG A 1 845 ? -11.131 -5.372 -5.644 1.00 98.00 845 ARG A N 1
ATOM 6571 C CA . ARG A 1 845 ? -10.396 -6.156 -6.657 1.00 98.00 845 ARG A CA 1
ATOM 6572 C C . ARG A 1 845 ? -8.910 -6.293 -6.332 1.00 98.00 845 ARG A C 1
ATOM 6574 O O . ARG A 1 845 ? -8.374 -7.383 -6.493 1.00 98.00 845 ARG A O 1
ATOM 6581 N N . LEU A 1 846 ? -8.271 -5.232 -5.834 1.00 97.88 846 LEU A N 1
ATOM 6582 C CA . LEU A 1 846 ? -6.872 -5.281 -5.402 1.00 97.88 846 LEU A CA 1
ATOM 6583 C C . LEU A 1 846 ? -6.685 -6.300 -4.273 1.00 97.88 846 LEU A C 1
ATOM 6585 O O . LEU A 1 846 ? -5.850 -7.196 -4.374 1.00 97.88 846 LEU A O 1
ATOM 6589 N N . LEU A 1 847 ? -7.490 -6.191 -3.214 1.00 98.38 847 LEU A N 1
ATOM 6590 C CA . LEU A 1 847 ? -7.408 -7.094 -2.064 1.00 98.38 847 LEU A CA 1
ATOM 6591 C C . LEU A 1 847 ? -7.793 -8.531 -2.431 1.00 98.38 847 LEU A C 1
ATOM 6593 O O . LEU A 1 847 ? -7.190 -9.468 -1.914 1.00 98.38 847 LEU A O 1
ATOM 6597 N N . ALA A 1 848 ? -8.755 -8.712 -3.338 1.00 97.56 848 ALA A N 1
ATOM 6598 C CA . ALA A 1 848 ? -9.147 -10.015 -3.860 1.00 97.56 848 ALA A CA 1
ATOM 6599 C C . ALA A 1 848 ? -7.998 -10.691 -4.613 1.00 97.56 848 ALA A C 1
ATOM 6601 O O . ALA A 1 848 ? -7.751 -11.875 -4.405 1.00 97.56 848 ALA A O 1
ATOM 6602 N N . GLU A 1 849 ? -7.265 -9.945 -5.439 1.00 96.19 849 GLU A N 1
ATOM 6603 C CA . GLU A 1 849 ? -6.150 -10.486 -6.213 1.00 96.19 849 GLU A CA 1
ATOM 6604 C C . GLU A 1 849 ? -4.939 -10.819 -5.328 1.00 96.19 849 GLU A C 1
ATOM 6606 O O . GLU A 1 849 ? -4.378 -11.911 -5.443 1.00 96.19 849 GLU A O 1
ATOM 6611 N N . VAL A 1 850 ? -4.605 -9.959 -4.356 1.00 97.19 850 VAL A N 1
ATOM 6612 C CA . VAL A 1 850 ? -3.607 -10.278 -3.316 1.00 97.19 850 VAL A CA 1
ATOM 6613 C C . VAL A 1 850 ? -4.013 -11.542 -2.550 1.00 97.19 850 VAL A C 1
ATOM 6615 O O . VAL A 1 850 ? -3.212 -12.467 -2.392 1.00 97.19 850 VAL A O 1
ATOM 6618 N N . ALA A 1 851 ? -5.270 -11.615 -2.106 1.00 97.38 851 ALA A N 1
ATOM 6619 C CA . ALA A 1 851 ? -5.798 -12.772 -1.395 1.00 97.38 851 ALA A CA 1
ATOM 6620 C C . ALA A 1 851 ? -5.764 -14.042 -2.254 1.00 97.38 851 ALA A C 1
ATOM 6622 O O . ALA A 1 851 ? -5.425 -15.105 -1.742 1.00 97.38 851 ALA A O 1
ATOM 6623 N N . ARG A 1 852 ? -6.095 -13.955 -3.550 1.00 96.19 852 ARG A N 1
ATOM 6624 C CA . ARG A 1 852 ? -6.112 -15.098 -4.474 1.00 96.19 852 ARG A CA 1
ATOM 6625 C C . ARG A 1 852 ? -4.712 -15.665 -4.652 1.00 96.19 852 ARG A C 1
ATOM 6627 O O . ARG A 1 852 ? -4.538 -16.873 -4.537 1.00 96.19 852 ARG A O 1
ATOM 6634 N N . ARG A 1 853 ? -3.715 -14.802 -4.870 1.00 94.75 853 ARG A N 1
ATOM 6635 C CA . ARG A 1 853 ? -2.302 -15.195 -4.997 1.00 94.75 853 ARG A CA 1
ATOM 6636 C C . ARG A 1 853 ? -1.781 -15.861 -3.728 1.00 94.75 853 ARG A C 1
ATOM 6638 O O . ARG A 1 853 ? -1.096 -16.874 -3.807 1.00 94.75 853 ARG A O 1
ATOM 6645 N N . LEU A 1 854 ? -2.154 -15.347 -2.555 1.00 95.69 854 LEU A N 1
ATOM 6646 C CA . LEU A 1 854 ? -1.855 -16.012 -1.287 1.00 95.69 854 LEU A CA 1
ATOM 6647 C C . LEU A 1 854 ? -2.560 -17.363 -1.191 1.00 95.69 854 LEU A C 1
ATOM 6649 O O . LEU A 1 854 ? -1.910 -18.359 -0.907 1.00 95.69 854 LEU A O 1
ATOM 6653 N N . ALA A 1 855 ? -3.870 -17.411 -1.419 1.00 95.88 855 ALA A N 1
ATOM 6654 C CA . ALA A 1 855 ? -4.659 -18.626 -1.267 1.00 95.88 855 ALA A CA 1
ATOM 6655 C C . ALA A 1 855 ? -4.246 -19.735 -2.246 1.00 95.88 855 ALA A C 1
ATOM 6657 O O . ALA A 1 855 ? -4.397 -20.900 -1.905 1.00 95.88 855 ALA A O 1
ATOM 6658 N N . ALA A 1 856 ? -3.705 -19.386 -3.416 1.00 93.94 856 ALA A N 1
ATOM 6659 C CA . ALA A 1 856 ? -3.199 -20.317 -4.426 1.00 93.94 856 ALA A CA 1
ATOM 6660 C C . ALA A 1 856 ? -1.710 -20.680 -4.256 1.00 93.94 856 ALA A C 1
ATOM 6662 O O . ALA A 1 856 ? -1.194 -21.504 -5.004 1.00 93.94 856 ALA A O 1
ATOM 6663 N N . ALA A 1 857 ? -0.987 -20.069 -3.313 1.00 92.62 857 ALA A N 1
ATOM 6664 C CA . ALA A 1 857 ? 0.413 -20.402 -3.075 1.00 92.62 857 ALA A CA 1
ATOM 6665 C C . ALA A 1 857 ? 0.536 -21.615 -2.139 1.00 92.62 857 ALA A C 1
ATOM 6667 O O . ALA A 1 857 ? -0.134 -21.687 -1.109 1.00 92.62 857 ALA A O 1
ATOM 6668 N N . ALA A 1 858 ? 1.465 -22.529 -2.422 1.00 89.31 858 ALA A N 1
ATOM 6669 C CA . ALA A 1 858 ? 1.747 -23.642 -1.512 1.00 89.31 858 ALA A CA 1
ATOM 6670 C C . ALA A 1 858 ? 2.400 -23.166 -0.198 1.00 89.31 858 ALA A C 1
ATOM 6672 O O . ALA A 1 858 ? 2.073 -23.644 0.886 1.00 89.31 858 ALA A O 1
ATOM 6673 N N . GLN A 1 859 ? 3.293 -22.174 -0.280 1.00 89.25 859 GLN A N 1
ATOM 6674 C CA . GLN A 1 859 ? 4.019 -21.642 0.876 1.00 89.25 859 GLN A CA 1
ATOM 6675 C C . GLN A 1 859 ? 3.295 -20.440 1.495 1.00 89.25 859 GLN A C 1
ATOM 6677 O O . GLN A 1 859 ? 2.895 -19.497 0.798 1.00 89.25 859 GLN A O 1
ATOM 6682 N N . ALA A 1 860 ? 3.139 -20.458 2.820 1.00 88.00 860 ALA A N 1
ATOM 6683 C CA . ALA A 1 860 ? 2.648 -19.311 3.577 1.00 88.00 860 ALA A CA 1
ATOM 6684 C C . ALA A 1 860 ? 3.672 -18.157 3.542 1.00 88.00 860 ALA A C 1
ATOM 6686 O O . ALA A 1 860 ? 4.880 -18.410 3.508 1.00 88.00 860 ALA A O 1
ATOM 6687 N N . PRO A 1 861 ? 3.227 -16.887 3.551 1.00 90.69 861 PRO A N 1
ATOM 6688 C CA . PRO A 1 861 ? 4.145 -15.763 3.667 1.00 90.69 861 PRO A CA 1
ATOM 6689 C C . PRO A 1 861 ? 4.889 -15.830 5.005 1.00 90.69 861 PRO A C 1
ATOM 6691 O O . PRO A 1 861 ? 4.300 -16.069 6.058 1.00 90.69 861 PRO A O 1
ATOM 6694 N N . VAL A 1 862 ? 6.201 -15.605 4.964 1.00 89.81 862 VAL A N 1
ATOM 6695 C CA . VAL A 1 862 ? 7.031 -15.587 6.172 1.00 89.81 862 VAL A CA 1
ATOM 6696 C C . VAL A 1 862 ? 6.742 -14.313 6.958 1.00 89.81 862 VAL A C 1
ATOM 6698 O O . VAL A 1 862 ? 6.710 -13.224 6.377 1.00 89.81 862 VAL A O 1
ATOM 6701 N N . TYR A 1 863 ? 6.566 -14.449 8.274 1.00 90.50 863 TYR A N 1
ATOM 6702 C CA . TYR A 1 863 ? 6.503 -13.305 9.174 1.00 90.50 863 TYR A CA 1
ATOM 6703 C C . TYR A 1 863 ? 7.891 -12.698 9.377 1.00 90.50 863 TYR A C 1
ATOM 6705 O O . TYR A 1 863 ? 8.801 -13.350 9.899 1.00 90.50 863 TYR A O 1
ATOM 6713 N N . SER A 1 864 ? 8.024 -11.422 9.044 1.00 85.50 864 SER A N 1
ATOM 6714 C CA . SER A 1 864 ? 9.187 -10.608 9.376 1.00 85.50 864 SER A CA 1
ATOM 6715 C C . SER A 1 864 ? 8.875 -9.727 10.575 1.00 85.50 864 SER A C 1
ATOM 6717 O O . SER A 1 864 ? 7.832 -9.085 10.655 1.00 85.50 864 SER A O 1
ATOM 6719 N N . ALA A 1 865 ? 9.783 -9.713 11.550 1.00 68.88 865 ALA A N 1
ATOM 6720 C CA . ALA A 1 865 ? 9.663 -8.768 12.648 1.00 68.88 865 ALA A CA 1
ATOM 6721 C C . ALA A 1 865 ? 9.901 -7.341 12.119 1.00 68.88 865 ALA A C 1
ATOM 6723 O O . ALA A 1 865 ? 10.796 -7.166 11.286 1.00 68.88 865 ALA A O 1
ATOM 6724 N N . PRO A 1 866 ? 9.177 -6.332 12.638 1.00 60.47 866 PRO A N 1
ATOM 6725 C CA . PRO A 1 866 ? 9.432 -4.930 12.332 1.00 60.47 866 PRO A CA 1
ATOM 6726 C C . PRO A 1 866 ? 10.926 -4.613 12.423 1.00 60.47 866 PRO A C 1
ATOM 6728 O O . PRO A 1 866 ? 11.570 -4.888 13.445 1.00 60.47 866 PRO A O 1
ATOM 6731 N N . ALA A 1 867 ? 11.495 -4.065 11.348 1.00 46.19 867 ALA A N 1
ATOM 6732 C CA . ALA A 1 867 ? 12.892 -3.661 11.345 1.00 46.19 867 ALA A CA 1
ATOM 6733 C C . ALA A 1 867 ? 13.103 -2.582 12.418 1.00 46.19 867 ALA A C 1
ATOM 6735 O O . ALA A 1 867 ? 12.325 -1.636 12.533 1.00 46.19 867 ALA A O 1
ATOM 6736 N N . LYS A 1 868 ? 14.181 -2.701 13.201 1.00 36.06 868 LYS A N 1
ATOM 6737 C CA . LYS A 1 868 ? 14.617 -1.669 14.153 1.00 36.06 868 LYS A CA 1
ATOM 6738 C C . LYS A 1 868 ? 15.036 -0.416 13.362 1.00 36.06 868 LYS A C 1
ATOM 6740 O O . LYS A 1 868 ? 16.222 -0.255 13.086 1.00 36.06 868 LYS A O 1
ATOM 6745 N N . LYS A 1 869 ? 14.098 0.451 12.961 1.00 28.56 869 LYS A N 1
ATOM 6746 C CA . LYS A 1 869 ? 14.440 1.768 12.400 1.00 28.56 869 LYS A CA 1
ATOM 6747 C C . LYS A 1 869 ? 15.257 2.548 13.449 1.00 28.56 869 LYS A C 1
ATOM 6749 O O . LYS A 1 869 ? 14.884 2.534 14.624 1.00 28.56 869 LYS A O 1
ATOM 6754 N N . PRO A 1 870 ? 16.363 3.214 13.070 1.00 26.39 870 PRO A N 1
ATOM 6755 C CA . PRO A 1 870 ? 16.856 4.343 13.846 1.00 26.39 870 PRO A CA 1
ATOM 6756 C C . PRO A 1 870 ? 15.737 5.393 13.884 1.00 26.39 870 PRO A C 1
ATOM 6758 O O . PRO A 1 870 ? 15.046 5.555 12.873 1.00 26.39 870 PRO A O 1
ATOM 6761 N N . PRO A 1 871 ? 15.508 6.067 15.016 1.00 26.73 871 PRO A N 1
ATOM 6762 C CA . PRO A 1 871 ? 14.438 7.044 15.115 1.00 26.73 871 PRO A CA 1
ATOM 6763 C C . PRO A 1 871 ? 14.626 8.126 14.047 1.00 26.73 871 PRO A C 1
ATOM 6765 O O . PRO A 1 871 ? 15.681 8.752 13.964 1.00 26.73 871 PRO A O 1
ATOM 6768 N N . ALA A 1 872 ? 13.591 8.343 13.234 1.00 25.14 872 ALA A N 1
ATOM 6769 C CA . ALA A 1 872 ? 13.425 9.629 12.580 1.00 25.14 872 ALA A CA 1
ATOM 6770 C C . ALA A 1 872 ? 13.314 10.673 13.699 1.00 25.14 872 ALA A C 1
ATOM 6772 O O . ALA A 1 872 ? 12.573 10.462 14.664 1.00 25.14 872 ALA A O 1
ATOM 6773 N N . ALA A 1 873 ? 14.084 11.755 13.601 1.00 25.81 873 ALA A N 1
ATOM 6774 C CA . ALA A 1 873 ? 13.940 12.913 14.470 1.00 25.81 873 ALA A CA 1
ATOM 6775 C C . ALA A 1 873 ? 12.518 13.466 14.274 1.00 25.81 873 ALA A C 1
ATOM 6777 O O . ALA A 1 873 ? 12.213 14.111 13.278 1.00 25.81 873 ALA A O 1
ATOM 6778 N N . GLY A 1 874 ? 11.619 13.072 15.170 1.00 24.77 874 GLY A N 1
ATOM 6779 C CA . GLY A 1 874 ? 10.183 13.265 15.029 1.00 24.77 874 GLY A CA 1
ATOM 6780 C C . GLY A 1 874 ? 9.468 12.693 16.245 1.00 24.77 874 GLY A C 1
ATOM 6781 O O . GLY A 1 874 ? 8.956 11.577 16.210 1.00 24.77 874 GLY A O 1
ATOM 6782 N N . GLY A 1 875 ? 9.540 13.452 17.340 1.00 32.03 875 GLY A N 1
ATOM 6783 C CA . GLY A 1 875 ? 8.788 13.346 18.594 1.00 32.03 875 GLY A CA 1
ATOM 6784 C C . GLY A 1 875 ? 7.934 12.096 18.828 1.00 32.03 875 GLY A C 1
ATOM 6785 O O . GLY A 1 875 ? 6.716 12.130 18.690 1.00 32.03 875 GLY A O 1
ATOM 6786 N N . ARG A 1 876 ? 8.555 11.018 19.317 1.00 27.48 876 ARG A N 1
ATOM 6787 C CA . ARG A 1 876 ? 7.881 10.017 20.158 1.00 27.48 876 ARG A CA 1
ATOM 6788 C C . ARG A 1 876 ? 8.396 10.192 21.579 1.00 27.48 876 ARG A C 1
ATOM 6790 O O . ARG A 1 876 ? 9.443 9.659 21.934 1.00 27.48 876 ARG A O 1
ATOM 6797 N N . HIS A 1 877 ? 7.701 10.968 22.399 1.00 35.53 877 HIS A N 1
ATOM 6798 C CA . HIS A 1 877 ? 7.975 11.018 23.831 1.00 35.53 877 HIS A CA 1
ATOM 6799 C C . HIS A 1 877 ? 6.900 10.225 24.554 1.00 35.53 877 HIS A C 1
ATOM 6801 O O . HIS A 1 877 ? 5.737 10.617 24.595 1.00 35.53 877 HIS A O 1
ATOM 6807 N N . GLY A 1 878 ? 7.298 9.073 25.112 1.00 36.19 878 GLY A N 1
ATOM 6808 C CA . GLY A 1 878 ? 6.496 8.579 26.211 1.00 36.19 878 GLY A CA 1
ATOM 6809 C C . GLY A 1 878 ? 6.811 7.313 26.983 1.00 36.19 878 GLY A C 1
ATOM 6810 O O . GLY A 1 878 ? 6.139 7.068 27.975 1.00 36.19 878 GLY A O 1
ATOM 6811 N N . MET A 1 879 ? 7.838 6.551 26.632 1.00 42.97 879 MET A N 1
ATOM 6812 C CA . MET A 1 879 ? 8.481 5.605 27.553 1.00 42.97 879 MET A CA 1
ATOM 6813 C C . MET A 1 879 ? 9.921 5.454 27.081 1.00 42.97 879 MET A C 1
ATOM 6815 O O . MET A 1 879 ? 10.127 5.017 25.954 1.00 42.97 879 MET A O 1
ATOM 6819 N N . ARG A 1 880 ? 10.907 5.832 27.902 1.00 51.19 880 ARG A N 1
ATOM 6820 C CA . ARG A 1 880 ? 12.324 5.733 27.518 1.00 51.19 880 ARG A CA 1
ATOM 6821 C C . ARG A 1 880 ? 12.845 4.300 27.580 1.00 51.19 880 ARG A C 1
ATOM 6823 O O . ARG A 1 880 ? 13.695 3.961 26.772 1.00 51.19 880 ARG A O 1
ATOM 6830 N N . ALA A 1 881 ? 12.305 3.450 28.455 1.00 53.75 881 ALA A N 1
ATOM 6831 C CA . ALA A 1 881 ? 12.718 2.058 28.620 1.00 53.75 881 ALA A CA 1
ATOM 6832 C C . ALA A 1 881 ? 11.640 1.045 28.183 1.00 53.75 881 ALA A C 1
ATOM 6834 O O . ALA A 1 881 ? 10.443 1.326 28.156 1.00 53.75 881 ALA A O 1
ATOM 6835 N N . SER A 1 882 ? 12.075 -0.152 27.794 1.00 71.81 882 SER A N 1
ATOM 6836 C CA . SER A 1 882 ? 11.261 -1.253 27.288 1.00 71.81 882 SER A CA 1
ATOM 6837 C C . SER A 1 882 ? 11.839 -2.587 27.746 1.00 71.81 882 SER A C 1
ATOM 6839 O O . SER A 1 882 ? 13.016 -2.878 27.539 1.00 71.81 882 SER A O 1
ATOM 6841 N N . LEU A 1 883 ? 10.977 -3.437 28.305 1.00 72.00 883 LEU A N 1
ATOM 6842 C CA . LEU A 1 883 ? 11.296 -4.830 28.633 1.00 72.00 883 LEU A CA 1
ATOM 6843 C C . LEU A 1 883 ? 10.933 -5.801 27.498 1.00 72.00 883 LEU A C 1
ATOM 6845 O O . LEU A 1 883 ? 11.367 -6.952 27.481 1.00 72.00 883 LEU A O 1
ATOM 6849 N N . GLY A 1 884 ? 10.145 -5.331 26.524 1.00 57.94 884 GLY A N 1
ATOM 6850 C CA . GLY A 1 884 ? 9.554 -6.136 25.453 1.00 57.94 884 GLY A CA 1
ATOM 6851 C C . GLY A 1 884 ? 8.535 -7.167 25.936 1.00 57.94 884 GLY A C 1
ATOM 6852 O O . GLY A 1 884 ? 8.300 -8.148 25.250 1.00 57.94 884 GLY A O 1
ATOM 6853 N N . THR A 1 885 ? 7.937 -6.966 27.099 1.00 64.19 885 THR A N 1
ATOM 6854 C CA . THR A 1 885 ? 6.768 -7.710 27.572 1.00 64.19 885 THR A CA 1
ATOM 6855 C C . THR A 1 885 ? 5.492 -7.184 26.916 1.00 64.19 885 THR A C 1
ATOM 6857 O O . THR A 1 885 ? 5.387 -5.998 26.599 1.00 64.19 885 THR A O 1
ATOM 6860 N N . VAL A 1 886 ? 4.525 -8.069 26.688 1.00 50.25 886 VAL A N 1
ATOM 6861 C CA . VAL A 1 886 ? 3.225 -7.741 26.094 1.00 50.25 886 VAL A CA 1
ATOM 6862 C C . VAL A 1 886 ? 2.141 -8.069 27.116 1.00 50.25 886 VAL A C 1
ATOM 6864 O O . VAL A 1 886 ? 1.918 -9.247 27.403 1.00 50.25 886 VAL A O 1
ATOM 6867 N N . PRO A 1 887 ? 1.478 -7.059 27.696 1.00 48.31 887 PRO A N 1
ATOM 6868 C CA . PRO A 1 887 ? 0.399 -7.289 28.647 1.00 48.31 887 PRO A CA 1
ATOM 6869 C C . PRO A 1 887 ? -0.827 -7.973 28.021 1.00 48.31 887 PRO A C 1
ATOM 6871 O O . PRO A 1 887 ? -1.109 -7.823 26.832 1.00 48.31 887 PRO A O 1
ATOM 6874 N N . ASP A 1 888 ? -1.557 -8.745 28.820 1.00 48.22 888 ASP A N 1
ATOM 6875 C CA . ASP A 1 888 ? -2.872 -9.301 28.499 1.00 48.22 888 ASP A CA 1
ATOM 6876 C C . ASP A 1 888 ? -3.962 -8.356 29.024 1.00 48.22 888 ASP A C 1
ATOM 6878 O O . ASP A 1 888 ? -4.218 -8.278 30.224 1.00 48.22 888 ASP A O 1
ATOM 6882 N N . PHE A 1 889 ? -4.607 -7.631 28.111 1.00 40.72 889 PHE A N 1
ATOM 6883 C CA . PHE A 1 889 ? -5.654 -6.654 28.426 1.00 40.72 889 PHE A CA 1
ATOM 6884 C C . PHE A 1 889 ? -7.026 -7.303 28.690 1.00 40.72 889 PHE A C 1
ATOM 6886 O O . PHE A 1 889 ? -7.956 -6.613 29.104 1.00 40.72 889 PHE A O 1
ATOM 6893 N N . SER A 1 890 ? -7.155 -8.617 28.457 1.00 33.72 890 SER A N 1
ATOM 6894 C CA . SER A 1 890 ? -8.398 -9.380 28.639 1.00 33.72 890 SER A CA 1
ATOM 6895 C C . SER A 1 890 ? -8.555 -9.974 30.044 1.00 33.72 890 SER A C 1
ATOM 6897 O O . SER A 1 890 ? -9.598 -10.548 30.356 1.00 33.72 890 SER A O 1
ATOM 6899 N N . ALA A 1 891 ? -7.521 -9.883 30.884 1.00 40.44 891 ALA A N 1
ATOM 6900 C CA . ALA A 1 891 ? -7.544 -10.408 32.242 1.00 40.44 891 ALA A CA 1
ATOM 6901 C C . ALA A 1 891 ? -8.345 -9.478 33.169 1.00 40.44 891 ALA A C 1
ATOM 6903 O O . ALA A 1 891 ? -7.956 -8.337 33.420 1.00 40.44 891 ALA A O 1
ATOM 6904 N N . VAL A 1 892 ? -9.461 -9.987 33.689 1.00 35.16 892 VAL A N 1
ATOM 6905 C CA . VAL A 1 892 ? -10.269 -9.348 34.736 1.00 35.16 892 VAL A CA 1
ATOM 6906 C C . VAL A 1 892 ? -9.894 -10.012 36.069 1.00 35.16 892 VAL A C 1
ATOM 6908 O O . VAL A 1 892 ? -9.692 -11.223 36.103 1.00 35.16 892 VAL A O 1
ATOM 6911 N N . ASP A 1 893 ? -9.731 -9.228 37.137 1.00 43.72 893 ASP A N 1
ATOM 6912 C CA . ASP A 1 893 ? -9.474 -9.691 38.517 1.00 43.72 893 ASP A CA 1
ATOM 6913 C C . ASP A 1 893 ? -8.146 -10.428 38.814 1.00 43.72 893 ASP A C 1
ATOM 6915 O O . ASP A 1 893 ? -8.013 -11.089 39.843 1.00 43.72 893 ASP A O 1
ATOM 6919 N N . VAL A 1 894 ? -7.108 -10.266 37.984 1.00 53.16 894 VAL A N 1
ATOM 6920 C CA . VAL A 1 894 ? -5.746 -10.748 38.307 1.00 53.16 894 VAL A CA 1
ATOM 6921 C C . VAL A 1 894 ? -4.960 -9.655 39.039 1.00 53.16 894 VAL A C 1
ATOM 6923 O O . VAL A 1 894 ? -4.805 -8.551 38.516 1.00 53.16 894 VAL A O 1
ATOM 6926 N N . ARG A 1 895 ? -4.440 -9.954 40.239 1.00 65.38 895 ARG A N 1
ATOM 6927 C CA . ARG A 1 895 ? -3.541 -9.056 40.986 1.00 65.38 895 ARG A CA 1
ATOM 6928 C C . ARG A 1 895 ? -2.145 -9.115 40.353 1.00 65.38 895 ARG A C 1
ATOM 6930 O O . ARG A 1 895 ? -1.430 -10.089 40.551 1.00 65.38 895 ARG A O 1
ATOM 6937 N N . GLY A 1 896 ? -1.793 -8.101 39.563 1.00 67.19 896 GLY A N 1
ATOM 6938 C CA . GLY A 1 896 ? -0.576 -8.068 38.741 1.00 67.19 896 GLY A CA 1
ATOM 6939 C C . GLY A 1 896 ? -0.874 -7.903 37.250 1.00 67.19 896 GLY A C 1
ATOM 6940 O O . GLY A 1 896 ? -2.004 -7.624 36.849 1.00 67.19 896 GLY A O 1
ATOM 6941 N N . VAL A 1 897 ? 0.145 -8.052 36.401 1.00 63.66 897 VAL A N 1
ATOM 6942 C CA . VAL A 1 897 ? -0.009 -7.962 34.938 1.00 63.66 897 VAL A CA 1
ATOM 6943 C C . VAL A 1 897 ? 0.321 -9.284 34.287 1.00 63.66 897 VAL A C 1
ATOM 6945 O O . VAL A 1 897 ? 1.488 -9.635 34.122 1.00 63.66 897 VAL A O 1
ATOM 6948 N N . LYS A 1 898 ? -0.722 -10.001 33.869 1.00 70.38 898 LYS A N 1
ATOM 6949 C CA . LYS A 1 898 ? -0.563 -11.193 33.042 1.00 70.38 898 LYS A CA 1
ATOM 6950 C C . LYS A 1 898 ? 0.027 -10.809 31.689 1.00 70.38 898 LYS A C 1
ATOM 6952 O O . LYS A 1 898 ? -0.410 -9.842 31.071 1.00 70.38 898 LYS A O 1
ATOM 6957 N N . LEU A 1 899 ? 1.010 -11.568 31.223 1.00 64.94 899 LEU A N 1
ATOM 6958 C CA . LEU A 1 899 ? 1.655 -11.360 29.936 1.00 64.94 899 LEU A CA 1
ATOM 6959 C C . LEU A 1 899 ? 1.007 -12.252 28.876 1.00 64.94 899 LEU A C 1
ATOM 6961 O O . LEU A 1 899 ? 1.029 -13.479 28.977 1.00 64.94 899 LEU A O 1
ATOM 6965 N N . SER A 1 900 ? 0.463 -11.640 27.825 1.00 44.19 900 SER A N 1
ATOM 6966 C CA . SER A 1 900 ? -0.016 -12.350 26.631 1.00 44.19 900 SER A CA 1
ATOM 6967 C C . SER A 1 900 ? 1.145 -12.821 25.744 1.00 44.19 900 SER A C 1
ATOM 6969 O O . SER A 1 900 ? 0.979 -13.718 24.912 1.00 44.19 900 SER A O 1
ATOM 6971 N N . GLY A 1 901 ? 2.336 -12.245 25.943 1.00 49.09 901 GLY A N 1
ATOM 6972 C CA . GLY A 1 901 ? 3.562 -12.622 25.257 1.00 49.09 901 GLY A CA 1
ATOM 6973 C C . GLY A 1 901 ? 4.788 -11.845 25.730 1.00 49.09 901 GLY A C 1
ATOM 6974 O O . GLY A 1 901 ? 4.694 -10.869 26.472 1.00 49.09 901 GLY A O 1
ATOM 6975 N N . VAL A 1 902 ? 5.957 -12.270 25.255 1.00 63.38 902 VAL A N 1
ATOM 6976 C CA . VAL A 1 902 ? 7.218 -11.533 25.385 1.00 63.38 902 VAL A CA 1
ATOM 6977 C C . VAL A 1 902 ? 7.878 -11.491 24.009 1.00 63.38 902 VAL A C 1
ATOM 6979 O O . VAL A 1 902 ? 7.964 -12.506 23.318 1.00 63.38 902 VAL A O 1
ATOM 6982 N N . ARG A 1 903 ? 8.306 -10.304 23.577 1.00 52.62 903 ARG A N 1
ATOM 6983 C CA . ARG A 1 903 ? 8.981 -10.065 22.301 1.00 52.62 903 ARG A CA 1
ATOM 6984 C C . ARG A 1 903 ? 10.316 -10.826 22.286 1.00 52.62 903 ARG A C 1
ATOM 6986 O O . ARG A 1 903 ? 11.151 -10.579 23.154 1.00 52.62 903 ARG A O 1
ATOM 6993 N N . PRO A 1 904 ? 10.570 -11.698 21.298 1.00 50.41 904 PRO A N 1
ATOM 6994 C CA . PRO A 1 904 ? 11.837 -12.416 21.191 1.00 50.41 904 PRO A CA 1
ATOM 6995 C C . PRO A 1 904 ? 13.045 -11.474 21.179 1.00 50.41 904 PRO A C 1
ATOM 6997 O O . PRO A 1 904 ? 13.011 -10.408 20.561 1.00 50.41 904 PRO A O 1
ATOM 7000 N N . GLY A 1 905 ? 14.107 -11.864 21.886 1.00 62.84 905 GLY A N 1
ATOM 7001 C CA . GLY A 1 905 ? 15.329 -11.069 22.011 1.00 62.84 905 GLY A CA 1
ATOM 7002 C C . GLY A 1 905 ? 15.180 -9.787 22.836 1.00 62.84 905 GLY A C 1
ATOM 7003 O O . GLY A 1 905 ? 16.112 -8.989 22.851 1.00 62.84 905 GLY A O 1
ATOM 7004 N N . SER A 1 906 ? 14.047 -9.559 23.510 1.00 73.69 906 SER A N 1
ATOM 7005 C CA . SER A 1 906 ? 13.889 -8.442 24.444 1.00 73.69 906 SER A CA 1
ATOM 7006 C C . SER A 1 906 ? 14.594 -8.689 25.783 1.00 73.69 906 SER A C 1
ATOM 7008 O O . SER A 1 906 ? 14.921 -9.836 26.096 1.00 73.69 906 SER A O 1
ATOM 7010 N N . PRO A 1 907 ? 14.777 -7.647 26.616 1.00 83.88 907 PRO A N 1
ATOM 7011 C CA . PRO A 1 907 ? 15.285 -7.805 27.978 1.00 83.88 907 PRO A CA 1
ATOM 7012 C C . PRO A 1 907 ? 14.561 -8.869 28.802 1.00 83.88 907 PRO A C 1
ATOM 7014 O O . PRO A 1 907 ? 15.211 -9.709 29.413 1.00 83.88 907 PRO A O 1
ATOM 7017 N N . ALA A 1 908 ? 13.226 -8.884 28.768 1.00 80.62 908 ALA A N 1
ATOM 7018 C CA . ALA A 1 908 ? 12.437 -9.878 29.486 1.00 80.62 908 ALA A CA 1
ATOM 7019 C C . ALA A 1 908 ? 12.595 -11.291 28.900 1.00 80.62 908 ALA A C 1
ATOM 7021 O O . ALA A 1 908 ? 12.698 -12.250 29.659 1.00 80.62 908 ALA A O 1
ATOM 7022 N N . ALA A 1 909 ? 12.684 -11.432 27.571 1.00 77.31 909 ALA A N 1
ATOM 7023 C CA . ALA A 1 909 ? 12.912 -12.736 26.948 1.00 77.31 909 ALA A CA 1
ATOM 7024 C C . ALA A 1 909 ? 14.292 -13.304 27.315 1.00 77.31 909 ALA A C 1
ATOM 7026 O O . ALA A 1 909 ? 14.395 -14.481 27.649 1.00 77.31 909 ALA A O 1
ATOM 7027 N N . ARG A 1 910 ? 15.341 -12.468 27.304 1.00 87.94 910 ARG A N 1
ATOM 7028 C CA . ARG A 1 910 ? 16.699 -12.870 27.717 1.00 87.94 910 ARG A CA 1
ATOM 7029 C C . ARG A 1 910 ? 16.776 -13.230 29.197 1.00 87.94 910 ARG A C 1
ATOM 7031 O O . ARG A 1 910 ? 17.527 -14.124 29.556 1.00 87.94 910 ARG A O 1
ATOM 7038 N N . ALA A 1 911 ? 15.978 -12.564 30.027 1.00 86.94 911 ALA A N 1
ATOM 7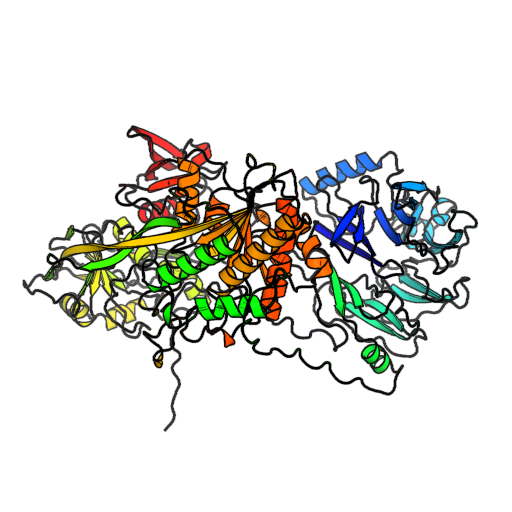039 C CA . ALA A 1 911 ? 15.876 -12.868 31.445 1.00 86.94 911 ALA A CA 1
ATOM 7040 C C . ALA A 1 911 ? 15.068 -14.146 31.744 1.00 86.94 911 ALA A C 1
ATOM 7042 O O . ALA A 1 911 ? 15.071 -14.596 32.878 1.00 86.94 911 ALA A O 1
ATOM 7043 N N . GLY A 1 912 ? 14.390 -14.755 30.760 1.00 87.12 912 GLY A N 1
ATOM 7044 C CA . GLY A 1 912 ? 13.635 -16.004 30.947 1.00 87.12 912 GLY A CA 1
ATOM 7045 C C . GLY A 1 912 ? 12.142 -15.831 31.263 1.00 87.12 912 GLY A C 1
ATOM 7046 O O . GLY A 1 912 ? 11.462 -16.809 31.608 1.00 87.12 912 GLY A O 1
ATOM 7047 N N . VAL A 1 913 ? 11.610 -14.617 31.102 1.00 88.44 913 VAL A N 1
ATOM 7048 C CA . VAL A 1 913 ? 10.176 -14.308 31.212 1.00 88.44 913 VAL A CA 1
ATOM 7049 C C . VAL A 1 913 ? 9.438 -14.861 29.993 1.00 88.44 913 VAL A C 1
ATOM 7051 O O . VAL A 1 913 ? 9.924 -14.772 28.862 1.00 88.44 913 VAL A O 1
ATOM 7054 N N . ARG A 1 914 ? 8.253 -15.434 30.204 1.00 78.62 914 ARG A N 1
ATOM 7055 C CA . ARG A 1 914 ? 7.477 -16.146 29.180 1.00 78.62 914 ARG A CA 1
ATOM 7056 C C . ARG A 1 914 ? 6.041 -15.629 29.107 1.00 78.62 914 ARG A C 1
ATOM 7058 O O . ARG A 1 914 ? 5.549 -14.939 29.996 1.00 78.62 914 ARG A O 1
ATOM 7065 N N . ALA A 1 915 ? 5.360 -15.969 28.014 1.00 63.44 915 ALA A N 1
ATOM 7066 C CA . ALA A 1 915 ? 3.916 -15.778 27.916 1.00 63.44 915 ALA A CA 1
ATOM 7067 C C . ALA A 1 915 ? 3.208 -16.572 29.028 1.00 63.44 915 ALA A C 1
ATOM 7069 O O . ALA A 1 915 ? 3.594 -17.703 29.315 1.00 63.44 915 ALA A O 1
ATOM 7070 N N . GLY A 1 916 ? 2.175 -15.990 29.634 1.00 63.88 916 GLY A N 1
ATOM 7071 C CA . GLY A 1 916 ? 1.438 -16.580 30.753 1.00 63.88 916 GLY A CA 1
ATOM 7072 C C . GLY A 1 916 ? 1.930 -16.163 32.141 1.00 63.88 916 GLY A C 1
ATOM 7073 O O . GLY A 1 916 ? 1.167 -16.319 33.092 1.00 63.88 916 GLY A O 1
ATOM 7074 N N . ASP A 1 917 ? 3.131 -15.587 32.257 1.00 84.62 917 ASP A N 1
ATOM 7075 C CA . ASP A 1 917 ? 3.643 -15.036 33.517 1.00 84.62 917 ASP A CA 1
ATOM 7076 C C . ASP A 1 917 ? 2.784 -13.858 33.993 1.00 84.62 917 ASP A C 1
ATOM 7078 O O . ASP A 1 917 ? 2.333 -13.044 33.183 1.00 84.62 917 ASP A O 1
ATOM 7082 N N . VAL A 1 918 ? 2.578 -13.740 35.305 1.00 84.00 918 VAL A N 1
ATOM 7083 C CA . VAL A 1 918 ? 1.927 -12.579 35.927 1.00 84.00 918 VAL A CA 1
ATOM 7084 C C . VAL A 1 918 ? 2.987 -11.737 36.614 1.00 84.00 918 VAL A C 1
ATOM 7086 O O . VAL A 1 918 ? 3.554 -12.155 37.613 1.00 84.00 918 VAL A O 1
ATOM 7089 N N . VAL A 1 919 ? 3.276 -10.547 36.094 1.00 81.44 919 VAL A N 1
ATOM 7090 C CA . VAL A 1 919 ? 4.223 -9.631 36.736 1.00 81.44 919 VAL A CA 1
ATOM 7091 C C . VAL A 1 919 ? 3.603 -9.058 38.004 1.00 81.44 919 VAL A C 1
ATOM 7093 O O . VAL A 1 919 ? 2.558 -8.408 37.935 1.00 81.44 919 VAL A O 1
ATOM 7096 N N . VAL A 1 920 ? 4.271 -9.267 39.137 1.00 87.88 920 VAL A N 1
ATOM 7097 C CA . VAL A 1 920 ? 3.826 -8.818 40.467 1.00 87.88 920 VAL A CA 1
ATOM 7098 C C . VAL A 1 920 ? 4.762 -7.777 41.086 1.00 87.88 920 VAL A C 1
ATOM 7100 O O . VAL A 1 920 ? 4.344 -7.032 41.971 1.00 87.88 920 VAL A O 1
ATOM 7103 N N . GLU A 1 921 ? 5.999 -7.656 40.590 1.00 88.56 921 GLU A N 1
ATOM 7104 C CA . GLU A 1 921 ? 6.958 -6.635 41.029 1.00 88.56 921 GLU A CA 1
ATOM 7105 C C . GLU A 1 921 ? 7.954 -6.275 39.914 1.00 88.56 921 GLU A C 1
ATOM 7107 O O . GLU A 1 921 ? 8.351 -7.140 39.133 1.00 88.56 921 GLU A O 1
ATOM 7112 N N . LEU A 1 922 ? 8.375 -5.011 39.830 1.00 84.06 922 LEU A N 1
ATOM 7113 C CA . LEU A 1 922 ? 9.411 -4.540 38.905 1.00 84.06 922 LEU A CA 1
ATOM 7114 C C . LEU A 1 922 ? 10.189 -3.373 39.528 1.00 84.06 922 LEU A C 1
ATOM 7116 O O . LEU A 1 922 ? 9.598 -2.360 39.888 1.00 84.06 922 LEU A O 1
ATOM 7120 N N . ALA A 1 923 ? 11.514 -3.503 39.619 1.00 79.62 923 ALA A N 1
ATOM 7121 C CA . ALA A 1 923 ? 12.432 -2.535 40.224 1.00 79.62 923 ALA A CA 1
ATOM 7122 C C . ALA A 1 923 ? 12.015 -2.113 41.649 1.00 79.62 923 ALA A C 1
ATOM 7124 O O . ALA A 1 923 ? 11.980 -0.924 41.962 1.00 79.62 923 ALA A O 1
ATOM 7125 N N . GLY A 1 924 ? 11.623 -3.084 42.485 1.00 72.69 924 GLY A N 1
ATOM 7126 C CA . GLY A 1 924 ? 11.112 -2.844 43.841 1.00 72.69 924 GLY A CA 1
ATOM 7127 C C . GLY A 1 924 ? 9.706 -2.226 43.896 1.00 72.69 924 GLY A C 1
ATOM 7128 O O . GLY A 1 924 ? 9.175 -1.993 44.981 1.00 72.69 924 GLY A O 1
ATOM 7129 N N . GLN A 1 925 ? 9.076 -1.940 42.747 1.00 71.00 925 GLN A N 1
ATOM 7130 C CA . GLN A 1 925 ? 7.699 -1.452 42.688 1.00 71.00 925 GLN A CA 1
ATOM 7131 C C . GLN A 1 925 ? 6.727 -2.619 42.574 1.00 71.00 925 GLN A C 1
ATOM 7133 O O . GLN A 1 925 ? 6.780 -3.402 41.623 1.00 71.00 925 GLN A O 1
ATOM 7138 N N . LYS A 1 926 ? 5.776 -2.683 43.505 1.00 77.88 926 LYS A N 1
ATOM 7139 C CA . LYS A 1 926 ? 4.669 -3.635 43.451 1.00 77.88 926 LYS A CA 1
ATOM 7140 C C . LYS A 1 926 ? 3.770 -3.344 42.247 1.00 77.88 926 LYS A C 1
ATOM 7142 O O . LYS A 1 926 ? 3.332 -2.210 42.049 1.00 77.88 926 LYS A O 1
ATOM 7147 N N . ILE A 1 927 ? 3.470 -4.380 41.470 1.00 72.81 927 ILE A N 1
ATOM 7148 C CA . ILE A 1 927 ? 2.631 -4.308 40.276 1.00 72.81 927 ILE A CA 1
ATOM 7149 C C . ILE A 1 927 ? 1.289 -4.956 40.590 1.00 72.81 927 ILE A C 1
ATOM 7151 O O . ILE A 1 927 ? 1.213 -6.158 40.823 1.00 72.81 927 ILE A O 1
ATOM 7155 N N . GLU A 1 928 ? 0.218 -4.163 40.599 1.00 61.84 928 GLU A N 1
ATOM 7156 C CA . GLU A 1 928 ? -1.136 -4.676 40.847 1.00 61.84 928 GLU A CA 1
ATOM 7157 C C . GLU A 1 928 ? -2.024 -4.622 39.602 1.00 61.84 928 GLU A C 1
ATOM 7159 O O . GLU A 1 928 ? -3.012 -5.350 39.530 1.00 61.84 928 GLU A O 1
ATOM 7164 N N . ASN A 1 929 ? -1.684 -3.775 38.626 1.00 50.47 929 ASN A N 1
ATOM 7165 C CA . ASN A 1 929 ? -2.407 -3.634 37.367 1.00 50.47 929 ASN A CA 1
ATOM 7166 C C . ASN A 1 929 ? -1.497 -3.137 36.229 1.00 50.47 929 ASN A C 1
ATOM 7168 O O . ASN A 1 929 ? -0.318 -2.828 36.416 1.00 50.47 929 ASN A O 1
ATOM 7172 N N . LEU A 1 930 ? -2.072 -3.045 35.028 1.00 46.66 930 LEU A N 1
ATOM 7173 C CA . LEU A 1 930 ? -1.382 -2.652 33.800 1.00 46.66 930 LEU A CA 1
ATOM 7174 C C . LEU A 1 930 ? -0.700 -1.278 33.868 1.00 46.66 930 LEU A C 1
ATOM 7176 O O . LEU A 1 930 ? 0.346 -1.074 33.251 1.00 46.66 930 LEU A O 1
ATOM 7180 N N . TYR A 1 931 ? -1.286 -0.333 34.595 1.00 48.66 931 TYR A N 1
ATOM 7181 C CA . TYR A 1 931 ? -0.782 1.034 34.674 1.00 48.66 931 TYR A CA 1
ATOM 7182 C C . TYR A 1 931 ? 0.410 1.136 35.624 1.00 48.66 931 TYR A C 1
ATOM 7184 O O . TYR A 1 931 ? 1.396 1.784 35.274 1.00 48.66 931 TYR A O 1
ATOM 7192 N N . ASP A 1 932 ? 0.363 0.426 36.760 1.00 52.72 932 ASP A N 1
ATOM 7193 C CA . ASP A 1 932 ? 1.523 0.264 37.648 1.00 52.72 932 ASP A CA 1
ATOM 7194 C C . ASP A 1 932 ? 2.714 -0.298 36.864 1.00 52.72 932 ASP A C 1
ATOM 7196 O O . ASP A 1 932 ? 3.837 0.182 36.994 1.00 52.72 932 ASP A O 1
ATOM 7200 N N . TYR A 1 933 ? 2.448 -1.253 35.970 1.00 60.12 933 TYR A N 1
ATOM 7201 C CA . TYR A 1 933 ? 3.461 -1.855 35.114 1.00 60.12 933 TYR A CA 1
ATOM 7202 C C . TYR A 1 933 ? 4.010 -0.911 34.041 1.00 60.12 933 TYR A C 1
ATOM 7204 O O . TYR A 1 933 ? 5.225 -0.796 33.882 1.00 60.12 933 TYR A O 1
ATOM 7212 N N . ALA A 1 934 ? 3.138 -0.202 33.319 1.00 48.78 934 ALA A N 1
ATOM 7213 C CA . ALA A 1 934 ? 3.551 0.768 32.305 1.00 48.78 934 ALA A CA 1
ATOM 7214 C C . ALA A 1 934 ? 4.392 1.907 32.909 1.00 48.78 934 ALA A C 1
ATOM 7216 O O . ALA A 1 934 ? 5.376 2.337 32.305 1.00 48.78 934 ALA A O 1
ATOM 7217 N N . ARG A 1 935 ? 4.044 2.355 34.121 1.00 56.81 935 ARG A N 1
ATOM 7218 C CA . ARG A 1 935 ? 4.808 3.343 34.890 1.00 56.81 935 ARG A CA 1
ATOM 7219 C C . ARG A 1 935 ? 6.138 2.778 35.377 1.00 56.81 935 ARG A C 1
ATOM 7221 O O . ARG A 1 935 ? 7.165 3.415 35.164 1.00 56.81 935 ARG A O 1
ATOM 7228 N N . ALA A 1 936 ? 6.133 1.590 35.986 1.00 60.28 936 ALA A N 1
ATOM 7229 C CA . ALA A 1 936 ? 7.350 0.941 36.460 1.00 60.28 936 ALA A CA 1
ATOM 7230 C C . ALA A 1 936 ? 8.355 0.762 35.318 1.00 60.28 936 ALA A C 1
ATOM 7232 O O . ALA A 1 936 ? 9.522 1.068 35.508 1.00 60.28 936 ALA A O 1
ATOM 7233 N N . ILE A 1 937 ? 7.896 0.397 34.112 1.00 59.97 937 ILE A N 1
ATOM 7234 C CA . ILE A 1 937 ? 8.719 0.382 32.893 1.00 59.97 937 ILE A CA 1
ATOM 7235 C C . ILE A 1 937 ? 9.223 1.783 32.526 1.00 59.97 937 ILE A C 1
ATOM 7237 O O . ILE A 1 937 ? 10.392 1.937 32.187 1.00 59.97 937 ILE A O 1
ATOM 7241 N N . GLY A 1 938 ? 8.360 2.799 32.573 1.00 47.56 938 GLY A N 1
ATOM 7242 C CA . GLY A 1 938 ? 8.724 4.184 32.264 1.00 47.56 938 GLY A CA 1
ATOM 7243 C C . GLY A 1 938 ? 9.799 4.769 33.186 1.00 47.56 938 GLY A C 1
ATOM 7244 O O . GLY A 1 938 ? 10.584 5.594 32.726 1.00 47.56 938 GLY A O 1
ATOM 7245 N N . ALA A 1 939 ? 9.863 4.313 34.441 1.00 58.16 939 ALA A N 1
ATOM 7246 C CA . ALA A 1 939 ? 10.847 4.730 35.442 1.00 58.16 939 ALA A CA 1
ATOM 7247 C C . ALA A 1 939 ? 12.202 4.005 35.331 1.00 58.16 939 ALA A C 1
ATOM 7249 O O . ALA A 1 939 ? 13.159 4.368 36.016 1.00 58.16 939 ALA A O 1
ATOM 7250 N N . LEU A 1 940 ? 12.307 2.971 34.493 1.00 68.19 940 LEU A N 1
ATOM 7251 C CA . LEU A 1 940 ? 13.550 2.223 34.341 1.00 68.19 940 LEU A CA 1
ATOM 7252 C C . LEU A 1 940 ? 14.615 3.045 33.613 1.00 68.19 940 LEU A C 1
ATOM 7254 O O . LEU A 1 940 ? 14.365 3.642 32.563 1.00 68.19 940 LEU A O 1
ATOM 7258 N N . LYS A 1 941 ? 15.850 2.985 34.116 1.00 70.69 941 LYS A N 1
ATOM 7259 C CA . LYS A 1 941 ? 17.018 3.524 33.419 1.00 70.69 941 LYS A CA 1
ATOM 7260 C C . LYS A 1 941 ? 17.499 2.515 32.375 1.00 70.69 941 LYS A C 1
ATOM 7262 O O . LYS A 1 941 ? 17.806 1.369 32.697 1.00 70.69 941 LYS A O 1
ATOM 7267 N N . VAL A 1 942 ? 17.563 2.942 31.115 1.00 69.69 942 VAL A N 1
ATOM 7268 C CA . VAL A 1 942 ? 18.075 2.110 30.014 1.00 69.69 942 VAL A CA 1
ATOM 7269 C C . VAL A 1 942 ? 19.513 1.684 30.318 1.00 69.69 942 VAL A C 1
ATOM 7271 O O . VAL A 1 942 ? 20.341 2.518 30.676 1.00 69.69 942 VAL A O 1
ATOM 7274 N N . GLY A 1 943 ? 19.803 0.389 30.180 1.00 71.00 943 GLY A N 1
ATOM 7275 C CA . GLY A 1 943 ? 21.129 -0.184 30.432 1.00 71.00 943 GLY A CA 1
ATOM 7276 C C . GLY A 1 943 ? 21.440 -0.518 31.897 1.00 71.00 943 GLY A C 1
ATOM 7277 O O . GLY A 1 943 ? 22.438 -1.187 32.142 1.00 71.00 943 GLY A O 1
ATOM 7278 N N . ALA A 1 944 ? 20.597 -0.130 32.861 1.00 81.00 944 ALA A N 1
ATOM 7279 C CA . ALA A 1 944 ? 20.760 -0.501 34.268 1.00 81.00 944 ALA A CA 1
ATOM 7280 C C . ALA A 1 944 ? 19.921 -1.741 34.604 1.00 81.00 944 ALA A C 1
ATOM 7282 O O . ALA A 1 944 ? 18.740 -1.792 34.271 1.00 81.00 944 ALA A O 1
ATOM 7283 N N . ALA A 1 945 ? 20.509 -2.741 35.259 1.00 85.06 945 ALA A N 1
ATOM 7284 C CA . ALA A 1 945 ? 19.774 -3.933 35.674 1.00 85.06 945 ALA A CA 1
ATOM 7285 C C . ALA A 1 945 ? 18.661 -3.586 36.683 1.00 85.06 945 ALA A C 1
ATOM 7287 O O . ALA A 1 945 ? 18.846 -2.751 37.567 1.00 85.06 945 ALA A O 1
ATOM 7288 N N . ALA A 1 946 ? 17.512 -4.244 36.555 1.00 87.25 946 ALA A N 1
ATOM 7289 C CA . ALA A 1 946 ? 16.360 -4.116 37.435 1.00 87.25 946 ALA A CA 1
ATOM 7290 C C . ALA A 1 946 ? 15.796 -5.501 37.768 1.00 87.25 946 ALA A C 1
ATOM 7292 O O . ALA A 1 946 ? 15.737 -6.380 36.908 1.00 87.25 946 ALA A O 1
ATOM 7293 N N . GLN A 1 947 ? 15.354 -5.695 39.009 1.00 91.31 947 GLN A N 1
ATOM 7294 C CA . GLN A 1 947 ? 14.694 -6.931 39.424 1.00 91.31 947 GLN A CA 1
ATOM 7295 C C . GLN A 1 947 ? 13.259 -6.965 38.877 1.00 91.31 947 GLN A C 1
ATOM 7297 O O . GLN A 1 947 ? 12.549 -5.962 38.912 1.00 91.31 947 GLN A O 1
ATOM 7302 N N . LEU A 1 948 ? 12.822 -8.108 38.367 1.00 92.25 948 LEU A N 1
ATOM 7303 C CA . LEU A 1 948 ? 11.470 -8.380 37.895 1.00 92.25 948 LEU A CA 1
ATOM 7304 C C . LEU A 1 948 ? 10.982 -9.648 38.585 1.00 92.25 948 LEU A C 1
ATOM 7306 O O . LEU A 1 948 ? 11.610 -10.695 38.470 1.00 92.25 948 LEU A O 1
ATOM 7310 N N . VAL A 1 949 ? 9.835 -9.570 39.244 1.00 93.44 949 VAL A N 1
ATOM 7311 C CA . VAL A 1 949 ? 9.217 -10.713 39.910 1.00 93.44 949 VAL A CA 1
ATOM 7312 C C . VAL A 1 949 ? 7.927 -11.066 39.193 1.00 93.44 949 VAL A C 1
ATOM 7314 O O . VAL A 1 949 ? 7.068 -10.207 38.960 1.00 93.44 949 VAL A O 1
ATOM 7317 N N . VAL A 1 950 ? 7.780 -12.343 38.852 1.00 93.69 950 VAL A N 1
ATOM 7318 C CA . VAL A 1 950 ? 6.577 -12.869 38.209 1.00 93.69 950 VAL A CA 1
ATOM 7319 C C . VAL A 1 950 ? 6.046 -14.094 38.942 1.00 93.69 950 VAL A C 1
ATOM 7321 O O . VAL A 1 950 ? 6.798 -14.836 39.568 1.00 93.69 950 VAL A O 1
ATOM 7324 N N . GLU A 1 951 ? 4.752 -14.344 38.819 1.00 89.88 951 GLU A N 1
ATOM 7325 C CA . GLU A 1 951 ? 4.127 -15.605 39.193 1.00 89.88 951 GLU A CA 1
ATOM 7326 C C . GLU A 1 951 ? 3.896 -16.463 37.950 1.00 89.88 951 GLU A C 1
ATOM 7328 O O . GLU A 1 951 ? 3.266 -16.036 36.977 1.00 89.88 951 GLU A O 1
ATOM 7333 N N . ARG A 1 952 ? 4.393 -17.700 37.995 1.00 90.69 952 ARG A N 1
ATOM 7334 C CA . ARG A 1 952 ? 4.213 -18.714 36.953 1.00 90.69 952 ARG A CA 1
ATOM 7335 C C . ARG A 1 952 ? 3.630 -19.965 37.595 1.00 90.69 952 ARG A C 1
ATOM 7337 O O . ARG A 1 952 ? 4.259 -20.558 38.466 1.00 90.69 952 ARG A O 1
ATOM 7344 N N . ALA A 1 953 ? 2.425 -20.358 37.178 1.00 79.25 953 ALA A N 1
ATOM 7345 C CA . ALA A 1 953 ? 1.712 -21.517 37.732 1.00 79.25 953 ALA A CA 1
ATOM 7346 C C . ALA A 1 953 ? 1.649 -21.524 39.281 1.00 79.25 953 ALA A C 1
ATOM 7348 O O . ALA A 1 953 ? 1.848 -22.556 39.915 1.00 79.25 953 ALA A O 1
ATOM 7349 N N . GLY A 1 954 ? 1.424 -20.353 39.893 1.00 75.81 954 GLY A N 1
ATOM 7350 C CA . GLY A 1 954 ? 1.326 -20.190 41.350 1.00 75.81 954 GLY A CA 1
ATOM 7351 C C . GLY A 1 954 ? 2.661 -20.135 42.105 1.00 75.81 954 GLY A C 1
ATOM 7352 O O . GLY A 1 954 ? 2.654 -20.021 43.326 1.00 75.81 954 GLY A O 1
ATOM 7353 N N . ARG A 1 955 ? 3.809 -20.197 41.415 1.00 83.44 955 ARG A N 1
ATOM 7354 C CA . ARG A 1 955 ? 5.141 -20.046 42.024 1.00 83.44 955 ARG A CA 1
ATOM 7355 C C . ARG A 1 955 ? 5.737 -18.680 41.695 1.00 83.44 955 ARG A C 1
ATOM 7357 O O . ARG A 1 955 ? 5.736 -18.269 40.534 1.00 83.44 955 ARG A O 1
ATOM 7364 N N . ARG A 1 956 ? 6.272 -18.003 42.714 1.00 91.81 956 ARG A N 1
ATOM 7365 C CA . ARG A 1 956 ? 6.982 -16.723 42.588 1.00 91.81 956 ARG A CA 1
ATOM 7366 C C . ARG A 1 956 ? 8.387 -16.970 42.029 1.00 91.81 956 ARG A C 1
ATOM 7368 O O . ARG A 1 956 ? 9.109 -17.821 42.536 1.00 91.81 956 ARG A O 1
ATOM 7375 N N . MET A 1 957 ? 8.749 -16.255 40.970 1.00 91.75 957 MET A N 1
ATOM 7376 C CA . MET A 1 957 ? 10.040 -16.342 40.287 1.00 91.75 957 MET A CA 1
ATOM 7377 C C . MET A 1 957 ? 10.648 -14.949 40.160 1.00 91.75 957 MET A C 1
ATOM 7379 O O . MET A 1 957 ? 9.942 -13.995 39.829 1.00 91.75 957 MET A O 1
ATOM 7383 N N . GLU A 1 958 ? 11.954 -14.841 40.381 1.00 93.69 958 GLU A N 1
ATOM 7384 C CA . GLU A 1 958 ? 12.695 -13.586 40.275 1.00 93.69 958 GLU A CA 1
ATOM 7385 C C . GLU A 1 958 ? 13.649 -13.616 39.084 1.00 93.69 958 GLU A C 1
ATOM 7387 O O . GLU A 1 958 ? 14.306 -14.620 38.809 1.00 93.69 958 GLU A O 1
ATOM 7392 N N . PHE A 1 959 ? 13.719 -12.496 38.375 1.00 93.06 959 PHE A N 1
ATOM 7393 C CA . PHE A 1 959 ? 14.515 -12.319 37.175 1.00 93.06 959 PHE A CA 1
ATOM 7394 C C . PHE A 1 959 ? 15.256 -10.987 37.228 1.00 93.06 959 PHE A C 1
ATOM 7396 O O . PHE A 1 959 ? 14.703 -9.975 37.651 1.00 93.06 959 PHE A O 1
ATOM 7403 N N . THR A 1 960 ? 16.484 -10.957 36.720 1.00 92.19 960 THR A N 1
ATOM 7404 C CA . THR A 1 960 ? 17.217 -9.706 36.498 1.00 92.19 960 THR A CA 1
ATOM 7405 C C . THR A 1 960 ? 17.055 -9.297 35.043 1.00 92.19 960 THR A C 1
ATOM 7407 O O . THR A 1 960 ? 17.426 -10.039 34.134 1.00 92.19 960 THR A O 1
ATOM 7410 N N . VAL A 1 961 ? 16.488 -8.116 34.804 1.00 89.75 961 VAL A N 1
ATOM 7411 C CA . VAL A 1 961 ? 16.219 -7.597 33.459 1.00 89.75 961 VAL A CA 1
ATOM 7412 C C . VAL A 1 961 ? 17.006 -6.315 33.239 1.00 89.75 961 VAL A C 1
ATOM 7414 O O . VAL A 1 961 ? 16.995 -5.429 34.084 1.00 89.75 961 VAL A O 1
ATOM 7417 N N . THR A 1 962 ? 17.656 -6.178 32.086 1.00 87.88 962 THR A N 1
ATOM 7418 C CA . THR A 1 962 ? 18.356 -4.937 31.716 1.00 87.88 962 THR A CA 1
ATOM 7419 C C . THR A 1 962 ? 17.543 -4.197 30.653 1.00 87.88 962 THR A C 1
ATOM 7421 O O . THR A 1 962 ? 17.559 -4.614 29.491 1.00 87.88 962 THR A O 1
ATOM 7424 N N . PRO A 1 963 ? 16.791 -3.142 31.013 1.00 79.25 963 PRO A N 1
ATOM 7425 C CA . PRO A 1 963 ? 15.836 -2.469 30.139 1.00 79.25 963 PRO A CA 1
ATOM 7426 C C . PRO A 1 963 ? 16.537 -1.800 28.957 1.00 79.25 963 PRO A C 1
ATOM 7428 O O . PRO A 1 963 ? 17.591 -1.182 29.101 1.00 79.25 963 PRO A O 1
ATOM 7431 N N . GLU A 1 964 ? 15.935 -1.903 27.777 1.00 71.38 964 GLU A N 1
ATOM 7432 C CA . GLU A 1 964 ? 16.436 -1.278 26.550 1.00 71.38 964 GLU A CA 1
ATOM 7433 C C . GLU A 1 964 ? 15.623 -0.035 26.207 1.00 71.38 964 GLU A C 1
ATOM 7435 O O . GLU A 1 964 ? 14.475 0.082 26.622 1.00 71.38 964 GLU A O 1
ATOM 7440 N N . SER A 1 965 ? 16.169 0.866 25.390 1.00 56.44 965 SER A N 1
ATOM 7441 C CA . SER A 1 965 ? 15.385 1.985 24.864 1.00 56.44 965 SER A CA 1
ATOM 7442 C C . SER A 1 965 ? 14.161 1.494 24.072 1.00 56.44 965 SER A C 1
ATOM 7444 O O . SER A 1 965 ? 14.267 0.551 23.274 1.00 56.44 965 SER A O 1
ATOM 7446 N N . ARG A 1 966 ? 12.984 2.100 24.300 1.00 45.88 966 ARG A N 1
ATOM 7447 C CA . ARG A 1 966 ? 11.767 1.814 23.521 1.00 45.88 966 ARG A CA 1
ATOM 7448 C C . ARG A 1 966 ? 11.927 2.437 22.125 1.00 45.88 966 ARG A C 1
ATOM 7450 O O . ARG A 1 966 ? 11.730 3.633 21.960 1.00 45.88 966 ARG A O 1
ATOM 7457 N N . ARG A 1 967 ? 12.344 1.607 21.163 1.00 44.25 967 ARG A N 1
ATOM 7458 C CA . ARG A 1 967 ? 12.584 1.975 19.755 1.00 44.25 967 ARG A CA 1
ATOM 7459 C C . ARG A 1 967 ? 11.297 2.296 19.006 1.00 44.25 967 ARG A C 1
ATOM 7461 O O . ARG A 1 967 ? 10.310 1.554 19.223 1.00 44.25 967 ARG A O 1
#

Sequence (967 aa):
MRATGKTISCILPLLLLAAPARAGDGTAGFITNARQLTFAGRRAGEGYFSPDGRLMIFQSEREPENPFFQIYLMDLSTGDTRRLSPGTGRTTCSWLHPDGRRALFSSTHADPRAREKQRQEIERRKKKEGRRHRWNYDEHYDIFDVDLASGKMKNLTHTRGYDAEGSYSPDGKTILFASNRLAYRQQLEGEKLRQFERDPSVAMDLYLMNADGSGVRRLTTAWGQDGGPFFSADGKHIVWRRFSLDGLHAEIWLMDSDGGNQHQLTHLGAMSWAPFFHPSGEYIIFTTNRHGFDNFELYIIDSAGRHEPVRVTDLPGFDGLPVFTPDGRHLAWTSNRTPNHQGQIFLADWNHQLARYRLGLSRHRPAAPAPPAGGYLRPARRTRAEIRGADISRHVHYLASRKLAGRLAGTRGERLATAYVARTFRSLGLQPAGEDGGYFQPFDFVRGIRPGPGNSLVTTAGKKWRRGCDWQPLPYSQNGSVDKRPLVFVGHGISAELEGQRIDDYADLPVKGAWVMLLRDLPGGLDQAERLALAPWADLRRQVAEAKARGAAGVIAVTPPGAGFKKELVPLTVQGTAQRAGLVALSITTRLADELLRPAGTNLAELARACRLPGASCGLVVKDQQLSARVELRDIPGRARNVLGRLRSTHPERPPLLIGAHVDHIGNGVGLGSLARPAERGRVHPGADDNASGVAVMLELAQWFAAGVRRGSMALERDVVFAAWSAEELGLLGSQHYVKLLKGKDRQLPAACINMDMVGRLRDRLVLYGLETSPRWAELVEQANVALGLPVLVQNESMLPTDATSFALARVPVLSAFTGLHDEYNTPRDRPRTLNYPGAARIGRLLAEVARRLAAAAQAPVYSAPAKKPPAAGGRHGMRASLGTVPDFSAVDVRGVKLSGVRPGSPAARAGVRAGDVVVELAGQKIENLYDYARAIGALKVGAAAQLVVERAGRRMEFTVTPESRR

Radius of gyration: 33.64 Å; chains: 1; bounding box: 82×74×100 Å

pLDDT: mean 85.31, std 16.94, range [21.0, 98.81]

Foldseek 3Di:
DDDDDDDFDDDDPDPPPPPPPPPPDLFPQFWPLKFFQFQAAQFWAAWAAALVRQKIWTWGHHDPQFREIFIWIAGLQQRDIDTLGPSWFHKDAKEAFNVNFKIKIKGLRVPPCRNVVRVVVNVCVVVVDDDDDDDDFQQRIFMWMAGPPPSDIDTLDDAGTRWGLWYAFLVRFKIKTKILRVPVVDDDDDPLVVLCVVPVQQSIFIWMATNNNHDIDTQDDDRFHKHNWDAANVRFKIKTWTADSVRAAIFIWMATNNNHDIDTLDDLSWHWGQWDAQNVNQKIKIWTQSPHDQFIFIWMATNVSPDDIDTGGRDGGDWGNWYARNVSQKIKTWTLPFPVSHTGIMMTTGDPVCVCVVNVVDPDHDDRDDPPPLDQADADPDDDLALFLNLLLVLLCVLLDVCLLQFAFQDPSVVVLLVVLQVLLVVLVFFADEPPRGQKPKDKDFQFKDFDPPWWKAKPVRDTDDEPPFKHWALQFDFFKQPWFWEKEQEALAFDQDPNDTFGSCPPPPQAAHEYEYEQDAQQQDDPVVCSQCVVRSPPLLSQLSSVVSHHQEYEYFYQPPPSDPDRFHDRGQAAFSHHSPHGYMYGYQVNQQVQCVQVVDGRNVLSVQSNDGNRNSMDIRGPMTMMIGTDMDTDMGMGIKGKTKDFAPAAVDFEEEEEFESGGCRQVVRFDAPADPVSHSHRASCSLQASLSSSLLSSLSSNVSVCVVVVNAHFLYMYMYMHAHCLSRQLVRLLVVLVVCVVVVHDHHLAYEYEGRQFAADRAKEKEQCQFFSCPSSLLSSQCSNLSGRYRYYNDQCDSGSSNSQVVVSHRYIYIHRDDDPCPNYSPSGSSNGSSVRSSSVSSSVSSSSRVQRRDNDRTHTHDRPPDDDDPDDDDDAFWDQQFAFDSPDDPAQATQTCAGDPPGQCVVQPHGHGKGWQDKQNQGGRDDSSVSVSRRPDDAQDWMKTWTDDPNDIDITIGHIHTPD